Protein AF-A0AAD7K8E9-F1 (afdb_monomer_lite)

Structure (mmCIF, N/CA/C/O backbone):
data_AF-A0AAD7K8E9-F1
#
_entry.id   AF-A0AAD7K8E9-F1
#
loop_
_atom_site.group_PDB
_atom_site.id
_atom_site.type_symbol
_atom_site.label_atom_id
_atom_site.label_alt_id
_atom_site.label_comp_id
_atom_site.label_asym_id
_atom_site.label_entity_id
_atom_site.label_seq_id
_atom_site.pdbx_PDB_ins_code
_atom_site.Cartn_x
_atom_site.Cartn_y
_atom_site.Cartn_z
_atom_site.occupancy
_atom_site.B_iso_or_equiv
_atom_site.auth_seq_id
_atom_site.auth_comp_id
_atom_site.auth_asym_id
_atom_site.auth_atom_id
_atom_site.pdbx_PDB_model_num
ATOM 1 N N . MET A 1 1 ? -33.299 -12.833 -4.048 1.00 32.44 1 MET A N 1
ATOM 2 C CA . MET A 1 1 ? -33.836 -13.201 -2.725 1.00 32.44 1 MET A CA 1
ATOM 3 C C . MET A 1 1 ? -32.684 -13.857 -1.992 1.00 32.44 1 MET A C 1
ATOM 5 O O . MET A 1 1 ? -32.262 -14.912 -2.446 1.00 32.44 1 MET A O 1
ATOM 9 N N . SER A 1 2 ? -32.072 -13.195 -1.006 1.00 44.09 2 SER A N 1
ATOM 10 C CA . SER A 1 2 ? -31.057 -13.861 -0.183 1.00 44.09 2 SER A CA 1
ATOM 11 C C . SER A 1 2 ? -31.758 -14.942 0.630 1.00 44.09 2 SER A C 1
ATOM 13 O O . SER A 1 2 ? -32.840 -14.692 1.163 1.00 44.09 2 SER A O 1
ATOM 15 N N . SER A 1 3 ? -31.179 -16.137 0.688 1.00 56.62 3 SER A N 1
ATOM 16 C CA . SER A 1 3 ? -31.556 -17.136 1.682 1.00 56.62 3 SER A CA 1
ATOM 17 C C . SER A 1 3 ? -31.539 -16.486 3.066 1.00 56.62 3 SER A C 1
ATOM 19 O O . SER A 1 3 ? -30.613 -15.748 3.400 1.00 56.62 3 SER A O 1
ATOM 21 N N . GLU A 1 4 ? -32.598 -16.696 3.836 1.00 80.88 4 GLU A N 1
ATOM 22 C CA . GLU A 1 4 ? -32.698 -16.224 5.213 1.00 80.88 4 GLU A CA 1
ATOM 23 C C . GLU A 1 4 ? -31.592 -16.890 6.049 1.00 80.88 4 GLU A C 1
ATOM 25 O O . GLU A 1 4 ? -31.503 -18.118 6.077 1.00 80.88 4 GLU A O 1
ATOM 30 N N . ILE A 1 5 ? -30.719 -16.092 6.677 1.00 91.88 5 ILE A N 1
ATOM 31 C CA . ILE A 1 5 ? -29.638 -16.601 7.535 1.00 91.88 5 ILE A CA 1
ATOM 32 C C . ILE A 1 5 ? -30.280 -17.080 8.832 1.00 91.88 5 ILE A C 1
ATOM 34 O O . ILE A 1 5 ? -30.789 -16.263 9.601 1.00 91.88 5 ILE A O 1
ATOM 38 N N . LYS A 1 6 ? -30.265 -18.390 9.092 1.00 92.06 6 LYS A N 1
ATOM 39 C CA . LYS A 1 6 ? -30.862 -18.923 10.316 1.00 92.06 6 LYS A CA 1
ATOM 40 C C . LYS A 1 6 ? -29.873 -18.804 11.482 1.00 92.06 6 LYS A C 1
ATOM 42 O O . LYS A 1 6 ? -28.782 -19.362 11.397 1.00 92.06 6 LYS A O 1
ATOM 47 N N . PRO A 1 7 ? -30.241 -18.143 12.596 1.00 92.88 7 PRO A N 1
ATOM 48 C CA . PRO A 1 7 ? -29.360 -17.964 13.755 1.00 92.88 7 PRO A CA 1
ATOM 49 C C . PRO A 1 7 ? -28.724 -19.255 14.289 1.00 92.88 7 PRO A C 1
ATOM 51 O O . PRO A 1 7 ? -27.572 -19.252 14.704 1.00 92.88 7 PRO A O 1
ATOM 54 N N . ASN A 1 8 ? -29.456 -20.369 14.250 1.00 93.25 8 ASN A N 1
ATOM 55 C CA . ASN A 1 8 ? -29.001 -21.671 14.739 1.00 93.25 8 ASN A CA 1
ATOM 56 C C . ASN A 1 8 ? -28.002 -22.386 13.810 1.00 93.25 8 ASN A C 1
ATOM 58 O O . ASN A 1 8 ? -27.451 -23.403 14.218 1.00 93.25 8 ASN A O 1
ATOM 62 N N . GLU A 1 9 ? -27.793 -21.894 12.586 1.00 95.44 9 GLU A N 1
ATOM 63 C CA . GLU A 1 9 ? -26.790 -22.409 11.641 1.00 95.44 9 GLU A CA 1
ATOM 64 C C . GLU A 1 9 ? -25.442 -21.669 11.783 1.00 95.44 9 GLU A C 1
ATOM 66 O O . GLU A 1 9 ? -24.432 -22.119 11.251 1.00 95.44 9 GLU A O 1
ATOM 71 N N . ILE A 1 10 ? -25.395 -20.551 12.523 1.00 97.38 10 ILE A N 1
ATOM 72 C CA . ILE A 1 10 ? -24.183 -19.738 12.701 1.00 97.38 10 ILE A CA 1
ATOM 73 C C . ILE A 1 10 ? -23.233 -20.406 13.704 1.00 97.38 10 ILE A C 1
ATOM 75 O O . ILE A 1 10 ? -23.506 -20.433 14.906 1.00 97.38 10 ILE A O 1
ATOM 79 N N . VAL A 1 11 ? -22.073 -20.857 13.224 1.00 97.19 11 VAL A N 1
ATOM 80 C CA . VAL A 1 11 ? -20.990 -21.409 14.055 1.00 97.19 11 VAL A CA 1
ATOM 81 C C . VAL A 1 11 ? -20.091 -20.293 14.587 1.00 97.19 11 VAL A C 1
ATOM 83 O O . VAL A 1 11 ? -19.791 -20.248 15.779 1.00 97.19 11 VAL A O 1
ATOM 86 N N . TYR A 1 12 ? -19.674 -19.369 13.721 1.00 97.12 12 TYR A N 1
ATOM 87 C CA . TYR A 1 12 ? -18.878 -18.201 14.101 1.00 97.12 12 TYR A CA 1
ATOM 88 C C . TYR A 1 12 ? -19.124 -17.026 13.148 1.00 97.12 12 TYR A C 1
ATOM 90 O O . TYR A 1 12 ? -19.746 -17.171 12.093 1.00 97.12 12 TYR A O 1
ATOM 98 N N . ILE A 1 13 ? -18.648 -15.841 13.535 1.00 98.06 13 ILE A N 1
ATOM 99 C CA . ILE A 1 13 ? -18.761 -14.620 12.734 1.00 98.06 13 ILE A CA 1
ATOM 100 C C . ILE A 1 13 ? -17.400 -13.961 12.564 1.00 98.06 13 ILE A C 1
ATOM 102 O O . ILE A 1 13 ? -16.527 -14.097 13.419 1.00 98.06 13 ILE A O 1
ATOM 106 N N . GLU A 1 14 ? -17.233 -13.201 11.488 1.00 97.75 14 GLU A N 1
ATOM 107 C CA . GLU A 1 14 ? -15.978 -12.511 11.201 1.00 97.75 14 GLU A CA 1
ATOM 108 C C . GLU A 1 14 ? -16.188 -11.142 10.563 1.00 97.75 14 GLU A C 1
ATOM 110 O O . GLU A 1 14 ? -17.123 -10.933 9.787 1.00 97.75 14 GLU A O 1
ATOM 115 N N . THR A 1 15 ? -15.283 -10.214 10.878 1.00 98.00 15 THR A N 1
ATOM 116 C CA . THR A 1 15 ? -15.298 -8.844 10.351 1.00 98.00 15 THR A CA 1
ATOM 117 C C . THR A 1 15 ? -14.431 -8.733 9.094 1.00 98.00 15 THR A C 1
ATOM 119 O O . THR A 1 15 ? -13.275 -9.160 9.090 1.00 98.00 15 THR A O 1
ATOM 122 N N . TYR A 1 16 ? -14.977 -8.110 8.045 1.00 98.25 16 TYR A N 1
ATOM 123 C CA . TYR A 1 16 ? -14.315 -7.874 6.761 1.00 98.25 16 TYR A CA 1
ATOM 124 C C . TYR A 1 16 ? -14.437 -6.405 6.309 1.00 98.25 16 TYR A C 1
ATOM 126 O O . TYR A 1 16 ? -15.488 -5.804 6.535 1.00 98.25 16 TYR A O 1
ATOM 134 N N . PRO A 1 17 ? -13.423 -5.821 5.640 1.00 98.12 17 PRO A N 1
ATOM 135 C CA . PRO A 1 17 ? -12.126 -6.425 5.324 1.00 98.12 17 PRO A CA 1
ATOM 136 C C . PRO A 1 17 ? -11.317 -6.736 6.589 1.00 98.12 17 PRO A C 1
ATOM 138 O O . PRO A 1 17 ? -11.486 -6.088 7.619 1.00 98.12 17 PRO A O 1
ATOM 141 N N . ARG A 1 18 ? -10.427 -7.730 6.514 1.00 96.94 18 ARG A N 1
ATOM 142 C CA . ARG A 1 18 ? -9.560 -8.107 7.648 1.00 96.94 18 ARG A CA 1
ATOM 143 C C . ARG A 1 18 ? -8.596 -6.989 8.040 1.00 96.94 18 ARG A C 1
ATOM 145 O O . ARG A 1 18 ? -8.265 -6.832 9.213 1.00 96.94 18 ARG A O 1
ATOM 152 N N . ILE A 1 19 ? -8.187 -6.200 7.048 1.00 98.25 19 ILE A N 1
ATOM 153 C CA . ILE A 1 19 ? -7.403 -4.978 7.195 1.00 98.25 19 ILE A CA 1
ATOM 154 C C . ILE A 1 19 ? -8.067 -3.919 6.310 1.00 98.25 19 ILE A C 1
ATOM 156 O O . ILE A 1 19 ? -8.016 -4.003 5.082 1.00 98.25 19 ILE A O 1
ATOM 160 N N . GLY A 1 20 ? -8.745 -2.952 6.920 1.00 98.25 20 GLY A N 1
ATOM 161 C CA . GLY A 1 20 ? -9.331 -1.807 6.230 1.00 98.25 20 GLY A CA 1
ATOM 162 C C . GLY A 1 20 ? -8.300 -0.709 5.984 1.00 98.25 20 GLY A C 1
ATOM 163 O O . GLY A 1 20 ? -7.465 -0.446 6.848 1.00 98.25 20 GLY A O 1
ATOM 164 N N . ILE A 1 21 ? -8.388 -0.043 4.831 1.00 98.31 21 ILE A N 1
ATOM 165 C CA . ILE A 1 21 ? -7.566 1.125 4.491 1.00 98.31 21 ILE A CA 1
ATOM 166 C C . ILE A 1 21 ? -8.451 2.370 4.369 1.00 98.31 21 ILE A C 1
ATOM 168 O O . ILE A 1 21 ? -9.294 2.479 3.473 1.00 98.31 21 ILE A O 1
ATOM 172 N N . ALA A 1 22 ? -8.227 3.333 5.258 1.00 98.44 22 ALA A N 1
ATOM 173 C CA . ALA A 1 22 ? -8.827 4.661 5.228 1.00 98.44 22 ALA A CA 1
ATOM 174 C C . ALA A 1 22 ? -7.764 5.707 4.855 1.00 98.44 22 ALA A C 1
ATOM 176 O O . ALA A 1 22 ? -6.598 5.560 5.214 1.00 98.44 22 ALA A O 1
ATOM 177 N N . ARG A 1 23 ? -8.144 6.767 4.132 1.00 98.19 23 ARG A N 1
ATOM 178 C CA . ARG A 1 23 ? -7.200 7.796 3.651 1.00 98.19 23 ARG A CA 1
ATOM 179 C C . ARG A 1 23 ? -7.622 9.212 4.015 1.00 98.19 23 ARG A C 1
ATOM 181 O O . ARG A 1 23 ? -8.779 9.584 3.796 1.00 98.19 23 ARG A O 1
ATOM 188 N N . VAL A 1 24 ? -6.688 9.973 4.583 1.00 98.38 24 VAL A N 1
ATOM 189 C CA . VAL A 1 24 ? -6.914 11.336 5.084 1.00 98.38 24 VAL A CA 1
ATOM 190 C C . VAL A 1 24 ? -7.391 12.296 3.989 1.00 98.38 24 VAL A C 1
ATOM 192 O O . VAL A 1 24 ? -7.129 12.104 2.803 1.00 98.38 24 VAL A O 1
ATOM 195 N N . GLY A 1 25 ? -8.112 13.340 4.396 1.00 97.31 25 GLY A N 1
ATOM 196 C CA . GLY A 1 25 ? -8.749 14.308 3.503 1.00 97.31 25 GLY A CA 1
ATOM 197 C C . GLY A 1 25 ? -9.218 15.542 4.275 1.00 97.31 25 GLY A C 1
ATOM 198 O O . GLY A 1 25 ? -9.856 15.414 5.321 1.00 97.31 25 GLY A O 1
ATOM 199 N N . ASN A 1 26 ? -8.931 16.744 3.771 1.00 96.62 26 ASN A N 1
ATOM 200 C CA . ASN A 1 26 ? -9.268 17.994 4.460 1.00 96.62 26 ASN A CA 1
ATOM 201 C C . ASN A 1 26 ? -10.729 18.451 4.246 1.00 96.62 26 ASN A C 1
ATOM 203 O O . ASN A 1 26 ? -11.132 19.492 4.769 1.00 96.62 26 ASN A O 1
ATOM 207 N N . SER A 1 27 ? -11.530 17.691 3.495 1.00 95.12 27 SER A N 1
ATOM 208 C CA . SER A 1 27 ? -12.977 17.885 3.375 1.00 95.12 27 SER A CA 1
ATOM 209 C C . SER A 1 27 ? -13.747 17.236 4.534 1.00 95.12 27 SER A C 1
ATOM 211 O O . SER A 1 27 ? -13.306 16.273 5.169 1.00 95.12 27 SER A O 1
ATOM 213 N N . LYS A 1 28 ? -14.959 17.743 4.783 1.00 91.69 28 LYS A N 1
ATOM 214 C CA . LYS A 1 28 ? -15.947 17.065 5.635 1.00 91.69 28 LYS A CA 1
ATOM 215 C C . LYS A 1 28 ? -16.613 15.892 4.910 1.00 91.69 28 LYS A C 1
ATOM 217 O O . LYS A 1 28 ? -17.028 14.943 5.578 1.00 91.69 28 LYS A O 1
ATOM 222 N N . GLU A 1 29 ? -16.687 15.955 3.582 1.00 93.69 29 GLU A N 1
ATOM 223 C CA . GLU A 1 29 ? -17.210 14.896 2.724 1.00 93.69 29 GLU A CA 1
ATOM 224 C C . GLU A 1 29 ? -16.249 13.703 2.647 1.00 93.69 29 GLU A C 1
ATOM 226 O O . GLU A 1 29 ? -15.046 13.801 2.919 1.00 93.69 29 GLU A O 1
ATOM 231 N N . TYR A 1 30 ? -16.801 12.548 2.288 1.00 94.25 30 TYR A N 1
ATOM 232 C CA . TYR A 1 30 ? -16.062 11.301 2.165 1.00 94.25 30 TYR A CA 1
ATOM 233 C C . TYR A 1 30 ? -16.670 10.410 1.084 1.00 94.25 30 TYR A C 1
ATOM 235 O O . TYR A 1 30 ? -17.833 10.569 0.720 1.00 94.25 30 TYR A O 1
ATOM 243 N N . TYR A 1 31 ? -15.885 9.443 0.625 1.00 93.31 31 TYR A N 1
ATOM 244 C CA . TYR A 1 31 ? -16.333 8.320 -0.194 1.00 93.31 31 TYR A CA 1
ATOM 245 C C . TYR A 1 31 ? -15.913 7.001 0.464 1.00 93.31 31 TYR A C 1
ATOM 247 O O . TYR A 1 31 ? -15.071 6.987 1.364 1.00 93.31 31 TYR A O 1
ATOM 255 N N . ILE A 1 32 ? -16.514 5.888 0.049 1.00 93.19 32 ILE A N 1
ATOM 256 C CA . ILE A 1 32 ? -16.154 4.552 0.545 1.00 93.19 32 ILE A CA 1
ATOM 257 C C . ILE A 1 32 ? -14.995 4.015 -0.299 1.00 93.19 32 ILE A C 1
ATOM 259 O O . ILE A 1 32 ? -15.019 4.130 -1.523 1.00 93.19 32 ILE A O 1
ATOM 263 N N . GLY A 1 33 ? -13.980 3.450 0.357 1.00 91.31 33 GLY A N 1
ATOM 264 C CA . GLY A 1 33 ? -12.866 2.780 -0.312 1.00 91.31 33 GLY A CA 1
ATOM 265 C C . GLY A 1 33 ? -13.294 1.579 -1.174 1.00 91.31 33 GLY A C 1
ATOM 266 O O . GLY A 1 33 ? -14.463 1.190 -1.179 1.00 91.31 33 GLY A O 1
ATOM 267 N N . PRO A 1 34 ? -12.355 0.972 -1.916 1.00 90.62 34 PRO A N 1
ATOM 268 C CA . PRO A 1 34 ? -12.656 -0.146 -2.806 1.00 90.62 34 PRO A CA 1
ATOM 269 C C . PRO A 1 34 ? -13.181 -1.368 -2.035 1.00 90.62 34 PRO A C 1
ATOM 271 O O . PRO A 1 34 ? -12.559 -1.841 -1.089 1.00 90.62 34 PRO A O 1
ATOM 274 N N . GLU A 1 35 ? -14.312 -1.913 -2.487 1.00 92.94 35 GLU A N 1
ATOM 275 C CA . GLU A 1 35 ? -14.889 -3.172 -1.981 1.00 92.94 35 GLU A CA 1
ATOM 276 C C . GLU A 1 35 ? -14.875 -4.294 -3.036 1.00 92.94 35 GLU A C 1
ATOM 278 O O . GLU A 1 35 ? -15.185 -5.441 -2.726 1.00 92.94 35 GLU A O 1
ATOM 283 N N . ILE A 1 36 ? -14.512 -3.977 -4.285 1.00 93.06 36 ILE A N 1
ATOM 284 C CA . ILE A 1 36 ? -14.490 -4.915 -5.413 1.00 93.06 36 ILE A CA 1
ATOM 285 C C . ILE A 1 36 ? -13.065 -4.974 -5.983 1.00 93.06 36 ILE A C 1
ATOM 287 O O . ILE A 1 36 ? -12.576 -3.942 -6.450 1.00 93.06 36 ILE A O 1
ATOM 291 N N . PRO A 1 37 ? -12.404 -6.148 -5.986 1.00 91.94 37 PRO A N 1
ATOM 292 C CA . PRO A 1 37 ? -11.078 -6.312 -6.578 1.00 91.94 37 PRO A CA 1
ATOM 293 C C . PRO A 1 37 ? -11.040 -5.947 -8.065 1.00 91.94 37 PRO A C 1
ATOM 295 O O . PRO A 1 37 ? -11.972 -6.236 -8.818 1.00 91.94 37 PRO A O 1
ATOM 298 N N . GLY A 1 38 ? -9.948 -5.323 -8.497 1.00 85.25 38 GLY A N 1
ATOM 299 C CA . GLY A 1 38 ? -9.708 -4.880 -9.869 1.00 85.25 38 GLY A CA 1
ATOM 300 C C . GLY A 1 38 ? -10.554 -3.686 -10.321 1.00 85.25 38 GLY A C 1
ATOM 301 O O . GLY A 1 38 ? -10.448 -3.278 -11.479 1.00 85.25 38 GLY A O 1
ATOM 302 N N . ARG A 1 39 ? -11.406 -3.124 -9.451 1.00 81.19 39 ARG A N 1
ATOM 303 C CA . ARG A 1 39 ? -12.244 -1.965 -9.776 1.00 81.19 39 ARG A CA 1
ATOM 304 C C . ARG A 1 39 ? -11.461 -0.668 -9.583 1.00 81.19 39 ARG A C 1
ATOM 306 O O . ARG A 1 39 ? -10.821 -0.457 -8.558 1.00 81.19 39 ARG A O 1
ATOM 313 N N . ASN A 1 40 ? -11.551 0.219 -10.568 1.00 72.00 40 ASN A N 1
ATOM 314 C CA . ASN A 1 40 ? -10.751 1.443 -10.658 1.00 72.00 40 ASN A CA 1
ATOM 315 C C . ASN A 1 40 ? -11.591 2.703 -10.914 1.00 72.00 40 ASN A C 1
ATOM 317 O O . ASN A 1 40 ? -11.086 3.704 -11.429 1.00 72.00 40 ASN A O 1
ATOM 321 N N . ASP A 1 41 ? -12.876 2.646 -10.572 1.00 68.38 41 ASP A N 1
ATOM 322 C CA . ASP A 1 41 ? -13.802 3.748 -10.795 1.00 68.38 41 ASP A CA 1
ATOM 323 C C . ASP A 1 41 ? -13.436 4.962 -9.933 1.00 68.38 41 ASP A C 1
ATOM 325 O O . ASP A 1 41 ? -12.991 4.843 -8.788 1.00 68.38 41 ASP A O 1
ATOM 329 N N . THR A 1 42 ? -13.656 6.153 -10.489 1.00 69.75 42 THR A N 1
ATOM 330 C CA . THR A 1 42 ? -13.606 7.395 -9.711 1.00 69.75 42 THR A CA 1
ATOM 331 C C . THR A 1 42 ? -14.885 7.489 -8.873 1.00 69.75 42 THR A C 1
ATOM 333 O O . THR A 1 42 ? -15.963 7.225 -9.415 1.00 69.75 42 THR A O 1
ATOM 336 N N . PRO A 1 43 ? -14.802 7.846 -7.578 1.00 69.00 43 PRO A N 1
ATOM 337 C CA . PRO A 1 43 ? -15.986 8.075 -6.756 1.00 69.00 43 PRO A CA 1
ATOM 338 C C . PRO A 1 43 ? -16.941 9.070 -7.431 1.00 69.00 43 PRO A C 1
ATOM 340 O O . PRO A 1 43 ? -16.483 10.090 -7.935 1.00 69.00 43 PRO A O 1
ATOM 343 N N . ASP A 1 44 ? -18.243 8.769 -7.444 1.00 57.16 44 ASP A N 1
ATOM 344 C CA . ASP A 1 44 ? -19.325 9.660 -7.899 1.00 57.16 44 ASP A CA 1
ATOM 345 C C . ASP A 1 44 ? -19.174 10.248 -9.325 1.00 57.16 44 ASP A C 1
ATOM 347 O O . ASP A 1 44 ? -19.478 11.413 -9.558 1.00 57.16 44 ASP A O 1
ATOM 351 N N . ALA A 1 45 ? -18.763 9.443 -10.316 1.00 45.47 45 ALA A N 1
ATOM 352 C CA . ALA A 1 45 ? -18.521 9.860 -11.713 1.00 45.47 45 ALA A CA 1
ATOM 353 C C . ALA A 1 45 ? -19.764 10.322 -12.533 1.00 45.47 45 ALA A C 1
ATOM 355 O O . ALA A 1 45 ? -19.780 10.217 -13.760 1.00 45.47 45 ALA A O 1
ATOM 356 N N . GLY A 1 46 ? -20.820 10.819 -11.882 1.00 35.41 46 GLY A N 1
ATOM 357 C CA . GLY A 1 46 ? -22.058 11.283 -12.517 1.00 35.41 46 GLY A CA 1
ATOM 358 C C . GLY A 1 46 ? -22.007 12.712 -13.068 1.00 35.41 46 GLY A C 1
ATOM 359 O O . GLY A 1 46 ? -22.807 13.045 -13.942 1.00 35.41 46 GLY A O 1
ATOM 360 N N . THR A 1 47 ? -21.075 13.557 -12.616 1.00 33.53 47 THR A N 1
ATOM 361 C CA . THR A 1 47 ? -20.879 14.911 -13.157 1.00 33.53 47 THR A CA 1
ATOM 362 C C . THR A 1 47 ? -19.391 15.252 -13.242 1.00 33.53 47 THR A C 1
ATOM 364 O O . THR A 1 47 ? -18.583 14.809 -12.433 1.00 33.53 47 THR A O 1
ATOM 367 N N . ALA A 1 48 ? -18.996 16.035 -14.249 1.00 37.09 48 ALA A N 1
ATOM 368 C CA . ALA A 1 48 ? -17.597 16.387 -14.514 1.00 37.09 48 ALA A CA 1
ATOM 369 C C . ALA A 1 48 ? -16.933 17.259 -13.418 1.00 37.09 48 ALA A C 1
ATOM 371 O O . ALA A 1 48 ? -15.757 17.598 -13.558 1.00 37.09 48 ALA A O 1
ATOM 372 N N . GLU A 1 49 ? -17.661 17.591 -12.345 1.00 40.19 49 GLU A N 1
ATOM 373 C CA . GLU A 1 49 ? -17.220 18.428 -11.222 1.00 40.19 49 GLU A CA 1
ATOM 374 C C . GLU A 1 49 ? -17.208 17.694 -9.859 1.00 40.19 49 GLU A C 1
ATOM 376 O O . GLU A 1 49 ? -16.838 18.300 -8.857 1.00 40.19 49 GLU A O 1
ATOM 381 N N . GLU A 1 50 ? -17.524 16.391 -9.797 1.00 53.94 50 GLU A N 1
ATOM 382 C CA . GLU A 1 50 ? -17.559 15.605 -8.550 1.00 53.94 50 GLU A CA 1
ATOM 383 C C . GLU A 1 50 ? -16.614 14.385 -8.619 1.00 53.94 50 GLU A C 1
ATOM 385 O O . GLU A 1 50 ? -16.563 13.663 -9.613 1.00 53.94 50 GLU A O 1
ATOM 390 N N . GLY A 1 51 ? -15.799 14.185 -7.572 1.00 76.62 51 GLY A N 1
ATOM 391 C CA . GLY A 1 51 ? -14.796 13.113 -7.512 1.00 76.62 51 GLY A CA 1
ATOM 392 C C . GLY A 1 51 ? -14.064 13.047 -6.168 1.00 76.62 51 GLY A C 1
ATOM 393 O O . GLY A 1 51 ? -14.677 13.154 -5.107 1.00 76.62 51 GLY A O 1
ATOM 394 N N . PHE A 1 52 ? -12.731 12.920 -6.201 1.00 87.12 52 PHE A N 1
ATOM 395 C CA . PHE A 1 52 ? -11.857 12.880 -5.011 1.00 87.12 52 PHE A CA 1
ATOM 396 C C . PHE A 1 52 ? -11.763 14.202 -4.230 1.00 87.12 52 PHE A C 1
ATOM 398 O O . PHE A 1 52 ? -11.212 14.226 -3.127 1.00 87.12 52 PHE A O 1
ATOM 405 N N . LYS A 1 53 ? -12.283 15.301 -4.785 1.00 88.56 53 LYS A N 1
ATOM 406 C CA . LYS A 1 53 ? -12.384 16.604 -4.122 1.00 88.56 53 LYS A CA 1
ATOM 407 C C . LYS A 1 53 ? -13.842 17.057 -4.053 1.00 88.56 53 LYS A C 1
ATOM 409 O O . LYS A 1 53 ? -14.652 16.646 -4.882 1.00 88.56 53 LYS A O 1
ATOM 414 N N . ASP A 1 54 ? -14.169 17.844 -3.037 1.00 88.38 54 ASP A N 1
ATOM 415 C CA . ASP A 1 54 ? -15.463 18.513 -2.917 1.00 88.38 54 ASP A CA 1
ATOM 416 C C . ASP A 1 54 ? -15.522 19.789 -3.773 1.00 88.38 54 ASP A C 1
ATOM 418 O O . ASP A 1 54 ? -14.539 20.194 -4.402 1.00 88.38 5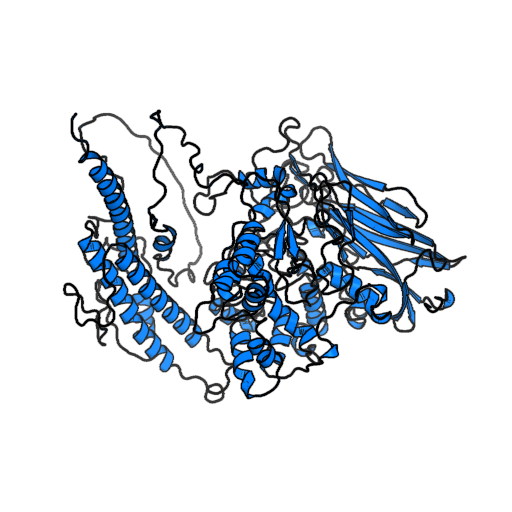4 ASP A O 1
ATOM 422 N N . LYS A 1 55 ? -16.686 20.441 -3.773 1.00 86.88 55 LYS A N 1
ATOM 423 C CA . LYS A 1 55 ? -16.937 21.697 -4.499 1.00 86.88 55 LYS A CA 1
ATOM 424 C C . LYS A 1 55 ? -16.022 22.862 -4.089 1.00 86.88 55 LYS A C 1
ATOM 426 O O . LYS A 1 55 ? -15.848 23.798 -4.862 1.00 86.88 55 LYS A O 1
ATOM 431 N N . ASP A 1 56 ? -15.447 22.809 -2.885 1.00 87.31 56 ASP A N 1
ATOM 432 C CA . ASP A 1 56 ? -14.510 23.807 -2.359 1.00 87.31 56 ASP A CA 1
ATOM 433 C C . ASP A 1 56 ? -13.049 23.395 -2.638 1.00 87.31 56 ASP A C 1
ATOM 435 O O . ASP A 1 56 ? -12.109 23.983 -2.097 1.00 87.31 56 ASP A O 1
ATOM 439 N N . MET A 1 57 ? -12.845 22.377 -3.483 1.00 86.69 57 MET A N 1
ATOM 440 C CA . MET A 1 57 ? -11.553 21.820 -3.882 1.00 86.69 57 MET A CA 1
ATOM 441 C C . MET A 1 57 ? -10.751 21.217 -2.721 1.00 86.69 57 MET A C 1
ATOM 443 O O . MET A 1 57 ? -9.521 21.109 -2.795 1.00 86.69 57 MET A O 1
ATOM 447 N N . LYS A 1 58 ? -11.430 20.784 -1.654 1.00 91.75 58 LYS A N 1
ATOM 448 C CA . LYS A 1 58 ? -10.826 20.023 -0.555 1.00 91.75 58 LYS A CA 1
ATOM 449 C C . LYS A 1 58 ? -10.888 18.535 -0.854 1.00 91.75 58 LYS A C 1
ATOM 451 O O . LYS A 1 58 ? -11.859 18.040 -1.410 1.00 91.75 58 LYS A O 1
ATOM 456 N N . VAL A 1 59 ? -9.860 17.799 -0.454 1.00 93.75 59 VAL A N 1
ATOM 457 C CA . VAL A 1 59 ? -9.761 16.350 -0.645 1.00 93.75 59 VAL A CA 1
ATOM 458 C C . VAL A 1 59 ? -10.776 15.636 0.245 1.00 93.75 59 VAL A C 1
ATOM 460 O O . VAL A 1 59 ? -10.740 15.777 1.471 1.00 93.75 59 VAL A O 1
ATOM 463 N N . LYS A 1 60 ? -11.673 14.856 -0.367 1.00 95.00 60 LYS A N 1
ATOM 464 C CA . LYS A 1 60 ? -12.611 13.974 0.339 1.00 95.00 60 LYS A CA 1
ATOM 465 C C . LYS A 1 60 ? -11.842 12.866 1.050 1.00 95.00 60 LYS A C 1
ATOM 467 O O . LYS A 1 60 ? -10.888 12.312 0.506 1.00 95.00 60 LYS A O 1
ATOM 472 N N . ARG A 1 61 ? -12.279 12.508 2.256 1.00 96.06 61 ARG A N 1
ATOM 473 C CA . ARG A 1 61 ? -11.715 11.362 2.985 1.00 96.06 61 ARG A CA 1
ATOM 474 C C . ARG A 1 61 ? -12.133 10.047 2.324 1.00 96.06 61 ARG A C 1
ATOM 476 O O . ARG A 1 61 ? -13.274 9.921 1.886 1.00 96.06 61 ARG A O 1
ATOM 483 N N . GLN A 1 62 ? -11.249 9.052 2.315 1.00 96.50 62 GLN A N 1
ATOM 484 C CA . GLN A 1 62 ? -11.629 7.670 2.012 1.00 96.50 62 GLN A CA 1
ATOM 485 C C . GLN A 1 62 ? -11.989 6.962 3.319 1.00 96.50 62 GLN A C 1
ATOM 487 O O . GLN A 1 62 ? -11.122 6.776 4.174 1.00 96.50 62 GLN A O 1
ATOM 492 N N . ALA A 1 63 ? -13.246 6.554 3.466 1.00 97.62 63 ALA A N 1
ATOM 493 C CA . ALA A 1 63 ? -13.710 5.754 4.591 1.00 97.62 63 ALA A CA 1
ATOM 494 C C . ALA A 1 63 ? -13.493 4.257 4.327 1.00 97.62 63 ALA A C 1
ATOM 496 O O . ALA A 1 63 ? -13.755 3.772 3.223 1.00 97.62 63 ALA A O 1
ATOM 497 N N . ALA A 1 64 ? -13.086 3.514 5.354 1.00 98.25 64 ALA A N 1
ATOM 498 C CA . ALA A 1 64 ? -13.122 2.055 5.329 1.00 98.25 64 ALA A CA 1
ATOM 499 C C . ALA A 1 64 ? -14.480 1.577 5.858 1.00 98.25 64 ALA A C 1
ATOM 501 O O . ALA A 1 64 ? -14.867 1.939 6.974 1.00 98.25 64 ALA A O 1
ATOM 502 N N . ARG A 1 65 ? -15.204 0.776 5.065 1.00 98.50 65 ARG A N 1
ATOM 503 C CA . ARG A 1 65 ? -16.462 0.150 5.486 1.00 98.50 65 ARG A CA 1
ATOM 504 C C . ARG A 1 65 ? -16.216 -1.280 5.953 1.00 98.50 65 ARG A C 1
ATOM 506 O O . ARG A 1 65 ? -15.687 -2.084 5.194 1.00 98.50 65 ARG A O 1
ATOM 513 N N . PHE A 1 66 ? -16.650 -1.590 7.169 1.00 98.75 66 PHE A N 1
ATOM 514 C CA . PHE A 1 66 ? -16.575 -2.926 7.749 1.00 98.75 66 PHE A CA 1
ATOM 515 C C . PHE A 1 66 ? -17.951 -3.588 7.798 1.00 98.75 66 PHE A C 1
ATOM 517 O O . PHE A 1 66 ? -18.957 -2.966 8.146 1.00 98.75 66 PHE A O 1
ATOM 524 N N . ARG A 1 67 ? -17.974 -4.874 7.458 1.00 98.25 67 ARG A N 1
ATOM 525 C CA . ARG A 1 67 ? -19.139 -5.762 7.410 1.00 98.25 67 ARG A CA 1
ATOM 526 C C . ARG A 1 67 ? -18.860 -6.993 8.267 1.00 98.25 67 ARG A C 1
ATOM 528 O O . ARG A 1 67 ? -17.699 -7.350 8.458 1.00 98.25 67 ARG A O 1
ATOM 535 N N . VAL A 1 68 ? -19.907 -7.656 8.747 1.00 98.50 68 VAL A N 1
ATOM 536 C CA . VAL A 1 68 ? -19.787 -8.927 9.475 1.00 98.50 68 VAL A CA 1
ATOM 537 C C . VAL A 1 68 ? -20.386 -10.041 8.631 1.00 98.50 68 VAL A C 1
ATOM 539 O O . VAL A 1 68 ? -21.482 -9.874 8.106 1.00 98.50 68 VAL A O 1
ATOM 542 N N . TYR A 1 69 ? -19.691 -11.168 8.512 1.00 98.25 69 TYR A N 1
ATOM 543 C CA . TYR A 1 69 ? -20.192 -12.374 7.849 1.00 98.25 69 TYR A CA 1
ATOM 544 C C . TYR A 1 69 ? -20.356 -13.510 8.849 1.00 98.25 69 TYR A C 1
ATOM 546 O O . TYR A 1 69 ? -19.515 -13.680 9.732 1.00 98.25 69 TYR A O 1
ATOM 554 N N . ALA A 1 70 ? -21.428 -14.282 8.689 1.00 98.19 70 ALA A N 1
ATOM 555 C CA . ALA A 1 70 ? -21.656 -15.528 9.403 1.00 98.19 70 ALA A CA 1
ATOM 556 C C . ALA A 1 70 ? -21.113 -16.721 8.620 1.00 98.19 70 ALA A C 1
ATOM 558 O O . ALA A 1 70 ? -21.222 -16.777 7.391 1.00 98.19 70 ALA A O 1
ATOM 559 N N . PHE A 1 71 ? -20.581 -17.684 9.364 1.00 97.69 71 PHE A N 1
ATOM 560 C CA . PHE A 1 71 ? -20.030 -18.922 8.842 1.00 97.69 71 PHE A CA 1
ATOM 561 C C . PHE A 1 71 ? -20.701 -20.119 9.511 1.00 97.69 71 PHE A C 1
ATOM 563 O O . PHE A 1 71 ? -20.914 -20.114 10.727 1.00 97.69 71 PHE A O 1
ATOM 570 N N . GLY A 1 72 ? -21.044 -21.115 8.699 1.00 96.88 72 GLY A N 1
ATOM 571 C CA . GLY A 1 72 ? -21.633 -22.376 9.132 1.00 96.88 72 GLY A CA 1
ATOM 572 C C . GLY A 1 72 ? -20.577 -23.438 9.419 1.00 96.88 72 GLY A C 1
ATOM 573 O O . GLY A 1 72 ? -19.395 -23.144 9.645 1.00 96.88 72 GLY A O 1
ATOM 574 N N . GLU A 1 73 ? -21.003 -24.698 9.393 1.00 94.12 73 GLU A N 1
ATOM 575 C CA . GLU A 1 73 ? -20.076 -25.823 9.480 1.00 94.12 73 GLU A CA 1
ATOM 576 C C . GLU A 1 73 ? -19.148 -25.836 8.252 1.00 94.12 73 GLU A C 1
ATOM 578 O O . GLU A 1 73 ? -19.491 -25.361 7.172 1.00 94.12 73 GLU A O 1
ATOM 583 N N . ASN A 1 74 ? -17.925 -26.351 8.406 1.00 91.31 74 ASN A N 1
ATOM 584 C CA . ASN A 1 74 ? -16.920 -26.391 7.330 1.00 91.31 74 ASN A CA 1
ATOM 585 C C . ASN A 1 74 ? -16.552 -25.018 6.723 1.00 91.31 74 ASN A C 1
ATOM 587 O O . ASN A 1 74 ? -16.051 -24.963 5.601 1.00 91.31 74 ASN A O 1
ATOM 591 N N . HIS A 1 75 ? -16.755 -23.924 7.467 1.00 94.00 75 HIS A N 1
ATOM 592 C CA . HIS A 1 75 ? -16.425 -22.555 7.050 1.00 94.00 75 HIS A CA 1
ATOM 593 C C . HIS A 1 75 ? -17.212 -22.058 5.824 1.00 94.00 75 HIS A C 1
ATOM 595 O O . HIS A 1 75 ? -16.755 -21.167 5.105 1.00 94.00 75 HIS A O 1
ATOM 601 N N . GLU A 1 76 ? -18.403 -22.609 5.581 1.00 95.19 76 GLU A N 1
ATOM 602 C CA . GLU A 1 76 ? -19.304 -22.122 4.536 1.00 95.19 76 GLU A CA 1
ATOM 603 C C . GLU A 1 76 ? -19.818 -20.709 4.858 1.00 95.19 76 GLU A C 1
ATOM 605 O O . GLU A 1 76 ? -20.212 -20.420 5.988 1.00 95.19 76 GLU A O 1
ATOM 610 N N . VAL A 1 77 ? -19.811 -19.808 3.872 1.00 97.19 77 VAL A N 1
ATOM 611 C CA . VAL A 1 77 ? -20.295 -18.431 4.055 1.00 97.19 77 VAL A CA 1
ATOM 612 C C . VAL A 1 77 ? -21.824 -18.429 4.017 1.00 97.19 77 VAL A C 1
ATOM 614 O O . VAL A 1 77 ? -22.417 -18.622 2.958 1.00 97.19 77 VAL A O 1
ATOM 617 N N . LEU A 1 78 ? -22.466 -18.167 5.159 1.00 97.25 78 LEU A N 1
ATOM 618 C CA . LEU A 1 78 ? -23.931 -18.093 5.266 1.00 97.25 78 LEU A CA 1
ATOM 619 C C . LEU A 1 78 ? -24.471 -16.741 4.786 1.00 97.25 78 LEU A C 1
ATOM 621 O O . LEU A 1 78 ? -25.568 -16.657 4.234 1.00 97.25 78 LEU A O 1
ATOM 625 N N . GLY A 1 79 ? -23.682 -15.681 4.980 1.00 97.19 79 GLY A N 1
ATOM 626 C CA . GLY A 1 79 ? -23.933 -14.350 4.437 1.00 97.19 79 GLY A CA 1
ATOM 627 C C . GLY A 1 79 ? -23.614 -13.208 5.393 1.00 97.19 79 GLY A C 1
ATOM 628 O O . GLY A 1 79 ? -23.122 -13.411 6.503 1.00 97.19 79 GLY A O 1
ATOM 629 N N . GLU A 1 80 ? -23.859 -11.986 4.926 1.00 97.50 80 GLU A N 1
ATOM 630 C CA . GLU A 1 80 ? -23.615 -10.763 5.691 1.00 97.50 80 GLU A CA 1
ATOM 631 C C . GLU A 1 80 ? -24.679 -10.576 6.788 1.00 97.50 80 GLU A C 1
ATOM 633 O O . GLU A 1 80 ? -25.877 -10.587 6.502 1.00 97.50 80 GLU A O 1
ATOM 638 N N . LEU A 1 81 ? -24.248 -10.345 8.028 1.00 97.88 81 LEU A N 1
ATOM 639 C CA . LEU A 1 81 ? -25.108 -9.975 9.152 1.00 97.88 81 LEU A CA 1
ATOM 640 C C . LEU A 1 81 ? -25.267 -8.453 9.205 1.00 97.88 81 LEU A C 1
ATOM 642 O O . LEU A 1 81 ? -24.276 -7.728 9.329 1.00 97.88 81 LEU A O 1
ATOM 646 N N . ASN A 1 82 ? -26.502 -7.959 9.124 1.00 96.81 82 ASN A N 1
ATOM 647 C CA . ASN A 1 82 ? -26.801 -6.530 9.131 1.00 96.81 82 ASN A CA 1
ATOM 648 C C . ASN A 1 82 ? -28.219 -6.240 9.656 1.00 96.81 82 ASN A C 1
ATOM 650 O O . ASN A 1 82 ? -28.970 -7.130 10.051 1.00 96.81 82 ASN A O 1
ATOM 654 N N . SER A 1 83 ? -28.596 -4.964 9.697 1.00 95.44 83 SER A N 1
ATOM 655 C CA . SER A 1 83 ? -29.918 -4.579 10.198 1.00 95.44 83 SER A CA 1
ATOM 656 C C . SER A 1 83 ? -31.077 -4.942 9.257 1.00 95.44 83 SER A C 1
ATOM 658 O O . SER A 1 83 ? -32.199 -5.080 9.741 1.00 95.44 83 SER A O 1
ATOM 660 N N . ASP A 1 84 ? -30.837 -5.178 7.959 1.00 94.12 84 ASP A N 1
ATOM 661 C CA . ASP A 1 84 ? -31.898 -5.570 7.011 1.00 94.12 84 ASP A CA 1
ATOM 662 C C . ASP A 1 84 ? -32.397 -7.001 7.251 1.00 94.12 84 ASP A C 1
ATOM 664 O O . ASP A 1 84 ? -33.549 -7.312 6.953 1.00 94.12 84 ASP A O 1
ATOM 668 N N . ASN A 1 85 ? -31.543 -7.880 7.784 1.00 93.62 85 ASN A N 1
ATOM 669 C CA . ASN A 1 85 ? -31.890 -9.262 8.118 1.00 93.62 85 ASN A CA 1
ATOM 670 C C . ASN A 1 85 ? -32.060 -9.497 9.628 1.00 93.62 85 ASN A C 1
ATOM 672 O O . ASN A 1 85 ? -31.988 -10.632 10.089 1.00 93.62 85 ASN A O 1
ATOM 676 N N . GLY A 1 86 ? -32.346 -8.431 10.388 1.00 94.12 86 GLY A N 1
ATOM 677 C CA . GLY A 1 86 ? -32.785 -8.515 11.785 1.00 94.12 86 GLY A CA 1
ATOM 678 C C . GLY A 1 86 ? -31.668 -8.597 12.827 1.00 94.12 86 GLY A C 1
ATOM 679 O O . GLY A 1 86 ? -31.967 -8.762 14.010 1.00 94.12 86 GLY A O 1
ATOM 680 N N . PHE A 1 87 ? -30.398 -8.467 12.433 1.00 97.06 87 PHE A N 1
ATOM 681 C CA . PHE A 1 87 ? -29.269 -8.512 13.362 1.00 97.06 87 PHE A CA 1
ATOM 682 C C . PHE A 1 87 ? -28.928 -7.120 13.916 1.00 97.06 87 PHE A C 1
ATOM 684 O O . PHE A 1 87 ? -28.885 -6.110 13.204 1.00 97.06 87 PHE A O 1
ATOM 691 N N . GLU A 1 88 ? -28.628 -7.070 15.213 1.00 97.38 88 GLU A N 1
ATOM 692 C CA . GLU A 1 88 ? -28.148 -5.875 15.904 1.00 97.38 88 GLU A CA 1
ATOM 693 C C . GLU A 1 88 ? -26.625 -5.917 16.028 1.00 97.38 88 GLU A C 1
ATOM 695 O O . GLU A 1 88 ? -26.076 -6.850 16.614 1.00 97.38 88 GLU A O 1
ATOM 700 N N . LEU A 1 89 ? -25.931 -4.896 15.519 1.00 98.19 89 LEU A N 1
ATOM 701 C CA . LEU A 1 89 ? -24.471 -4.821 15.569 1.00 98.19 89 LEU A CA 1
ATOM 702 C C . LEU A 1 89 ? -24.029 -3.772 16.590 1.00 98.19 89 LEU A C 1
ATOM 704 O O . LEU A 1 89 ? -24.626 -2.703 16.731 1.00 98.19 89 LEU A O 1
ATOM 708 N N . ALA A 1 90 ? -22.939 -4.060 17.286 1.00 98.31 90 ALA A N 1
ATOM 709 C CA . ALA A 1 90 ? -22.193 -3.101 18.078 1.00 98.31 90 ALA A CA 1
ATOM 710 C C . ALA A 1 90 ? -20.713 -3.226 17.730 1.00 98.31 90 ALA A C 1
ATOM 712 O O . ALA A 1 90 ? -20.137 -4.309 17.803 1.00 98.31 90 ALA A O 1
ATOM 713 N N . TRP A 1 91 ? -20.113 -2.107 17.361 1.00 98.69 91 TRP A N 1
ATOM 714 C CA . TRP A 1 91 ? -18.729 -2.016 16.933 1.00 98.69 91 TRP A CA 1
ATOM 715 C C . TRP A 1 91 ? -17.878 -1.401 18.032 1.00 98.69 91 TRP A C 1
ATOM 717 O O . TRP A 1 91 ? -18.328 -0.474 18.706 1.00 98.69 91 TRP A O 1
ATOM 727 N N . GLU A 1 92 ? -16.652 -1.886 18.171 1.00 98.62 92 GLU A N 1
ATOM 728 C CA . GLU A 1 92 ? -15.592 -1.285 18.972 1.00 98.62 92 GLU A CA 1
ATOM 729 C C . GLU A 1 92 ? -14.393 -0.989 18.070 1.00 98.62 92 GLU A C 1
ATOM 731 O O . GLU A 1 92 ? -13.947 -1.860 17.321 1.00 98.62 92 GLU A O 1
ATOM 736 N N . VAL A 1 93 ? -13.888 0.242 18.136 1.00 98.81 93 VAL A N 1
ATOM 737 C CA . VAL A 1 93 ? -12.728 0.707 17.371 1.00 98.81 93 VAL A CA 1
ATOM 738 C C . VAL A 1 93 ? -11.738 1.362 18.321 1.00 98.81 93 VAL A C 1
ATOM 740 O O . VAL A 1 93 ? -12.110 2.241 19.096 1.00 98.81 93 VAL A O 1
ATOM 743 N N . GLU A 1 94 ? -10.474 0.961 18.247 1.00 98.75 94 GLU A N 1
ATOM 744 C CA . GLU A 1 94 ? -9.390 1.552 19.032 1.00 98.75 94 GLU A CA 1
ATOM 745 C C . GLU A 1 94 ? -8.199 1.841 18.126 1.00 98.75 94 GLU A C 1
ATOM 747 O O . GLU A 1 94 ? -7.624 0.915 17.557 1.00 98.75 94 GLU A O 1
ATOM 752 N N . VAL A 1 95 ? -7.832 3.118 17.999 1.00 98.88 95 VAL A N 1
ATOM 753 C CA . VAL A 1 95 ? -6.725 3.594 17.155 1.00 98.88 95 VAL A CA 1
ATOM 754 C C . VAL A 1 95 ? -5.683 4.330 17.989 1.00 98.88 95 VAL A C 1
ATOM 756 O O . VAL A 1 95 ? -6.010 4.918 19.021 1.00 98.88 95 VAL A O 1
ATOM 759 N N . ALA A 1 96 ? -4.436 4.344 17.523 1.00 98.88 96 ALA A N 1
ATOM 760 C CA . ALA A 1 96 ? -3.396 5.201 18.080 1.00 98.88 96 ALA A CA 1
ATOM 761 C C . ALA A 1 96 ? -2.402 5.657 17.005 1.00 98.88 96 ALA A C 1
ATOM 763 O O . ALA A 1 96 ? -2.185 4.970 16.007 1.00 98.88 96 ALA A O 1
ATOM 764 N N . ASN A 1 97 ? -1.764 6.804 17.237 1.00 98.81 97 ASN A N 1
ATOM 765 C CA . ASN A 1 97 ? -0.563 7.225 16.523 1.00 98.81 97 ASN A CA 1
ATOM 766 C C . ASN A 1 97 ? 0.633 7.146 17.481 1.00 98.81 97 ASN A C 1
ATOM 768 O O . ASN A 1 97 ? 0.722 7.898 18.456 1.00 98.81 97 ASN A O 1
ATOM 772 N N . LYS A 1 98 ? 1.552 6.216 17.200 1.00 98.62 98 LYS A N 1
ATOM 773 C CA . LYS A 1 98 ? 2.788 6.006 17.970 1.00 98.62 98 LYS A CA 1
ATOM 774 C C . LYS A 1 98 ? 4.040 6.505 17.250 1.00 98.62 98 LYS A C 1
ATOM 776 O O . LYS A 1 98 ? 5.145 6.321 17.756 1.00 98.62 98 LYS A O 1
ATOM 781 N N . LYS A 1 99 ? 3.911 7.168 16.094 1.00 98.31 99 LYS A N 1
ATOM 782 C CA . LYS A 1 99 ? 5.069 7.712 15.372 1.00 98.31 99 LYS A CA 1
ATOM 783 C C . LYS A 1 99 ? 5.945 8.606 16.255 1.00 98.31 99 LYS A C 1
ATOM 785 O O . LYS A 1 99 ? 7.154 8.386 16.234 1.00 98.31 99 LYS A O 1
ATOM 790 N N . PRO A 1 100 ? 5.415 9.556 17.056 1.00 98.00 100 PRO A N 1
ATOM 791 C CA . PRO A 1 100 ? 6.270 10.453 17.835 1.00 98.00 100 PRO A CA 1
ATOM 792 C C . PRO A 1 100 ? 6.977 9.761 19.006 1.00 98.00 100 PRO A C 1
ATOM 794 O O . PRO A 1 100 ? 7.990 10.263 19.498 1.00 98.00 100 PRO A O 1
ATOM 797 N N . SER A 1 101 ? 6.455 8.628 19.487 1.00 97.69 101 SER A N 1
ATOM 798 C CA . SER A 1 101 ? 7.044 7.897 20.612 1.00 97.69 101 SER A CA 1
ATOM 799 C C . SER A 1 101 ? 8.172 6.954 20.194 1.00 97.69 101 SER A C 1
ATOM 801 O O . SER A 1 101 ? 8.935 6.508 21.052 1.00 97.69 101 SER A O 1
ATOM 803 N N . TYR A 1 102 ? 8.283 6.670 18.895 1.00 96.62 102 TYR A N 1
ATOM 804 C CA . TYR A 1 102 ? 9.158 5.641 18.357 1.00 96.62 102 TYR A CA 1
ATOM 805 C C . TYR A 1 102 ? 10.569 6.137 18.016 1.00 96.62 102 TYR A C 1
ATOM 807 O O . TYR A 1 102 ? 10.956 7.280 18.279 1.00 96.62 102 TYR A O 1
ATOM 815 N N . TYR A 1 103 ? 11.365 5.228 17.465 1.00 95.50 103 TYR A N 1
ATOM 816 C CA . TYR A 1 103 ? 12.738 5.470 17.053 1.00 95.50 103 TYR A CA 1
ATOM 817 C C . TYR A 1 103 ? 12.841 6.183 15.702 1.00 95.50 103 TYR A C 1
ATOM 819 O O . TYR A 1 103 ? 11.940 6.084 14.871 1.00 95.50 103 TYR A O 1
ATOM 827 N N . THR A 1 104 ? 13.963 6.873 15.491 1.00 93.69 104 THR A N 1
ATOM 828 C CA . THR A 1 104 ? 14.334 7.494 14.218 1.00 93.69 104 THR A CA 1
ATOM 829 C C . THR A 1 104 ? 14.485 6.443 13.126 1.00 93.69 104 THR A C 1
ATOM 831 O O . THR A 1 104 ? 15.000 5.346 13.384 1.00 93.69 104 THR A O 1
ATOM 834 N N . PHE A 1 105 ? 14.060 6.773 11.912 1.00 91.75 105 PHE A N 1
ATOM 835 C CA . PHE A 1 105 ? 14.158 5.884 10.767 1.00 91.75 105 PHE A CA 1
ATOM 836 C C . PHE A 1 105 ? 15.571 5.911 10.172 1.00 91.75 105 PHE A C 1
ATOM 838 O O . PHE A 1 105 ? 16.122 6.962 9.864 1.00 91.75 105 PHE A O 1
ATOM 845 N N . MET A 1 106 ? 16.154 4.730 9.974 1.00 85.50 106 MET A N 1
ATOM 846 C CA . MET A 1 106 ? 17.470 4.566 9.339 1.00 85.50 106 MET A CA 1
ATOM 847 C C . MET A 1 106 ? 17.493 3.457 8.279 1.00 85.50 106 MET A C 1
ATOM 849 O O . MET A 1 106 ? 18.550 3.144 7.747 1.00 85.50 106 MET A O 1
ATOM 853 N N . GLY A 1 107 ? 16.337 2.859 7.969 1.00 84.25 107 GLY A N 1
ATOM 854 C CA . GLY A 1 107 ? 16.252 1.633 7.176 1.00 84.25 107 GLY A CA 1
ATOM 855 C C . GLY A 1 107 ? 16.364 0.363 8.011 1.00 84.25 107 GLY A C 1
ATOM 856 O O . GLY A 1 107 ? 17.101 0.317 8.992 1.00 84.25 107 GLY A O 1
ATOM 857 N N . ARG A 1 108 ? 15.647 -0.694 7.616 1.00 81.38 108 ARG A N 1
ATOM 858 C CA . ARG A 1 108 ? 15.609 -1.961 8.371 1.00 81.38 108 ARG A CA 1
ATOM 859 C C . ARG A 1 108 ? 16.877 -2.802 8.255 1.00 81.38 108 ARG A C 1
ATOM 861 O O . ARG A 1 108 ? 17.140 -3.633 9.112 1.00 81.38 108 ARG A O 1
ATOM 868 N N . THR A 1 109 ? 17.642 -2.607 7.183 1.00 79.44 109 THR A N 1
ATOM 869 C CA . THR A 1 109 ? 18.855 -3.383 6.899 1.00 79.44 109 THR A CA 1
ATOM 870 C C . THR A 1 109 ? 20.070 -2.872 7.671 1.00 79.44 109 THR A C 1
ATOM 872 O O . THR A 1 109 ? 21.111 -3.528 7.677 1.00 79.44 109 THR A O 1
ATOM 875 N N . GLN A 1 110 ? 19.957 -1.717 8.338 1.00 81.12 110 GLN A N 1
ATOM 876 C CA . GLN A 1 110 ? 21.050 -1.168 9.130 1.00 81.12 110 GLN A CA 1
ATOM 877 C C . GLN A 1 110 ? 21.234 -1.960 10.435 1.00 81.12 110 GLN A C 1
ATOM 879 O O . GLN A 1 110 ? 20.244 -2.263 11.112 1.00 81.12 110 GLN A O 1
ATOM 884 N N . PRO A 1 111 ? 22.482 -2.279 10.834 1.00 81.81 111 PRO A N 1
ATOM 885 C CA . PRO A 1 111 ? 22.752 -2.976 12.086 1.00 81.81 111 PRO A CA 1
ATOM 886 C C . PRO A 1 111 ? 22.087 -2.287 13.283 1.00 81.81 111 PRO A C 1
ATOM 888 O O . PRO A 1 111 ? 22.346 -1.118 13.546 1.00 81.81 111 PRO A O 1
ATOM 891 N N . GLY A 1 112 ? 21.239 -3.034 14.000 1.00 81.44 112 GLY A N 1
ATOM 892 C CA . GLY A 1 112 ? 20.437 -2.606 15.157 1.00 81.44 112 GLY A CA 1
ATOM 893 C C . GLY A 1 112 ? 19.494 -1.422 14.925 1.00 81.44 112 GLY A C 1
ATOM 894 O O . GLY A 1 112 ? 19.176 -0.688 15.865 1.00 81.44 112 GLY A O 1
ATOM 895 N N . ALA A 1 113 ? 18.991 -1.280 13.697 1.00 85.00 113 ALA A N 1
ATOM 896 C CA . ALA A 1 113 ? 17.834 -0.447 13.410 1.00 85.00 113 ALA A CA 1
ATOM 897 C C . ALA A 1 113 ? 16.694 -0.723 14.406 1.00 85.00 113 ALA A C 1
ATOM 899 O O . ALA A 1 113 ? 16.380 -1.870 14.723 1.00 85.00 113 ALA A O 1
ATOM 900 N N . PHE A 1 114 ? 16.070 0.347 14.903 1.00 86.12 114 PHE A N 1
ATOM 901 C CA . PHE A 1 114 ? 14.943 0.283 15.844 1.00 86.12 114 PHE A CA 1
ATOM 902 C C . PHE A 1 114 ? 15.250 -0.409 17.192 1.00 86.12 114 PHE A C 1
ATOM 904 O O . PHE A 1 114 ? 14.327 -0.843 17.880 1.00 86.12 114 PHE A O 1
ATOM 911 N N . GLN A 1 115 ? 16.525 -0.486 17.601 1.00 84.56 115 GLN A N 1
ATOM 912 C CA . GLN A 1 115 ? 16.944 -1.048 18.892 1.00 84.56 115 GLN A CA 1
ATOM 913 C C . GLN A 1 115 ? 17.537 0.020 19.820 1.00 84.56 115 GLN A C 1
ATOM 915 O O . GLN A 1 115 ? 18.408 0.800 19.425 1.00 84.56 115 GLN A O 1
ATOM 920 N N . ALA A 1 116 ? 17.107 0.029 21.086 1.00 82.31 116 ALA A N 1
ATOM 921 C CA . ALA A 1 116 ? 17.642 0.932 22.104 1.00 82.31 116 ALA A CA 1
ATOM 922 C C . ALA A 1 116 ? 19.180 0.857 22.182 1.00 82.31 116 ALA A C 1
ATOM 924 O O . ALA A 1 116 ? 19.756 -0.227 22.217 1.00 82.31 116 ALA A O 1
ATOM 925 N N . GLY A 1 117 ? 19.842 2.018 22.219 1.00 83.62 117 GLY A N 1
ATOM 926 C CA . GLY A 1 117 ? 21.306 2.122 22.252 1.00 83.62 117 GLY A CA 1
ATOM 927 C C . GLY A 1 117 ? 21.985 2.096 20.879 1.00 83.62 117 GLY A C 1
ATOM 928 O O . GLY A 1 117 ? 23.151 2.471 20.797 1.00 83.62 117 GLY A O 1
ATOM 929 N N . ASN A 1 118 ? 21.266 1.725 19.814 1.00 85.56 118 ASN A N 1
ATOM 930 C CA . ASN A 1 118 ? 21.765 1.772 18.434 1.00 85.56 118 ASN A CA 1
ATOM 931 C C . ASN A 1 118 ? 20.922 2.674 17.510 1.00 85.56 118 ASN A C 1
ATOM 933 O O . ASN A 1 118 ? 21.340 3.054 16.423 1.00 85.56 118 ASN A O 1
ATOM 937 N N . THR A 1 119 ? 19.747 3.093 17.976 1.00 85.75 119 THR A N 1
ATOM 938 C CA . THR A 1 119 ? 18.935 4.135 17.345 1.00 85.75 119 THR A CA 1
ATOM 939 C C . THR A 1 119 ? 18.585 5.238 18.343 1.00 85.75 119 THR A C 1
ATOM 941 O O . THR A 1 119 ? 18.660 5.051 19.563 1.00 85.75 119 THR A O 1
ATOM 944 N N . THR A 1 120 ? 18.177 6.393 17.821 1.00 92.31 120 THR A N 1
ATOM 945 C CA . THR A 1 120 ? 17.715 7.530 18.622 1.00 92.31 120 THR A CA 1
ATOM 946 C C . THR A 1 120 ? 16.189 7.522 18.693 1.00 92.31 120 THR A C 1
ATOM 948 O O . THR A 1 120 ? 15.513 7.033 17.795 1.00 92.31 120 THR A O 1
ATOM 951 N N . LEU A 1 121 ? 15.608 8.038 19.774 1.00 95.25 121 LEU A N 1
ATOM 952 C CA . LEU A 1 121 ? 14.165 8.293 19.853 1.00 95.25 121 LEU A CA 1
ATOM 953 C C . LEU A 1 121 ? 13.822 9.563 19.065 1.00 95.25 121 LEU A C 1
ATOM 955 O O . LEU A 1 121 ? 14.561 10.537 19.154 1.00 95.25 121 LEU A O 1
ATOM 959 N N . ARG A 1 122 ? 12.682 9.602 18.365 1.00 95.25 122 ARG A N 1
ATOM 960 C CA . ARG A 1 122 ? 12.247 10.792 17.601 1.00 95.25 122 ARG A CA 1
ATOM 961 C C . ARG A 1 122 ? 12.091 12.047 18.454 1.00 95.25 122 ARG A C 1
ATOM 963 O O . ARG A 1 122 ? 12.422 13.139 18.015 1.00 95.25 122 ARG A O 1
ATOM 970 N N . ASN A 1 123 ? 11.611 11.883 19.685 1.00 96.00 123 ASN A N 1
ATOM 971 C CA . ASN A 1 123 ? 11.487 12.950 20.679 1.00 96.00 123 ASN A CA 1
ATOM 972 C C . ASN A 1 123 ? 12.460 12.702 21.846 1.00 96.00 123 ASN A C 1
ATOM 974 O O . ASN A 1 123 ? 12.024 12.362 22.950 1.00 96.00 123 ASN A O 1
ATOM 978 N N . PRO A 1 124 ? 13.783 12.828 21.637 1.00 94.75 124 PRO A N 1
ATOM 979 C CA . PRO A 1 124 ? 14.788 12.279 22.548 1.00 94.75 124 PRO A CA 1
ATOM 980 C C . PRO A 1 124 ? 14.839 12.974 23.913 1.00 94.75 124 PRO A C 1
ATOM 982 O O . PRO A 1 124 ? 15.442 12.444 24.835 1.00 94.75 124 PRO A O 1
ATOM 985 N N . THR A 1 125 ? 14.217 14.143 24.072 1.00 95.19 125 THR A N 1
ATOM 986 C CA . THR A 1 125 ? 14.180 14.898 25.336 1.00 95.19 125 THR A CA 1
ATOM 987 C C . THR A 1 125 ? 12.939 14.610 26.183 1.00 95.19 125 THR A C 1
ATOM 989 O O . THR A 1 125 ? 12.918 14.911 27.375 1.00 95.19 125 THR A O 1
ATOM 992 N N . VAL A 1 126 ? 11.904 14.016 25.594 1.00 96.38 126 VAL A N 1
ATOM 993 C CA . VAL A 1 126 ? 10.645 13.680 26.272 1.00 96.38 126 VAL A CA 1
ATOM 994 C C . VAL A 1 126 ? 10.794 12.273 26.829 1.00 96.38 126 VAL A C 1
ATOM 996 O O . VAL A 1 126 ? 11.221 11.410 26.083 1.00 96.38 126 VAL A O 1
ATOM 999 N N . GLN A 1 127 ? 10.514 12.012 28.109 1.00 96.94 127 GLN A N 1
ATOM 1000 C CA . GLN A 1 127 ? 10.530 10.659 28.714 1.00 96.94 127 GLN A CA 1
ATOM 1001 C C . GLN A 1 127 ? 11.689 9.715 28.254 1.00 96.94 127 GLN A C 1
ATOM 1003 O O . GLN A 1 127 ? 11.437 8.558 27.910 1.00 96.94 127 GLN A O 1
ATOM 1008 N N . PRO A 1 128 ? 12.960 10.171 28.195 1.00 94.75 128 PRO A N 1
ATOM 1009 C CA . PRO A 1 128 ? 14.051 9.503 27.459 1.00 94.75 128 PRO A CA 1
ATOM 1010 C C . PRO A 1 128 ? 14.432 8.107 27.960 1.00 94.75 128 PRO A C 1
ATOM 1012 O O . PRO A 1 128 ? 15.044 7.336 27.229 1.00 94.75 128 PRO A O 1
ATOM 1015 N N . THR A 1 129 ? 14.099 7.787 29.209 1.00 94.50 129 THR A N 1
ATOM 1016 C CA . THR A 1 129 ? 14.425 6.506 29.845 1.00 94.50 129 THR A CA 1
ATOM 1017 C C . THR A 1 129 ? 13.359 5.435 29.624 1.00 94.50 129 THR A C 1
ATOM 1019 O O . THR A 1 129 ? 13.578 4.292 30.012 1.00 94.50 129 THR A O 1
ATOM 1022 N N . LEU A 1 130 ? 12.200 5.796 29.062 1.00 95.81 130 LEU A N 1
ATOM 1023 C CA . LEU A 1 130 ? 11.096 4.867 28.825 1.00 95.81 130 LEU A CA 1
ATOM 1024 C C . LEU A 1 130 ? 11.199 4.231 27.431 1.00 95.81 130 LEU A C 1
ATOM 1026 O O . LEU A 1 130 ? 11.569 4.922 26.473 1.00 95.81 130 LEU A O 1
ATOM 1030 N N . PRO A 1 131 ? 10.833 2.945 27.284 1.00 95.12 131 PRO A N 1
ATOM 1031 C CA . PRO A 1 131 ? 10.718 2.314 25.975 1.00 95.12 131 PRO A CA 1
ATOM 1032 C C . PRO A 1 131 ? 9.589 2.958 25.143 1.00 95.12 131 PRO A C 1
ATOM 1034 O O . PRO A 1 131 ? 8.669 3.551 25.711 1.00 95.12 131 PRO A O 1
ATOM 1037 N N . PRO A 1 132 ? 9.609 2.827 23.801 1.00 96.12 132 PRO A N 1
ATOM 1038 C CA . PRO A 1 132 ? 8.668 3.505 22.905 1.00 96.12 132 PRO A CA 1
ATOM 1039 C C . PRO A 1 132 ? 7.181 3.398 23.258 1.00 96.12 132 PRO A C 1
ATOM 1041 O O . PRO A 1 132 ? 6.446 4.376 23.126 1.00 96.12 132 PRO A O 1
ATOM 1044 N N . ASP A 1 133 ? 6.741 2.225 23.713 1.00 96.31 133 ASP A N 1
ATOM 1045 C CA . ASP A 1 133 ? 5.335 1.946 24.019 1.00 96.31 133 ASP A CA 1
ATOM 1046 C C . ASP A 1 133 ? 4.881 2.468 25.397 1.00 96.31 133 ASP A C 1
ATOM 1048 O O . ASP A 1 133 ? 3.686 2.478 25.679 1.00 96.31 133 ASP A O 1
ATOM 1052 N N . GLU A 1 134 ? 5.802 2.955 26.235 1.00 97.25 134 GLU A N 1
ATOM 1053 C CA . GLU A 1 134 ? 5.508 3.536 27.558 1.00 97.25 134 GLU A CA 1
ATOM 1054 C C . GLU A 1 134 ? 5.596 5.071 27.570 1.00 97.25 134 GLU A C 1
ATOM 1056 O O . GLU A 1 134 ? 5.315 5.718 28.580 1.00 97.25 134 GLU A O 1
ATOM 1061 N N . ARG A 1 135 ? 5.965 5.684 26.440 1.00 97.81 135 ARG A N 1
ATOM 1062 C CA . ARG A 1 135 ? 6.169 7.134 26.320 1.00 97.81 135 ARG A CA 1
ATOM 1063 C C . ARG A 1 135 ? 4.854 7.880 26.095 1.00 97.81 135 ARG A C 1
ATOM 1065 O O . ARG A 1 135 ? 4.602 8.430 25.022 1.00 97.81 135 ARG A O 1
ATOM 1072 N N . THR A 1 136 ? 4.004 7.882 27.116 1.00 97.50 136 THR A N 1
ATOM 1073 C CA . THR A 1 136 ? 2.642 8.441 27.095 1.00 97.50 136 THR A CA 1
ATOM 1074 C C . THR A 1 136 ? 2.555 9.918 26.711 1.00 97.50 136 THR A C 1
ATOM 1076 O O . THR A 1 136 ? 1.546 10.317 26.142 1.00 97.50 136 THR A O 1
ATOM 1079 N N . ASP A 1 137 ? 3.599 10.725 26.935 1.00 98.00 137 ASP A N 1
ATOM 1080 C CA . ASP A 1 137 ? 3.616 12.132 26.500 1.00 98.00 137 ASP A CA 1
ATOM 1081 C C . ASP A 1 137 ? 3.789 12.262 24.968 1.00 98.00 137 ASP A C 1
ATOM 1083 O O . ASP A 1 137 ? 3.540 13.329 24.399 1.00 98.00 137 ASP A O 1
ATOM 1087 N N . CYS A 1 138 ? 4.194 11.181 24.290 1.00 98.19 138 CYS A N 1
ATOM 1088 C CA . CYS A 1 138 ? 4.390 11.112 22.843 1.00 98.19 138 CYS A CA 1
ATOM 1089 C C . CYS A 1 138 ? 3.332 10.278 22.096 1.00 98.19 138 CYS A C 1
ATOM 1091 O O . CYS A 1 138 ? 3.244 10.391 20.875 1.00 98.19 138 CYS A O 1
ATOM 1093 N N . ILE A 1 139 ? 2.575 9.417 22.782 1.00 98.62 139 ILE A N 1
ATOM 1094 C CA . ILE A 1 139 ? 1.580 8.531 22.159 1.00 98.62 139 ILE A CA 1
ATOM 1095 C C . ILE A 1 139 ? 0.232 9.244 22.082 1.00 98.62 139 ILE A C 1
ATOM 1097 O O . ILE A 1 139 ? -0.310 9.660 23.102 1.00 98.62 139 ILE A O 1
ATOM 1101 N N . ILE A 1 140 ? -0.353 9.304 20.887 1.00 98.81 140 ILE A N 1
ATOM 1102 C CA . ILE A 1 140 ? -1.700 9.843 20.687 1.00 98.81 140 ILE A CA 1
ATOM 1103 C C . ILE A 1 140 ? -2.680 8.670 20.672 1.00 98.81 140 ILE A C 1
ATOM 1105 O O . ILE A 1 140 ? -2.740 7.924 19.695 1.00 98.81 140 ILE A O 1
ATOM 1109 N N . ALA A 1 141 ? -3.450 8.504 21.746 1.00 98.25 141 ALA A N 1
ATOM 1110 C CA . ALA A 1 141 ? -4.419 7.416 21.888 1.00 98.25 141 ALA A CA 1
ATOM 1111 C C . ALA A 1 141 ? -5.749 7.925 22.492 1.00 98.25 141 ALA A C 1
ATOM 1113 O O . ALA A 1 141 ? -5.792 8.258 23.675 1.00 98.25 141 ALA A O 1
ATOM 1114 N N . PRO A 1 142 ? -6.849 7.971 21.715 1.00 98.19 142 PRO A N 1
ATOM 1115 C CA . PRO A 1 142 ? -8.193 8.330 22.194 1.00 98.19 142 PRO A CA 1
ATOM 1116 C C . PRO A 1 142 ? -8.858 7.278 23.104 1.00 98.19 142 PRO A C 1
ATOM 1118 O O . PRO A 1 142 ? -9.928 7.542 23.671 1.00 98.19 142 PRO A O 1
ATOM 1121 N N . GLY A 1 143 ? -8.279 6.074 23.177 1.00 98.12 143 GLY A N 1
ATOM 1122 C CA . GLY A 1 143 ? -8.892 4.878 23.760 1.00 98.12 143 GLY A CA 1
ATOM 1123 C C . GLY A 1 143 ? -10.016 4.284 22.893 1.00 98.12 143 GLY A C 1
ATOM 1124 O O . GLY A 1 143 ? -10.399 4.878 21.877 1.00 98.12 143 GLY A O 1
ATOM 1125 N N . PRO A 1 144 ? -10.570 3.122 23.284 1.00 98.31 144 PRO A N 1
ATOM 1126 C CA . PRO A 1 144 ? -11.611 2.438 22.522 1.00 98.31 144 PRO A CA 1
ATOM 1127 C C . PRO A 1 144 ? -12.907 3.258 22.460 1.00 98.31 144 PRO A C 1
ATOM 1129 O O . PRO A 1 144 ? -13.358 3.831 23.457 1.00 98.31 144 PRO A O 1
ATOM 1132 N N . LYS A 1 145 ? -13.531 3.295 21.280 1.00 98.62 145 LYS A N 1
ATOM 1133 C CA . LYS A 1 145 ? -14.846 3.897 21.022 1.00 98.62 145 LYS A CA 1
ATOM 1134 C C . LYS A 1 145 ? -15.828 2.828 20.575 1.00 98.62 145 LYS A C 1
ATOM 1136 O O . LYS A 1 145 ? -15.463 1.934 19.819 1.00 98.62 145 LYS A O 1
ATOM 1141 N N . THR A 1 146 ? -17.083 2.944 21.007 1.00 98.31 146 THR A N 1
ATOM 1142 C CA . THR A 1 146 ? -18.140 1.992 20.647 1.00 98.31 146 THR A CA 1
ATOM 1143 C C . THR A 1 146 ? -19.314 2.669 19.954 1.00 98.31 146 THR A C 1
ATOM 1145 O O . THR A 1 146 ? -19.685 3.789 20.302 1.00 98.31 146 THR A O 1
ATOM 1148 N N . ILE A 1 147 ? -19.917 1.991 18.975 1.00 98.50 147 ILE A N 1
ATOM 1149 C CA . ILE A 1 147 ? -21.095 2.483 18.249 1.00 98.50 147 ILE A CA 1
ATOM 1150 C C . ILE A 1 147 ? -22.048 1.338 17.893 1.00 98.50 147 ILE A C 1
ATOM 1152 O O . ILE A 1 147 ? -21.621 0.265 17.476 1.00 98.50 147 ILE A O 1
ATOM 1156 N N . LYS A 1 148 ? -23.356 1.552 18.071 1.00 97.75 148 LYS A N 1
ATOM 1157 C CA . LYS A 1 148 ? -24.406 0.572 17.735 1.00 97.75 148 LYS A CA 1
ATOM 1158 C C . LYS A 1 148 ? -24.956 0.799 16.325 1.00 97.75 148 LYS A C 1
ATOM 1160 O O . LYS A 1 148 ? -24.961 1.935 15.856 1.00 97.75 148 LYS A O 1
ATOM 1165 N N . SER A 1 149 ? -25.481 -0.254 15.698 1.00 93.12 149 SER A N 1
ATOM 1166 C CA . SER A 1 149 ? -26.019 -0.256 14.327 1.00 93.12 149 SER A CA 1
ATOM 1167 C C . SER A 1 149 ? -27.136 0.757 14.077 1.00 93.12 149 SER A C 1
ATOM 1169 O O . SER A 1 149 ? -27.296 1.219 12.958 1.00 93.12 149 SER A O 1
ATOM 1171 N N . ASN A 1 150 ? -27.887 1.141 15.110 1.00 92.44 150 ASN A N 1
ATOM 1172 C CA . ASN A 1 150 ? -28.973 2.120 15.020 1.00 92.44 150 ASN A CA 1
ATOM 1173 C C . ASN A 1 150 ? -28.550 3.559 15.380 1.00 92.44 150 ASN A C 1
ATOM 1175 O O . ASN A 1 150 ? -29.399 4.452 15.469 1.00 92.44 150 ASN A O 1
ATOM 1179 N N . SER A 1 151 ? -27.259 3.792 15.638 1.00 95.19 151 SER A N 1
ATOM 1180 C CA . SER A 1 151 ? -26.752 5.113 16.000 1.00 95.19 151 SER A CA 1
ATOM 1181 C C . SER A 1 151 ? -26.863 6.088 14.829 1.00 95.19 151 SER A C 1
ATOM 1183 O O . SER A 1 151 ? -26.478 5.786 13.706 1.00 95.19 151 SER A O 1
ATOM 1185 N N . LYS A 1 152 ? -27.317 7.310 15.116 1.00 93.62 152 LYS A N 1
ATOM 1186 C CA . LYS A 1 152 ? -27.271 8.444 14.174 1.00 93.62 152 LYS A CA 1
ATOM 1187 C C . LYS A 1 152 ? -26.096 9.388 14.440 1.00 93.62 152 LYS A C 1
ATOM 1189 O O . LYS A 1 152 ? -25.993 10.432 13.803 1.00 93.62 152 LYS A O 1
ATOM 1194 N N . GLN A 1 153 ? -25.256 9.060 15.419 1.00 95.31 153 GLN A N 1
ATOM 1195 C CA . GLN A 1 153 ? -24.133 9.892 15.834 1.00 95.31 153 GLN A CA 1
ATOM 1196 C C . GLN A 1 153 ? -22.866 9.534 15.059 1.00 95.31 153 GLN A C 1
ATOM 1198 O O . GLN A 1 153 ? -22.620 8.369 14.747 1.00 95.31 153 GLN A O 1
ATOM 1203 N N . THR A 1 154 ? -22.045 10.550 14.822 1.00 97.50 154 THR A N 1
ATOM 1204 C CA . THR A 1 154 ? -20.627 10.389 14.499 1.00 97.50 154 THR A CA 1
ATOM 1205 C C . THR A 1 154 ? -19.844 10.541 15.799 1.00 97.50 154 THR A C 1
ATOM 1207 O O . THR A 1 154 ? -20.091 11.487 16.546 1.00 97.50 154 THR A O 1
ATOM 1210 N N . ILE A 1 155 ? -18.932 9.613 16.080 1.00 98.50 155 ILE A N 1
ATOM 1211 C CA . ILE A 1 155 ? -18.106 9.625 17.291 1.00 98.50 155 ILE A CA 1
ATOM 1212 C C . ILE A 1 155 ? -16.673 9.955 16.897 1.00 98.50 155 ILE A C 1
ATOM 1214 O O . ILE A 1 155 ? -16.042 9.204 16.155 1.00 98.50 155 ILE A O 1
ATOM 1218 N N . ASP A 1 156 ? -16.165 11.066 17.416 1.00 98.50 156 ASP A N 1
ATOM 1219 C CA . ASP A 1 156 ? -14.799 11.514 17.176 1.00 98.50 156 ASP A CA 1
ATOM 1220 C C . ASP A 1 156 ? -13.778 10.734 18.021 1.00 98.50 156 ASP A C 1
ATOM 1222 O O . ASP A 1 156 ? -14.010 10.372 19.181 1.00 98.50 156 ASP A O 1
ATOM 1226 N N . MET A 1 157 ? -12.617 10.485 17.421 1.00 98.56 157 MET A N 1
ATOM 1227 C CA . MET A 1 157 ? -11.468 9.806 18.011 1.00 98.56 157 MET A CA 1
ATOM 1228 C C . MET A 1 157 ? -10.336 10.819 18.212 1.00 98.56 157 MET A C 1
ATOM 1230 O O . MET A 1 157 ? -9.364 10.851 17.460 1.00 98.56 157 MET A O 1
ATOM 1234 N N . THR A 1 158 ? -10.472 11.669 19.230 1.00 98.62 158 THR A N 1
ATOM 1235 C CA . THR A 1 158 ? -9.466 12.682 19.589 1.00 98.62 158 THR A CA 1
ATOM 1236 C C . THR A 1 158 ? -8.579 12.181 20.722 1.00 98.62 158 THR A C 1
ATOM 1238 O O . THR A 1 158 ? -9.080 11.769 21.769 1.00 98.62 158 THR A O 1
ATOM 1241 N N . GLY A 1 159 ? -7.267 12.190 20.494 1.00 98.12 159 GLY A N 1
ATOM 1242 C CA . GLY A 1 159 ? -6.244 11.905 21.497 1.00 98.12 159 GLY A CA 1
ATOM 1243 C C . GLY A 1 159 ? -5.478 13.174 21.859 1.00 98.12 159 GLY A C 1
ATOM 1244 O O . GLY A 1 159 ? -5.814 14.266 21.402 1.00 98.12 159 GLY A O 1
ATOM 1245 N N . HIS A 1 160 ? -4.421 13.025 22.651 1.00 97.81 160 HIS A N 1
ATOM 1246 C CA . HIS A 1 160 ? -3.607 14.151 23.096 1.00 97.81 160 HIS A CA 1
ATOM 1247 C C . HIS A 1 160 ? -2.127 13.893 22.820 1.00 97.81 160 HIS A C 1
ATOM 1249 O O . HIS A 1 160 ? -1.647 12.779 23.013 1.00 97.81 160 HIS A O 1
ATOM 1255 N N . PHE A 1 161 ? -1.403 14.931 22.412 1.00 98.06 161 PHE A N 1
ATOM 1256 C CA . PHE A 1 161 ? 0.052 14.915 22.289 1.00 98.06 161 PHE A CA 1
ATOM 1257 C C . PHE A 1 161 ? 0.649 15.997 23.179 1.00 98.06 161 PHE A C 1
ATOM 1259 O O . PHE A 1 161 ? 0.252 17.156 23.086 1.00 98.06 161 PHE A O 1
ATOM 1266 N N . LYS A 1 162 ? 1.606 15.649 24.041 1.00 97.25 162 LYS A N 1
ATOM 1267 C CA . LYS A 1 162 ? 2.295 16.631 24.888 1.00 97.25 162 LYS A CA 1
ATOM 1268 C C . LYS A 1 162 ? 3.680 16.979 24.362 1.00 97.25 162 LYS A C 1
ATOM 1270 O O . LYS A 1 162 ? 4.063 18.142 24.451 1.00 97.25 162 LYS A O 1
ATOM 1275 N N . GLY A 1 163 ? 4.410 16.009 23.811 1.00 95.44 163 GLY A N 1
ATOM 1276 C CA . GLY A 1 163 ? 5.786 16.211 23.356 1.00 95.44 163 GLY A CA 1
ATOM 1277 C C . GLY A 1 163 ? 6.624 16.895 24.439 1.00 95.44 163 GLY A C 1
ATOM 1278 O O . GLY A 1 163 ? 6.513 16.559 25.620 1.00 95.44 163 GLY A O 1
ATOM 1279 N N . SER A 1 164 ? 7.439 17.880 24.061 1.00 94.56 164 SER A N 1
ATOM 1280 C CA . SER A 1 164 ? 8.163 18.706 25.037 1.00 94.56 164 SER A CA 1
ATOM 1281 C C . SER A 1 164 ? 7.375 19.919 25.544 1.00 94.56 164 SER A C 1
ATOM 1283 O O . SER A 1 164 ? 7.924 20.729 26.295 1.00 94.56 164 SER A O 1
ATOM 1285 N N . ALA A 1 165 ? 6.112 20.094 25.144 1.00 93.19 165 ALA A N 1
ATOM 1286 C CA . ALA A 1 165 ? 5.313 21.231 25.580 1.00 93.19 165 ALA A CA 1
ATOM 1287 C C . ALA A 1 165 ? 4.861 21.101 27.041 1.00 93.19 165 ALA A C 1
ATOM 1289 O O . ALA A 1 165 ? 4.773 20.024 27.636 1.00 93.19 165 ALA A O 1
ATOM 1290 N N . LYS A 1 166 ? 4.523 22.250 27.639 1.00 91.06 166 LYS A N 1
ATOM 1291 C CA . LYS A 1 166 ? 4.032 22.320 29.026 1.00 91.06 166 LYS A CA 1
ATOM 1292 C C . LYS A 1 166 ? 2.645 21.698 29.193 1.00 91.06 166 LYS A C 1
ATOM 1294 O O . LYS A 1 166 ? 2.325 21.212 30.275 1.00 91.06 166 LYS A O 1
ATOM 1299 N N . LYS A 1 167 ? 1.812 21.773 28.156 1.00 93.06 167 LYS A N 1
ATOM 1300 C CA . LYS A 1 167 ? 0.438 21.270 28.140 1.00 93.06 167 LYS A CA 1
ATOM 1301 C C . LYS A 1 167 ? 0.228 20.419 26.888 1.00 93.06 167 LYS A C 1
ATOM 1303 O O . LYS A 1 167 ? 0.799 20.764 25.856 1.00 93.06 167 LYS A O 1
ATOM 1308 N N . PRO A 1 168 ? -0.578 19.351 26.979 1.00 95.75 168 PRO A N 1
ATOM 1309 C CA . PRO A 1 168 ? -0.968 18.590 25.807 1.00 95.75 168 PRO A CA 1
ATOM 1310 C C . PRO A 1 168 ? -1.817 19.425 24.844 1.00 95.75 168 PRO A C 1
ATOM 1312 O O . PRO A 1 168 ? -2.557 20.313 25.272 1.00 95.75 168 PRO A O 1
ATOM 1315 N N . VAL A 1 169 ? -1.717 19.098 23.558 1.00 95.81 169 VAL A N 1
ATOM 1316 C CA . VAL A 1 169 ? -2.597 19.562 22.485 1.00 95.81 169 VAL A CA 1
ATOM 1317 C C . VAL A 1 169 ? -3.490 18.418 22.019 1.00 95.81 169 VAL A C 1
ATOM 1319 O O . VAL A 1 169 ? -3.080 17.255 22.030 1.00 95.81 169 VAL A O 1
ATOM 1322 N N . ASP A 1 170 ? -4.704 18.750 21.598 1.00 97.56 170 ASP A N 1
ATOM 1323 C CA . ASP A 1 170 ? -5.632 17.779 21.026 1.00 97.56 170 ASP A CA 1
ATOM 1324 C C . ASP A 1 170 ? -5.199 17.408 19.608 1.00 97.56 170 ASP A C 1
ATOM 1326 O O . ASP A 1 170 ? -4.814 18.271 18.819 1.00 97.56 170 ASP A O 1
ATOM 1330 N N . VAL A 1 171 ? -5.286 16.119 19.283 1.00 98.31 171 VAL A N 1
ATOM 1331 C CA . VAL A 1 171 ? -5.013 15.590 17.945 1.00 98.31 171 VAL A CA 1
ATOM 1332 C C . VAL A 1 171 ? -6.187 14.716 17.517 1.00 98.31 171 VAL A C 1
ATOM 1334 O O . VAL A 1 171 ? -6.492 13.696 18.139 1.00 98.31 171 VAL A O 1
ATOM 1337 N N . TYR A 1 172 ? -6.864 15.128 16.448 1.00 98.50 172 TYR A N 1
ATOM 1338 C CA . TYR A 1 172 ? -8.001 14.415 15.874 1.00 98.50 172 TYR A CA 1
ATOM 1339 C C . TYR A 1 172 ? -7.523 13.280 14.964 1.00 98.50 172 TYR A C 1
ATOM 1341 O O . TYR A 1 172 ? -7.030 13.553 13.877 1.00 98.50 172 TYR A O 1
ATOM 1349 N N . LEU A 1 173 ? -7.694 12.016 15.368 1.00 98.75 173 LEU A N 1
ATOM 1350 C CA . LEU A 1 173 ? -7.278 10.855 14.563 1.00 98.75 173 LEU A CA 1
ATOM 1351 C C . LEU A 1 173 ? -8.360 10.351 13.593 1.00 98.75 173 LEU A C 1
ATOM 1353 O O . LEU A 1 173 ? -8.102 9.459 12.784 1.00 98.75 173 LEU A O 1
ATOM 1357 N N . GLY A 1 174 ? -9.572 10.906 13.661 1.00 98.44 174 GLY A N 1
ATOM 1358 C CA . GLY A 1 174 ? -10.690 10.520 12.805 1.00 98.44 174 GLY A CA 1
ATOM 1359 C C . GLY A 1 174 ? -11.999 10.349 13.565 1.00 98.44 174 GLY A C 1
ATOM 1360 O O . GLY A 1 174 ? -12.162 10.837 14.682 1.00 98.44 174 GLY A O 1
ATOM 1361 N N . SER A 1 175 ? -12.951 9.650 12.957 1.00 98.69 175 SER A N 1
ATOM 1362 C CA . SER A 1 175 ? -14.250 9.354 13.564 1.00 98.69 175 SER A CA 1
ATOM 1363 C C . SER A 1 175 ? -14.851 8.043 13.076 1.00 98.69 175 SER A C 1
ATOM 1365 O O . SER A 1 175 ? -14.460 7.497 12.045 1.00 98.69 175 SER A O 1
ATOM 1367 N N . ILE A 1 176 ? -15.830 7.541 13.825 1.00 98.75 176 ILE A N 1
ATOM 1368 C CA . ILE A 1 176 ? -16.626 6.369 13.461 1.00 98.75 176 ILE A CA 1
ATOM 1369 C C . ILE A 1 176 ? -18.102 6.736 13.343 1.00 98.75 176 ILE A C 1
ATOM 1371 O O . ILE A 1 176 ? -18.625 7.556 14.101 1.00 98.75 176 ILE A O 1
ATOM 1375 N N . LYS A 1 177 ? -18.784 6.105 12.393 1.00 98.25 177 LYS A N 1
ATOM 1376 C CA . LYS A 1 177 ? -20.241 6.165 12.231 1.00 98.25 177 LYS A CA 1
ATOM 1377 C C . LYS A 1 177 ? -20.749 4.847 11.647 1.00 98.25 177 LYS A C 1
ATOM 1379 O O . LYS A 1 177 ? -19.950 4.000 11.259 1.00 98.25 177 LYS A O 1
ATOM 1384 N N . VAL A 1 178 ? -22.062 4.680 11.561 1.00 97.88 178 VAL A N 1
ATOM 1385 C CA . VAL A 1 178 ? -22.686 3.520 10.907 1.00 97.88 178 VAL A CA 1
ATOM 1386 C C . VAL A 1 178 ? -23.480 3.951 9.676 1.00 97.88 178 VAL A C 1
ATOM 1388 O O . VAL A 1 178 ? -23.944 5.095 9.611 1.00 97.88 178 VAL A O 1
ATOM 1391 N N . ASP A 1 179 ? -23.573 3.072 8.677 1.00 96.00 179 ASP A N 1
ATOM 1392 C CA . ASP A 1 179 ? -24.491 3.247 7.547 1.00 96.00 179 ASP A CA 1
ATOM 1393 C C . ASP A 1 179 ? -25.907 2.739 7.872 1.00 96.00 179 ASP A C 1
ATOM 1395 O O . ASP A 1 179 ? -26.196 2.308 8.989 1.00 96.00 179 ASP A O 1
ATOM 1399 N N . ASP A 1 180 ? -26.813 2.845 6.903 1.00 95.38 180 ASP A N 1
ATOM 1400 C CA . ASP A 1 180 ? -28.224 2.468 7.022 1.00 95.38 180 ASP A CA 1
ATOM 1401 C C . ASP A 1 180 ? -28.447 0.977 7.316 1.00 95.38 180 ASP A C 1
ATOM 1403 O O . ASP A 1 180 ? -29.472 0.617 7.892 1.00 95.38 180 ASP A O 1
ATOM 1407 N N . LYS A 1 181 ? -27.468 0.126 6.997 1.00 96.00 181 LYS A N 1
ATOM 1408 C CA . LYS A 1 181 ? -27.484 -1.314 7.282 1.00 96.00 181 LYS A CA 1
ATOM 1409 C C . LYS A 1 181 ? -26.771 -1.664 8.590 1.00 96.00 181 LYS A C 1
ATOM 1411 O O . LYS A 1 181 ? -26.645 -2.841 8.926 1.00 96.00 181 LYS A O 1
ATOM 1416 N N . GLY A 1 182 ? -26.289 -0.671 9.338 1.00 97.44 182 GLY A N 1
ATOM 1417 C CA . GLY A 1 182 ? -25.550 -0.884 10.581 1.00 97.44 182 GLY A CA 1
ATOM 1418 C C . GLY A 1 182 ? -24.085 -1.281 10.384 1.00 97.44 182 GLY A C 1
ATOM 1419 O O . GLY A 1 182 ? -23.438 -1.716 11.345 1.00 97.44 182 GLY A O 1
ATOM 1420 N N . ARG A 1 183 ? -23.543 -1.141 9.166 1.00 98.19 183 ARG A N 1
ATOM 1421 C CA . ARG A 1 183 ? -22.127 -1.399 8.867 1.00 98.19 183 ARG A CA 1
ATOM 1422 C C . ARG A 1 183 ? -21.285 -0.248 9.394 1.00 98.19 183 ARG A C 1
ATOM 1424 O O . ARG A 1 183 ? -21.693 0.910 9.324 1.00 98.19 183 ARG A O 1
ATOM 1431 N N . LEU A 1 184 ? -20.099 -0.550 9.907 1.00 98.75 184 LEU A N 1
ATOM 1432 C CA . LEU A 1 184 ? -19.198 0.466 10.440 1.00 98.75 184 LEU A CA 1
ATOM 1433 C C . LEU A 1 184 ? -18.490 1.206 9.305 1.00 98.75 184 LEU A C 1
ATOM 1435 O O . LEU A 1 184 ? -17.935 0.589 8.402 1.00 98.75 184 LEU A O 1
ATOM 1439 N N . LEU A 1 185 ? -18.448 2.530 9.401 1.00 98.75 185 LEU A N 1
ATOM 1440 C CA . LEU A 1 185 ? -17.588 3.403 8.613 1.00 98.75 185 LEU A CA 1
ATOM 1441 C C . LEU A 1 185 ? -16.533 4.003 9.542 1.00 98.75 185 LEU A C 1
ATOM 1443 O O . LEU A 1 185 ? -16.879 4.731 10.477 1.00 98.75 185 LEU A O 1
ATOM 1447 N N . VAL A 1 186 ? -15.257 3.734 9.263 1.00 98.81 186 VAL A N 1
ATOM 1448 C CA . VAL A 1 186 ? -14.133 4.415 9.918 1.00 98.81 186 VAL A CA 1
ATOM 1449 C C . VAL A 1 186 ? -13.606 5.495 8.982 1.00 98.81 186 VAL A C 1
ATOM 1451 O O . VAL A 1 186 ? -13.155 5.204 7.871 1.00 98.81 186 VAL A O 1
ATOM 1454 N N . LEU A 1 187 ? -13.695 6.748 9.426 1.00 98.62 187 LEU A N 1
ATOM 1455 C CA . LEU A 1 187 ? -13.163 7.911 8.733 1.00 98.62 187 LEU A CA 1
ATOM 1456 C C . LEU A 1 187 ? -11.8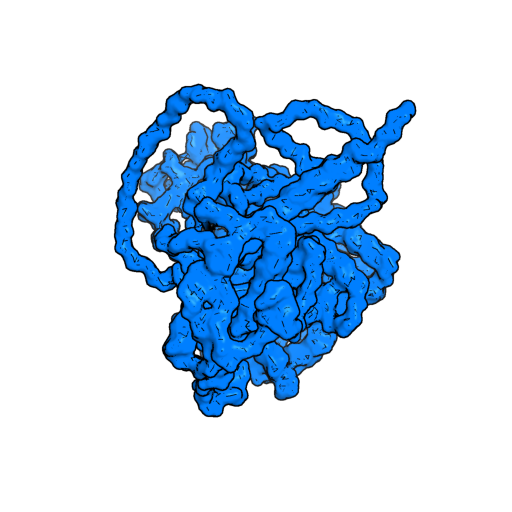42 8.321 9.395 1.00 98.62 187 LEU A C 1
ATOM 1458 O O . LEU A 1 187 ? -11.796 8.442 10.619 1.00 98.62 187 LEU A O 1
ATOM 1462 N N . PRO A 1 188 ? -10.788 8.584 8.615 1.00 98.38 188 PRO A N 1
ATOM 1463 C CA . PRO A 1 188 ? -9.499 9.001 9.147 1.00 98.38 188 PRO A CA 1
ATOM 1464 C C . PRO A 1 188 ? -9.509 10.495 9.514 1.00 98.38 188 PRO A C 1
ATOM 1466 O O . PRO A 1 188 ? -10.518 11.198 9.334 1.00 98.38 188 PRO A O 1
ATOM 1469 N N . GLY A 1 189 ? -8.364 10.974 10.006 1.00 98.12 189 GLY A N 1
ATOM 1470 C CA . GLY A 1 189 ? -8.078 12.391 10.211 1.00 98.12 189 GLY A CA 1
ATOM 1471 C C . GLY A 1 189 ? -8.183 13.242 8.938 1.00 98.12 189 GLY A C 1
ATOM 1472 O O . GLY A 1 189 ? -8.539 12.783 7.845 1.00 98.12 189 GLY A O 1
ATOM 1473 N N . HIS A 1 190 ? -7.876 14.525 9.087 1.00 98.06 190 HIS A N 1
ATOM 1474 C CA . HIS A 1 190 ? -8.000 15.528 8.035 1.00 98.06 190 HIS A CA 1
ATOM 1475 C C . HIS A 1 190 ? -6.725 15.746 7.208 1.00 98.06 190 HIS A C 1
ATOM 1477 O O . HIS A 1 190 ? -6.735 16.564 6.288 1.00 98.06 190 HIS A O 1
ATOM 1483 N N . GLY A 1 191 ? -5.655 15.001 7.490 1.00 97.56 191 GLY A N 1
ATOM 1484 C CA . GLY A 1 191 ? -4.336 15.159 6.877 1.00 97.56 191 GLY A CA 1
ATOM 1485 C C . GLY A 1 191 ? -3.578 16.346 7.469 1.00 97.56 191 GLY A C 1
ATOM 1486 O O . GLY A 1 191 ? -2.774 16.982 6.783 1.00 97.56 191 GLY A O 1
ATOM 1487 N N . SER A 1 192 ? -3.891 16.693 8.718 1.00 96.38 192 SER A N 1
ATOM 1488 C CA . SER A 1 192 ? -3.282 17.782 9.467 1.00 96.38 192 SER A CA 1
ATOM 1489 C C . SER A 1 192 ? -1.950 17.346 10.065 1.00 96.38 192 SER A C 1
ATOM 1491 O O . SER A 1 192 ? -1.828 16.286 10.680 1.00 96.38 192 SER A O 1
ATOM 1493 N N . SER A 1 193 ? -0.938 18.195 9.911 1.00 97.44 193 SER A N 1
ATOM 1494 C CA . SER A 1 193 ? 0.368 18.011 10.539 1.00 97.44 193 SER A CA 1
ATOM 1495 C C . SER A 1 193 ? 0.947 19.359 10.927 1.00 97.44 193 SER A C 1
ATOM 1497 O O . SER A 1 193 ? 0.756 20.339 10.205 1.00 97.44 193 SER A O 1
ATOM 1499 N N . TYR A 1 194 ? 1.586 19.420 12.089 1.00 96.31 194 TYR A N 1
ATOM 1500 C CA . TYR A 1 194 ? 2.109 20.658 12.664 1.00 96.31 194 TYR A CA 1
ATOM 1501 C C . TYR A 1 194 ? 3.141 20.360 13.751 1.00 96.31 194 TYR A C 1
ATOM 1503 O O . TYR A 1 194 ? 3.145 19.278 14.345 1.00 96.31 194 TYR A O 1
ATOM 1511 N N . CYS A 1 195 ? 3.998 21.339 14.017 1.00 95.69 195 CYS A N 1
ATOM 1512 C CA . CYS A 1 195 ? 4.906 21.354 15.153 1.00 95.69 195 CYS A CA 1
ATOM 1513 C C . CYS A 1 195 ? 4.255 22.063 16.345 1.00 95.69 195 CYS A C 1
ATOM 1515 O O . CYS A 1 195 ? 3.611 23.099 16.183 1.00 95.69 195 CYS A O 1
ATOM 1517 N N . ILE A 1 196 ? 4.441 21.527 17.553 1.00 95.06 196 ILE A N 1
ATOM 1518 C CA . ILE A 1 196 ? 3.892 22.129 18.780 1.00 95.06 196 ILE A CA 1
ATOM 1519 C C . ILE A 1 196 ? 4.831 23.138 19.459 1.00 95.06 196 ILE A C 1
ATOM 1521 O O . ILE A 1 196 ? 4.438 23.741 20.458 1.00 95.06 196 ILE A O 1
ATOM 1525 N N . ASP A 1 197 ? 6.060 23.312 18.961 1.00 91.19 197 ASP A N 1
ATOM 1526 C CA . ASP A 1 197 ? 7.068 24.174 19.599 1.00 91.19 197 ASP A CA 1
ATOM 1527 C C . ASP A 1 197 ? 6.647 25.644 19.637 1.00 91.19 197 ASP A C 1
ATOM 1529 O O . ASP A 1 197 ? 6.843 26.326 20.645 1.00 91.19 197 ASP A O 1
ATOM 1533 N N . ASN A 1 198 ? 6.047 26.126 18.548 1.00 89.62 198 ASN A N 1
ATOM 1534 C CA . ASN A 1 198 ? 5.545 27.486 18.439 1.00 89.62 198 ASN A CA 1
ATOM 1535 C C . ASN A 1 198 ? 4.147 27.491 17.803 1.00 89.62 198 ASN A C 1
ATOM 1537 O O . ASN A 1 198 ? 4.037 27.377 16.587 1.00 89.62 198 ASN A O 1
ATOM 1541 N N . PRO A 1 199 ? 3.070 27.675 18.585 1.00 85.25 199 PRO A N 1
ATOM 1542 C CA . PRO A 1 199 ? 1.713 27.739 18.041 1.00 85.25 199 PRO A CA 1
ATOM 1543 C C . PRO A 1 199 ? 1.482 28.856 17.008 1.00 85.25 199 PRO A C 1
ATOM 1545 O O . PRO A 1 199 ? 0.593 28.721 16.174 1.00 85.25 199 PRO A O 1
ATOM 1548 N N . GLU A 1 200 ? 2.271 29.937 17.048 1.00 90.25 200 GLU A N 1
ATOM 1549 C CA . GLU A 1 200 ? 2.197 31.038 16.072 1.00 90.25 200 GLU A CA 1
ATOM 1550 C C . GLU A 1 200 ? 2.893 30.697 14.740 1.00 90.25 200 GLU A C 1
ATOM 1552 O O . GLU A 1 200 ? 2.654 31.353 13.729 1.00 90.25 200 GLU A O 1
ATOM 1557 N N . ASP A 1 201 ? 3.748 29.670 14.733 1.00 90.31 201 ASP A N 1
ATOM 1558 C CA . ASP A 1 201 ? 4.424 29.133 13.548 1.00 90.31 201 ASP A CA 1
ATOM 1559 C C . ASP A 1 201 ? 4.329 27.595 13.552 1.00 90.31 201 ASP A C 1
ATOM 1561 O O . ASP A 1 201 ? 5.285 26.903 13.914 1.00 90.31 201 ASP A O 1
ATOM 1565 N N . PRO A 1 202 ? 3.157 27.033 13.197 1.00 90.75 202 PRO A N 1
ATOM 1566 C CA . PRO A 1 202 ? 2.904 25.595 13.284 1.00 90.75 202 PRO A CA 1
ATOM 1567 C C . PRO A 1 202 ? 3.644 24.777 12.216 1.00 90.75 202 PRO A C 1
ATOM 1569 O O . PRO A 1 202 ? 3.624 23.546 12.273 1.00 90.75 202 PRO A O 1
ATOM 1572 N N . TRP A 1 203 ? 4.290 25.426 11.243 1.00 93.06 203 TRP A N 1
ATOM 1573 C CA . TRP A 1 203 ? 4.998 24.771 10.142 1.00 93.06 203 TRP A CA 1
ATOM 1574 C C . TRP A 1 203 ? 6.415 25.322 9.984 1.00 93.06 203 TRP A C 1
ATOM 1576 O O . TRP A 1 203 ? 6.750 25.837 8.911 1.00 93.06 203 TRP A O 1
ATOM 1586 N N . PRO A 1 204 ? 7.269 25.178 11.016 1.00 91.38 204 PRO A N 1
ATOM 1587 C CA . PRO A 1 204 ? 8.668 25.530 10.874 1.00 91.38 204 PRO A CA 1
ATOM 1588 C C . PRO A 1 204 ? 9.304 24.687 9.762 1.00 91.38 204 PRO A C 1
ATOM 1590 O O . PRO A 1 204 ? 8.773 23.664 9.312 1.00 91.38 204 PRO A O 1
ATOM 1593 N N . LEU A 1 205 ? 10.475 25.116 9.310 1.00 88.19 205 LEU A N 1
ATOM 1594 C CA . LEU A 1 205 ? 11.200 24.408 8.267 1.00 88.19 205 LEU A CA 1
ATOM 1595 C C . LEU A 1 205 ? 11.533 22.976 8.707 1.00 88.19 205 LEU A C 1
ATOM 1597 O O . LEU A 1 205 ? 12.146 22.764 9.753 1.00 88.19 205 LEU A O 1
ATOM 1601 N N . ILE A 1 206 ? 11.130 22.003 7.894 1.00 87.50 206 ILE A N 1
ATOM 1602 C CA . ILE A 1 206 ? 11.459 20.595 8.086 1.00 87.50 206 ILE A CA 1
ATOM 1603 C C . ILE A 1 206 ? 12.930 20.396 7.725 1.00 87.50 206 ILE A C 1
ATOM 1605 O O . ILE A 1 206 ? 13.411 20.908 6.714 1.00 87.50 206 ILE A O 1
ATOM 1609 N N . LEU A 1 207 ? 13.655 19.679 8.583 1.00 80.25 207 LEU A N 1
ATOM 1610 C CA . LEU A 1 207 ? 15.106 19.505 8.459 1.00 80.25 207 LEU A CA 1
ATOM 1611 C C . LEU A 1 207 ? 15.503 18.071 8.102 1.00 80.25 207 LEU A C 1
ATOM 1613 O O . LEU A 1 207 ? 16.624 17.859 7.647 1.00 80.25 207 LEU A O 1
ATOM 1617 N N . THR A 1 208 ? 14.610 17.096 8.296 1.00 85.19 208 THR A N 1
ATOM 1618 C CA . THR A 1 208 ? 14.850 15.696 7.923 1.00 85.19 208 THR A CA 1
ATOM 1619 C C . THR A 1 208 ? 13.636 15.089 7.222 1.00 85.19 208 THR A C 1
ATOM 1621 O O . THR A 1 208 ? 12.494 15.495 7.451 1.00 85.19 208 THR A O 1
ATOM 1624 N N . ASP A 1 209 ? 13.881 14.074 6.393 1.00 83.62 209 ASP A N 1
ATOM 1625 C CA . ASP A 1 209 ? 12.841 13.413 5.598 1.00 83.62 209 ASP A CA 1
ATOM 1626 C C . ASP A 1 209 ? 11.842 12.627 6.465 1.00 83.62 209 ASP A C 1
ATOM 1628 O O . ASP A 1 209 ? 10.652 12.574 6.144 1.00 83.62 209 ASP A O 1
ATOM 1632 N N . PHE A 1 210 ? 12.303 12.055 7.583 1.00 90.94 210 PHE A N 1
ATOM 1633 C CA . PHE A 1 210 ? 11.546 11.066 8.359 1.00 90.94 210 PHE A CA 1
ATOM 1634 C C . PHE A 1 210 ? 11.231 11.470 9.797 1.00 90.94 210 PHE A C 1
ATOM 1636 O O . PHE A 1 210 ? 10.214 11.035 10.336 1.00 90.94 210 PHE A O 1
ATOM 1643 N N . ASP A 1 211 ? 12.105 12.246 10.438 1.00 92.75 211 ASP A N 1
ATOM 1644 C CA . ASP A 1 211 ? 12.161 12.337 11.894 1.00 92.75 211 ASP A CA 1
ATOM 1645 C C . ASP A 1 211 ? 12.261 13.790 12.349 1.00 92.75 211 ASP A C 1
ATOM 1647 O O . ASP A 1 211 ? 13.343 14.381 12.419 1.00 92.75 211 ASP A O 1
ATOM 1651 N N . ASN A 1 212 ? 11.112 14.371 12.681 1.00 92.75 212 ASN A N 1
ATOM 1652 C CA . ASN A 1 212 ? 11.022 15.759 13.107 1.00 92.75 212 ASN A CA 1
ATOM 1653 C C . ASN A 1 212 ? 10.484 15.820 14.554 1.00 92.75 212 ASN A C 1
ATOM 1655 O O . ASN A 1 212 ? 9.321 15.477 14.787 1.00 92.75 212 ASN A O 1
ATOM 1659 N N . PRO A 1 213 ? 11.308 16.204 15.552 1.00 93.25 213 PRO A N 1
ATOM 1660 C CA . PRO A 1 213 ? 10.868 16.330 16.943 1.00 93.25 213 PRO A CA 1
ATOM 1661 C C . PRO A 1 213 ? 9.701 17.311 17.095 1.00 93.25 213 PRO A C 1
ATOM 1663 O O . PRO A 1 213 ? 9.624 18.295 16.368 1.00 93.25 213 PRO A O 1
ATOM 1666 N N . ASN A 1 214 ? 8.802 17.045 18.045 1.00 94.75 214 ASN A N 1
ATOM 1667 C CA . ASN A 1 214 ? 7.601 17.836 18.349 1.00 94.75 214 ASN A CA 1
ATOM 1668 C C . ASN A 1 214 ? 6.607 18.035 17.194 1.00 94.75 214 ASN A C 1
ATOM 1670 O O . ASN A 1 214 ? 5.614 18.748 17.355 1.00 94.75 214 ASN A O 1
ATOM 1674 N N . TRP A 1 215 ? 6.810 17.356 16.067 1.00 96.38 215 TRP A N 1
ATOM 1675 C CA . TRP A 1 215 ? 5.797 17.233 15.033 1.00 96.38 215 TRP A CA 1
ATOM 1676 C C . TRP A 1 215 ? 4.774 16.155 15.377 1.00 96.38 215 TRP A C 1
ATOM 1678 O O . TRP A 1 215 ? 5.091 15.123 15.972 1.00 96.38 215 TRP A O 1
ATOM 1688 N N . VAL A 1 216 ? 3.542 16.390 14.938 1.00 96.38 216 VAL A N 1
ATOM 1689 C CA . VAL A 1 216 ? 2.457 15.408 14.925 1.00 96.38 216 VAL A CA 1
ATOM 1690 C C . VAL A 1 216 ? 1.838 15.322 13.542 1.00 96.38 216 VAL A C 1
ATOM 1692 O O . VAL A 1 216 ? 1.837 16.294 12.784 1.00 96.38 216 VAL A O 1
ATOM 1695 N N . ASP A 1 217 ? 1.273 14.159 13.236 1.00 98.19 217 ASP A N 1
ATOM 1696 C CA . ASP A 1 217 ? 0.305 13.988 12.162 1.00 98.19 217 ASP A CA 1
ATOM 1697 C C . ASP A 1 217 ? -0.922 13.218 12.669 1.00 98.19 217 ASP A C 1
ATOM 1699 O O . ASP A 1 217 ? -0.936 12.700 13.789 1.00 98.19 217 ASP A O 1
ATOM 1703 N N . ASP A 1 218 ? -1.971 13.174 11.856 1.00 98.06 218 ASP A N 1
ATOM 1704 C CA . ASP A 1 218 ? -3.248 12.543 12.188 1.00 98.06 218 ASP A CA 1
ATOM 1705 C C . ASP A 1 218 ? -3.473 11.190 11.494 1.00 98.06 218 ASP A C 1
ATOM 1707 O O . ASP A 1 218 ? -4.599 10.689 11.422 1.00 98.06 218 ASP A O 1
ATOM 1711 N N . THR A 1 219 ? -2.394 10.569 11.008 1.00 98.56 219 THR A N 1
ATOM 1712 C CA . THR A 1 219 ? -2.429 9.166 10.576 1.00 98.56 219 THR A CA 1
ATOM 1713 C C . THR A 1 219 ? -2.408 8.244 11.791 1.00 98.56 219 THR A C 1
ATOM 1715 O O . THR A 1 219 ? -1.905 8.611 12.851 1.00 98.56 219 THR A O 1
ATOM 1718 N N . CYS A 1 220 ? -2.990 7.055 11.680 1.00 98.81 220 CYS A N 1
ATOM 1719 C CA . CYS A 1 220 ? -3.039 6.101 12.787 1.00 98.81 220 CYS A CA 1
ATOM 1720 C C . CYS A 1 220 ? -3.339 4.687 12.293 1.00 98.81 220 CYS A C 1
ATOM 1722 O O . CYS A 1 220 ? -3.714 4.476 11.142 1.00 98.81 220 CYS A O 1
ATOM 1724 N N . ASP A 1 221 ? -3.225 3.715 13.186 1.00 98.88 221 ASP A N 1
ATOM 1725 C CA . ASP A 1 221 ? -3.732 2.367 12.962 1.00 98.88 221 ASP A CA 1
ATOM 1726 C C . ASP A 1 221 ? -4.324 1.789 14.246 1.00 98.88 221 ASP A C 1
ATOM 1728 O O . ASP A 1 221 ? -4.140 2.334 15.343 1.00 98.88 221 ASP A O 1
ATOM 1732 N N . GLY A 1 222 ? -5.101 0.720 14.105 1.00 98.50 222 GLY A N 1
ATOM 1733 C CA . GLY A 1 222 ? -5.907 0.224 15.203 1.00 98.50 222 GLY A CA 1
ATOM 1734 C C . GLY A 1 222 ? -6.651 -1.072 14.949 1.00 98.50 222 GLY A C 1
ATOM 1735 O O . GLY A 1 222 ? -6.522 -1.713 13.906 1.00 98.50 222 GLY A O 1
ATOM 1736 N N . THR A 1 223 ? -7.473 -1.420 15.933 1.00 98.62 223 THR A N 1
ATOM 1737 C CA . THR A 1 223 ? -8.295 -2.630 15.956 1.00 98.62 223 THR A CA 1
ATOM 1738 C C . THR A 1 223 ? -9.770 -2.300 15.747 1.00 98.62 223 THR A C 1
ATOM 1740 O O . THR A 1 223 ? -10.246 -1.230 16.132 1.00 98.62 223 THR A O 1
ATOM 1743 N N . VAL A 1 224 ? -10.494 -3.241 15.142 1.00 98.62 224 VAL A N 1
ATOM 1744 C CA . VAL A 1 224 ? -11.938 -3.204 14.901 1.00 98.62 224 VAL A CA 1
ATOM 1745 C C . VAL A 1 224 ? -12.533 -4.541 15.330 1.00 98.62 224 VAL A C 1
ATOM 1747 O O . VAL A 1 224 ? -12.089 -5.601 14.884 1.00 98.62 224 VAL A O 1
ATOM 1750 N N . ARG A 1 225 ? -13.546 -4.502 16.195 1.00 97.81 225 ARG A N 1
ATOM 1751 C CA . ARG A 1 225 ? -14.251 -5.685 16.707 1.00 97.81 225 ARG A CA 1
ATOM 1752 C C . ARG A 1 225 ? -15.757 -5.484 16.614 1.00 97.81 225 ARG A C 1
ATOM 1754 O O . ARG A 1 225 ? -16.248 -4.375 16.828 1.00 97.81 225 ARG A O 1
ATOM 1761 N N . ALA A 1 226 ? -16.487 -6.555 16.319 1.00 98.25 226 ALA A N 1
ATOM 1762 C CA . ALA A 1 226 ? -17.940 -6.541 16.247 1.00 98.25 226 ALA A CA 1
ATOM 1763 C C . ALA A 1 226 ? -18.552 -7.509 17.260 1.00 98.25 226 ALA A C 1
ATOM 1765 O O . ALA A 1 226 ? -18.102 -8.643 17.422 1.00 98.25 226 ALA A O 1
ATOM 1766 N N . ARG A 1 227 ? -19.629 -7.068 17.900 1.00 98.38 227 ARG A N 1
ATOM 1767 C CA . ARG A 1 227 ? -20.573 -7.908 18.634 1.00 98.38 227 ARG A CA 1
ATOM 1768 C C . ARG A 1 227 ? -21.893 -7.880 17.881 1.00 98.38 227 ARG A C 1
ATOM 1770 O O . ARG A 1 227 ? -22.418 -6.796 17.631 1.00 98.38 227 ARG A O 1
ATOM 1777 N N . VAL A 1 228 ? -22.430 -9.047 17.552 1.00 98.31 228 VAL A N 1
ATOM 1778 C CA . VAL A 1 228 ? -23.700 -9.175 16.830 1.00 98.31 228 VAL A CA 1
ATOM 1779 C C . VAL A 1 228 ? -24.694 -9.943 17.682 1.00 98.31 228 VAL A C 1
ATOM 1781 O O . VAL A 1 228 ? -24.335 -10.957 18.272 1.00 98.31 228 VAL A O 1
ATOM 1784 N N . SER A 1 229 ? -25.931 -9.465 17.758 1.00 97.56 229 SER A N 1
ATOM 1785 C CA . SER A 1 229 ? -27.010 -10.101 18.513 1.00 97.56 229 SER A CA 1
ATOM 1786 C C . SER A 1 229 ? -28.244 -10.310 17.637 1.00 97.56 229 SER A C 1
ATOM 1788 O O . SER A 1 229 ? -28.553 -9.479 16.783 1.00 97.56 229 SER A O 1
ATOM 1790 N N . HIS A 1 230 ? -28.964 -11.405 17.875 1.00 95.94 230 HIS A N 1
ATOM 1791 C CA . HIS A 1 230 ? -30.271 -11.676 17.276 1.00 95.94 230 HIS A CA 1
ATOM 1792 C C . HIS A 1 230 ? -31.156 -12.394 18.301 1.00 95.94 230 HIS A C 1
ATOM 1794 O O . HIS A 1 230 ? -30.900 -13.537 18.682 1.00 95.94 230 HIS A O 1
ATOM 1800 N N . GLY A 1 231 ? -32.191 -11.716 18.802 1.00 92.06 231 GLY A N 1
ATOM 1801 C CA . GLY A 1 231 ? -32.995 -12.237 19.908 1.00 92.06 231 GLY A CA 1
ATOM 1802 C C . GLY A 1 231 ? -32.154 -12.449 21.174 1.00 92.06 231 GLY A C 1
ATOM 1803 O O . GLY A 1 231 ? -31.707 -11.484 21.789 1.00 92.06 231 GLY A O 1
ATOM 1804 N N . LYS A 1 232 ? -31.967 -13.709 21.588 1.00 92.12 232 LYS A N 1
ATOM 1805 C CA . LYS A 1 232 ? -31.151 -14.076 22.764 1.00 92.12 232 LYS A CA 1
ATOM 1806 C C . LYS A 1 232 ? -29.713 -14.454 22.411 1.00 92.12 232 LYS A C 1
ATOM 1808 O O . LYS A 1 232 ? -28.873 -14.500 23.307 1.00 92.12 232 LYS A O 1
ATOM 1813 N N . ASP A 1 233 ? -29.440 -14.718 21.139 1.00 96.25 233 ASP A N 1
ATOM 1814 C CA . ASP A 1 233 ? -28.142 -15.192 20.682 1.00 96.25 233 ASP A CA 1
ATOM 1815 C C . ASP A 1 233 ? -27.186 -14.012 20.490 1.00 96.25 233 ASP A C 1
ATOM 1817 O O . ASP A 1 233 ? -27.597 -12.894 20.157 1.00 96.25 233 ASP A O 1
ATOM 1821 N N . THR A 1 234 ? -25.899 -14.227 20.764 1.00 97.38 234 THR A N 1
ATOM 1822 C CA . THR A 1 234 ? -24.856 -13.208 20.602 1.00 97.38 234 THR A CA 1
ATOM 1823 C C . THR A 1 234 ? -23.547 -13.850 20.171 1.00 97.38 234 THR A C 1
ATOM 1825 O O . THR A 1 234 ? -23.085 -14.805 20.791 1.00 97.38 234 THR A O 1
ATOM 1828 N N . TRP A 1 235 ? -22.927 -13.264 19.152 1.00 98.25 235 TRP A N 1
ATOM 1829 C CA . TRP A 1 235 ? -21.637 -13.668 18.609 1.00 98.25 235 TRP A CA 1
ATOM 1830 C C . TRP A 1 235 ? -20.648 -12.502 18.658 1.00 98.25 235 TRP A C 1
ATOM 1832 O O . TRP A 1 235 ? -21.033 -11.328 18.657 1.00 98.25 235 TRP A O 1
ATOM 1842 N N . TYR A 1 236 ? -19.362 -12.837 18.669 1.00 98.00 236 TYR A N 1
ATOM 1843 C CA . TYR A 1 236 ? -18.255 -11.886 18.649 1.00 98.00 236 TYR A CA 1
ATOM 1844 C C . TYR A 1 236 ? -17.353 -12.216 17.467 1.00 98.00 236 TYR A C 1
ATOM 1846 O O . TYR A 1 236 ? -17.005 -13.380 17.276 1.00 98.00 236 TYR A O 1
ATOM 1854 N N . SER A 1 237 ? -16.994 -11.208 16.676 1.00 96.06 237 SER A N 1
ATOM 1855 C CA . SER A 1 237 ? -15.998 -11.389 15.625 1.00 96.06 237 SER A CA 1
ATOM 1856 C C . SER A 1 237 ? -14.599 -11.419 16.222 1.00 96.06 237 SER A C 1
ATOM 1858 O O . SER A 1 237 ? -14.336 -10.751 17.228 1.00 96.06 237 SER A O 1
ATOM 1860 N N . ASP A 1 238 ? -13.670 -12.083 15.539 1.00 92.12 238 ASP A N 1
ATOM 1861 C CA . ASP A 1 238 ? -12.254 -11.843 15.792 1.00 92.12 238 ASP A CA 1
ATOM 1862 C C . ASP A 1 238 ? -11.858 -10.409 15.386 1.00 92.12 238 ASP A C 1
ATOM 1864 O O . ASP A 1 238 ? -12.619 -9.666 14.747 1.00 92.12 238 ASP A O 1
ATOM 1868 N N . THR A 1 239 ? -10.656 -10.005 15.799 1.00 95.19 239 THR A N 1
ATOM 1869 C CA . THR A 1 239 ? -10.106 -8.671 15.544 1.00 95.19 239 THR A CA 1
ATOM 1870 C C . THR A 1 239 ? -9.783 -8.471 14.062 1.00 95.19 239 THR A C 1
ATOM 1872 O O . THR A 1 239 ? -8.896 -9.124 13.511 1.00 95.19 239 THR A O 1
ATOM 1875 N N . ALA A 1 240 ? -10.458 -7.510 13.432 1.00 97.81 240 ALA A N 1
ATOM 1876 C CA . ALA A 1 240 ? -10.004 -6.874 12.200 1.00 97.81 240 ALA A CA 1
ATOM 1877 C C . ALA A 1 240 ? -9.170 -5.628 12.534 1.00 97.81 240 ALA A C 1
ATOM 1879 O O . ALA A 1 240 ? -9.131 -5.179 13.680 1.00 97.81 240 ALA A O 1
ATOM 1880 N N . HIS A 1 241 ? -8.494 -5.061 11.539 1.00 98.56 241 HIS A N 1
ATOM 1881 C CA . HIS A 1 241 ? -7.636 -3.893 11.729 1.00 98.56 241 HIS A CA 1
ATOM 1882 C C . HIS A 1 241 ? -7.988 -2.764 10.771 1.00 98.56 241 HIS A C 1
ATOM 1884 O O . HIS A 1 241 ? -8.569 -2.987 9.709 1.00 98.56 241 HIS A O 1
ATOM 1890 N N . ILE A 1 242 ? -7.616 -1.547 11.149 1.00 98.75 242 ILE A N 1
ATOM 1891 C CA . ILE A 1 242 ? -7.762 -0.341 10.338 1.00 98.75 242 ILE A CA 1
ATOM 1892 C C . ILE A 1 242 ? -6.418 0.373 10.250 1.00 98.75 242 ILE A C 1
ATOM 1894 O O . ILE A 1 242 ? -5.738 0.545 11.258 1.00 98.75 242 ILE A O 1
ATOM 1898 N N . VAL A 1 243 ? -6.054 0.802 9.046 1.00 98.88 243 VAL A N 1
ATOM 1899 C CA . VAL A 1 243 ? -4.916 1.686 8.788 1.00 98.88 243 VAL A CA 1
ATOM 1900 C C . VAL A 1 243 ? -5.453 2.977 8.174 1.00 98.88 243 VAL A C 1
ATOM 1902 O O . VAL A 1 243 ? -6.040 2.968 7.091 1.00 98.88 243 VAL A O 1
ATOM 1905 N N . CYS A 1 244 ? -5.264 4.090 8.877 1.00 98.75 244 CYS A N 1
ATOM 1906 C CA . CYS A 1 244 ? -5.598 5.444 8.451 1.00 98.75 244 CYS A CA 1
ATOM 1907 C C . CYS A 1 244 ? -4.325 6.126 7.938 1.00 98.75 244 CYS A C 1
ATOM 1909 O O . CYS A 1 244 ? -3.449 6.492 8.719 1.00 98.75 244 CYS A O 1
ATOM 1911 N N . THR A 1 245 ? -4.220 6.294 6.624 1.00 97.62 245 THR A N 1
ATOM 1912 C CA . THR A 1 245 ? -2.976 6.667 5.937 1.00 97.62 245 THR A CA 1
ATOM 1913 C C . THR A 1 245 ? -3.179 7.812 4.935 1.00 97.62 245 THR A C 1
ATOM 1915 O O . THR A 1 245 ? -4.223 8.465 4.901 1.00 97.62 245 THR A O 1
ATOM 1918 N N . THR A 1 246 ? -2.154 8.096 4.141 1.00 96.31 246 THR A N 1
ATOM 1919 C CA . THR A 1 246 ? -2.075 9.188 3.173 1.00 96.31 246 THR A CA 1
ATOM 1920 C C . THR A 1 246 ? -3.076 9.011 2.016 1.00 96.31 246 THR A C 1
ATOM 1922 O O . THR A 1 246 ? -3.538 7.891 1.739 1.00 96.31 246 THR A O 1
ATOM 1925 N N . PRO A 1 247 ? -3.441 10.096 1.303 1.00 95.00 247 PRO A N 1
ATOM 1926 C CA . PRO A 1 247 ? -4.234 9.990 0.083 1.00 95.00 247 PRO A CA 1
ATOM 1927 C C . PRO A 1 247 ? -3.505 9.175 -0.991 1.00 95.00 247 PRO A C 1
ATOM 1929 O O . PRO A 1 247 ? -2.291 9.273 -1.146 1.00 95.00 247 PRO A O 1
ATOM 1932 N N . LYS A 1 248 ? -4.264 8.424 -1.795 1.00 92.38 248 LYS A N 1
ATOM 1933 C CA . LYS A 1 248 ? -3.756 7.766 -3.003 1.00 92.38 248 LYS A CA 1
ATOM 1934 C C . LYS A 1 248 ? -4.145 8.602 -4.212 1.00 92.38 248 LYS A C 1
ATOM 1936 O O . LYS A 1 248 ? -5.303 8.585 -4.622 1.00 92.38 248 LYS A O 1
ATOM 1941 N N . TYR A 1 249 ? -3.185 9.323 -4.783 1.00 92.19 249 TYR A N 1
ATOM 1942 C CA . TYR A 1 249 ? -3.460 10.254 -5.882 1.00 92.19 249 TYR A CA 1
ATOM 1943 C C . TYR A 1 249 ? -3.675 9.568 -7.228 1.00 92.19 249 TYR A C 1
ATOM 1945 O O . TYR A 1 249 ? -4.195 10.202 -8.137 1.00 92.19 249 TYR A O 1
ATOM 1953 N N . ALA A 1 250 ? -3.330 8.285 -7.360 1.00 89.00 250 ALA A N 1
ATOM 1954 C CA . ALA A 1 250 ? -3.564 7.489 -8.562 1.00 89.00 250 ALA A CA 1
ATOM 1955 C C . ALA A 1 250 ? -4.292 6.178 -8.232 1.00 89.00 250 ALA A C 1
ATOM 1957 O O . ALA A 1 250 ? -3.739 5.087 -8.338 1.00 89.00 250 ALA A O 1
ATOM 1958 N N . SER A 1 251 ? -5.552 6.287 -7.807 1.00 77.25 251 SER A N 1
ATOM 1959 C CA . SER A 1 251 ? -6.410 5.171 -7.370 1.00 77.25 251 SER A CA 1
ATOM 1960 C C . SER A 1 251 ? -6.461 3.994 -8.354 1.00 77.25 251 SER A C 1
ATOM 1962 O O . SER A 1 251 ? -6.369 2.846 -7.929 1.00 77.25 251 SER A O 1
ATOM 1964 N N . ALA A 1 252 ? -6.513 4.278 -9.659 1.00 76.19 252 ALA A N 1
ATOM 1965 C CA . ALA A 1 252 ? -6.580 3.287 -10.736 1.00 76.19 252 ALA A CA 1
ATOM 1966 C C . ALA A 1 252 ? -5.244 2.591 -11.070 1.00 76.19 252 ALA A C 1
ATOM 1968 O O . ALA A 1 252 ? -5.199 1.755 -11.974 1.00 76.19 252 ALA A O 1
ATOM 1969 N N . ILE A 1 253 ? -4.150 2.957 -10.394 1.00 87.88 253 ILE A N 1
ATOM 1970 C CA . ILE A 1 253 ? -2.803 2.468 -10.691 1.00 87.88 253 ILE A CA 1
ATOM 1971 C C . ILE A 1 253 ? -2.282 1.658 -9.503 1.00 87.88 253 ILE A C 1
ATOM 1973 O O . ILE A 1 253 ? -2.374 2.050 -8.337 1.00 87.88 253 ILE A O 1
ATOM 1977 N N . TYR A 1 254 ? -1.738 0.488 -9.817 1.00 90.19 254 TYR A N 1
ATOM 1978 C CA . TYR A 1 254 ? -1.314 -0.521 -8.855 1.00 90.19 254 TYR A CA 1
ATOM 1979 C C . TYR A 1 254 ? 0.212 -0.599 -8.791 1.00 90.19 254 TYR A C 1
ATOM 1981 O O . TYR A 1 254 ? 0.891 -0.460 -9.811 1.00 90.19 254 TYR A O 1
ATOM 1989 N N . ALA A 1 255 ? 0.750 -0.846 -7.596 1.00 92.56 255 ALA A N 1
ATOM 1990 C CA . ALA A 1 255 ? 2.167 -1.144 -7.424 1.00 92.56 255 ALA A CA 1
ATOM 1991 C C . ALA A 1 255 ? 2.502 -2.521 -8.023 1.00 92.56 255 ALA A C 1
ATOM 1993 O O . ALA A 1 255 ? 1.630 -3.394 -8.035 1.00 92.56 255 ALA A O 1
ATOM 1994 N N . PRO A 1 256 ? 3.751 -2.774 -8.469 1.00 93.69 256 PRO A N 1
ATOM 1995 C CA . PRO A 1 256 ? 4.164 -4.105 -8.920 1.00 93.69 256 PRO A CA 1
ATOM 1996 C C . PRO A 1 256 ? 3.937 -5.181 -7.853 1.00 93.69 256 PRO A C 1
ATOM 1998 O O . PRO A 1 256 ? 3.516 -6.286 -8.187 1.00 93.69 256 PRO A O 1
ATOM 2001 N N . THR A 1 257 ? 4.121 -4.815 -6.584 1.00 95.75 257 THR A N 1
ATOM 2002 C CA . THR A 1 257 ? 3.841 -5.632 -5.404 1.00 95.75 257 THR A CA 1
ATOM 2003 C C . THR A 1 257 ? 2.980 -4.815 -4.443 1.00 95.75 257 THR A C 1
ATOM 2005 O O . THR A 1 257 ? 3.376 -3.723 -4.036 1.00 95.75 257 THR A O 1
ATOM 2008 N N . THR A 1 258 ? 1.806 -5.335 -4.098 1.00 96.56 258 THR A N 1
ATOM 2009 C CA . THR A 1 258 ? 0.816 -4.752 -3.173 1.00 96.56 258 THR A CA 1
ATOM 2010 C C . THR A 1 258 ? 0.896 -5.424 -1.797 1.00 96.56 258 THR A C 1
ATOM 2012 O O . THR A 1 258 ? 1.517 -6.483 -1.680 1.00 96.56 258 THR A O 1
ATOM 2015 N N . LEU A 1 259 ? 0.260 -4.882 -0.747 1.00 97.50 259 LEU A N 1
ATOM 2016 C CA . LEU A 1 259 ? 0.243 -5.583 0.554 1.00 97.50 259 LEU A CA 1
ATOM 2017 C C . LEU A 1 259 ? -0.490 -6.927 0.484 1.00 97.50 259 LEU A C 1
ATOM 2019 O O . LEU A 1 259 ? -0.157 -7.837 1.240 1.00 97.50 259 LEU A O 1
ATOM 2023 N N . TYR A 1 260 ? -1.453 -7.075 -0.432 1.00 97.31 260 TYR A N 1
ATOM 2024 C CA . TYR A 1 260 ? -2.084 -8.371 -0.680 1.00 97.31 260 TYR A CA 1
ATOM 2025 C C . TYR A 1 260 ? -1.058 -9.393 -1.188 1.00 97.31 260 TYR A C 1
ATOM 2027 O O . TYR A 1 260 ? -1.021 -10.517 -0.696 1.00 97.31 260 TYR A O 1
ATOM 2035 N N . ASP A 1 261 ? -0.186 -8.987 -2.119 1.00 97.69 261 ASP A N 1
ATOM 2036 C CA . ASP A 1 261 ? 0.863 -9.852 -2.676 1.00 97.69 261 ASP A CA 1
ATOM 2037 C C . ASP A 1 261 ? 1.902 -10.245 -1.606 1.00 97.69 261 ASP A C 1
ATOM 2039 O O . ASP A 1 261 ? 2.339 -11.396 -1.557 1.00 97.69 261 ASP A O 1
ATOM 2043 N N . VAL A 1 262 ? 2.277 -9.309 -0.723 1.00 97.50 262 VAL A N 1
ATOM 2044 C CA . VAL A 1 262 ? 3.185 -9.571 0.411 1.00 97.50 262 VAL A CA 1
ATOM 2045 C C . VAL A 1 262 ? 2.577 -10.599 1.363 1.00 97.50 262 VAL A C 1
ATOM 2047 O O . VAL A 1 262 ? 3.213 -11.604 1.687 1.00 97.50 262 VAL A O 1
ATOM 2050 N N . MET A 1 263 ? 1.323 -10.383 1.760 1.00 97.44 263 MET A N 1
ATOM 2051 C CA . MET A 1 263 ? 0.606 -11.277 2.661 1.00 97.44 263 MET A CA 1
ATOM 2052 C C . MET A 1 263 ? 0.436 -12.673 2.048 1.00 97.44 263 MET A C 1
ATOM 2054 O O . MET A 1 263 ? 0.741 -13.674 2.695 1.00 97.44 263 MET A O 1
ATOM 2058 N N . GLU A 1 264 ? 0.032 -12.756 0.778 1.00 97.06 264 GLU A N 1
ATOM 2059 C CA . GLU A 1 264 ? -0.099 -14.027 0.062 1.00 97.06 264 GLU A CA 1
ATOM 2060 C C . GLU A 1 264 ? 1.236 -14.788 0.015 1.00 97.06 264 GLU A C 1
ATOM 2062 O O . GLU A 1 264 ? 1.281 -15.995 0.269 1.00 97.06 264 GLU A O 1
ATOM 2067 N N . ASN A 1 265 ? 2.339 -14.079 -0.239 1.00 97.50 265 ASN A N 1
ATOM 2068 C CA . ASN A 1 265 ? 3.675 -14.659 -0.252 1.00 97.50 265 ASN A CA 1
ATOM 2069 C C . ASN A 1 265 ? 4.094 -15.217 1.119 1.00 97.50 265 ASN A C 1
ATOM 2071 O O . ASN A 1 265 ? 4.641 -16.317 1.174 1.00 97.50 265 ASN A O 1
ATOM 2075 N N . ILE A 1 266 ? 3.820 -14.513 2.222 1.00 97.75 266 ILE A N 1
ATOM 2076 C CA . ILE A 1 266 ? 4.152 -14.981 3.582 1.00 97.75 266 ILE A CA 1
ATOM 2077 C C . ILE A 1 266 ? 3.380 -16.263 3.925 1.00 97.75 266 ILE A C 1
ATOM 2079 O O . ILE A 1 266 ? 3.974 -17.235 4.402 1.00 97.75 266 ILE A O 1
ATOM 2083 N N . TYR A 1 267 ? 2.079 -16.313 3.623 1.00 97.88 267 TYR A N 1
ATOM 2084 C CA . TYR A 1 267 ? 1.267 -17.517 3.838 1.00 97.88 267 TYR A CA 1
ATOM 2085 C C . TYR A 1 267 ? 1.750 -18.686 2.968 1.00 97.88 267 TYR A C 1
ATOM 2087 O O . TYR A 1 267 ? 1.869 -19.813 3.458 1.00 97.88 267 TYR A O 1
ATOM 2095 N N . ALA A 1 268 ? 2.083 -18.432 1.698 1.00 96.75 268 ALA A N 1
ATOM 2096 C CA . ALA A 1 268 ? 2.631 -19.449 0.802 1.00 96.75 268 ALA A CA 1
ATOM 2097 C C . ALA A 1 268 ? 3.981 -19.985 1.300 1.00 96.75 268 ALA A C 1
ATOM 2099 O O . ALA A 1 268 ? 4.160 -21.201 1.382 1.00 96.75 268 ALA A O 1
ATOM 2100 N N . LYS A 1 269 ? 4.895 -19.099 1.715 1.00 96.25 269 LYS A N 1
ATOM 2101 C CA . LYS A 1 269 ? 6.177 -19.473 2.329 1.00 96.25 269 LYS A CA 1
ATOM 2102 C C . LYS A 1 269 ? 5.979 -20.358 3.545 1.00 96.25 269 LYS A C 1
ATOM 2104 O O . LYS A 1 269 ? 6.604 -21.411 3.644 1.00 96.25 269 LYS A O 1
ATOM 2109 N N . LYS A 1 270 ? 5.093 -19.961 4.461 1.00 97.06 270 LYS A N 1
ATOM 2110 C CA . LYS A 1 270 ? 4.822 -20.745 5.667 1.00 97.06 270 LYS A CA 1
ATOM 2111 C C . LYS A 1 270 ? 4.278 -22.129 5.323 1.00 97.06 270 LYS A C 1
ATOM 2113 O O . LYS A 1 270 ? 4.761 -23.117 5.868 1.00 97.06 270 LYS A O 1
ATOM 2118 N N . LYS A 1 271 ? 3.308 -22.207 4.408 1.00 95.88 271 LYS A N 1
ATOM 2119 C CA . LYS A 1 271 ? 2.700 -23.471 3.970 1.00 95.88 271 LYS A CA 1
ATOM 2120 C C . LYS A 1 271 ? 3.706 -24.397 3.278 1.00 95.88 271 LYS A C 1
ATOM 2122 O O . LYS A 1 271 ? 3.634 -25.607 3.459 1.00 95.88 271 LYS A O 1
ATOM 2127 N N . GLY A 1 272 ? 4.634 -23.830 2.510 1.00 95.31 272 GLY A N 1
ATOM 2128 C CA . GLY A 1 272 ? 5.700 -24.552 1.814 1.00 95.31 272 GLY A CA 1
ATOM 2129 C C . GLY A 1 272 ? 6.953 -24.808 2.651 1.00 95.31 272 GLY A C 1
ATOM 2130 O O . GLY A 1 272 ? 7.964 -25.228 2.099 1.00 95.31 272 GLY A O 1
ATOM 2131 N N . ASN A 1 273 ? 6.927 -24.534 3.964 1.00 94.12 273 ASN A N 1
ATOM 2132 C CA . ASN A 1 273 ? 8.092 -24.632 4.852 1.00 94.12 273 ASN A CA 1
ATOM 2133 C C . ASN A 1 273 ? 9.334 -23.890 4.314 1.00 94.12 273 ASN A C 1
ATOM 2135 O O . ASN A 1 273 ? 10.452 -24.391 4.394 1.00 94.12 273 ASN A O 1
ATOM 2139 N N . GLY A 1 274 ? 9.126 -22.699 3.753 1.00 91.44 274 GLY A N 1
ATOM 2140 C CA . GLY A 1 274 ? 10.159 -21.866 3.137 1.00 91.44 274 GLY A CA 1
ATOM 2141 C C . GLY A 1 274 ? 10.257 -22.012 1.617 1.00 91.44 274 GLY A C 1
ATOM 2142 O O . GLY A 1 274 ? 10.650 -21.057 0.959 1.00 91.44 274 GLY A O 1
ATOM 2143 N N . ASP A 1 275 ? 9.822 -23.134 1.038 1.00 91.06 275 ASP A N 1
ATOM 2144 C CA . ASP A 1 275 ? 9.812 -23.333 -0.413 1.00 91.06 275 ASP A CA 1
ATOM 2145 C C . ASP A 1 275 ? 8.436 -23.008 -1.009 1.00 91.06 275 ASP A C 1
ATOM 2147 O O . ASP A 1 275 ? 7.534 -23.851 -1.052 1.00 91.06 275 ASP A O 1
ATOM 2151 N N . VAL A 1 276 ? 8.274 -21.787 -1.532 1.00 92.75 276 VAL A N 1
ATOM 2152 C CA . VAL A 1 276 ? 7.025 -21.375 -2.198 1.00 92.75 276 VAL A CA 1
ATOM 2153 C C . VAL A 1 276 ? 6.698 -22.222 -3.429 1.00 92.75 276 VAL A C 1
ATOM 2155 O O . VAL A 1 276 ? 5.529 -22.347 -3.791 1.00 92.75 276 VAL A O 1
ATOM 2158 N N . SER A 1 277 ? 7.700 -22.811 -4.092 1.00 89.75 277 SER A N 1
ATOM 2159 C CA . SER A 1 277 ? 7.491 -23.562 -5.332 1.00 89.75 277 SER A CA 1
ATOM 2160 C C . SER A 1 277 ? 6.727 -24.863 -5.089 1.00 89.75 277 SER A C 1
ATOM 2162 O O . SER A 1 277 ? 5.933 -25.271 -5.938 1.00 89.75 277 SER A O 1
ATOM 2164 N N . SER A 1 278 ? 6.874 -25.440 -3.891 1.00 92.50 278 SER A N 1
ATOM 2165 C CA . SER A 1 278 ? 6.155 -26.636 -3.444 1.00 92.50 278 SER A CA 1
ATOM 2166 C C . SER A 1 278 ? 4.640 -26.434 -3.298 1.00 92.50 278 SER A C 1
ATOM 2168 O O . SER A 1 278 ? 3.881 -27.401 -3.359 1.00 92.50 278 SER A O 1
ATOM 2170 N N . VAL A 1 279 ? 4.184 -25.185 -3.136 1.00 94.12 279 VAL A N 1
ATOM 2171 C CA . VAL A 1 279 ? 2.765 -24.842 -2.931 1.00 94.12 279 VAL A CA 1
ATOM 2172 C C . VAL A 1 279 ? 2.132 -24.121 -4.120 1.00 94.12 279 VAL A C 1
ATOM 2174 O O . VAL A 1 279 ? 0.932 -23.837 -4.091 1.00 94.12 279 VAL A O 1
ATOM 2177 N N . VAL A 1 280 ? 2.897 -23.837 -5.181 1.00 94.56 280 VAL A N 1
ATOM 2178 C CA . VAL A 1 280 ? 2.347 -23.244 -6.406 1.00 94.56 280 VAL A CA 1
ATOM 2179 C C . VAL A 1 280 ? 1.533 -24.293 -7.165 1.00 94.56 280 VAL A C 1
ATOM 2181 O O . VAL A 1 280 ? 2.073 -25.169 -7.844 1.00 94.56 280 VAL A O 1
ATOM 2184 N N . GLY A 1 281 ? 0.208 -24.170 -7.068 1.00 92.12 281 GLY A N 1
ATOM 2185 C CA . GLY A 1 281 ? -0.756 -24.992 -7.798 1.00 92.12 281 GLY A CA 1
ATOM 2186 C C . GLY A 1 281 ? -0.803 -24.712 -9.307 1.00 92.12 281 GLY A C 1
ATOM 2187 O O . GLY A 1 281 ? 0.185 -24.308 -9.929 1.00 92.12 281 GLY A O 1
ATOM 2188 N N . GLU A 1 282 ? -1.965 -24.955 -9.913 1.00 95.62 282 GLU A N 1
ATOM 2189 C CA . GLU A 1 282 ? -2.238 -24.586 -11.307 1.00 95.62 282 GLU A CA 1
ATOM 2190 C C . GLU A 1 282 ? -2.199 -23.061 -11.463 1.00 95.62 282 GLU A C 1
ATOM 2192 O O . GLU A 1 282 ? -2.915 -22.348 -10.756 1.00 95.62 282 GLU A O 1
ATOM 2197 N N . VAL A 1 283 ? -1.365 -22.570 -12.384 1.00 97.50 283 VAL A N 1
ATOM 2198 C CA . VAL A 1 283 ? -1.256 -21.141 -12.700 1.00 97.50 283 VAL A CA 1
ATOM 2199 C C . VAL A 1 283 ? -2.313 -20.780 -13.733 1.00 97.50 283 VAL A C 1
ATOM 2201 O O . VAL A 1 283 ? -2.358 -21.378 -14.805 1.00 97.50 283 VAL A O 1
ATOM 2204 N N . GLU A 1 284 ? -3.146 -19.787 -13.432 1.00 96.88 284 GLU A N 1
ATOM 2205 C CA . GLU A 1 284 ? -4.151 -19.259 -14.358 1.00 96.88 284 GLU A CA 1
ATOM 2206 C C . GLU A 1 284 ? -3.734 -17.858 -14.814 1.00 96.88 284 GLU A C 1
ATOM 2208 O O . GLU A 1 284 ? -3.411 -16.997 -13.995 1.00 96.88 284 GLU A O 1
ATOM 2213 N N . TYR A 1 285 ? -3.716 -17.627 -16.128 1.00 97.25 285 TYR A N 1
ATOM 2214 C CA . TYR A 1 285 ? -3.150 -16.412 -16.718 1.00 97.25 285 TYR A CA 1
ATOM 2215 C C . TYR A 1 285 ? -3.774 -15.121 -16.177 1.00 97.25 285 TYR A C 1
ATOM 2217 O O . TYR A 1 285 ? -3.044 -14.206 -15.795 1.00 97.25 285 TYR A O 1
ATOM 2225 N N . TRP A 1 286 ? -5.103 -15.032 -16.127 1.00 93.94 286 TRP A N 1
ATOM 2226 C CA . TRP A 1 286 ? -5.791 -13.808 -15.715 1.00 93.94 286 TRP A CA 1
ATOM 2227 C C . TRP A 1 286 ? -5.698 -13.552 -14.212 1.00 93.94 286 TRP A C 1
ATOM 2229 O O . TRP A 1 286 ? -5.577 -12.402 -13.799 1.00 93.94 286 TRP A O 1
ATOM 2239 N N . ARG A 1 287 ? -5.715 -14.613 -13.404 1.00 92.25 287 ARG A N 1
ATOM 2240 C CA . ARG A 1 287 ? -5.614 -14.543 -11.945 1.00 92.25 287 ARG A CA 1
ATOM 2241 C C . ARG A 1 287 ? -4.196 -14.242 -11.462 1.00 92.25 287 ARG A C 1
ATOM 2243 O O . ARG A 1 287 ? -4.038 -13.430 -10.557 1.00 92.25 287 ARG A O 1
ATOM 2250 N N . ASP A 1 288 ? -3.192 -14.911 -12.030 1.00 95.12 288 ASP A N 1
ATOM 2251 C CA . ASP A 1 288 ? -1.850 -14.993 -11.435 1.00 95.12 288 ASP A CA 1
ATOM 2252 C C . ASP A 1 288 ? -0.773 -14.211 -12.200 1.00 95.12 288 ASP A C 1
ATOM 2254 O O . ASP A 1 288 ? 0.264 -13.881 -11.625 1.00 95.12 288 ASP A O 1
ATOM 2258 N N . ILE A 1 289 ? -0.976 -13.950 -13.498 1.00 96.81 289 ILE A N 1
ATOM 2259 C CA . ILE A 1 289 ? 0.056 -13.382 -14.384 1.00 96.81 289 ILE A CA 1
ATOM 2260 C C . ILE A 1 289 ? -0.335 -12.003 -14.899 1.00 96.81 289 ILE A C 1
ATOM 2262 O O . ILE A 1 289 ? 0.503 -11.100 -14.942 1.00 96.81 289 ILE A O 1
ATOM 2266 N N . TRP A 1 290 ? -1.597 -11.829 -15.289 1.00 94.00 290 TRP A N 1
ATOM 2267 C CA . TRP A 1 290 ? -2.072 -10.621 -15.952 1.00 94.00 290 TRP A CA 1
ATOM 2268 C C . TRP A 1 290 ? -1.784 -9.355 -15.150 1.00 94.00 290 TRP A C 1
ATOM 2270 O O . TRP A 1 290 ? -1.285 -8.385 -15.716 1.00 94.00 290 TRP A O 1
ATOM 2280 N N . ASP A 1 291 ? -1.997 -9.395 -13.834 1.00 89.81 291 ASP A N 1
ATOM 2281 C CA . ASP A 1 291 ? -1.721 -8.275 -12.937 1.00 89.81 291 ASP A CA 1
ATOM 2282 C C . ASP A 1 291 ? -0.269 -7.790 -13.040 1.00 89.81 291 ASP A C 1
ATOM 2284 O O . ASP A 1 291 ? -0.032 -6.595 -13.214 1.00 89.81 291 ASP A O 1
ATOM 2288 N N . LEU A 1 292 ? 0.706 -8.700 -13.045 1.00 93.19 292 LEU A N 1
ATOM 2289 C CA . LEU A 1 292 ? 2.124 -8.353 -13.183 1.00 93.19 292 LEU A CA 1
ATOM 2290 C C . LEU A 1 292 ? 2.468 -7.792 -14.568 1.00 93.19 292 LEU A C 1
ATOM 2292 O O . LEU A 1 292 ? 3.343 -6.935 -14.680 1.00 93.19 292 LEU A O 1
ATOM 2296 N N . ILE A 1 293 ? 1.777 -8.248 -15.615 1.00 93.31 293 ILE A N 1
ATOM 2297 C CA . ILE A 1 293 ? 1.987 -7.785 -16.991 1.00 93.31 293 ILE A CA 1
ATOM 2298 C C . ILE A 1 293 ? 1.369 -6.398 -17.220 1.00 93.31 293 ILE A C 1
ATOM 2300 O O . ILE A 1 293 ? 1.983 -5.564 -17.882 1.00 93.31 293 ILE A O 1
ATOM 2304 N N . GLN A 1 294 ? 0.184 -6.114 -16.670 1.00 91.06 294 GLN A N 1
ATOM 2305 C CA . GLN A 1 294 ? -0.494 -4.829 -16.883 1.00 91.06 294 GLN A CA 1
ATOM 2306 C C . GLN A 1 294 ? 0.093 -3.682 -16.049 1.00 91.06 294 GLN A C 1
ATOM 2308 O O . GLN A 1 294 ? 0.181 -2.553 -16.531 1.00 91.06 294 GLN A O 1
ATOM 2313 N N . ARG A 1 295 ? 0.531 -3.953 -14.811 1.00 91.38 295 ARG A N 1
ATOM 2314 C CA . ARG A 1 295 ? 1.041 -2.944 -13.862 1.00 91.38 295 ARG A CA 1
ATOM 2315 C C . ARG A 1 295 ? 2.130 -2.014 -14.429 1.00 91.38 295 ARG A C 1
ATOM 2317 O O . ARG A 1 295 ? 1.971 -0.808 -14.263 1.00 91.38 295 ARG A O 1
ATOM 2324 N N . PRO A 1 296 ? 3.192 -2.472 -15.126 1.00 91.50 296 PRO A N 1
ATOM 2325 C CA . PRO A 1 296 ? 4.204 -1.563 -15.680 1.00 91.50 296 PRO A CA 1
ATOM 2326 C C . PRO A 1 296 ? 3.656 -0.624 -16.767 1.00 91.50 296 PRO A C 1
ATOM 2328 O O . PRO A 1 296 ? 4.124 0.508 -16.877 1.00 91.50 296 PRO A O 1
ATOM 2331 N N . VAL A 1 297 ? 2.645 -1.059 -17.528 1.00 90.88 297 VAL A N 1
ATOM 2332 C CA . VAL A 1 297 ? 1.944 -0.205 -18.502 1.00 90.88 297 VAL A CA 1
ATOM 2333 C C . VAL A 1 297 ? 1.060 0.810 -17.778 1.00 90.88 297 VAL A C 1
ATOM 2335 O O . VAL A 1 297 ? 1.028 1.970 -18.151 1.00 90.88 297 VAL A O 1
ATOM 2338 N N . LEU A 1 298 ? 0.388 0.430 -16.689 1.00 89.75 298 LEU A N 1
ATOM 2339 C CA . LEU A 1 298 ? -0.386 1.387 -15.887 1.00 89.75 298 LEU A CA 1
ATOM 2340 C C . LEU A 1 298 ? 0.515 2.425 -15.201 1.00 89.75 298 LEU A C 1
ATOM 2342 O O . LEU A 1 298 ? 0.199 3.611 -15.183 1.00 89.75 298 LEU A O 1
ATOM 2346 N N . LEU A 1 299 ? 1.664 1.994 -14.681 1.00 91.75 299 LEU A N 1
ATOM 2347 C CA . LEU A 1 299 ? 2.655 2.866 -14.051 1.00 91.75 299 LEU A CA 1
ATOM 2348 C C . LEU A 1 299 ? 3.258 3.887 -15.017 1.00 91.75 299 LEU A C 1
ATOM 2350 O O . LEU A 1 299 ? 3.708 4.941 -14.567 1.00 91.75 299 LEU A O 1
ATOM 2354 N N . SER A 1 300 ? 3.236 3.628 -16.329 1.00 91.38 300 SER A N 1
ATOM 2355 C CA . SER A 1 300 ? 3.736 4.577 -17.326 1.00 91.38 300 SER A CA 1
ATOM 2356 C C . SER A 1 300 ? 3.034 5.929 -17.250 1.00 91.38 300 SER A C 1
ATOM 2358 O O . SER A 1 300 ? 3.636 6.936 -17.594 1.00 91.38 300 SER A O 1
ATOM 2360 N N . TRP A 1 301 ? 1.788 5.968 -16.771 1.00 90.38 301 TRP A N 1
ATOM 2361 C CA . TRP A 1 301 ? 0.986 7.186 -16.644 1.00 90.38 301 TRP A CA 1
ATOM 2362 C C . TRP A 1 301 ? 1.398 8.106 -15.495 1.00 90.38 301 TRP A C 1
ATOM 2364 O O . TRP A 1 301 ? 0.990 9.265 -15.465 1.00 90.38 301 TRP A O 1
ATOM 2374 N N . VAL A 1 302 ? 2.188 7.591 -14.553 1.00 91.69 302 VAL A N 1
ATOM 2375 C CA . VAL A 1 302 ? 2.569 8.290 -13.318 1.00 91.69 302 VAL A CA 1
ATOM 2376 C C . VAL A 1 302 ? 4.069 8.265 -13.048 1.00 91.69 302 VAL A C 1
ATOM 2378 O O . VAL A 1 302 ? 4.521 8.885 -12.091 1.00 91.69 302 VAL A O 1
ATOM 2381 N N . ASN A 1 303 ? 4.862 7.587 -13.878 1.00 91.69 303 ASN A N 1
ATOM 2382 C CA . ASN A 1 303 ? 6.306 7.481 -13.714 1.00 91.69 303 ASN A CA 1
ATOM 2383 C C . ASN A 1 303 ? 7.028 7.643 -15.057 1.00 91.69 303 ASN A C 1
ATOM 2385 O O . ASN A 1 303 ? 6.757 6.922 -16.018 1.00 91.69 303 ASN A O 1
ATOM 2389 N N . GLY A 1 304 ? 7.975 8.584 -15.120 1.00 87.00 304 GLY A N 1
ATOM 2390 C CA . GLY A 1 304 ? 8.684 8.922 -16.357 1.00 87.00 304 GLY A CA 1
ATOM 2391 C C . GLY A 1 304 ? 9.549 7.780 -16.902 1.00 87.00 304 GLY A C 1
ATOM 2392 O O . GLY A 1 304 ? 9.646 7.601 -18.115 1.00 87.00 304 GLY A O 1
ATOM 2393 N N . GLN A 1 305 ? 10.140 6.966 -16.026 1.00 86.44 305 GLN A N 1
ATOM 2394 C CA . GLN A 1 305 ? 10.967 5.819 -16.403 1.00 86.44 305 GLN A CA 1
ATOM 2395 C C . GLN A 1 305 ? 10.102 4.697 -16.989 1.00 86.44 305 GLN A C 1
ATOM 2397 O O . GLN A 1 305 ? 10.404 4.184 -18.069 1.00 86.44 305 GLN A O 1
ATOM 2402 N N . ALA A 1 306 ? 8.985 4.367 -16.332 1.00 90.69 306 ALA A N 1
ATOM 2403 C CA . ALA A 1 306 ? 7.992 3.440 -16.866 1.00 90.69 306 ALA A CA 1
ATOM 2404 C C . ALA A 1 306 ? 7.431 3.946 -18.205 1.00 90.69 306 ALA A C 1
ATOM 2406 O O . ALA A 1 306 ? 7.321 3.168 -19.151 1.00 90.69 306 ALA A O 1
ATOM 2407 N N . ASN A 1 307 ? 7.177 5.252 -18.340 1.00 89.06 307 ASN A N 1
ATOM 2408 C CA . ASN A 1 307 ? 6.764 5.874 -19.600 1.00 89.06 307 ASN A CA 1
ATOM 2409 C C . ASN A 1 307 ? 7.779 5.694 -20.733 1.00 89.06 307 ASN A C 1
ATOM 2411 O O . ASN A 1 307 ? 7.392 5.439 -21.871 1.00 89.06 307 ASN A O 1
ATOM 2415 N N . GLY A 1 308 ? 9.078 5.746 -20.436 1.00 87.94 308 GLY A N 1
ATOM 2416 C CA . GLY A 1 308 ? 10.131 5.515 -21.427 1.00 87.94 308 GLY A CA 1
ATOM 2417 C C . GLY A 1 308 ? 10.142 4.097 -22.016 1.00 87.94 308 GLY A C 1
ATOM 2418 O O . GLY A 1 308 ? 10.518 3.926 -23.176 1.00 87.94 308 GLY A O 1
ATOM 2419 N N . GLY A 1 309 ? 9.718 3.083 -21.251 1.00 87.38 309 GLY A N 1
ATOM 2420 C CA . GLY A 1 309 ? 9.757 1.671 -21.666 1.00 87.38 309 GLY A CA 1
ATOM 2421 C C . GLY A 1 309 ? 8.403 1.046 -22.023 1.00 87.38 309 GLY A C 1
ATOM 2422 O O . GLY A 1 309 ? 8.339 0.192 -22.912 1.00 87.38 309 GLY A O 1
ATOM 2423 N N . HIS A 1 310 ? 7.333 1.476 -21.354 1.00 91.19 310 HIS A N 1
ATOM 2424 C CA . HIS A 1 310 ? 6.012 0.839 -21.360 1.00 91.19 310 HIS A CA 1
ATOM 2425 C C . HIS A 1 310 ? 4.865 1.764 -21.789 1.00 91.19 310 HIS A C 1
ATOM 2427 O O . HIS A 1 310 ? 3.756 1.273 -21.981 1.00 91.19 310 HIS A O 1
ATOM 2433 N N . GLY A 1 311 ? 5.117 3.068 -21.956 1.00 89.25 311 GLY A N 1
ATOM 2434 C CA . GLY A 1 311 ? 4.098 4.032 -22.377 1.00 89.25 311 GLY A CA 1
ATOM 2435 C C . GLY A 1 311 ? 3.633 3.874 -23.834 1.00 89.25 311 GLY A C 1
ATOM 2436 O O . GLY A 1 311 ? 4.127 3.007 -24.569 1.00 89.25 311 GLY A O 1
ATOM 2437 N N . PRO A 1 312 ? 2.702 4.734 -24.291 1.00 86.75 312 PRO A N 1
ATOM 2438 C CA . PRO A 1 312 ? 2.231 4.752 -25.674 1.00 86.75 312 PRO A CA 1
ATOM 2439 C C . PRO A 1 312 ? 3.389 4.800 -26.681 1.00 86.75 312 PRO A C 1
ATOM 2441 O O . PRO A 1 312 ? 4.321 5.593 -26.552 1.00 86.75 312 PRO A O 1
ATOM 2444 N N . GLY A 1 313 ? 3.355 3.926 -27.687 1.00 85.12 313 GLY A N 1
ATOM 2445 C CA . GLY A 1 313 ? 4.394 3.843 -28.714 1.00 85.12 313 GLY A CA 1
ATOM 2446 C C . GLY A 1 313 ? 5.721 3.232 -28.252 1.00 85.12 313 GLY A C 1
ATOM 2447 O O . GLY A 1 313 ? 6.680 3.245 -29.023 1.00 85.12 313 GLY A O 1
ATOM 2448 N N . ARG A 1 314 ? 5.816 2.680 -27.033 1.00 88.44 314 ARG A N 1
ATOM 2449 C CA . ARG A 1 314 ? 7.029 2.006 -26.536 1.00 88.44 314 ARG A CA 1
ATOM 2450 C C . ARG A 1 314 ? 6.965 0.493 -26.710 1.00 88.44 314 ARG A C 1
ATOM 2452 O O . ARG A 1 314 ? 5.896 -0.108 -26.771 1.00 88.44 314 ARG A O 1
ATOM 2459 N N . MET A 1 315 ? 8.133 -0.143 -26.806 1.00 86.88 315 MET A N 1
ATOM 2460 C CA . MET A 1 315 ? 8.255 -1.584 -27.076 1.00 86.88 315 MET A CA 1
ATOM 2461 C C . MET A 1 315 ? 7.556 -2.449 -26.011 1.00 86.88 315 MET A C 1
ATOM 2463 O O . MET A 1 315 ? 6.995 -3.489 -26.345 1.00 86.88 315 MET A O 1
ATOM 2467 N N . GLY A 1 316 ? 7.583 -2.021 -24.744 1.00 88.44 316 GLY A N 1
ATOM 2468 C CA . GLY A 1 316 ? 7.008 -2.738 -23.606 1.00 88.44 316 GLY A CA 1
ATOM 2469 C C . GLY A 1 316 ? 5.543 -2.414 -23.312 1.00 88.44 316 GLY A C 1
ATOM 2470 O O . GLY A 1 316 ? 5.076 -2.757 -22.228 1.00 88.44 316 GLY A O 1
ATOM 2471 N N . ASN A 1 317 ? 4.821 -1.741 -24.215 1.00 91.00 317 ASN A N 1
ATOM 2472 C CA . ASN A 1 317 ? 3.387 -1.514 -24.045 1.00 91.00 317 ASN A CA 1
ATOM 2473 C C . ASN A 1 317 ? 2.620 -2.824 -24.275 1.00 91.00 317 ASN A C 1
ATOM 2475 O O . ASN A 1 317 ? 2.259 -3.176 -25.401 1.00 91.00 317 ASN A O 1
ATOM 2479 N N . PHE A 1 318 ? 2.396 -3.568 -23.196 1.00 91.88 318 PHE A N 1
ATOM 2480 C CA . PHE A 1 318 ? 1.776 -4.884 -23.263 1.00 91.88 318 PHE A CA 1
ATOM 2481 C C . PHE A 1 318 ? 0.279 -4.847 -23.571 1.00 91.88 318 PHE A C 1
ATOM 2483 O O . PHE A 1 318 ? -0.259 -5.899 -23.889 1.00 91.88 318 PHE A O 1
ATOM 2490 N N . 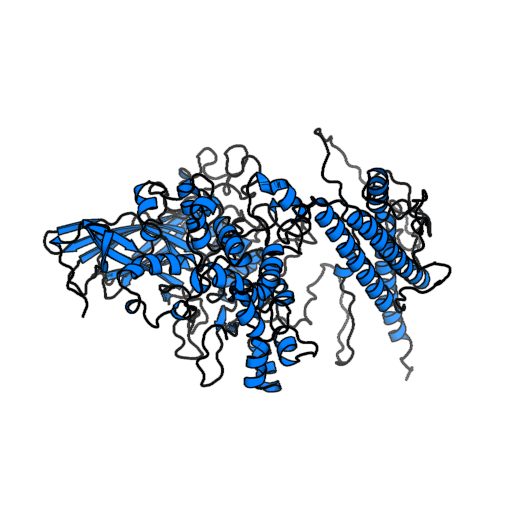PHE A 1 319 ? -0.394 -3.690 -23.563 1.00 88.44 319 PHE A N 1
ATOM 2491 C CA . PHE A 1 319 ? -1.786 -3.587 -24.026 1.00 88.44 319 PHE A CA 1
ATOM 2492 C C . PHE A 1 319 ? -1.945 -3.718 -25.547 1.00 88.44 319 PHE A C 1
ATOM 2494 O O . PHE A 1 319 ? -3.072 -3.868 -26.024 1.00 88.44 319 PHE A O 1
ATOM 2501 N N . ASP A 1 320 ? -0.846 -3.753 -26.308 1.00 88.25 320 ASP A N 1
ATOM 2502 C CA . ASP A 1 320 ? -0.882 -4.091 -27.731 1.00 88.25 320 ASP A CA 1
ATOM 2503 C C . ASP A 1 320 ? -1.506 -5.483 -27.958 1.00 88.25 320 ASP A C 1
ATOM 2505 O O . ASP A 1 320 ? -1.050 -6.467 -27.362 1.00 88.25 320 ASP A O 1
ATOM 2509 N N . PRO A 1 321 ? -2.524 -5.614 -28.833 1.00 88.19 321 PRO A N 1
ATOM 2510 C CA . PRO A 1 321 ? -3.147 -6.900 -29.142 1.00 88.19 321 PRO A CA 1
ATOM 2511 C C . PRO A 1 321 ? -2.158 -7.996 -29.570 1.00 88.19 321 PRO A C 1
ATOM 2513 O O . PRO A 1 321 ? -2.367 -9.170 -29.256 1.00 88.19 321 PRO A O 1
ATOM 2516 N N . GLU A 1 322 ? -1.061 -7.636 -30.244 1.00 89.56 322 GLU A N 1
ATOM 2517 C CA . GLU A 1 322 ? -0.025 -8.595 -30.639 1.00 89.56 322 GLU A CA 1
ATOM 2518 C C . GLU A 1 322 ? 0.798 -9.085 -29.444 1.00 89.56 322 GLU A C 1
ATOM 2520 O O . GLU A 1 322 ? 1.219 -10.245 -29.421 1.00 89.56 322 GLU A O 1
ATOM 2525 N N . TRP A 1 323 ? 1.012 -8.235 -28.435 1.00 92.06 323 TRP A N 1
ATOM 2526 C CA . TRP A 1 323 ? 1.584 -8.663 -27.161 1.00 92.06 323 TRP A CA 1
ATOM 2527 C C . TRP A 1 323 ? 0.616 -9.592 -26.436 1.00 92.06 323 TRP A C 1
ATOM 2529 O O . TRP A 1 323 ? 0.990 -10.724 -26.136 1.00 92.06 323 TRP A O 1
ATOM 2539 N N . GLN A 1 324 ? -0.638 -9.175 -26.242 1.00 91.38 324 GLN A N 1
ATOM 2540 C CA . GLN A 1 324 ? -1.675 -9.979 -25.579 1.00 91.38 324 GLN A CA 1
ATOM 2541 C C . GLN A 1 324 ? -1.757 -11.398 -26.143 1.00 91.38 324 GLN A C 1
ATOM 2543 O O . GLN A 1 324 ? -1.683 -12.376 -25.398 1.00 91.38 324 GLN A O 1
ATOM 2548 N N . LYS A 1 325 ? -1.823 -11.516 -27.475 1.00 92.38 325 LYS A N 1
ATOM 2549 C CA . LYS A 1 325 ? -1.889 -12.800 -28.179 1.00 92.38 325 LYS A CA 1
ATOM 2550 C C . LYS A 1 325 ? -0.723 -13.728 -27.826 1.00 92.38 325 LYS A C 1
ATOM 2552 O O . LYS A 1 325 ? -0.943 -14.920 -27.623 1.00 92.38 325 LYS A O 1
ATOM 2557 N N . LYS A 1 326 ? 0.500 -13.198 -27.746 1.00 94.12 326 LYS A N 1
ATOM 2558 C CA . LYS A 1 326 ? 1.710 -13.977 -27.434 1.00 94.12 326 LYS A CA 1
ATOM 2559 C C . LYS A 1 326 ? 1.786 -14.342 -25.954 1.00 94.12 326 LYS A C 1
ATOM 2561 O O . LYS A 1 326 ? 2.133 -15.473 -25.628 1.00 94.12 326 LYS A O 1
ATOM 2566 N N . LEU A 1 327 ? 1.466 -13.399 -25.065 1.00 95.25 327 LEU A N 1
ATOM 2567 C CA . LEU A 1 327 ? 1.642 -13.562 -23.618 1.00 95.25 327 LEU A CA 1
ATOM 2568 C C . LEU A 1 327 ? 0.632 -14.529 -23.002 1.00 95.25 327 LEU A C 1
ATOM 2570 O O . LEU A 1 327 ? 0.994 -15.251 -22.077 1.00 95.25 327 LEU A O 1
ATOM 2574 N N . GLN A 1 328 ? -0.593 -14.580 -23.528 1.00 95.50 328 GLN A N 1
ATOM 2575 C CA . GLN A 1 328 ? -1.606 -15.534 -23.071 1.00 95.50 328 GLN A CA 1
ATOM 2576 C C . GLN A 1 328 ? -1.483 -16.912 -23.741 1.00 95.50 328 GLN A C 1
ATOM 2578 O O . GLN A 1 328 ? -2.187 -17.834 -23.367 1.00 95.50 328 GLN A O 1
ATOM 2583 N N . SER A 1 329 ? -0.645 -17.094 -24.761 1.00 95.38 329 SER A N 1
ATOM 2584 C CA . SER A 1 329 ? -0.589 -18.368 -25.486 1.00 95.38 329 SER A CA 1
ATOM 2585 C C . SER A 1 329 ? 0.380 -19.354 -24.838 1.00 95.38 329 SER A C 1
ATOM 2587 O O . SER A 1 329 ? 1.500 -18.980 -24.489 1.00 95.38 329 SER A O 1
ATOM 2589 N N . THR A 1 330 ? -0.022 -20.623 -24.739 1.00 94.94 330 THR A N 1
ATOM 2590 C CA . THR A 1 330 ? 0.811 -21.745 -24.271 1.00 94.94 330 THR A CA 1
ATOM 2591 C C . THR A 1 330 ? 1.620 -22.402 -25.396 1.00 94.94 330 THR A C 1
ATOM 2593 O O . THR A 1 330 ? 2.419 -23.297 -25.136 1.00 94.94 330 THR A O 1
ATOM 2596 N N . LEU A 1 331 ? 1.464 -21.953 -26.651 1.00 93.69 331 LEU A N 1
ATOM 2597 C CA . LEU A 1 331 ? 2.152 -22.549 -27.800 1.00 93.69 331 LEU A CA 1
ATOM 2598 C C . LEU A 1 331 ? 3.691 -22.414 -27.689 1.00 93.69 331 LEU A C 1
ATOM 2600 O O . LEU A 1 331 ? 4.177 -21.353 -27.267 1.00 93.69 331 LEU A O 1
ATOM 2604 N N . PRO A 1 332 ? 4.471 -23.432 -28.120 1.00 91.88 332 PRO A N 1
ATOM 2605 C CA . PRO A 1 332 ? 5.939 -23.412 -28.043 1.00 91.88 332 PRO A CA 1
ATOM 2606 C C . PRO A 1 332 ? 6.596 -22.236 -28.780 1.00 91.88 332 PRO A C 1
ATOM 2608 O O . PRO A 1 332 ? 7.589 -21.679 -28.323 1.00 91.88 332 PRO A O 1
ATOM 2611 N N . GLU A 1 333 ? 6.016 -21.787 -29.894 1.00 93.12 333 GLU A N 1
ATOM 2612 C CA . GLU A 1 333 ? 6.520 -20.648 -30.680 1.00 93.12 333 GLU A CA 1
ATOM 2613 C C . GLU A 1 333 ? 6.522 -19.307 -29.923 1.00 93.12 333 GLU A C 1
ATOM 2615 O O . GLU A 1 333 ? 7.229 -18.375 -30.309 1.00 93.12 333 GLU A O 1
ATOM 2620 N N . HIS A 1 334 ? 5.762 -19.198 -28.829 1.00 92.25 334 HIS A N 1
ATOM 2621 C CA . HIS A 1 334 ? 5.715 -18.007 -27.977 1.00 92.25 334 HIS A CA 1
ATOM 2622 C C . HIS A 1 334 ? 6.505 -18.159 -26.671 1.00 92.25 334 HIS A C 1
ATOM 2624 O O . HIS A 1 334 ? 6.673 -17.184 -25.937 1.00 92.25 334 HIS A O 1
ATOM 2630 N N . GLU A 1 335 ? 7.064 -19.341 -26.399 1.00 89.94 335 GLU A N 1
ATOM 2631 C CA . GLU A 1 335 ? 7.862 -19.618 -25.199 1.00 89.94 335 GLU A CA 1
ATOM 2632 C C . GLU A 1 335 ? 9.065 -18.676 -25.081 1.00 89.94 335 GLU A C 1
ATOM 2634 O O . GLU A 1 335 ? 9.290 -18.076 -24.030 1.00 89.94 335 GLU A O 1
ATOM 2639 N N . ALA A 1 336 ? 9.793 -18.458 -26.181 1.00 87.50 336 ALA A N 1
ATOM 2640 C CA . ALA A 1 336 ? 10.933 -17.543 -26.203 1.00 87.50 336 ALA A CA 1
ATOM 2641 C C . ALA A 1 336 ? 10.537 -16.115 -25.790 1.00 87.50 336 ALA A C 1
ATOM 2643 O O . ALA A 1 336 ? 11.278 -15.450 -25.070 1.00 87.50 336 ALA A O 1
ATOM 2644 N N . THR A 1 337 ? 9.351 -15.649 -26.195 1.00 89.62 337 THR A N 1
ATOM 2645 C CA . THR A 1 337 ? 8.831 -14.333 -25.803 1.00 89.62 337 THR A CA 1
ATOM 2646 C C . THR A 1 337 ? 8.573 -14.258 -24.299 1.00 89.62 337 THR A C 1
ATOM 2648 O O . THR A 1 337 ? 9.026 -13.309 -23.655 1.00 89.62 337 THR A O 1
ATOM 2651 N N . ARG A 1 338 ? 7.907 -15.265 -23.719 1.00 94.31 338 ARG A N 1
ATOM 2652 C CA . ARG A 1 338 ? 7.637 -15.301 -22.273 1.00 94.31 338 ARG A CA 1
ATOM 2653 C C . ARG A 1 338 ? 8.936 -15.401 -21.461 1.00 94.31 338 ARG A C 1
ATOM 2655 O O . ARG A 1 338 ? 9.104 -14.688 -20.474 1.00 94.31 338 ARG A O 1
ATOM 2662 N N . LYS A 1 339 ? 9.908 -16.193 -21.928 1.00 88.62 339 LYS A N 1
ATOM 2663 C CA . LYS A 1 339 ? 11.234 -16.326 -21.298 1.00 88.62 339 LYS A CA 1
ATOM 2664 C C . LYS A 1 339 ? 12.074 -15.054 -21.359 1.00 88.62 339 LYS A C 1
ATOM 2666 O O . LYS A 1 339 ? 12.758 -14.753 -20.388 1.00 88.62 339 LYS A O 1
ATOM 2671 N N . ILE A 1 340 ? 11.997 -14.277 -22.441 1.00 87.44 340 ILE A N 1
ATOM 2672 C CA . ILE A 1 340 ? 12.653 -12.959 -22.514 1.00 87.44 340 ILE A CA 1
ATOM 2673 C C . ILE A 1 340 ? 12.098 -12.018 -21.438 1.00 87.44 340 ILE A C 1
ATOM 2675 O O . ILE A 1 340 ? 12.870 -11.297 -20.809 1.00 87.44 340 ILE A O 1
ATOM 2679 N N . ILE A 1 341 ? 10.784 -12.040 -21.197 1.00 90.56 341 ILE A N 1
ATOM 2680 C CA . ILE A 1 341 ? 10.156 -11.222 -20.150 1.00 90.56 341 ILE A CA 1
ATOM 2681 C C . ILE A 1 341 ? 10.571 -11.708 -18.762 1.00 90.56 341 ILE A C 1
ATOM 2683 O O . ILE A 1 341 ? 11.014 -10.894 -17.959 1.00 90.56 341 ILE A O 1
ATOM 2687 N N . LEU A 1 342 ? 10.528 -13.018 -18.494 1.00 93.38 342 LEU A N 1
ATOM 2688 C CA . LEU A 1 342 ? 11.034 -13.568 -17.230 1.00 93.38 342 LEU A CA 1
ATOM 2689 C C . LEU A 1 342 ? 12.511 -13.207 -17.004 1.00 93.38 342 LEU A C 1
ATOM 2691 O O . LEU A 1 342 ? 12.886 -12.842 -15.897 1.00 93.38 342 LEU A O 1
ATOM 2695 N N . GLY A 1 343 ? 13.338 -13.243 -18.052 1.00 86.94 343 GLY A N 1
ATOM 2696 C CA . GLY A 1 343 ? 14.753 -12.873 -17.992 1.00 86.94 343 GLY A CA 1
ATOM 2697 C C . GLY A 1 343 ? 15.009 -11.397 -17.669 1.00 86.94 343 GLY A C 1
ATOM 2698 O O . GLY A 1 343 ? 16.122 -11.048 -17.285 1.00 86.94 343 GLY A O 1
ATOM 2699 N N . ARG A 1 344 ? 13.997 -10.525 -17.787 1.00 90.00 344 ARG A N 1
ATOM 2700 C CA . ARG A 1 344 ? 14.052 -9.144 -17.285 1.00 90.00 344 ARG A CA 1
ATOM 2701 C C . ARG A 1 344 ? 13.720 -9.045 -15.801 1.00 90.00 344 ARG A C 1
ATOM 2703 O O . ARG A 1 344 ? 14.059 -8.033 -15.201 1.00 90.00 344 ARG A O 1
ATOM 2710 N N . MET A 1 345 ? 13.061 -10.036 -15.209 1.00 91.81 345 MET A N 1
ATOM 2711 C CA . MET A 1 345 ? 12.619 -9.973 -13.818 1.00 91.81 345 MET A CA 1
ATOM 2712 C C . MET A 1 345 ? 13.783 -10.239 -12.867 1.00 91.81 345 MET A C 1
ATOM 2714 O O . MET A 1 345 ? 14.507 -11.229 -12.999 1.00 91.81 345 MET A O 1
ATOM 2718 N N . ARG A 1 346 ? 13.941 -9.357 -11.882 1.00 91.69 346 ARG A N 1
ATOM 2719 C CA . ARG A 1 346 ? 14.881 -9.545 -10.781 1.00 91.69 346 ARG A CA 1
ATOM 2720 C C . ARG A 1 346 ? 14.485 -10.777 -9.974 1.00 91.69 346 ARG A C 1
ATOM 2722 O O . ARG A 1 346 ? 13.310 -10.965 -9.659 1.00 91.69 346 ARG A O 1
ATOM 2729 N N . LEU A 1 347 ? 15.474 -11.598 -9.642 1.00 90.25 347 LEU A N 1
ATOM 2730 C CA . LEU A 1 347 ? 15.305 -12.758 -8.778 1.00 90.25 347 LEU A CA 1
ATOM 2731 C C . LEU A 1 347 ? 14.888 -12.294 -7.377 1.00 90.25 347 LEU A C 1
ATOM 2733 O O . LEU A 1 347 ? 15.462 -11.320 -6.885 1.00 90.25 347 LEU A O 1
ATOM 2737 N N . PRO A 1 348 ? 13.918 -12.955 -6.725 1.00 89.88 348 PRO A N 1
ATOM 2738 C CA . PRO A 1 348 ? 13.542 -12.659 -5.344 1.00 89.88 348 PRO A CA 1
ATOM 2739 C C . PRO A 1 348 ? 14.673 -13.035 -4.371 1.00 89.88 348 PRO A C 1
ATOM 2741 O O . PRO A 1 348 ? 15.630 -13.693 -4.768 1.00 89.88 348 PRO A O 1
ATOM 2744 N N . TYR A 1 349 ? 14.616 -12.561 -3.125 1.00 79.31 349 TYR A N 1
ATOM 2745 C CA . TYR A 1 349 ? 15.699 -12.739 -2.152 1.00 79.31 349 TYR A CA 1
ATOM 2746 C C . TYR A 1 349 ? 15.625 -14.125 -1.494 1.00 79.31 349 TYR A C 1
ATOM 2748 O O . TYR A 1 349 ? 14.907 -14.310 -0.517 1.00 79.31 349 TYR A O 1
ATOM 2756 N N . VAL A 1 350 ? 16.373 -15.082 -2.047 1.00 77.69 350 VAL A N 1
ATOM 2757 C CA . VAL A 1 350 ? 16.647 -16.400 -1.443 1.00 77.69 350 VAL A CA 1
ATOM 2758 C C . VAL A 1 350 ? 18.153 -16.658 -1.440 1.00 77.69 350 VAL A C 1
ATOM 2760 O O . VAL A 1 350 ? 18.844 -16.186 -2.354 1.00 77.69 350 VAL A O 1
ATOM 2763 N N . ASP A 1 351 ? 18.654 -17.402 -0.452 1.00 70.56 351 ASP A N 1
ATOM 2764 C CA . ASP A 1 351 ? 20.091 -17.629 -0.227 1.00 70.56 351 ASP A CA 1
ATOM 2765 C C . ASP A 1 351 ? 20.818 -18.112 -1.497 1.00 70.56 351 ASP A C 1
ATOM 2767 O O . ASP A 1 351 ? 21.912 -17.648 -1.819 1.00 70.56 351 ASP A O 1
ATOM 2771 N N . GLU A 1 352 ? 20.192 -18.970 -2.311 1.00 72.25 352 GLU A N 1
ATOM 2772 C CA . GLU A 1 352 ? 20.809 -19.505 -3.533 1.00 72.25 352 GLU A CA 1
ATOM 2773 C C . GLU A 1 352 ? 20.978 -18.466 -4.656 1.00 72.25 352 GLU A C 1
ATOM 2775 O O . GLU A 1 352 ? 21.700 -18.704 -5.628 1.00 72.25 352 GLU A O 1
ATOM 2780 N N . THR A 1 353 ? 20.305 -17.318 -4.560 1.00 74.62 353 THR A N 1
ATOM 2781 C CA . THR A 1 353 ? 20.282 -16.283 -5.607 1.00 74.62 353 THR A CA 1
ATOM 2782 C C . THR A 1 353 ? 21.131 -15.059 -5.291 1.00 74.62 353 THR A C 1
ATOM 2784 O O . THR A 1 353 ? 21.246 -14.191 -6.156 1.00 74.62 353 THR A O 1
ATOM 2787 N N . GLU A 1 354 ? 21.766 -14.980 -4.117 1.00 71.44 354 GLU A N 1
ATOM 2788 C CA . GLU A 1 354 ? 22.514 -13.800 -3.652 1.00 71.44 354 GLU A CA 1
ATOM 2789 C C . GLU A 1 354 ? 23.520 -13.290 -4.704 1.00 71.44 354 GLU A C 1
ATOM 2791 O O . GLU A 1 354 ? 23.478 -12.134 -5.133 1.00 71.44 354 GLU A O 1
ATOM 2796 N N . VAL A 1 355 ? 24.371 -14.185 -5.216 1.00 71.12 355 VAL A N 1
ATOM 2797 C CA . VAL A 1 355 ? 25.380 -13.850 -6.237 1.00 71.12 355 VAL A CA 1
ATOM 2798 C C . VAL A 1 355 ? 24.730 -13.390 -7.545 1.00 71.12 355 VAL A C 1
ATOM 2800 O O . VAL A 1 355 ? 25.184 -12.430 -8.169 1.00 71.12 355 VAL A O 1
ATOM 2803 N N . ALA A 1 356 ? 23.654 -14.056 -7.968 1.00 75.00 356 ALA A N 1
ATOM 2804 C CA . ALA A 1 356 ? 22.943 -13.696 -9.189 1.00 75.00 356 ALA A CA 1
ATOM 2805 C C . ALA A 1 356 ? 22.248 -12.332 -9.053 1.00 75.00 356 ALA A C 1
ATOM 2807 O O . ALA A 1 356 ? 22.267 -11.549 -10.000 1.00 75.00 356 ALA A O 1
ATOM 2808 N N . ARG A 1 357 ? 21.696 -12.012 -7.875 1.00 77.44 357 ARG A N 1
ATOM 2809 C CA . ARG A 1 357 ? 21.048 -10.728 -7.578 1.00 77.44 357 ARG A CA 1
ATOM 2810 C C . ARG A 1 357 ? 22.022 -9.557 -7.622 1.00 77.44 357 ARG A C 1
ATOM 2812 O O . ARG A 1 357 ? 21.670 -8.531 -8.204 1.00 77.44 357 ARG A O 1
ATOM 2819 N N . ARG A 1 358 ? 23.249 -9.720 -7.111 1.00 76.62 358 ARG A N 1
ATOM 2820 C CA . ARG A 1 358 ? 24.336 -8.735 -7.297 1.00 76.62 358 ARG A CA 1
ATOM 2821 C C . ARG A 1 358 ? 24.569 -8.444 -8.772 1.00 76.62 358 ARG A C 1
ATOM 2823 O O . ARG A 1 358 ? 24.567 -7.295 -9.198 1.00 76.62 358 ARG A O 1
ATOM 2830 N N . GLY A 1 359 ? 24.649 -9.505 -9.575 1.00 75.25 359 GLY A N 1
ATOM 2831 C CA . GLY A 1 359 ? 24.739 -9.415 -11.032 1.00 75.25 359 GLY A CA 1
ATOM 2832 C C . GLY A 1 359 ? 23.479 -8.885 -11.725 1.00 75.25 359 GLY A C 1
ATOM 2833 O O . GLY A 1 359 ? 23.507 -8.707 -12.936 1.00 75.25 359 GLY A O 1
ATOM 2834 N N . GLN A 1 360 ? 22.380 -8.642 -11.007 1.00 85.56 360 GLN A N 1
ATOM 2835 C CA . GLN A 1 360 ? 21.176 -8.002 -11.533 1.00 85.56 360 GLN A CA 1
ATOM 2836 C C . GLN A 1 360 ? 21.025 -6.550 -11.071 1.00 85.56 360 GLN A C 1
ATOM 2838 O O . GLN A 1 360 ? 20.117 -5.875 -11.556 1.00 85.56 360 GLN A O 1
ATOM 2843 N N . ALA A 1 361 ? 21.838 -6.053 -10.134 1.00 85.25 361 ALA A N 1
ATOM 2844 C CA . ALA A 1 361 ? 21.685 -4.754 -9.468 1.00 85.25 361 ALA A CA 1
ATOM 2845 C C . ALA A 1 361 ? 21.996 -3.550 -10.384 1.00 85.25 361 ALA A C 1
ATOM 2847 O O . ALA A 1 361 ? 22.909 -2.776 -10.134 1.00 85.25 361 ALA A O 1
ATOM 2848 N N . PHE A 1 362 ? 21.245 -3.402 -11.474 1.00 82.69 362 PHE A N 1
ATOM 2849 C CA . PHE A 1 362 ? 21.283 -2.278 -12.400 1.00 82.69 362 PHE A CA 1
ATOM 2850 C C . PHE A 1 362 ? 19.948 -2.148 -13.149 1.00 82.69 362 PHE A C 1
ATOM 2852 O O . PHE A 1 362 ? 19.061 -3.006 -13.071 1.00 82.69 362 PHE A O 1
ATOM 2859 N N . LYS A 1 363 ? 19.805 -1.052 -13.898 1.00 81.19 363 LYS A N 1
ATOM 2860 C CA . LYS A 1 363 ? 18.541 -0.532 -14.465 1.00 81.19 363 LYS A CA 1
ATOM 2861 C C . LYS A 1 363 ? 17.944 -1.369 -15.605 1.00 81.19 363 LYS A C 1
ATOM 2863 O O . LYS A 1 363 ? 16.881 -1.050 -16.126 1.00 81.19 363 LYS A O 1
ATOM 2868 N N . TYR A 1 364 ? 18.623 -2.438 -16.014 1.00 82.50 364 TYR A N 1
ATOM 2869 C CA . TYR A 1 364 ? 18.121 -3.370 -17.022 1.00 82.50 364 TYR A CA 1
ATOM 2870 C C . TYR A 1 364 ? 17.039 -4.309 -16.473 1.00 82.50 364 TYR A C 1
ATOM 2872 O O . TYR A 1 364 ? 16.190 -4.772 -17.237 1.00 82.50 364 TYR A O 1
ATOM 2880 N N . PHE A 1 365 ? 17.080 -4.623 -15.179 1.00 89.50 365 PHE A N 1
ATOM 2881 C CA . PHE A 1 365 ? 16.166 -5.580 -14.563 1.00 89.50 365 PHE A CA 1
ATOM 2882 C C . PHE A 1 365 ? 14.958 -4.889 -13.928 1.00 89.50 365 PHE A C 1
ATOM 2884 O O . PHE A 1 365 ? 15.037 -3.751 -13.468 1.00 89.50 365 PHE A O 1
ATOM 2891 N N . MET A 1 366 ? 13.842 -5.610 -13.899 1.00 90.62 366 MET A N 1
ATOM 2892 C CA . MET A 1 366 ? 12.538 -5.143 -13.453 1.00 90.62 366 MET A CA 1
ATOM 2893 C C . MET A 1 366 ? 12.140 -5.770 -12.106 1.00 90.62 366 MET A C 1
ATOM 2895 O O . MET A 1 366 ? 12.460 -6.937 -11.864 1.00 90.62 366 MET A O 1
ATOM 2899 N N . PRO A 1 367 ? 11.386 -5.046 -11.263 1.00 91.19 367 PRO A N 1
ATOM 2900 C CA . PRO A 1 367 ? 11.004 -3.645 -11.443 1.00 91.19 367 PRO A CA 1
ATOM 2901 C C . PRO A 1 367 ? 12.208 -2.703 -11.282 1.00 91.19 367 PRO A C 1
ATOM 2903 O O . PRO A 1 367 ? 13.074 -2.914 -10.433 1.00 91.19 367 PRO A O 1
ATOM 2906 N N . TRP A 1 368 ? 12.259 -1.645 -12.097 1.00 89.44 368 TRP A N 1
ATOM 2907 C CA . TRP A 1 368 ? 13.218 -0.557 -11.900 1.00 89.44 368 TRP A CA 1
ATOM 2908 C C . TRP A 1 368 ? 12.671 0.422 -10.852 1.00 89.44 368 TRP A C 1
ATOM 2910 O O . TRP A 1 368 ? 12.269 1.540 -11.157 1.00 89.44 368 TRP A O 1
ATOM 2920 N N . LEU A 1 369 ? 12.645 -0.047 -9.607 1.00 91.06 369 LEU A N 1
ATOM 2921 C CA . LEU A 1 369 ? 12.278 0.711 -8.414 1.00 91.06 369 LEU A CA 1
ATOM 2922 C C . LEU A 1 369 ? 13.373 0.538 -7.353 1.00 91.06 369 LEU A C 1
ATOM 2924 O O . LEU A 1 369 ? 14.086 -0.473 -7.351 1.00 91.06 369 LEU A O 1
ATOM 2928 N N . SER A 1 370 ? 13.486 1.514 -6.454 1.00 91.25 370 SER A N 1
ATOM 2929 C CA . SER A 1 370 ? 14.302 1.408 -5.242 1.00 91.25 370 SER A CA 1
ATOM 2930 C C . SER A 1 370 ? 13.866 0.217 -4.394 1.00 91.25 370 SER A C 1
ATOM 2932 O O . SER A 1 370 ? 12.743 -0.260 -4.515 1.00 91.25 370 SER A O 1
ATOM 2934 N N . GLY A 1 371 ? 14.776 -0.291 -3.573 1.00 90.88 371 GLY A N 1
ATOM 2935 C CA . GLY A 1 371 ? 14.555 -1.385 -2.633 1.00 90.88 371 GLY A CA 1
ATOM 2936 C C . GLY A 1 371 ? 14.592 -0.903 -1.186 1.00 90.88 371 GLY A C 1
ATOM 2937 O O . GLY A 1 371 ? 14.783 0.278 -0.904 1.00 90.88 371 GLY A O 1
ATOM 2938 N N . ASP A 1 372 ? 14.469 -1.842 -0.256 1.00 89.38 372 ASP A N 1
ATOM 2939 C CA . ASP A 1 372 ? 14.503 -1.560 1.183 1.00 89.38 372 ASP A CA 1
ATOM 2940 C C . ASP A 1 372 ? 15.889 -1.133 1.693 1.00 89.38 372 ASP A C 1
ATOM 2942 O O . ASP A 1 372 ? 16.017 -0.657 2.817 1.00 89.38 372 ASP A O 1
ATOM 2946 N N . GLY A 1 373 ? 16.942 -1.314 0.894 1.00 87.38 373 GLY A N 1
ATOM 2947 C CA . GLY A 1 373 ? 18.294 -0.845 1.199 1.00 87.38 373 GLY A CA 1
ATOM 2948 C C . GLY A 1 373 ? 18.510 0.647 0.939 1.00 87.38 373 GLY A C 1
ATOM 2949 O O . GLY A 1 373 ? 19.600 1.154 1.185 1.00 87.38 373 GLY A O 1
ATOM 2950 N N . GLY A 1 374 ? 17.501 1.360 0.431 1.00 87.44 374 GLY A N 1
ATOM 2951 C CA . GLY A 1 374 ? 17.623 2.761 0.053 1.00 87.44 374 GLY A CA 1
ATOM 2952 C C . GLY A 1 374 ? 17.533 2.966 -1.459 1.00 87.44 374 GLY A C 1
ATOM 2953 O O . GLY A 1 374 ? 17.054 2.122 -2.218 1.00 87.44 374 GLY A O 1
ATOM 2954 N N . ARG A 1 375 ? 17.985 4.138 -1.907 1.00 84.12 375 ARG A N 1
ATOM 2955 C CA . ARG A 1 375 ? 17.936 4.535 -3.318 1.00 84.12 375 ARG A CA 1
ATOM 2956 C C . ARG A 1 375 ? 18.770 3.594 -4.188 1.00 84.12 375 ARG A C 1
ATOM 2958 O O . ARG A 1 375 ? 19.922 3.326 -3.854 1.00 84.12 375 ARG A O 1
ATOM 2965 N N . THR A 1 376 ? 18.219 3.201 -5.341 1.00 85.88 376 THR A N 1
ATOM 2966 C CA . THR A 1 376 ? 18.891 2.341 -6.333 1.00 85.88 376 THR A CA 1
ATOM 2967 C C . THR A 1 376 ? 20.345 2.749 -6.578 1.00 85.88 376 THR A C 1
ATOM 2969 O O . THR A 1 376 ? 20.604 3.832 -7.115 1.00 85.88 376 THR A O 1
ATOM 2972 N N . THR A 1 377 ? 21.270 1.861 -6.233 1.00 85.38 377 THR A N 1
ATOM 2973 C CA . THR A 1 377 ? 22.716 2.013 -6.390 1.00 85.38 377 THR A CA 1
ATOM 2974 C C . THR A 1 377 ? 23.242 0.805 -7.149 1.00 85.38 377 THR A C 1
ATOM 2976 O O . THR A 1 377 ? 23.061 -0.333 -6.728 1.00 85.38 377 THR A O 1
ATOM 2979 N N . GLU A 1 378 ? 23.857 1.041 -8.307 1.00 83.94 378 GLU A N 1
ATOM 2980 C CA . GLU A 1 378 ? 24.338 -0.042 -9.166 1.00 83.94 378 GLU A CA 1
ATOM 2981 C C . GLU A 1 378 ? 25.383 -0.904 -8.437 1.00 83.94 378 GLU A C 1
ATOM 2983 O O . GLU A 1 378 ? 26.269 -0.389 -7.756 1.00 83.94 378 GLU A O 1
ATOM 2988 N N . GLY A 1 379 ? 25.243 -2.226 -8.549 1.00 80.56 379 GLY A N 1
ATOM 2989 C CA . GLY A 1 379 ? 26.051 -3.206 -7.821 1.00 80.56 379 GLY A CA 1
ATOM 2990 C C . GLY A 1 379 ? 25.571 -3.536 -6.401 1.00 80.56 379 GLY A C 1
ATOM 2991 O O . GLY A 1 379 ? 26.082 -4.497 -5.834 1.00 80.56 379 GLY A O 1
ATOM 2992 N N . ASP A 1 380 ? 24.590 -2.807 -5.854 1.00 84.75 380 ASP A N 1
ATOM 2993 C CA . ASP A 1 380 ? 23.978 -3.084 -4.547 1.00 84.75 380 ASP A CA 1
ATOM 2994 C C . ASP A 1 380 ? 22.547 -3.624 -4.711 1.00 84.75 380 ASP A C 1
ATOM 2996 O O . ASP A 1 380 ? 21.587 -2.891 -4.964 1.00 84.75 380 ASP A O 1
ATOM 3000 N N . GLU A 1 381 ? 22.393 -4.935 -4.551 1.00 86.00 381 GLU A N 1
ATOM 3001 C CA . GLU A 1 381 ? 21.142 -5.674 -4.697 1.00 86.00 381 GLU A CA 1
ATOM 3002 C C . GLU A 1 381 ? 20.068 -5.330 -3.660 1.00 86.00 381 GLU A C 1
ATOM 3004 O O . GLU A 1 381 ? 18.896 -5.654 -3.884 1.00 86.00 381 GLU A O 1
ATOM 3009 N N . THR A 1 382 ? 20.444 -4.713 -2.537 1.00 86.50 382 THR A N 1
ATOM 3010 C CA . THR A 1 382 ? 19.511 -4.340 -1.462 1.00 86.50 382 THR A CA 1
ATOM 3011 C C . THR A 1 382 ? 18.735 -3.073 -1.815 1.00 86.50 382 THR A C 1
ATOM 3013 O O . THR A 1 382 ? 17.595 -2.885 -1.393 1.00 86.50 382 THR A O 1
ATOM 3016 N N . THR A 1 383 ? 19.319 -2.228 -2.664 1.00 89.31 383 THR A N 1
ATOM 3017 C CA . THR A 1 383 ? 18.740 -0.952 -3.098 1.00 89.31 383 THR A CA 1
ATOM 3018 C C . THR A 1 383 ? 17.809 -1.071 -4.306 1.00 89.31 383 THR A C 1
ATOM 3020 O O . THR A 1 383 ? 17.303 -0.059 -4.789 1.00 89.31 383 THR A O 1
ATOM 3023 N N . PHE A 1 384 ? 17.541 -2.285 -4.799 1.00 91.00 384 PHE A N 1
ATOM 3024 C CA . PHE A 1 384 ? 16.583 -2.539 -5.878 1.00 91.00 384 PHE A CA 1
ATOM 3025 C C . PHE A 1 384 ? 15.451 -3.462 -5.425 1.00 91.00 384 PHE A C 1
ATOM 3027 O O . PHE A 1 384 ? 15.690 -4.532 -4.862 1.00 91.00 384 PHE A O 1
ATOM 3034 N N . SER A 1 385 ? 14.213 -3.094 -5.755 1.00 92.38 385 SER A N 1
ATOM 3035 C CA . SER A 1 385 ? 13.049 -3.944 -5.493 1.00 92.38 385 SER A CA 1
ATOM 3036 C C . SER A 1 385 ? 13.021 -5.181 -6.403 1.00 92.38 385 SER A C 1
ATOM 3038 O O . SER A 1 385 ? 13.499 -5.169 -7.543 1.00 92.38 385 SER A O 1
ATOM 3040 N N . SER A 1 386 ? 12.425 -6.258 -5.892 1.00 92.75 386 SER A N 1
ATOM 3041 C CA . SER A 1 386 ? 12.041 -7.462 -6.631 1.00 92.75 386 SER A CA 1
ATOM 3042 C C . SER A 1 386 ? 10.565 -7.773 -6.382 1.00 92.75 386 SER A C 1
ATOM 3044 O O . SER A 1 386 ? 10.011 -7.401 -5.350 1.00 92.75 386 SER A O 1
ATOM 3046 N N . VAL A 1 387 ? 9.938 -8.504 -7.305 1.00 94.75 387 VAL A N 1
ATOM 3047 C CA . VAL A 1 387 ? 8.650 -9.157 -7.019 1.00 94.75 387 VAL A CA 1
ATOM 3048 C C . VAL A 1 387 ? 8.816 -10.198 -5.905 1.00 94.75 387 VAL A C 1
ATOM 3050 O O . VAL A 1 387 ? 9.935 -10.622 -5.603 1.00 94.75 387 VAL A O 1
ATOM 3053 N N . THR A 1 388 ? 7.707 -10.621 -5.304 1.00 95.94 388 THR A N 1
ATOM 3054 C CA . THR A 1 388 ? 7.719 -11.677 -4.282 1.00 95.94 388 THR A CA 1
ATOM 3055 C C . THR A 1 388 ? 8.142 -13.030 -4.862 1.00 95.94 388 THR A C 1
ATOM 3057 O O . THR A 1 388 ? 8.070 -13.262 -6.074 1.00 95.94 388 THR A O 1
ATOM 3060 N N . GLU A 1 389 ? 8.551 -13.962 -4.000 1.00 96.00 389 GLU A N 1
ATOM 3061 C CA . GLU A 1 389 ? 8.899 -15.321 -4.427 1.00 96.00 389 GLU A CA 1
ATOM 3062 C C . GLU A 1 389 ? 7.712 -16.044 -5.061 1.00 96.00 389 GLU A C 1
ATOM 3064 O O . GLU A 1 389 ? 7.875 -16.693 -6.094 1.00 96.00 389 GLU A O 1
ATOM 3069 N N . LEU A 1 390 ? 6.508 -15.885 -4.503 1.00 96.88 390 LEU A N 1
ATOM 3070 C CA . LEU A 1 390 ? 5.293 -16.473 -5.063 1.00 96.88 390 LEU A CA 1
ATOM 3071 C C . LEU A 1 390 ? 4.973 -15.921 -6.462 1.00 96.88 390 LEU A C 1
ATOM 3073 O O . LEU A 1 390 ? 4.686 -16.693 -7.382 1.00 96.88 390 LEU A O 1
ATOM 3077 N N . GLN A 1 391 ? 5.064 -14.600 -6.648 1.00 97.44 391 GLN A N 1
ATOM 3078 C CA . GLN A 1 391 ? 4.902 -13.966 -7.962 1.00 97.44 391 GLN A CA 1
ATOM 3079 C C . GLN A 1 391 ? 5.944 -14.493 -8.959 1.00 97.44 391 GLN A C 1
ATOM 3081 O O . GLN A 1 391 ? 5.597 -14.857 -10.084 1.00 97.44 391 GLN A O 1
ATOM 3086 N N . TYR A 1 392 ? 7.210 -14.600 -8.545 1.00 96.88 392 TYR A N 1
ATOM 3087 C CA . TYR A 1 392 ? 8.278 -15.119 -9.399 1.00 96.88 392 TYR A CA 1
ATOM 3088 C C . TYR A 1 392 ? 8.073 -16.600 -9.764 1.00 96.88 392 TYR A C 1
ATOM 3090 O O . TYR A 1 392 ? 8.251 -16.987 -10.921 1.00 96.88 392 TYR A O 1
ATOM 3098 N N . ALA A 1 393 ? 7.647 -17.438 -8.814 1.00 96.62 393 ALA A N 1
ATOM 3099 C CA . ALA A 1 393 ? 7.368 -18.855 -9.048 1.00 96.62 393 ALA A CA 1
ATOM 3100 C C . ALA A 1 393 ? 6.223 -19.061 -10.058 1.00 96.62 393 ALA A C 1
ATOM 3102 O O . ALA A 1 393 ? 6.338 -19.895 -10.962 1.00 96.62 393 ALA A O 1
ATOM 3103 N N . ARG A 1 394 ? 5.158 -18.252 -9.971 1.00 98.06 394 ARG A N 1
ATOM 3104 C CA . ARG A 1 394 ? 4.066 -18.222 -10.961 1.00 98.06 394 ARG A CA 1
ATOM 3105 C C . ARG A 1 394 ? 4.562 -17.770 -12.338 1.00 98.06 394 ARG A C 1
ATOM 3107 O O . ARG A 1 394 ? 4.276 -18.433 -13.335 1.00 98.06 394 ARG A O 1
ATOM 3114 N N . LEU A 1 395 ? 5.372 -16.707 -12.401 1.00 97.62 395 LEU A N 1
ATOM 3115 C CA . LEU A 1 395 ? 5.988 -16.235 -13.649 1.00 97.62 395 LEU A CA 1
ATOM 3116 C C . LEU A 1 395 ? 6.881 -17.298 -14.302 1.00 97.62 395 LEU A C 1
ATOM 3118 O O . LEU A 1 395 ? 6.907 -17.399 -15.527 1.00 97.62 395 LEU A O 1
ATOM 3122 N N . LYS A 1 396 ? 7.590 -18.114 -13.515 1.00 96.06 396 LYS A N 1
ATOM 3123 C CA . LYS A 1 396 ? 8.411 -19.216 -14.033 1.00 96.06 396 LYS A CA 1
ATOM 3124 C C . LYS A 1 396 ? 7.560 -20.276 -14.734 1.00 96.06 396 LYS A C 1
ATOM 3126 O O . LYS A 1 396 ? 7.861 -20.629 -15.873 1.00 96.06 396 LYS A O 1
ATOM 3131 N N . LYS A 1 397 ? 6.477 -20.728 -14.094 1.00 97.44 397 LYS A N 1
ATOM 3132 C CA . LYS A 1 397 ? 5.504 -21.652 -14.700 1.00 97.44 397 LYS A CA 1
ATOM 3133 C C . LYS A 1 397 ? 4.885 -21.076 -15.976 1.00 97.44 397 LYS A C 1
ATOM 3135 O O . LYS A 1 397 ? 4.894 -21.730 -17.017 1.00 97.44 397 LYS A O 1
ATOM 3140 N N . TRP A 1 398 ? 4.457 -19.812 -15.939 1.00 97.94 398 TRP A N 1
ATOM 3141 C CA . TRP A 1 398 ? 3.953 -19.104 -17.118 1.00 97.94 398 TRP A CA 1
ATOM 3142 C C . TRP A 1 398 ? 4.972 -19.056 -18.263 1.00 97.94 398 TRP A C 1
ATOM 3144 O O . TRP A 1 398 ? 4.648 -19.376 -19.411 1.00 97.94 398 TRP A O 1
ATOM 3154 N N . ALA A 1 399 ? 6.224 -18.707 -17.967 1.00 96.81 399 ALA A N 1
ATOM 3155 C CA . ALA A 1 399 ? 7.279 -18.642 -18.970 1.00 96.81 399 ALA A CA 1
ATOM 3156 C C . ALA A 1 399 ? 7.542 -20.004 -19.627 1.00 96.81 399 ALA A C 1
ATOM 3158 O O . ALA A 1 399 ? 7.710 -20.071 -20.846 1.00 96.81 399 ALA A O 1
ATOM 3159 N N . ASP A 1 400 ? 7.484 -21.082 -18.844 1.00 94.69 400 ASP A N 1
ATOM 3160 C CA . ASP A 1 400 ? 7.635 -22.461 -19.315 1.00 94.69 400 ASP A CA 1
ATOM 3161 C C . ASP A 1 400 ? 6.379 -23.009 -20.028 1.00 94.69 400 ASP A C 1
ATOM 3163 O O . ASP A 1 400 ? 6.434 -24.081 -20.621 1.00 94.69 400 ASP A O 1
ATOM 3167 N N . GLY A 1 401 ? 5.270 -22.258 -20.059 1.00 95.88 401 GLY A N 1
ATOM 3168 C CA . GLY A 1 401 ? 4.015 -22.688 -20.692 1.00 95.88 401 GLY A CA 1
ATOM 3169 C C . GLY A 1 401 ? 3.127 -23.572 -19.810 1.00 95.88 401 GLY A C 1
ATOM 3170 O O . GLY A 1 401 ? 2.105 -24.052 -20.290 1.00 95.88 401 GLY A O 1
ATOM 3171 N N . ASP A 1 402 ? 3.484 -23.751 -18.535 1.00 96.69 402 ASP A N 1
ATOM 3172 C CA . ASP A 1 402 ? 2.719 -24.492 -17.524 1.00 96.69 402 ASP A CA 1
ATOM 3173 C C . ASP A 1 402 ? 1.672 -23.581 -16.864 1.00 96.69 402 ASP A C 1
ATOM 3175 O O . ASP A 1 402 ? 1.782 -23.183 -15.702 1.00 96.69 402 ASP A O 1
ATOM 3179 N N . PHE A 1 403 ? 0.689 -23.161 -17.654 1.00 97.69 403 PHE A N 1
ATOM 3180 C CA . PHE A 1 403 ? -0.430 -22.355 -17.186 1.00 97.69 403 PHE A CA 1
ATOM 3181 C C . PHE A 1 403 ? -1.675 -22.612 -18.030 1.00 97.69 403 PHE A C 1
ATOM 3183 O O . PHE A 1 403 ? -1.596 -23.044 -19.182 1.00 97.69 403 PHE A O 1
ATOM 3190 N N . VAL A 1 404 ? -2.833 -22.298 -17.464 1.00 97.50 404 VAL A N 1
ATOM 3191 C CA . VAL A 1 404 ? -4.120 -22.355 -18.155 1.00 97.50 404 VAL A CA 1
ATOM 3192 C C . VAL A 1 404 ? -4.656 -20.951 -18.400 1.00 97.50 404 VAL A C 1
ATOM 3194 O O . VAL A 1 404 ? -4.316 -19.991 -17.705 1.00 97.50 404 VAL A O 1
ATOM 3197 N N . VAL A 1 405 ? -5.502 -20.825 -19.417 1.00 96.31 405 VAL A N 1
ATOM 3198 C CA . VAL A 1 405 ? -6.172 -19.570 -19.759 1.00 96.31 405 VAL A CA 1
ATOM 3199 C C . VAL A 1 405 ? -7.654 -19.837 -19.814 1.00 96.31 405 VAL A C 1
ATOM 3201 O O . VAL A 1 405 ? -8.121 -20.598 -20.664 1.00 96.31 405 VAL A O 1
ATOM 3204 N N . ASN A 1 406 ? -8.407 -19.171 -18.949 1.00 93.50 406 ASN A N 1
ATOM 3205 C CA . ASN A 1 406 ? -9.854 -19.193 -19.034 1.00 93.50 406 ASN A CA 1
ATOM 3206 C C . ASN A 1 406 ? -10.366 -17.806 -19.441 1.00 93.50 406 ASN A C 1
ATOM 3208 O O . ASN A 1 406 ? -10.340 -16.892 -18.621 1.00 93.50 406 ASN A O 1
ATOM 3212 N N . PRO A 1 407 ? -10.887 -17.618 -20.668 1.00 87.81 407 PRO A N 1
ATOM 3213 C CA . PRO A 1 407 ? -11.430 -16.329 -21.100 1.00 87.81 407 PRO A CA 1
ATOM 3214 C C . PRO A 1 407 ? -12.526 -15.764 -20.183 1.00 87.81 407 PRO A C 1
ATOM 3216 O O . PRO A 1 407 ? -12.710 -14.551 -20.150 1.00 87.81 407 PRO A O 1
ATOM 3219 N N . LYS A 1 408 ? -13.233 -16.616 -19.420 1.00 87.31 408 LYS A N 1
ATOM 3220 C CA . LYS A 1 408 ? -14.232 -16.182 -18.426 1.00 87.31 408 LYS A CA 1
ATOM 3221 C C . LYS A 1 408 ? -13.612 -15.516 -17.195 1.00 87.31 408 LYS A C 1
ATOM 3223 O O . LYS A 1 408 ? -14.309 -14.776 -16.515 1.00 87.31 408 LYS A O 1
ATOM 3228 N N . ASN A 1 409 ? -12.334 -15.779 -16.923 1.00 86.50 409 ASN A N 1
ATOM 3229 C CA . ASN A 1 409 ? -11.592 -15.206 -15.801 1.00 86.50 409 ASN A CA 1
ATOM 3230 C C . ASN A 1 409 ? -10.908 -13.887 -16.165 1.00 86.50 409 ASN A C 1
ATOM 3232 O O . ASN A 1 409 ? -10.305 -13.262 -15.294 1.00 86.50 409 ASN A O 1
ATOM 3236 N N . ARG A 1 410 ? -10.989 -13.449 -17.430 1.00 87.00 410 ARG A N 1
ATOM 3237 C CA . ARG A 1 410 ? -10.493 -12.132 -17.826 1.00 87.00 410 ARG A CA 1
ATOM 3238 C C . ARG A 1 410 ? -11.108 -11.070 -16.907 1.00 87.00 410 ARG A C 1
ATOM 3240 O O . ARG A 1 410 ? -12.331 -11.092 -16.751 1.00 87.00 410 ARG A O 1
ATOM 3247 N N . PRO A 1 411 ? -10.310 -10.150 -16.327 1.00 83.88 411 PRO A N 1
ATOM 3248 C CA . PRO A 1 411 ? -10.824 -9.191 -15.360 1.00 83.88 411 PRO A CA 1
ATOM 3249 C C . PRO A 1 411 ? -12.011 -8.413 -15.921 1.00 83.88 411 PRO A C 1
ATOM 3251 O O . PRO A 1 411 ? -11.896 -7.699 -16.917 1.00 83.88 411 PRO A O 1
ATOM 3254 N N . ASN A 1 412 ? -13.154 -8.586 -15.269 1.00 84.44 412 ASN A N 1
ATOM 3255 C CA . ASN A 1 412 ? -14.380 -7.851 -15.521 1.00 84.44 412 ASN A CA 1
ATOM 3256 C C . ASN A 1 412 ? -15.091 -7.671 -14.173 1.00 84.44 412 ASN A C 1
ATOM 3258 O O . ASN A 1 412 ? -15.967 -8.474 -13.836 1.00 84.44 412 ASN A O 1
ATOM 3262 N N . PRO A 1 413 ? -14.642 -6.702 -13.351 1.00 85.56 413 PRO A N 1
ATOM 3263 C CA . PRO A 1 413 ? -15.207 -6.479 -12.028 1.00 85.56 413 PRO A CA 1
ATOM 3264 C C . PRO A 1 413 ? -16.723 -6.258 -12.117 1.00 85.56 413 PRO A C 1
ATOM 3266 O O . PRO A 1 413 ? -17.177 -5.520 -12.996 1.00 85.56 413 PRO A O 1
ATOM 3269 N N . PRO A 1 414 ? -17.525 -6.877 -11.235 1.00 87.31 414 PRO A N 1
ATOM 3270 C CA . PRO A 1 414 ? -18.965 -6.684 -11.261 1.00 87.31 414 PRO A CA 1
ATOM 3271 C C . PRO A 1 414 ? -19.351 -5.231 -10.937 1.00 87.31 414 PRO A C 1
ATOM 3273 O O . PRO A 1 414 ? -18.636 -4.536 -10.206 1.00 87.31 414 PRO A O 1
ATOM 3276 N N . PRO A 1 415 ? -20.514 -4.761 -11.428 1.00 84.44 415 PRO A N 1
ATOM 3277 C CA . PRO A 1 415 ? -20.964 -3.391 -11.199 1.00 84.44 415 PRO A CA 1
ATOM 3278 C C . PRO A 1 415 ? -21.342 -3.133 -9.737 1.00 84.44 415 PRO A C 1
ATOM 3280 O O . PRO A 1 415 ? -21.260 -1.991 -9.278 1.00 84.44 415 PRO A O 1
ATOM 3283 N N . ARG A 1 416 ? -21.744 -4.168 -8.991 1.00 90.44 416 ARG A N 1
ATOM 3284 C CA . ARG A 1 416 ? -22.057 -4.087 -7.561 1.00 90.44 416 ARG A CA 1
ATOM 3285 C C . ARG A 1 416 ? -21.341 -5.189 -6.802 1.00 90.44 416 ARG A C 1
ATOM 3287 O O . ARG A 1 416 ? -21.080 -6.263 -7.337 1.00 90.44 416 ARG A O 1
ATOM 3294 N N . PHE A 1 417 ? -21.056 -4.918 -5.535 1.00 92.25 417 PHE A N 1
ATOM 3295 C CA . PHE A 1 417 ? -20.409 -5.884 -4.655 1.00 92.25 417 PHE A CA 1
ATOM 3296 C C . PHE A 1 417 ? -21.288 -7.126 -4.454 1.00 92.25 417 PHE A C 1
ATOM 3298 O O . PHE A 1 417 ? -20.801 -8.249 -4.464 1.00 92.25 417 PHE A O 1
ATOM 3305 N N . GLU A 1 418 ? -22.601 -6.925 -4.364 1.00 92.62 418 GLU A N 1
ATOM 3306 C CA . GLU A 1 418 ? -23.598 -7.978 -4.173 1.00 92.62 418 GLU A CA 1
ATOM 3307 C C . GLU A 1 418 ? -23.703 -8.947 -5.366 1.00 92.62 418 GLU A C 1
ATOM 3309 O O . GLU A 1 418 ? -24.324 -9.999 -5.237 1.00 92.62 418 GLU A O 1
ATOM 3314 N N . ASP A 1 419 ? -23.103 -8.612 -6.516 1.00 93.69 419 ASP A N 1
ATOM 3315 C CA . ASP A 1 419 ? -23.037 -9.491 -7.689 1.00 93.69 419 ASP A CA 1
ATOM 3316 C C . ASP A 1 419 ? -21.818 -10.446 -7.639 1.00 93.69 419 ASP A C 1
ATOM 3318 O O . ASP A 1 419 ? -21.689 -11.333 -8.485 1.00 93.69 419 ASP A O 1
ATOM 3322 N N . ILE A 1 420 ? -20.924 -10.295 -6.650 1.00 94.50 420 ILE A N 1
ATOM 3323 C CA . ILE A 1 420 ? -19.888 -11.286 -6.323 1.00 94.50 420 ILE A CA 1
ATOM 3324 C C . ILE A 1 420 ? -20.569 -12.488 -5.662 1.00 94.50 420 ILE A C 1
ATOM 3326 O O . ILE A 1 420 ? -21.464 -12.320 -4.829 1.00 94.50 420 ILE A O 1
ATOM 3330 N N . LYS A 1 421 ? -20.136 -13.705 -6.010 1.00 95.19 421 LYS A N 1
ATOM 3331 C CA . LYS A 1 421 ? -20.643 -14.932 -5.384 1.00 95.19 421 LYS A CA 1
ATOM 3332 C C . LYS A 1 421 ? -20.480 -14.880 -3.867 1.00 95.19 421 LYS A C 1
ATOM 3334 O O . LYS A 1 421 ? -19.462 -14.396 -3.376 1.00 95.19 421 LYS A O 1
ATOM 3339 N N . LEU A 1 422 ? -21.471 -15.388 -3.140 1.00 96.19 422 LEU A N 1
ATOM 3340 C CA . LEU A 1 422 ? -21.544 -15.271 -1.683 1.00 96.19 422 LEU A CA 1
ATOM 3341 C C . LEU A 1 422 ? -20.282 -15.802 -0.995 1.00 96.19 422 LEU A C 1
ATOM 3343 O O . LEU A 1 422 ? -19.738 -15.146 -0.113 1.00 96.19 422 LEU A O 1
ATOM 3347 N N . GLU A 1 423 ? -19.788 -16.951 -1.450 1.00 96.19 423 GLU A N 1
ATOM 3348 C CA . GLU A 1 423 ? -18.585 -17.599 -0.935 1.00 96.19 423 GLU A CA 1
ATOM 3349 C C . GLU A 1 423 ? -17.300 -16.770 -1.130 1.00 96.19 423 GLU A C 1
ATOM 3351 O O . GLU A 1 423 ? -16.374 -16.869 -0.327 1.00 96.19 423 GLU A O 1
ATOM 3356 N N . ASP A 1 424 ? -17.259 -15.905 -2.148 1.00 96.06 424 ASP A N 1
ATOM 3357 C CA . ASP A 1 424 ? -16.085 -15.103 -2.513 1.00 96.06 424 ASP A CA 1
ATOM 3358 C C . ASP A 1 424 ? -16.117 -13.688 -1.902 1.00 96.06 424 ASP A C 1
ATOM 3360 O O . ASP A 1 424 ? -15.086 -13.012 -1.824 1.00 96.06 424 ASP A O 1
ATOM 3364 N N . GLN A 1 425 ? -17.288 -13.224 -1.452 1.00 97.81 425 GLN A N 1
ATOM 3365 C CA . GLN A 1 425 ? -17.502 -11.864 -0.942 1.00 97.81 425 GLN A CA 1
ATOM 3366 C C . GLN A 1 425 ? -16.536 -11.456 0.193 1.00 97.81 425 GLN A C 1
ATOM 3368 O O . GLN A 1 425 ? -15.963 -10.363 0.108 1.00 97.81 425 GLN A O 1
ATOM 3373 N N . PRO A 1 426 ? -16.277 -12.279 1.232 1.00 97.69 426 PRO A N 1
ATOM 3374 C CA . PRO A 1 426 ? -15.374 -11.882 2.316 1.00 97.69 426 PRO A CA 1
ATOM 3375 C C . PRO A 1 426 ? -13.916 -11.701 1.859 1.00 97.69 426 PRO A C 1
ATOM 3377 O O . PRO A 1 426 ? -13.246 -10.728 2.226 1.00 97.69 426 PRO A O 1
ATOM 3380 N N . VAL A 1 427 ? -13.423 -12.612 1.011 1.00 97.06 427 VAL A N 1
ATOM 3381 C CA . VAL A 1 427 ? -12.074 -12.519 0.429 1.00 97.06 427 VAL A CA 1
ATOM 3382 C C . VAL A 1 427 ? -11.977 -11.299 -0.480 1.00 97.06 427 VAL A C 1
ATOM 3384 O O . VAL A 1 427 ? -10.984 -10.574 -0.419 1.00 97.06 427 VAL A O 1
ATOM 3387 N N . ALA A 1 428 ? -13.017 -11.029 -1.274 1.00 97.06 428 ALA A N 1
ATOM 3388 C CA . ALA A 1 428 ? -13.067 -9.881 -2.167 1.00 97.06 428 ALA A CA 1
ATOM 3389 C C . ALA A 1 428 ? -12.912 -8.550 -1.416 1.00 97.06 428 ALA A C 1
ATOM 3391 O O . ALA A 1 428 ? -12.122 -7.716 -1.852 1.00 97.06 428 ALA A O 1
ATOM 3392 N N . LEU A 1 429 ? -13.567 -8.377 -0.261 1.00 97.69 429 LEU A N 1
ATOM 3393 C CA . LEU A 1 429 ? -13.410 -7.176 0.575 1.00 97.69 429 LEU A CA 1
ATOM 3394 C C . LEU A 1 429 ? -11.960 -6.982 1.033 1.00 97.69 429 LEU A C 1
ATOM 3396 O O . LEU A 1 429 ? -11.408 -5.888 0.922 1.00 97.69 429 LEU A O 1
ATOM 3400 N N . THR A 1 430 ? -11.328 -8.048 1.535 1.00 97.38 430 THR A N 1
ATOM 3401 C CA . THR A 1 430 ? -9.936 -7.980 2.014 1.00 97.38 430 THR A CA 1
ATOM 3402 C C . THR A 1 430 ? -8.969 -7.710 0.868 1.00 97.38 430 THR A C 1
ATOM 3404 O O . THR A 1 430 ? -8.107 -6.841 0.992 1.00 97.38 430 THR A O 1
ATOM 3407 N N . ARG A 1 431 ? -9.138 -8.399 -0.268 1.00 96.56 431 ARG A N 1
ATOM 3408 C CA . ARG A 1 431 ? -8.319 -8.172 -1.459 1.00 96.56 431 ARG A CA 1
ATOM 3409 C C . ARG A 1 431 ? -8.467 -6.741 -1.956 1.00 96.56 431 ARG A C 1
ATOM 3411 O O . ARG A 1 431 ? -7.448 -6.079 -2.087 1.00 96.56 431 ARG A O 1
ATOM 3418 N N . ALA A 1 432 ? -9.693 -6.251 -2.153 1.00 94.94 432 ALA A N 1
ATOM 3419 C CA . ALA A 1 432 ? -9.967 -4.897 -2.641 1.00 94.94 432 ALA A CA 1
ATOM 3420 C C . ALA A 1 432 ? -9.316 -3.813 -1.767 1.00 94.94 432 ALA A C 1
ATOM 3422 O O . ALA A 1 432 ? -8.730 -2.866 -2.289 1.00 94.94 432 ALA A O 1
ATOM 3423 N N . SER A 1 433 ? -9.358 -3.988 -0.442 1.00 95.06 433 SER A N 1
ATOM 3424 C CA . SER A 1 433 ? -8.715 -3.082 0.515 1.00 95.06 433 SER A CA 1
ATOM 3425 C C . SER A 1 433 ? -7.186 -3.042 0.350 1.00 95.06 433 SER A C 1
ATOM 3427 O O . SER A 1 433 ? -6.581 -1.969 0.386 1.00 95.06 433 SER A O 1
ATOM 3429 N N . LEU A 1 434 ? -6.553 -4.202 0.135 1.00 96.50 434 LEU A N 1
ATOM 3430 C CA . LEU A 1 434 ? -5.094 -4.362 0.155 1.00 96.50 434 LEU A CA 1
ATOM 3431 C C . LEU A 1 434 ? -4.415 -4.255 -1.215 1.00 96.50 434 LEU A C 1
ATOM 3433 O O . LEU A 1 434 ? -3.236 -3.930 -1.284 1.00 96.50 434 LEU A O 1
ATOM 3437 N N . GLU A 1 435 ? -5.108 -4.511 -2.322 1.00 92.81 435 GLU A N 1
ATOM 3438 C CA . GLU A 1 435 ? -4.496 -4.395 -3.651 1.00 92.81 435 GLU A CA 1
ATOM 3439 C C . GLU A 1 435 ? -4.210 -2.928 -4.023 1.00 92.81 435 GLU A C 1
ATOM 3441 O O . GLU A 1 435 ? -3.343 -2.646 -4.843 1.00 92.81 435 GLU A O 1
ATOM 3446 N N . TRP A 1 436 ? -4.883 -1.959 -3.394 1.00 90.88 436 TRP A N 1
ATOM 3447 C CA . TRP A 1 436 ? -4.624 -0.537 -3.629 1.00 90.88 436 TRP A CA 1
ATOM 3448 C C . TRP A 1 436 ? -3.374 0.005 -2.920 1.00 90.88 436 TRP A C 1
ATOM 3450 O O . TRP A 1 436 ? -3.054 1.178 -3.127 1.00 90.88 436 TRP A O 1
ATOM 3460 N N . THR A 1 437 ? -2.671 -0.783 -2.113 1.00 95.12 437 THR A N 1
ATOM 3461 C CA . THR A 1 437 ? -1.544 -0.307 -1.297 1.00 95.12 437 THR A CA 1
ATOM 3462 C C . THR A 1 437 ? -0.184 -0.666 -1.892 1.00 95.12 437 THR A C 1
ATOM 3464 O O . THR A 1 437 ? -0.068 -1.503 -2.792 1.00 95.12 437 THR A O 1
ATOM 3467 N N . ILE A 1 438 ? 0.864 -0.027 -1.376 1.00 95.00 438 ILE A N 1
ATOM 3468 C CA . ILE A 1 438 ? 2.249 -0.406 -1.647 1.00 95.00 438 ILE A CA 1
ATOM 3469 C C . ILE A 1 438 ? 2.626 -1.615 -0.788 1.00 95.00 438 ILE A C 1
ATOM 3471 O O . ILE A 1 438 ? 2.560 -1.547 0.435 1.00 95.00 438 ILE A O 1
ATOM 3475 N N . GLY A 1 439 ? 3.067 -2.697 -1.431 1.00 94.44 439 GLY A N 1
ATOM 3476 C CA . GLY A 1 439 ? 3.688 -3.845 -0.766 1.00 94.44 439 GLY A CA 1
ATOM 3477 C C . GLY A 1 439 ? 5.211 -3.840 -0.824 1.00 94.44 439 GLY A C 1
ATOM 3478 O O . GLY A 1 439 ? 5.839 -4.307 0.109 1.00 94.44 439 GLY A O 1
ATOM 3479 N N . ALA A 1 440 ? 5.811 -3.307 -1.892 1.00 91.81 440 ALA A N 1
ATOM 3480 C CA . ALA A 1 440 ? 7.258 -3.121 -1.982 1.00 91.81 440 ALA A CA 1
ATOM 3481 C C . ALA A 1 440 ? 7.614 -1.966 -2.939 1.00 91.81 440 ALA A C 1
ATOM 3483 O O . ALA A 1 440 ? 6.894 -1.757 -3.926 1.00 91.81 440 ALA A O 1
ATOM 3484 N N . PRO A 1 441 ? 8.737 -1.257 -2.710 1.00 91.75 441 PRO A N 1
ATOM 3485 C CA . PRO A 1 441 ? 9.618 -1.345 -1.528 1.00 91.75 441 PRO A CA 1
ATOM 3486 C C . PRO A 1 441 ? 8.988 -0.725 -0.267 1.00 91.75 441 PRO A C 1
ATOM 3488 O O . PRO A 1 441 ? 7.987 -0.020 -0.371 1.00 91.75 441 PRO A O 1
ATOM 3491 N N . LEU A 1 442 ? 9.582 -0.935 0.910 1.00 92.94 442 LEU A N 1
ATOM 3492 C CA . LEU A 1 442 ? 9.093 -0.428 2.201 1.00 92.94 442 LEU A CA 1
ATOM 3493 C C . LEU A 1 442 ? 10.196 0.328 2.975 1.00 92.94 442 LEU A C 1
ATOM 3495 O O . LEU A 1 442 ? 10.612 -0.060 4.069 1.00 92.94 442 LEU A O 1
ATOM 3499 N N . TYR A 1 443 ? 10.662 1.448 2.403 1.00 91.25 443 TYR A N 1
ATOM 3500 C CA . TYR A 1 443 ? 11.677 2.344 2.985 1.00 91.25 443 TYR A CA 1
ATOM 3501 C C . TYR A 1 443 ? 11.235 3.822 3.039 1.00 91.25 443 TYR A C 1
ATOM 3503 O O . TYR A 1 443 ? 11.517 4.570 2.108 1.00 91.25 443 TYR A O 1
ATOM 3511 N N . PRO A 1 444 ? 10.555 4.273 4.104 1.00 91.25 444 PRO A N 1
ATOM 3512 C CA . PRO A 1 444 ? 9.872 3.463 5.095 1.00 91.25 444 PRO A CA 1
ATOM 3513 C C . PRO A 1 444 ? 8.626 2.797 4.515 1.00 91.25 444 PRO A C 1
ATOM 3515 O O . PRO A 1 444 ? 8.267 1.763 5.039 1.00 91.25 444 PRO A O 1
ATOM 3518 N N . GLY A 1 445 ? 7.998 3.321 3.461 1.00 92.25 445 GLY A N 1
ATOM 3519 C CA . GLY A 1 445 ? 6.731 2.839 2.892 1.00 92.25 445 GLY A CA 1
ATOM 3520 C C . GLY A 1 445 ? 5.661 3.939 2.873 1.00 92.25 445 GLY A C 1
ATOM 3521 O O . GLY A 1 445 ? 5.915 5.052 3.325 1.00 92.25 445 GLY A O 1
ATOM 3522 N N . ILE A 1 446 ? 4.460 3.639 2.359 1.00 94.62 446 ILE A N 1
ATOM 3523 C CA . ILE A 1 446 ? 3.326 4.587 2.328 1.00 94.62 446 ILE A CA 1
ATOM 3524 C C . ILE A 1 446 ? 2.270 4.215 3.371 1.00 94.62 446 ILE A C 1
ATOM 3526 O O . ILE A 1 446 ? 2.039 4.963 4.319 1.00 94.62 446 ILE A O 1
ATOM 3530 N N . GLU A 1 447 ? 1.596 3.075 3.191 1.00 96.38 447 GLU A N 1
ATOM 3531 C CA . GLU A 1 447 ? 0.535 2.645 4.106 1.00 96.38 447 GLU A CA 1
ATOM 3532 C C . GLU A 1 447 ? 1.078 1.946 5.347 1.00 96.38 447 GLU A C 1
ATOM 3534 O O . GLU A 1 447 ? 0.635 2.235 6.456 1.00 96.38 447 GLU A O 1
ATOM 3539 N N . LEU A 1 448 ? 2.042 1.054 5.141 1.00 96.19 448 LEU A N 1
ATOM 3540 C CA . LEU A 1 448 ? 2.780 0.324 6.163 1.00 96.19 448 LEU A CA 1
ATOM 3541 C C . LEU A 1 448 ? 4.272 0.450 5.888 1.00 96.19 448 LEU A C 1
ATOM 3543 O O . LEU A 1 448 ? 4.667 0.872 4.799 1.00 96.19 448 LEU A O 1
ATOM 3547 N N . SER A 1 449 ? 5.080 0.069 6.876 1.00 94.94 449 SER A N 1
ATOM 3548 C CA . SER A 1 449 ? 6.514 -0.082 6.687 1.00 94.94 449 SER A CA 1
ATOM 3549 C C . SER A 1 449 ? 6.914 -1.537 6.504 1.00 94.94 449 SER A C 1
ATOM 3551 O O . SER A 1 449 ? 6.065 -2.409 6.333 1.00 94.94 449 SER A O 1
ATOM 3553 N N . TRP A 1 450 ? 8.216 -1.798 6.529 1.00 92.88 450 TRP A N 1
ATOM 3554 C CA . TRP A 1 450 ? 8.812 -3.117 6.348 1.00 92.88 450 TRP A CA 1
ATOM 3555 C C . TRP A 1 450 ? 8.284 -4.182 7.308 1.00 92.88 450 TRP A C 1
ATOM 3557 O O . TRP A 1 450 ? 8.380 -5.367 7.014 1.00 92.88 450 TRP A O 1
ATOM 3567 N N . ASN A 1 451 ? 7.680 -3.778 8.426 1.00 93.81 451 ASN A N 1
ATOM 3568 C CA . ASN A 1 451 ? 6.960 -4.672 9.324 1.00 93.81 451 ASN A CA 1
ATOM 3569 C C . ASN A 1 451 ? 5.825 -5.440 8.617 1.00 93.81 451 ASN A C 1
ATOM 3571 O O . ASN A 1 451 ? 5.417 -6.489 9.101 1.00 93.81 451 ASN A O 1
ATOM 3575 N N . ALA A 1 452 ? 5.336 -4.969 7.467 1.00 96.06 452 ALA A N 1
ATOM 3576 C CA . ALA A 1 452 ? 4.426 -5.722 6.609 1.00 96.06 452 ALA A CA 1
ATOM 3577 C C . ALA A 1 452 ? 5.058 -6.970 5.965 1.00 96.06 452 ALA A C 1
ATOM 3579 O O . ALA A 1 452 ? 4.333 -7.844 5.514 1.00 96.06 452 ALA A O 1
ATOM 3580 N N . GLU A 1 453 ? 6.383 -7.081 5.897 1.00 94.62 453 GLU A N 1
ATOM 3581 C CA . GLU A 1 453 ? 7.051 -8.278 5.371 1.00 94.62 453 GLU A CA 1
ATOM 3582 C C . GLU A 1 453 ? 7.416 -9.295 6.462 1.00 94.62 453 GLU A C 1
ATOM 3584 O O . GLU A 1 453 ? 7.816 -10.416 6.145 1.00 94.62 453 GLU A O 1
ATOM 3589 N N . GLU A 1 454 ? 7.258 -8.930 7.737 1.00 93.44 454 GLU A N 1
ATOM 3590 C CA . GLU A 1 454 ? 7.623 -9.785 8.867 1.00 93.44 454 GLU A CA 1
ATOM 3591 C C . GLU A 1 454 ? 6.535 -10.842 9.132 1.00 93.44 454 GLU A C 1
ATOM 3593 O O . GLU A 1 454 ? 5.365 -10.488 9.328 1.00 93.44 454 GLU A O 1
ATOM 3598 N N . PRO A 1 455 ? 6.873 -12.145 9.174 1.00 95.25 455 PRO A N 1
ATOM 3599 C CA . PRO A 1 455 ? 5.910 -13.211 9.448 1.00 95.25 455 PRO A CA 1
ATOM 3600 C C . PRO A 1 455 ? 5.131 -13.034 10.759 1.00 95.25 455 PRO A C 1
ATOM 3602 O O . PRO A 1 455 ? 3.964 -13.412 10.836 1.00 95.25 455 PRO A O 1
ATOM 3605 N N . GLU A 1 456 ? 5.752 -12.444 11.781 1.00 95.25 456 GLU A N 1
ATOM 3606 C CA . GLU A 1 456 ? 5.191 -12.224 13.119 1.00 95.25 456 GLU A CA 1
ATOM 3607 C C . GLU A 1 456 ? 4.022 -11.232 13.118 1.00 95.25 456 GLU A C 1
ATOM 3609 O O . GLU A 1 456 ? 3.176 -11.270 14.017 1.00 95.25 456 GLU A O 1
ATOM 3614 N N . THR A 1 457 ? 3.941 -10.381 12.090 1.00 97.00 457 THR A N 1
ATOM 3615 C CA . THR A 1 457 ? 2.830 -9.449 11.865 1.00 97.00 457 THR A CA 1
ATOM 3616 C C . THR A 1 457 ? 1.520 -10.187 11.561 1.00 97.00 457 THR A C 1
ATOM 3618 O O . THR A 1 457 ? 0.437 -9.633 11.764 1.00 97.00 457 THR A O 1
ATOM 3621 N N . TYR A 1 458 ? 1.583 -11.453 11.136 1.00 97.94 458 TYR A N 1
ATOM 3622 C CA . TYR A 1 458 ? 0.446 -12.226 10.637 1.00 97.94 458 TYR A CA 1
ATOM 3623 C C . TYR A 1 458 ? 0.107 -13.437 11.512 1.00 97.94 458 TYR A C 1
ATOM 3625 O O . TYR A 1 458 ? 0.962 -14.009 12.189 1.00 97.94 458 TYR A O 1
ATOM 3633 N N . ASP A 1 459 ? -1.158 -13.861 11.485 1.00 97.19 459 ASP A N 1
ATOM 3634 C CA . ASP A 1 459 ? -1.563 -15.133 12.088 1.00 97.19 459 ASP A CA 1
ATOM 3635 C C . ASP A 1 459 ? -1.271 -16.286 11.123 1.00 97.19 459 ASP A C 1
ATOM 3637 O O . ASP A 1 459 ? -1.986 -16.519 10.146 1.00 97.19 459 ASP A O 1
ATOM 3641 N N . LEU A 1 460 ? -0.202 -17.015 11.426 1.00 97.19 460 LEU A N 1
ATOM 3642 C CA . LEU A 1 460 ? 0.279 -18.154 10.651 1.00 97.19 460 LEU A CA 1
ATOM 3643 C C . LEU A 1 460 ? -0.026 -19.499 11.331 1.00 97.19 460 LEU A C 1
ATOM 3645 O O . LEU A 1 460 ? 0.714 -20.473 11.153 1.00 97.19 460 LEU A O 1
ATOM 3649 N N . SER A 1 461 ? -1.088 -19.551 12.141 1.00 96.25 461 SER A N 1
ATOM 3650 C CA . SER A 1 461 ? -1.596 -20.788 12.737 1.00 96.25 461 SER A CA 1
ATOM 3651 C C . SER A 1 461 ? -2.044 -21.799 11.673 1.00 96.25 461 SER A C 1
ATOM 3653 O O . SER A 1 461 ? -2.381 -21.451 10.540 1.00 96.25 461 SER A O 1
ATOM 3655 N N . ALA A 1 462 ? -2.068 -23.084 12.042 1.00 95.75 462 ALA A N 1
ATOM 3656 C CA . ALA A 1 462 ? -2.513 -24.150 11.141 1.00 95.75 462 ALA A CA 1
ATOM 3657 C C . ALA A 1 462 ? -3.961 -23.944 10.655 1.00 95.75 462 ALA A C 1
ATOM 3659 O O . ALA A 1 462 ? -4.271 -24.273 9.513 1.00 95.75 462 ALA A O 1
ATOM 3660 N N . GLU A 1 463 ? -4.817 -23.366 11.503 1.00 93.06 463 GLU A N 1
ATOM 3661 C CA . GLU A 1 463 ? -6.192 -22.996 11.164 1.00 93.06 463 GLU A CA 1
ATOM 3662 C C . GLU A 1 463 ? -6.234 -21.856 10.136 1.00 93.06 463 GLU A C 1
ATOM 3664 O O . GLU A 1 463 ? -6.861 -21.994 9.091 1.00 93.06 463 GLU A O 1
ATOM 3669 N N . ALA A 1 464 ? -5.499 -20.760 10.350 1.00 94.38 464 ALA A N 1
ATOM 3670 C CA . ALA A 1 464 ? -5.446 -19.673 9.370 1.00 94.38 464 ALA A CA 1
ATOM 3671 C C . ALA A 1 464 ? -4.905 -20.146 8.004 1.00 94.38 464 ALA A C 1
ATOM 3673 O O . ALA A 1 464 ? -5.411 -19.749 6.955 1.00 94.38 464 ALA A O 1
ATOM 3674 N N . LEU A 1 465 ? -3.908 -21.038 8.001 1.00 95.44 465 LEU A N 1
ATOM 3675 C CA . LEU A 1 465 ? -3.335 -21.606 6.776 1.00 95.44 465 LEU A CA 1
ATOM 3676 C C . LEU A 1 465 ? -4.305 -22.537 6.028 1.00 95.44 465 LEU A C 1
ATOM 3678 O O . LEU A 1 465 ? -4.254 -22.594 4.794 1.00 95.44 465 LEU A O 1
ATOM 3682 N N . SER A 1 466 ? -5.168 -23.277 6.736 1.00 93.94 466 SER A N 1
ATOM 3683 C CA . SER A 1 466 ? -6.117 -24.211 6.111 1.00 93.94 466 SER A CA 1
ATOM 3684 C C . SER A 1 466 ? -7.259 -23.489 5.388 1.00 93.94 466 SER A C 1
ATOM 3686 O O . SER A 1 466 ? -7.749 -23.991 4.377 1.00 93.94 466 SER A O 1
ATOM 3688 N N . LEU A 1 467 ? -7.613 -22.283 5.840 1.00 94.00 467 LEU A N 1
ATOM 3689 C CA . LEU A 1 467 ? -8.665 -21.437 5.268 1.00 94.00 467 LEU A CA 1
ATOM 3690 C C . LEU A 1 467 ? -8.268 -20.730 3.960 1.00 94.00 467 LEU A C 1
ATOM 3692 O O . LEU A 1 467 ? -9.101 -20.080 3.324 1.00 94.00 467 LEU A O 1
ATOM 3696 N N . GLY A 1 468 ? -6.997 -20.805 3.554 1.00 92.88 468 GLY A N 1
ATOM 3697 C CA . GLY A 1 468 ? -6.500 -20.057 2.399 1.00 92.88 468 GLY A CA 1
ATOM 3698 C C . GLY A 1 468 ? -6.723 -18.543 2.566 1.00 92.88 468 GLY A C 1
ATOM 3699 O O . GLY A 1 468 ? -6.542 -18.024 3.669 1.00 92.88 468 GLY A O 1
ATOM 3700 N N . PRO A 1 469 ? -7.141 -17.811 1.515 1.00 94.12 469 PRO A N 1
ATOM 3701 C CA . PRO A 1 469 ? -7.360 -16.363 1.598 1.00 94.12 469 PRO A CA 1
ATOM 3702 C C . PRO A 1 469 ? -8.395 -15.909 2.643 1.00 94.12 469 PRO A C 1
ATOM 3704 O O . PRO A 1 469 ? -8.342 -14.764 3.084 1.00 94.12 469 PRO A O 1
ATOM 3707 N N . LEU A 1 470 ? -9.323 -16.773 3.080 1.00 95.19 470 LEU A N 1
ATOM 3708 C CA . LEU A 1 470 ? -10.252 -16.447 4.176 1.00 95.19 470 LEU A CA 1
ATOM 3709 C C . LEU A 1 470 ? -9.541 -16.322 5.532 1.00 95.19 470 LEU A C 1
ATOM 3711 O O . LEU A 1 470 ? -10.024 -15.606 6.415 1.00 95.19 470 LEU A O 1
ATOM 3715 N N . GLY A 1 471 ? -8.408 -17.013 5.690 1.00 94.00 471 GLY A N 1
ATOM 3716 C CA . GLY A 1 471 ? -7.591 -17.024 6.899 1.00 94.00 471 GLY A CA 1
ATOM 3717 C C . GLY A 1 471 ? -6.629 -15.847 7.021 1.00 94.00 471 GLY A C 1
ATOM 3718 O O . GLY A 1 471 ? -6.083 -15.645 8.102 1.00 94.00 471 GLY A O 1
ATOM 3719 N N . PHE A 1 472 ? -6.451 -15.053 5.959 1.00 96.06 472 PHE A N 1
ATOM 3720 C CA . PHE A 1 472 ? -5.558 -13.895 5.933 1.00 96.06 472 PHE A CA 1
ATOM 3721 C C . PHE A 1 472 ? -5.931 -12.884 7.023 1.00 96.06 472 PHE A C 1
ATOM 3723 O O . PHE A 1 472 ? -6.919 -12.162 6.902 1.00 96.06 472 PHE A O 1
ATOM 3730 N N . ARG A 1 473 ? -5.122 -12.795 8.084 1.00 95.50 473 ARG A N 1
ATOM 3731 C CA . ARG A 1 473 ? -5.314 -11.826 9.172 1.00 95.50 473 ARG A CA 1
ATOM 3732 C C . ARG A 1 473 ? -3.993 -11.423 9.829 1.00 95.50 473 ARG A C 1
ATOM 3734 O O . ARG A 1 473 ? -3.006 -12.155 9.777 1.00 95.50 473 ARG A O 1
ATOM 3741 N N . LEU A 1 474 ? -3.993 -10.250 10.458 1.00 97.44 474 LEU A N 1
ATOM 3742 C CA . LEU A 1 474 ? -2.897 -9.838 11.333 1.00 97.44 474 LEU A CA 1
ATOM 3743 C C . LEU A 1 474 ? -2.913 -10.650 12.628 1.00 97.44 474 LEU A C 1
ATOM 3745 O O . LEU A 1 474 ? -3.964 -11.129 13.063 1.00 97.44 474 LEU A O 1
ATOM 3749 N N . ASN A 1 475 ? -1.746 -10.778 13.250 1.00 95.88 475 ASN A N 1
ATOM 3750 C CA . ASN A 1 475 ? -1.613 -11.408 14.552 1.00 95.88 475 ASN A CA 1
ATOM 3751 C C . ASN A 1 475 ? -2.407 -10.616 15.606 1.00 95.88 475 ASN A C 1
ATOM 3753 O O . ASN A 1 475 ? -2.338 -9.388 15.661 1.00 95.88 475 ASN A O 1
ATOM 3757 N N . LYS A 1 476 ? -3.135 -11.317 16.484 1.00 91.62 476 LYS A N 1
ATOM 3758 C CA . LYS A 1 476 ? -3.936 -10.708 17.563 1.00 91.62 476 LYS A CA 1
ATOM 3759 C C . LYS A 1 476 ? -3.089 -9.903 18.560 1.00 91.62 476 LYS A C 1
ATOM 3761 O O . LYS A 1 476 ? -3.648 -9.133 19.335 1.00 91.62 476 LYS A O 1
ATOM 3766 N N . SER A 1 477 ? -1.766 -10.090 18.567 1.00 92.44 477 SER A N 1
ATOM 3767 C CA . SER A 1 477 ? -0.839 -9.320 19.398 1.00 92.44 477 SER A CA 1
ATOM 3768 C C . SER A 1 477 ? -0.540 -7.915 18.877 1.00 92.44 477 SER A C 1
ATOM 3770 O O . SER A 1 477 ? 0.016 -7.130 19.642 1.00 92.44 477 SER A O 1
ATOM 3772 N N . VAL A 1 478 ? -0.866 -7.600 17.616 1.00 96.25 478 VAL A N 1
ATOM 3773 C CA . VAL A 1 478 ? -0.645 -6.267 17.033 1.00 96.25 478 VAL A CA 1
ATOM 3774 C C . VAL A 1 478 ? -1.532 -5.251 17.751 1.00 96.25 478 VAL A C 1
ATOM 3776 O O . VAL A 1 478 ? -2.758 -5.370 17.764 1.00 96.25 478 VAL A O 1
ATOM 3779 N N . LYS A 1 479 ? -0.912 -4.248 18.376 1.00 96.81 479 LYS A N 1
ATOM 3780 C CA . LYS A 1 479 ? -1.622 -3.213 19.142 1.00 96.81 479 LYS A CA 1
ATOM 3781 C C . LYS A 1 479 ? -1.865 -1.959 18.298 1.00 96.81 479 LYS A C 1
ATOM 3783 O O . LYS A 1 479 ? -1.112 -1.701 17.359 1.00 96.81 479 LYS A O 1
ATOM 3788 N N . PRO A 1 480 ? -2.847 -1.117 18.670 1.00 98.50 480 PRO A N 1
ATOM 3789 C CA . PRO A 1 480 ? -3.059 0.167 18.012 1.00 98.50 480 PRO A CA 1
ATOM 3790 C C . PRO A 1 480 ? -1.780 1.014 17.923 1.00 98.50 480 PRO A C 1
ATOM 3792 O O . PRO A 1 480 ? -1.055 1.188 18.911 1.00 98.50 480 PRO A O 1
ATOM 3795 N N . GLY A 1 481 ? -1.516 1.546 16.732 1.00 98.38 481 GLY A N 1
ATOM 3796 C CA . GLY A 1 481 ? -0.364 2.381 16.404 1.00 98.38 481 GLY A CA 1
ATOM 3797 C C . GLY A 1 481 ? 0.921 1.613 16.081 1.00 98.38 481 GLY A C 1
ATOM 3798 O O . GLY A 1 481 ? 1.935 2.248 15.796 1.00 98.38 481 GLY A O 1
ATOM 3799 N N . GLU A 1 482 ? 0.946 0.279 16.166 1.00 97.50 482 GLU A N 1
ATOM 3800 C CA . GLU A 1 482 ? 2.164 -0.502 15.904 1.00 97.50 482 GLU A CA 1
ATOM 3801 C C . GLU A 1 482 ? 2.463 -0.684 14.419 1.00 97.50 482 GLU A C 1
ATOM 3803 O O . GLU A 1 482 ? 3.628 -0.860 14.056 1.00 97.50 482 GLU A O 1
ATOM 3808 N N . LEU A 1 483 ? 1.450 -0.600 13.556 1.00 97.62 483 LEU A N 1
ATOM 3809 C CA . LEU A 1 483 ? 1.630 -0.823 12.127 1.00 97.62 483 LEU A CA 1
ATOM 3810 C C . LEU A 1 483 ? 2.284 0.379 11.430 1.00 97.62 483 LEU A C 1
ATOM 3812 O O . LEU A 1 483 ? 3.117 0.192 10.544 1.00 97.62 483 LEU A O 1
ATOM 3816 N N . THR A 1 484 ? 1.946 1.602 11.851 1.00 97.81 484 THR A N 1
ATOM 3817 C CA . THR A 1 484 ? 2.353 2.856 11.187 1.00 97.81 484 THR A CA 1
ATOM 3818 C C . THR A 1 484 ? 3.481 3.610 11.892 1.00 97.81 484 THR A C 1
ATOM 3820 O O . THR A 1 484 ? 4.025 4.557 11.321 1.00 97.81 484 THR A O 1
ATOM 3823 N N . ARG A 1 485 ? 3.894 3.202 13.104 1.00 96.88 485 ARG A N 1
ATOM 3824 C CA . ARG A 1 485 ? 4.913 3.919 13.908 1.00 96.88 485 ARG A CA 1
ATOM 3825 C C . ARG A 1 485 ? 6.266 4.113 13.219 1.00 96.88 485 ARG A C 1
ATOM 3827 O O . ARG A 1 485 ? 6.971 5.064 13.543 1.00 96.88 485 ARG A O 1
ATOM 3834 N N . TYR A 1 486 ? 6.612 3.239 12.276 1.00 95.31 486 TYR A N 1
ATOM 3835 C CA . TYR A 1 486 ? 7.870 3.267 11.521 1.00 95.31 486 TYR A CA 1
ATOM 3836 C C . TYR A 1 486 ? 7.886 4.309 10.390 1.00 95.31 486 TYR A C 1
ATOM 3838 O O . TYR A 1 486 ? 8.957 4.684 9.919 1.00 95.31 486 TYR A O 1
ATOM 3846 N N . LEU A 1 487 ? 6.713 4.774 9.950 1.00 96.31 487 LEU A N 1
ATOM 3847 C CA . LEU A 1 487 ? 6.573 5.723 8.844 1.00 96.31 487 LEU A CA 1
ATOM 3848 C C . LEU A 1 487 ? 7.036 7.127 9.237 1.00 96.31 487 LEU A C 1
ATOM 3850 O O . LEU A 1 487 ? 7.112 7.449 10.424 1.00 96.31 487 LEU A O 1
ATOM 3854 N N . SER A 1 488 ? 7.301 7.966 8.234 1.00 95.62 488 SER A N 1
ATOM 3855 C CA . SER A 1 488 ? 7.729 9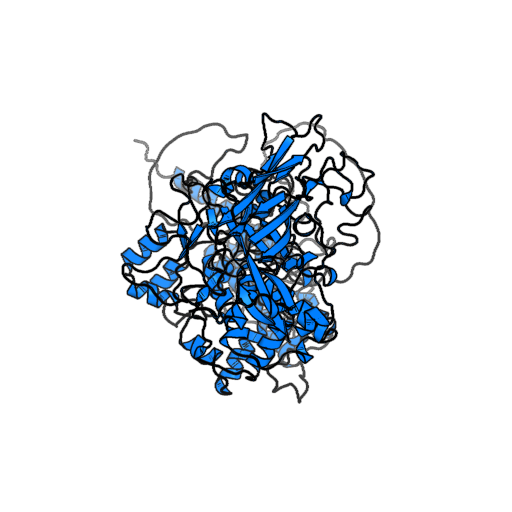.360 8.407 1.00 95.62 488 SER A CA 1
ATOM 3856 C C . SER A 1 488 ? 6.783 10.183 9.288 1.00 95.62 488 SER A C 1
ATOM 3858 O O . SER A 1 488 ? 5.558 9.990 9.266 1.00 95.62 488 SER A O 1
ATOM 3860 N N . LEU A 1 489 ? 7.376 11.110 10.044 1.00 96.00 489 LEU A N 1
ATOM 3861 C CA . LEU A 1 489 ? 6.714 12.092 10.888 1.00 96.00 489 LEU A CA 1
ATOM 3862 C C . LEU A 1 489 ? 7.233 13.511 10.559 1.00 96.00 489 LEU A C 1
ATOM 3864 O O . LEU A 1 489 ? 8.377 13.836 10.898 1.00 96.00 489 LEU A O 1
ATOM 3868 N N . PRO A 1 490 ? 6.402 14.376 9.950 1.00 97.00 490 PRO A N 1
ATOM 3869 C CA . PRO A 1 490 ? 5.062 14.088 9.426 1.00 97.00 490 PRO A CA 1
ATOM 3870 C C . PRO A 1 490 ? 5.115 13.345 8.079 1.00 97.00 490 PRO A C 1
ATOM 3872 O O . PRO A 1 490 ? 6.065 13.508 7.313 1.00 97.00 490 PRO A O 1
ATOM 3875 N N . TRP A 1 491 ? 4.073 12.574 7.748 1.00 97.06 491 TRP A N 1
ATOM 3876 C CA . TRP A 1 491 ? 4.041 11.772 6.512 1.00 97.06 491 TRP A CA 1
ATOM 3877 C C . TRP A 1 491 ? 4.291 12.578 5.224 1.00 97.06 491 TRP A C 1
ATOM 3879 O O . TRP A 1 491 ? 4.876 12.050 4.282 1.00 97.06 491 TRP A O 1
ATOM 3889 N N . GLN A 1 492 ? 3.886 13.853 5.174 1.00 95.56 492 GLN A N 1
ATOM 3890 C CA . GLN A 1 492 ? 4.058 14.741 4.016 1.00 95.56 492 GLN A CA 1
ATOM 3891 C C . GLN A 1 492 ? 5.529 14.975 3.661 1.00 95.56 492 GLN A C 1
ATOM 3893 O O . GLN A 1 492 ? 5.836 15.229 2.498 1.00 95.56 492 GLN A O 1
ATOM 3898 N N . SER A 1 493 ? 6.421 14.897 4.652 1.00 91.19 493 SER A N 1
ATOM 3899 C CA . SER A 1 493 ? 7.855 15.095 4.463 1.00 91.19 493 SER A CA 1
ATOM 3900 C C . SER A 1 493 ? 8.426 14.034 3.527 1.00 91.19 493 SER A C 1
ATOM 3902 O O . SER A 1 493 ? 8.923 14.352 2.446 1.00 91.19 493 SER A O 1
ATOM 3904 N N . ASP A 1 494 ? 8.249 12.764 3.893 1.00 87.81 494 ASP A N 1
ATOM 3905 C CA . ASP A 1 494 ? 8.656 11.652 3.041 1.00 87.81 494 ASP A CA 1
ATOM 3906 C C . ASP A 1 494 ? 7.856 11.653 1.741 1.00 87.81 494 ASP A C 1
ATOM 3908 O O . ASP A 1 494 ? 8.449 11.580 0.675 1.00 87.81 494 ASP A O 1
ATOM 3912 N N . PHE A 1 495 ? 6.542 11.896 1.788 1.00 91.31 495 PHE A N 1
ATOM 3913 C CA . PHE A 1 495 ? 5.689 11.910 0.593 1.00 91.31 495 PHE A CA 1
ATOM 3914 C C . PHE A 1 495 ? 6.185 12.846 -0.526 1.00 91.31 495 PHE A C 1
ATOM 3916 O O . PHE A 1 495 ? 6.022 12.549 -1.714 1.00 91.31 495 PHE A O 1
ATOM 3923 N N . TYR A 1 496 ? 6.820 13.970 -0.178 1.00 88.44 496 TYR A N 1
ATOM 3924 C CA . TYR A 1 496 ? 7.530 14.790 -1.160 1.00 88.44 496 TYR A CA 1
ATOM 3925 C C . TYR A 1 496 ? 8.800 14.099 -1.692 1.00 88.44 496 TYR A C 1
ATOM 3927 O O . TYR A 1 496 ? 9.015 14.049 -2.907 1.00 88.44 496 TYR A O 1
ATOM 3935 N N . MET A 1 497 ? 9.625 13.563 -0.793 1.00 83.25 497 MET A N 1
ATOM 3936 C CA . MET A 1 497 ? 10.910 12.918 -1.083 1.00 83.25 497 MET A CA 1
ATOM 3937 C C . MET A 1 497 ? 10.793 11.605 -1.869 1.00 83.25 497 MET A C 1
ATOM 3939 O O . MET A 1 497 ? 11.742 11.246 -2.570 1.00 83.25 497 MET A O 1
ATOM 3943 N N . CYS A 1 498 ? 9.635 10.934 -1.856 1.00 80.50 498 CYS A N 1
ATOM 3944 C CA . CYS A 1 498 ? 9.354 9.684 -2.581 1.00 80.50 498 CYS A CA 1
ATOM 3945 C C . CYS A 1 498 ? 9.370 9.785 -4.125 1.00 80.50 498 CYS A C 1
ATOM 3947 O O . CYS A 1 498 ? 8.729 8.979 -4.803 1.00 80.50 498 CYS A O 1
ATOM 3949 N N . ARG A 1 499 ? 10.065 10.762 -4.711 1.00 74.81 499 ARG A N 1
ATOM 3950 C CA . ARG A 1 499 ? 10.108 11.003 -6.157 1.00 74.81 499 ARG A CA 1
ATOM 3951 C C . ARG A 1 499 ? 10.996 10.004 -6.916 1.00 74.81 499 ARG A C 1
ATOM 3953 O O . ARG A 1 499 ? 12.030 9.551 -6.422 1.00 74.81 499 ARG A O 1
ATOM 3960 N N . ASN A 1 500 ? 10.640 9.748 -8.173 1.00 69.62 500 ASN A N 1
ATOM 3961 C CA . ASN A 1 500 ? 11.369 9.026 -9.232 1.00 69.62 500 ASN A CA 1
ATOM 3962 C C . ASN A 1 500 ? 11.414 7.486 -9.172 1.00 69.62 500 ASN A C 1
ATOM 3964 O O . ASN A 1 500 ? 11.367 6.865 -10.234 1.00 69.62 500 ASN A O 1
ATOM 3968 N N . TYR A 1 501 ? 11.590 6.863 -8.000 1.00 72.00 501 TYR A N 1
ATOM 3969 C CA . TYR A 1 501 ? 11.952 5.429 -7.925 1.00 72.00 501 TYR A CA 1
ATOM 3970 C C . TYR A 1 501 ? 11.189 4.612 -6.880 1.00 72.00 501 TYR A C 1
ATOM 3972 O O . TYR A 1 501 ? 11.432 3.414 -6.765 1.00 72.00 501 TYR A O 1
ATOM 3980 N N . TRP A 1 502 ? 10.309 5.232 -6.098 1.00 81.06 502 TRP A N 1
ATOM 3981 C CA . TRP A 1 502 ? 9.739 4.599 -4.910 1.00 81.06 502 TRP A CA 1
ATOM 3982 C C . TRP A 1 502 ? 8.316 4.098 -5.157 1.00 81.06 502 TRP A C 1
ATOM 3984 O O . TRP A 1 502 ? 8.122 2.912 -5.424 1.00 81.06 502 TRP A O 1
ATOM 3994 N N . TRP A 1 503 ? 7.323 4.995 -5.117 1.00 87.06 503 TRP A N 1
ATOM 3995 C CA . TRP A 1 503 ? 5.903 4.613 -5.044 1.00 87.06 503 TRP A CA 1
ATOM 3996 C C . TRP A 1 503 ? 4.981 5.387 -5.999 1.00 87.06 503 TRP A C 1
ATOM 3998 O O . TRP A 1 503 ? 3.967 5.944 -5.560 1.00 87.06 503 TRP A O 1
ATOM 4008 N N . PRO A 1 504 ? 5.266 5.388 -7.316 1.00 89.44 504 PRO A N 1
ATOM 4009 C CA . PRO A 1 504 ? 4.515 6.166 -8.304 1.00 89.44 504 PRO A CA 1
ATOM 4010 C C . PRO A 1 504 ? 3.002 5.884 -8.349 1.00 89.44 504 PRO A C 1
ATOM 4012 O O . PRO A 1 504 ? 2.221 6.750 -8.736 1.00 89.44 504 PRO A O 1
ATOM 4015 N N . SER A 1 505 ? 2.558 4.693 -7.931 1.00 90.06 505 SER A N 1
ATOM 4016 C CA . SER A 1 505 ? 1.133 4.330 -7.866 1.00 90.06 505 SER A CA 1
ATOM 4017 C C . SER A 1 505 ? 0.364 4.997 -6.719 1.00 90.06 505 SER A C 1
ATOM 4019 O O . SER A 1 505 ? -0.860 5.080 -6.776 1.00 90.06 505 SER A O 1
ATOM 4021 N N . ALA A 1 506 ? 1.046 5.446 -5.663 1.00 90.88 506 ALA A N 1
ATOM 4022 C CA . ALA A 1 506 ? 0.432 6.190 -4.559 1.00 90.88 506 ALA A CA 1
ATOM 4023 C C . ALA A 1 506 ? 0.680 7.700 -4.697 1.00 90.88 506 ALA A C 1
ATOM 4025 O O . ALA A 1 506 ? -0.249 8.500 -4.547 1.00 90.88 506 ALA A O 1
ATOM 4026 N N . ARG A 1 507 ? 1.923 8.053 -5.047 1.00 91.75 507 ARG A N 1
ATOM 4027 C CA . ARG A 1 507 ? 2.447 9.407 -5.238 1.00 91.75 507 ARG A CA 1
ATOM 4028 C C . ARG A 1 507 ? 3.024 9.520 -6.652 1.00 91.75 507 ARG A C 1
ATOM 4030 O O . ARG A 1 507 ? 4.132 9.042 -6.866 1.00 91.75 507 ARG A O 1
ATOM 4037 N N . PRO A 1 508 ? 2.309 10.109 -7.622 1.00 92.12 508 PRO A N 1
ATOM 4038 C CA . PRO A 1 508 ? 2.808 10.233 -8.989 1.00 92.12 508 PRO A CA 1
ATOM 4039 C C . PRO A 1 508 ? 4.100 11.055 -9.091 1.00 92.12 508 PRO A C 1
ATOM 4041 O O . PRO A 1 508 ? 4.292 12.015 -8.352 1.00 92.12 508 PRO A O 1
ATOM 4044 N N . ASP A 1 509 ? 4.958 10.716 -10.051 1.00 89.12 509 ASP A N 1
ATOM 4045 C CA . ASP A 1 509 ? 6.178 11.461 -10.388 1.00 89.12 509 ASP A CA 1
ATOM 4046 C C . ASP A 1 509 ? 5.972 12.362 -11.607 1.00 89.12 509 ASP A C 1
ATOM 4048 O O . ASP A 1 509 ? 6.261 13.558 -11.585 1.00 89.12 509 ASP A O 1
ATOM 4052 N N . ALA A 1 510 ? 5.462 11.772 -12.688 1.00 88.12 510 ALA A N 1
ATOM 4053 C CA . ALA A 1 510 ? 5.305 12.424 -13.980 1.00 88.12 510 ALA A CA 1
ATOM 4054 C C . ALA A 1 510 ? 3.980 12.008 -14.611 1.00 88.12 510 ALA A C 1
ATOM 4056 O O . ALA A 1 510 ? 3.735 10.817 -14.796 1.00 88.12 510 ALA A O 1
ATOM 4057 N N . ILE A 1 511 ? 3.146 12.984 -14.961 1.00 89.81 511 ILE A N 1
ATOM 4058 C CA . ILE A 1 511 ? 1.736 12.770 -15.300 1.00 89.81 511 ILE A CA 1
ATOM 4059 C C . ILE A 1 511 ? 1.379 13.328 -16.674 1.00 89.81 511 ILE A C 1
ATOM 4061 O O . ILE A 1 511 ? 2.029 14.251 -17.173 1.00 89.81 511 ILE A O 1
ATOM 4065 N N . LEU A 1 512 ? 0.292 12.817 -17.253 1.00 88.19 512 LEU A N 1
ATOM 4066 C CA . LEU A 1 512 ? -0.391 13.451 -18.375 1.00 88.19 512 LEU A CA 1
ATOM 4067 C C . LEU A 1 512 ? -1.368 14.514 -17.846 1.00 88.19 512 LEU A C 1
ATOM 4069 O O . LEU A 1 512 ? -2.315 14.208 -17.117 1.00 88.19 512 LEU A O 1
ATOM 4073 N N . SER A 1 513 ? -1.152 15.778 -18.212 1.00 84.94 513 SER A N 1
ATOM 4074 C CA . SER A 1 513 ? -2.047 16.863 -17.788 1.00 84.94 513 SER A CA 1
ATOM 4075 C C . SER A 1 513 ? -3.308 16.938 -18.653 1.00 84.94 513 SER A C 1
ATOM 4077 O O . SER A 1 513 ? -3.277 16.638 -19.850 1.00 84.94 513 SER A O 1
ATOM 4079 N N . GLN A 1 514 ? -4.407 17.439 -18.079 1.00 83.06 514 GLN A N 1
ATOM 4080 C CA . GLN A 1 514 ? -5.653 17.689 -18.816 1.00 83.06 514 GLN A CA 1
ATOM 4081 C C . GLN A 1 514 ? -5.447 18.600 -20.033 1.00 83.06 514 GLN A C 1
ATOM 4083 O O . GLN A 1 514 ? -6.101 18.411 -21.059 1.00 83.06 514 GLN A O 1
ATOM 4088 N N . LYS A 1 515 ? -4.512 19.556 -19.945 1.00 84.50 515 LYS A N 1
ATOM 4089 C CA . LYS A 1 515 ? -4.153 20.425 -21.067 1.00 84.50 515 LYS A CA 1
ATOM 4090 C C . LYS A 1 515 ? -3.540 19.623 -22.214 1.00 84.50 515 LYS A C 1
ATOM 4092 O O . LYS A 1 515 ? -4.009 19.742 -23.338 1.00 84.50 515 LYS A O 1
ATOM 4097 N N . VAL A 1 516 ? -2.537 18.788 -21.928 1.00 85.94 516 VAL A N 1
ATOM 4098 C CA . VAL A 1 516 ? -1.892 17.957 -22.959 1.00 85.94 516 VAL A CA 1
ATOM 4099 C C . VAL A 1 516 ? -2.920 17.034 -23.604 1.00 85.94 516 VAL A C 1
ATOM 4101 O O . VAL A 1 516 ? -2.990 16.974 -24.827 1.00 85.94 516 VAL A O 1
ATOM 4104 N N . LEU A 1 517 ? -3.784 16.386 -22.815 1.00 86.19 517 LEU A N 1
ATOM 4105 C CA . LEU A 1 517 ? -4.846 15.562 -23.386 1.00 86.19 517 LEU A CA 1
ATOM 4106 C C . LEU A 1 517 ? -5.781 16.371 -24.303 1.00 86.19 517 LEU A C 1
ATOM 4108 O O . LEU A 1 517 ? -6.112 15.916 -25.398 1.00 86.19 517 LEU A O 1
ATOM 4112 N N . SER A 1 518 ? -6.204 17.561 -23.872 1.00 86.56 518 SER A N 1
ATOM 4113 C CA . SER A 1 518 ? -7.061 18.445 -24.671 1.00 86.56 518 SER A CA 1
ATOM 4114 C C . SER A 1 518 ? -6.396 18.841 -25.990 1.00 86.56 518 SER A C 1
ATOM 4116 O O . SER A 1 518 ? -7.030 18.773 -27.040 1.00 86.56 518 SER A O 1
ATOM 4118 N N . ASP A 1 519 ? -5.118 19.216 -25.954 1.00 89.19 519 ASP A N 1
ATOM 4119 C CA . ASP A 1 519 ? -4.360 19.614 -27.142 1.00 89.19 519 ASP A CA 1
ATOM 4120 C C . ASP A 1 519 ? -4.241 18.439 -28.131 1.00 89.19 519 ASP A C 1
ATOM 4122 O O . ASP A 1 519 ? -4.539 18.585 -29.316 1.00 89.19 519 ASP A O 1
ATOM 4126 N N . VAL A 1 520 ? -3.889 17.245 -27.639 1.00 89.19 520 VAL A N 1
ATOM 4127 C CA . VAL A 1 520 ? -3.718 16.037 -28.465 1.00 89.19 520 VAL A CA 1
ATOM 4128 C C . VAL A 1 520 ? -5.046 15.574 -29.065 1.00 89.19 520 VAL A C 1
ATOM 4130 O O . VAL A 1 520 ? -5.116 15.274 -30.256 1.00 89.19 520 VAL A O 1
ATOM 4133 N N . THR A 1 521 ? -6.118 15.532 -28.273 1.00 89.00 521 THR A N 1
ATOM 4134 C CA . THR A 1 521 ? -7.447 15.131 -28.767 1.00 89.00 521 THR A CA 1
ATOM 4135 C C . THR A 1 521 ? -8.021 16.140 -29.758 1.00 89.00 521 THR A C 1
ATOM 4137 O O . THR A 1 521 ? -8.642 15.725 -30.734 1.00 89.00 521 THR A O 1
ATOM 4140 N N . THR A 1 522 ? -7.756 17.437 -29.578 1.00 92.12 522 THR A N 1
ATOM 4141 C CA . THR A 1 522 ? -8.129 18.483 -30.545 1.00 92.12 522 THR A CA 1
ATOM 4142 C C . THR A 1 522 ? -7.346 18.341 -31.849 1.00 92.12 522 THR A C 1
ATOM 4144 O O . THR A 1 522 ? -7.914 18.476 -32.929 1.00 92.12 522 THR A O 1
ATOM 4147 N N . GLN A 1 523 ? -6.047 18.052 -31.761 1.00 94.25 523 GLN A N 1
ATOM 4148 C CA . GLN A 1 523 ? -5.174 17.964 -32.928 1.00 94.25 523 GLN A CA 1
ATOM 4149 C C . GLN A 1 523 ? -5.402 16.692 -33.759 1.00 94.25 523 GLN A C 1
ATOM 4151 O O . GLN A 1 523 ? -5.370 16.759 -34.987 1.00 94.25 523 GLN A O 1
ATOM 4156 N N . TYR A 1 524 ? -5.600 15.537 -33.114 1.00 91.38 524 TYR A N 1
ATOM 4157 C CA . TYR A 1 524 ? -5.609 14.229 -33.787 1.00 91.38 524 TYR A CA 1
ATOM 4158 C C . TYR A 1 524 ? -6.964 13.504 -33.759 1.00 91.38 524 TYR A C 1
ATOM 4160 O O . TYR A 1 524 ? -7.155 12.557 -34.521 1.00 91.38 524 TYR A O 1
ATOM 4168 N N . GLY A 1 525 ? -7.903 13.924 -32.907 1.00 89.69 525 GLY A N 1
ATOM 4169 C CA . GLY A 1 525 ? -9.178 13.237 -32.690 1.00 89.69 525 GLY A CA 1
ATOM 4170 C C . GLY A 1 525 ? -9.075 12.008 -31.775 1.00 89.69 525 GLY A C 1
ATOM 4171 O O . GLY A 1 525 ? -8.018 11.390 -31.623 1.00 89.69 525 GLY A O 1
ATOM 4172 N N . TRP A 1 526 ? -10.202 11.632 -31.160 1.00 85.62 526 TRP A N 1
ATOM 4173 C CA . TRP A 1 526 ? -10.267 10.533 -30.187 1.00 85.62 526 TRP A CA 1
ATOM 4174 C C . TRP A 1 526 ? -9.900 9.169 -30.776 1.00 85.62 526 TRP A C 1
ATOM 4176 O O . TRP A 1 526 ? -9.168 8.422 -30.134 1.00 85.62 526 TRP A O 1
ATOM 4186 N N . ASP A 1 527 ? -10.315 8.854 -32.003 1.00 84.81 527 ASP A N 1
ATOM 4187 C CA . ASP A 1 527 ? -10.018 7.551 -32.618 1.00 84.81 527 ASP A CA 1
ATOM 4188 C C . ASP A 1 527 ? -8.508 7.315 -32.782 1.00 84.81 527 ASP A C 1
ATOM 4190 O O . ASP A 1 527 ? -7.997 6.227 -32.497 1.00 84.81 527 ASP A O 1
ATOM 4194 N N . ALA A 1 528 ? -7.768 8.349 -33.199 1.00 86.25 528 ALA A N 1
ATOM 4195 C CA . ALA A 1 528 ? -6.316 8.280 -33.335 1.00 86.25 528 ALA A CA 1
ATOM 4196 C C . ALA A 1 528 ? -5.625 8.150 -31.971 1.00 86.25 528 ALA A C 1
ATOM 4198 O O . ALA A 1 528 ? -4.686 7.365 -31.833 1.00 86.25 528 ALA A O 1
ATOM 4199 N N . VAL A 1 529 ? -6.117 8.875 -30.960 1.00 86.19 529 VAL A N 1
ATOM 4200 C CA . VAL A 1 529 ? -5.635 8.792 -29.574 1.00 86.19 529 VAL A CA 1
ATOM 4201 C C . VAL A 1 529 ? -5.841 7.390 -29.011 1.00 86.19 529 VAL A C 1
ATOM 4203 O O . VAL A 1 529 ? -4.878 6.776 -28.564 1.00 86.19 529 VAL A O 1
ATOM 4206 N N . LEU A 1 530 ? -7.050 6.834 -29.102 1.00 82.88 530 LEU A N 1
ATOM 4207 C CA . LEU A 1 530 ? -7.360 5.497 -28.588 1.00 82.88 530 LEU A CA 1
ATOM 4208 C C . LEU A 1 530 ? -6.528 4.410 -29.259 1.00 82.88 530 LEU A C 1
ATOM 4210 O O . LEU A 1 530 ? -6.053 3.486 -28.596 1.00 82.88 530 LEU A O 1
ATOM 4214 N N . LYS A 1 531 ? -6.301 4.540 -30.568 1.00 81.62 531 LYS A N 1
ATOM 4215 C CA . LYS A 1 531 ? -5.387 3.657 -31.284 1.00 81.62 531 LYS A CA 1
ATOM 4216 C C . LYS A 1 531 ? -3.965 3.795 -30.737 1.00 81.62 531 LYS A C 1
ATOM 4218 O O . LYS A 1 531 ? -3.329 2.780 -30.485 1.00 81.62 531 LYS A O 1
ATOM 4223 N N . ALA A 1 532 ? -3.482 5.017 -30.514 1.00 83.94 532 ALA A N 1
ATOM 4224 C CA . ALA A 1 532 ? -2.146 5.288 -29.984 1.00 83.94 532 ALA A CA 1
ATOM 4225 C C . ALA A 1 532 ? -1.902 4.726 -28.573 1.00 83.94 532 ALA A C 1
ATOM 4227 O O . ALA A 1 532 ? -0.785 4.286 -28.303 1.00 83.94 532 ALA A O 1
ATOM 4228 N N . LEU A 1 533 ? -2.924 4.676 -27.707 1.00 80.56 533 LEU A N 1
ATOM 4229 C CA . LEU A 1 533 ? -2.795 4.177 -26.327 1.00 80.56 533 LEU A CA 1
ATOM 4230 C C . LEU A 1 533 ? -2.281 2.741 -26.246 1.00 80.56 533 LEU A C 1
ATOM 4232 O O . LEU A 1 533 ? -1.434 2.434 -25.413 1.00 80.56 533 LEU A O 1
ATOM 4236 N N . ASN A 1 534 ? -2.776 1.874 -27.128 1.00 78.81 534 ASN A N 1
ATOM 4237 C CA . ASN A 1 534 ? -2.455 0.448 -27.113 1.00 78.81 534 ASN A CA 1
ATOM 4238 C C . ASN A 1 534 ? -1.383 0.081 -28.143 1.00 78.81 534 ASN A C 1
ATOM 4240 O O . ASN A 1 534 ? -1.111 -1.095 -28.352 1.00 78.81 534 ASN A O 1
ATOM 4244 N N . LEU A 1 535 ? -0.792 1.054 -28.839 1.00 77.00 535 LEU A N 1
ATOM 4245 C CA . LEU A 1 535 ? 0.254 0.761 -29.810 1.00 77.00 535 LEU A CA 1
ATOM 4246 C C . LEU A 1 535 ? 1.595 0.583 -29.100 1.00 77.00 535 LEU A C 1
ATOM 4248 O O . LEU A 1 535 ? 2.080 1.490 -28.420 1.00 77.00 535 LEU A O 1
ATOM 4252 N N . SER A 1 536 ? 2.226 -0.570 -29.318 1.00 79.12 536 SER A N 1
ATOM 4253 C CA . SER A 1 536 ? 3.663 -0.725 -29.102 1.00 79.12 536 SER A CA 1
ATOM 4254 C C . SER A 1 536 ? 4.454 -0.131 -30.274 1.00 79.12 536 SER A C 1
ATOM 4256 O O . SER A 1 536 ? 3.905 0.118 -31.354 1.00 79.12 536 SER A O 1
ATOM 4258 N N . GLN A 1 537 ? 5.749 0.135 -30.067 1.00 71.06 537 GLN A N 1
ATOM 4259 C CA . GLN A 1 537 ? 6.604 0.742 -31.092 1.00 71.06 537 GLN A CA 1
ATOM 4260 C C . GLN A 1 537 ? 6.560 -0.060 -32.405 1.00 71.06 537 GLN A C 1
ATOM 4262 O O . GLN A 1 537 ? 6.997 -1.211 -32.463 1.00 71.06 537 GLN A O 1
ATOM 4267 N N . LYS A 1 538 ? 6.083 0.569 -33.485 1.00 62.06 538 LYS A N 1
ATOM 4268 C CA . LYS A 1 538 ? 6.214 0.064 -34.861 1.00 62.06 538 LYS A CA 1
ATOM 4269 C C . LYS A 1 538 ? 7.312 0.845 -35.583 1.00 62.06 538 LYS A C 1
ATOM 4271 O O . LYS A 1 538 ? 7.780 1.867 -35.098 1.00 62.06 538 LYS A O 1
ATOM 4276 N N . LYS A 1 539 ? 7.758 0.344 -36.740 1.00 54.72 539 LYS A N 1
ATOM 4277 C CA . LYS A 1 539 ? 8.839 0.948 -37.547 1.00 54.72 539 LYS A CA 1
ATOM 4278 C C . LYS A 1 539 ? 8.592 2.415 -37.945 1.00 54.72 539 LYS A C 1
ATOM 4280 O O . LYS A 1 539 ? 9.534 3.068 -38.378 1.00 54.72 539 LYS A O 1
ATOM 4285 N N . GLU A 1 540 ? 7.367 2.917 -37.803 1.00 62.09 540 GLU A N 1
ATOM 4286 C CA . GLU A 1 540 ? 6.978 4.286 -38.138 1.00 62.09 540 GLU A CA 1
ATOM 4287 C C . GLU A 1 540 ? 6.588 5.078 -36.878 1.00 62.09 540 GLU A C 1
ATOM 4289 O O . GLU A 1 540 ? 5.933 4.520 -35.990 1.00 62.09 540 GLU A O 1
ATOM 4294 N N . PRO A 1 541 ? 6.978 6.365 -36.788 1.00 70.38 541 PRO A N 1
ATOM 4295 C CA . PRO A 1 541 ? 6.605 7.234 -35.678 1.00 70.38 541 PRO A CA 1
ATOM 4296 C C . PRO A 1 541 ? 5.087 7.437 -35.618 1.00 70.38 541 PRO A C 1
ATOM 4298 O O . PRO A 1 541 ? 4.407 7.492 -36.643 1.00 70.38 541 PRO A O 1
ATOM 4301 N N . SER A 1 542 ? 4.561 7.581 -34.403 1.00 83.81 542 SER A N 1
ATOM 4302 C CA . SER A 1 542 ? 3.144 7.838 -34.151 1.00 83.81 542 SER A CA 1
ATOM 4303 C C . SER A 1 542 ? 3.017 9.166 -33.404 1.00 83.81 542 SER A C 1
ATOM 4305 O O . SER A 1 542 ? 3.068 9.161 -32.173 1.00 83.81 542 SER A O 1
ATOM 4307 N N . PRO A 1 543 ? 2.803 10.294 -34.111 1.00 88.94 543 PRO A N 1
ATOM 4308 C CA . PRO A 1 543 ? 2.653 11.611 -33.493 1.00 88.94 543 PRO A CA 1
ATOM 4309 C C . PRO A 1 543 ? 1.678 11.676 -32.302 1.00 88.94 543 PRO A C 1
ATOM 4311 O O . PRO A 1 543 ? 2.045 12.278 -31.293 1.00 88.94 543 PRO A O 1
ATOM 4314 N N . PRO A 1 544 ? 0.483 11.037 -32.325 1.00 87.81 544 PRO A N 1
ATOM 4315 C CA . PRO A 1 544 ? -0.383 11.021 -31.144 1.00 87.81 544 PRO A CA 1
ATOM 4316 C C . PRO A 1 544 ? 0.220 10.237 -29.968 1.00 87.81 544 PRO A C 1
ATOM 4318 O O . PRO A 1 544 ? 0.006 10.621 -28.825 1.00 87.81 544 PRO A O 1
ATOM 4321 N N . ALA A 1 545 ? 1.002 9.179 -30.214 1.00 86.19 545 ALA A N 1
ATOM 4322 C CA . ALA A 1 545 ? 1.672 8.435 -29.142 1.00 86.19 545 ALA A CA 1
ATOM 4323 C C . ALA A 1 545 ? 2.824 9.249 -28.532 1.00 86.19 545 ALA A C 1
ATOM 4325 O O . ALA A 1 545 ? 2.937 9.326 -27.311 1.00 86.19 545 ALA A O 1
ATOM 4326 N N . ASP A 1 546 ? 3.624 9.913 -29.372 1.00 86.75 546 ASP A N 1
ATOM 4327 C CA . ASP A 1 546 ? 4.707 10.792 -28.922 1.00 86.75 546 ASP A CA 1
ATOM 4328 C C . ASP A 1 546 ? 4.164 11.970 -28.102 1.00 86.75 546 ASP A C 1
ATOM 4330 O O . ASP A 1 546 ? 4.734 12.335 -27.076 1.00 86.75 546 ASP A O 1
ATOM 4334 N N . ALA A 1 547 ? 3.023 12.532 -28.509 1.00 88.06 547 ALA A N 1
ATOM 4335 C CA . ALA A 1 547 ? 2.387 13.618 -27.778 1.00 88.06 547 ALA A CA 1
ATOM 4336 C C . ALA A 1 547 ? 1.789 13.163 -26.434 1.00 88.06 547 ALA A C 1
ATOM 4338 O O . ALA A 1 547 ? 1.902 13.888 -25.448 1.00 88.06 547 ALA A O 1
ATOM 4339 N N . LEU A 1 548 ? 1.211 11.957 -26.366 1.00 86.62 548 LEU A N 1
ATOM 4340 C CA . LEU A 1 548 ? 0.741 11.357 -25.109 1.00 86.62 548 LEU A CA 1
ATOM 4341 C C . LEU A 1 548 ? 1.888 11.032 -24.145 1.00 86.62 548 LEU A C 1
ATOM 4343 O O . LEU A 1 548 ? 1.685 11.050 -22.938 1.00 86.62 548 LEU A O 1
ATOM 4347 N N . ALA A 1 549 ? 3.094 10.775 -24.654 1.00 84.62 549 ALA A N 1
ATOM 4348 C CA . ALA A 1 549 ? 4.263 10.531 -23.817 1.00 84.62 549 ALA A CA 1
ATOM 4349 C C . ALA A 1 549 ? 4.821 11.809 -23.150 1.00 84.62 549 ALA A C 1
ATOM 4351 O O . ALA A 1 549 ? 5.697 11.706 -22.290 1.00 84.62 549 ALA A O 1
ATOM 4352 N N . ASN A 1 550 ? 4.332 13.006 -23.504 1.00 85.00 550 ASN A N 1
ATOM 4353 C CA . ASN A 1 550 ? 4.800 14.274 -22.938 1.00 85.00 550 ASN A CA 1
ATOM 4354 C C . ASN A 1 550 ? 4.198 14.530 -21.552 1.00 85.00 550 ASN A C 1
ATOM 4356 O O . ASN A 1 550 ? 3.162 15.183 -21.403 1.00 85.00 550 ASN A O 1
ATOM 4360 N N . HIS A 1 551 ? 4.873 14.011 -20.529 1.00 88.56 551 HIS A N 1
ATOM 4361 C CA . HIS A 1 551 ? 4.470 14.170 -19.136 1.00 88.56 551 HIS A CA 1
ATOM 4362 C C . HIS A 1 551 ? 5.109 15.392 -18.473 1.00 88.56 551 HIS A C 1
ATOM 4364 O O . HIS A 1 551 ? 6.212 15.809 -18.824 1.00 88.56 551 HIS A O 1
ATOM 4370 N N . VAL A 1 552 ? 4.426 15.930 -17.464 1.00 85.19 552 VAL A N 1
ATOM 4371 C CA . VAL A 1 552 ? 4.920 17.016 -16.604 1.00 85.19 552 VAL A CA 1
ATOM 4372 C C . VAL A 1 552 ? 5.078 16.530 -15.159 1.00 85.19 552 VAL A C 1
ATOM 4374 O O . VAL A 1 552 ? 4.391 15.579 -14.778 1.00 85.19 552 VAL A O 1
ATOM 4377 N N . PRO A 1 553 ? 5.933 17.163 -14.332 1.00 87.25 553 PRO A N 1
ATOM 4378 C CA . PRO A 1 553 ? 6.031 16.829 -12.912 1.00 87.25 553 PRO A CA 1
ATOM 4379 C C . PRO A 1 553 ? 4.685 16.983 -12.197 1.00 87.25 553 PRO A C 1
ATOM 4381 O O . PRO A 1 553 ? 3.971 17.978 -12.392 1.00 87.25 553 PRO A O 1
ATOM 4384 N N . TRP A 1 554 ? 4.335 16.003 -11.367 1.00 89.62 554 TRP A N 1
ATOM 4385 C CA . TRP A 1 554 ? 3.083 16.024 -10.611 1.00 89.62 554 TRP A CA 1
ATOM 4386 C C . TRP A 1 554 ? 3.101 17.091 -9.511 1.00 89.62 554 TRP A C 1
ATOM 4388 O O . TRP A 1 554 ? 2.173 17.888 -9.417 1.00 89.62 554 TRP A O 1
ATOM 4398 N N . GLU A 1 555 ? 4.197 17.198 -8.756 1.00 86.38 555 GLU A N 1
ATOM 4399 C CA . GLU A 1 555 ? 4.334 18.156 -7.648 1.00 86.38 555 GLU A CA 1
ATOM 4400 C C . GLU A 1 555 ? 4.615 19.610 -8.071 1.00 86.38 555 GLU A C 1
ATOM 4402 O O . GLU A 1 555 ? 5.005 20.441 -7.249 1.00 86.38 555 GLU A O 1
ATOM 4407 N N . ARG A 1 556 ? 4.466 19.945 -9.357 1.00 85.00 556 ARG A N 1
ATOM 4408 C CA . ARG A 1 556 ? 4.753 21.294 -9.866 1.00 85.00 556 ARG A CA 1
ATOM 4409 C C . ARG A 1 556 ? 3.991 22.368 -9.073 1.00 85.00 556 ARG A C 1
ATOM 4411 O O . ARG A 1 556 ? 2.805 22.229 -8.789 1.00 85.00 556 ARG A O 1
ATOM 4418 N N . GLY A 1 557 ? 4.686 23.455 -8.744 1.00 78.06 557 GLY A N 1
ATOM 4419 C CA . GLY A 1 557 ? 4.173 24.510 -7.861 1.00 78.06 557 GLY A CA 1
ATOM 4420 C C . GLY A 1 557 ? 4.603 24.367 -6.395 1.00 78.06 557 GLY A C 1
ATOM 4421 O O . GLY A 1 557 ? 4.438 25.320 -5.643 1.00 78.06 557 GLY A O 1
ATOM 4422 N N . ILE A 1 558 ? 5.195 23.232 -6.008 1.00 83.69 558 ILE A N 1
ATOM 4423 C CA . ILE A 1 558 ? 5.958 23.064 -4.760 1.00 83.69 558 ILE A CA 1
ATOM 4424 C C . ILE A 1 558 ? 7.433 23.424 -5.016 1.00 83.69 558 ILE A C 1
ATOM 4426 O O . ILE A 1 558 ? 7.936 23.210 -6.128 1.00 83.69 558 ILE A O 1
ATOM 4430 N N . HIS A 1 559 ? 8.135 23.970 -4.013 1.00 81.62 559 HIS A N 1
ATOM 4431 C CA . HIS A 1 559 ? 9.580 24.196 -4.097 1.00 81.62 559 HIS A CA 1
ATOM 4432 C C . HIS A 1 559 ? 10.331 22.903 -4.474 1.00 81.62 559 HIS A C 1
ATOM 4434 O O . HIS A 1 559 ? 9.868 21.780 -4.277 1.00 81.62 559 HIS A O 1
ATOM 4440 N N . GLN A 1 560 ? 11.517 23.049 -5.062 1.00 74.00 560 GLN A N 1
ATOM 4441 C CA . GLN A 1 560 ? 12.359 21.909 -5.417 1.00 74.00 560 GLN A CA 1
ATOM 4442 C C . GLN A 1 560 ? 13.477 21.756 -4.393 1.00 74.00 560 GLN A C 1
ATOM 4444 O O . GLN A 1 560 ? 14.301 22.657 -4.245 1.00 74.00 560 GLN A O 1
ATOM 4449 N N . ASN A 1 561 ? 13.542 20.601 -3.728 1.00 67.38 561 ASN A N 1
ATOM 4450 C CA . ASN A 1 561 ? 14.730 20.239 -2.964 1.00 67.38 561 ASN A CA 1
ATOM 4451 C C . ASN A 1 561 ? 15.811 19.764 -3.940 1.00 67.38 561 ASN A C 1
ATOM 4453 O O . ASN A 1 561 ? 15.587 18.852 -4.745 1.00 67.38 561 ASN A O 1
ATOM 4457 N N . TYR A 1 562 ? 17.003 20.346 -3.842 1.00 59.47 562 TYR A N 1
ATOM 4458 C CA . TYR A 1 562 ? 18.182 19.922 -4.602 1.00 59.47 562 TYR A CA 1
ATOM 4459 C C . TYR A 1 562 ? 19.149 19.109 -3.743 1.00 59.47 562 TYR A C 1
ATOM 4461 O O . TYR A 1 562 ? 20.340 19.096 -4.023 1.00 59.47 562 TYR A O 1
ATOM 4469 N N . THR A 1 563 ? 18.662 18.427 -2.709 1.00 56.19 563 THR A N 1
ATOM 4470 C CA . THR A 1 563 ? 19.490 17.698 -1.732 1.00 56.19 563 THR A CA 1
ATOM 4471 C C . THR A 1 563 ? 20.374 16.615 -2.340 1.00 56.19 563 THR A C 1
ATOM 4473 O O . THR A 1 563 ? 21.471 16.372 -1.849 1.00 56.19 563 THR A O 1
ATOM 4476 N N . ASP A 1 564 ? 19.956 16.046 -3.472 1.00 49.44 564 ASP A N 1
ATOM 4477 C CA . ASP A 1 564 ? 20.760 15.132 -4.297 1.00 49.44 564 ASP A CA 1
ATOM 4478 C C . ASP A 1 564 ? 22.048 15.771 -4.850 1.00 49.44 564 ASP A C 1
ATOM 4480 O O . ASP A 1 564 ? 22.982 15.073 -5.243 1.00 49.44 564 ASP A O 1
ATOM 4484 N N . VAL A 1 565 ? 22.076 17.101 -4.928 1.00 49.78 565 VAL A N 1
ATOM 4485 C CA . VAL A 1 565 ? 23.161 17.916 -5.488 1.00 49.78 565 VAL A CA 1
ATOM 4486 C C . VAL A 1 565 ? 23.824 18.771 -4.398 1.00 49.78 565 VAL A C 1
ATOM 4488 O O . VAL A 1 565 ? 25.036 18.971 -4.439 1.00 49.78 565 VAL A O 1
ATOM 4491 N N . TYR A 1 566 ? 23.047 19.230 -3.414 1.00 51.94 566 TYR A N 1
ATOM 4492 C CA . TYR A 1 566 ? 23.445 20.135 -2.335 1.00 51.94 566 TYR A CA 1
ATOM 4493 C C . TYR A 1 566 ? 22.840 19.665 -1.006 1.00 51.94 566 TYR A C 1
ATOM 4495 O O . TYR A 1 566 ? 21.721 20.033 -0.647 1.00 51.94 566 TYR A O 1
ATOM 4503 N N . SER A 1 567 ? 23.567 18.818 -0.277 1.00 56.69 567 SER A N 1
ATOM 4504 C CA . SER A 1 567 ? 23.097 18.187 0.967 1.00 56.69 567 SER A CA 1
ATOM 4505 C C . SER A 1 567 ? 22.903 19.155 2.144 1.00 56.69 567 SER A C 1
ATOM 4507 O O . SER A 1 567 ? 22.395 18.756 3.183 1.00 56.69 567 SER A O 1
ATOM 4509 N N . ASP A 1 568 ? 23.357 20.399 2.011 1.00 56.03 568 ASP A N 1
ATOM 4510 C CA . ASP A 1 568 ? 23.260 21.476 3.000 1.00 56.03 568 ASP A CA 1
ATOM 4511 C C . ASP A 1 568 ? 22.045 22.396 2.786 1.00 56.03 568 ASP A C 1
ATOM 4513 O O . ASP A 1 568 ? 21.795 23.288 3.598 1.00 56.03 568 ASP A O 1
ATOM 4517 N N . GLN A 1 569 ? 21.279 22.191 1.709 1.00 61.06 569 GLN A N 1
ATOM 4518 C CA . GLN A 1 569 ? 20.077 22.972 1.437 1.00 61.06 569 GLN A CA 1
ATOM 4519 C C . GLN A 1 569 ? 18.916 22.550 2.350 1.00 61.06 569 GLN A C 1
ATOM 4521 O O . GLN A 1 569 ? 18.668 21.353 2.511 1.00 61.06 569 GLN A O 1
ATOM 4526 N N . PRO A 1 570 ? 18.157 23.512 2.903 1.00 63.00 570 PRO A N 1
ATOM 4527 C CA . PRO A 1 570 ? 16.966 23.194 3.676 1.00 63.00 570 PRO A CA 1
ATOM 4528 C C . PRO A 1 570 ? 15.870 22.510 2.846 1.00 63.00 570 PRO A C 1
ATOM 4530 O O . PRO A 1 570 ? 15.729 22.765 1.648 1.00 63.00 570 PRO A O 1
ATOM 4533 N N . LEU A 1 571 ? 15.044 21.683 3.498 1.00 79.12 571 LEU A N 1
ATOM 4534 C CA . LEU A 1 571 ? 13.978 20.904 2.856 1.00 79.12 571 LEU A CA 1
ATOM 4535 C C . LEU A 1 571 ? 12.683 21.718 2.694 1.00 79.12 571 LEU A C 1
ATOM 4537 O O . LEU A 1 571 ? 11.617 21.318 3.165 1.00 79.12 571 LEU A O 1
ATOM 4541 N N . PHE A 1 572 ? 12.760 22.874 2.028 1.00 82.44 572 PHE A N 1
ATOM 4542 C CA . PHE A 1 572 ? 11.614 23.779 1.838 1.00 82.44 572 PHE A CA 1
ATOM 4543 C C . PHE A 1 572 ? 10.387 23.069 1.263 1.00 82.44 572 PHE A C 1
ATOM 4545 O O . PHE A 1 572 ? 9.258 23.316 1.681 1.00 82.44 572 PHE A O 1
ATOM 4552 N N . ALA A 1 573 ? 10.611 22.136 0.342 1.00 85.38 573 ALA A N 1
ATOM 4553 C CA . ALA A 1 573 ? 9.538 21.417 -0.316 1.00 85.38 573 ALA A CA 1
ATOM 4554 C C . ALA A 1 573 ? 8.784 20.441 0.605 1.00 85.38 573 ALA A C 1
ATOM 4556 O O . ALA A 1 573 ? 7.603 20.170 0.385 1.00 85.38 573 ALA A O 1
ATOM 4557 N N . ASN A 1 574 ? 9.435 19.941 1.659 1.00 89.56 574 ASN A N 1
ATOM 4558 C CA . ASN A 1 574 ? 8.796 19.074 2.649 1.00 89.56 574 ASN A CA 1
ATOM 4559 C C . ASN A 1 574 ? 7.799 19.901 3.471 1.00 89.56 574 ASN A C 1
ATOM 4561 O O . ASN A 1 574 ? 6.651 19.494 3.654 1.00 89.56 574 ASN A O 1
ATOM 4565 N N . THR A 1 575 ? 8.206 21.102 3.899 1.00 90.38 575 THR A N 1
ATOM 4566 C CA . THR A 1 575 ? 7.319 22.058 4.579 1.00 90.38 575 THR A CA 1
ATOM 4567 C C . THR A 1 575 ? 6.187 22.530 3.662 1.00 90.38 575 THR A C 1
ATOM 4569 O O . THR A 1 575 ? 5.034 22.587 4.091 1.00 90.38 575 THR A O 1
ATOM 4572 N N . ASP A 1 576 ? 6.463 22.795 2.384 1.00 91.19 576 ASP A N 1
ATOM 4573 C CA . ASP A 1 576 ? 5.417 23.110 1.408 1.00 91.19 576 ASP A CA 1
ATOM 4574 C C . ASP A 1 576 ? 4.400 21.978 1.265 1.00 91.19 576 ASP A C 1
ATOM 4576 O O . ASP A 1 576 ? 3.202 22.250 1.168 1.00 91.19 576 ASP A O 1
ATOM 4580 N N . MET A 1 577 ? 4.852 20.720 1.233 1.00 93.00 577 MET A N 1
ATOM 4581 C CA . MET A 1 577 ? 3.969 19.563 1.106 1.00 93.00 577 MET A CA 1
ATOM 4582 C C . MET A 1 577 ? 3.028 19.454 2.307 1.00 93.00 577 MET A C 1
ATOM 4584 O O . MET A 1 577 ? 1.835 19.216 2.116 1.00 93.00 577 MET A O 1
ATOM 4588 N N . VAL A 1 578 ? 3.507 19.726 3.528 1.00 95.00 578 VAL A N 1
ATOM 4589 C CA . VAL A 1 578 ? 2.645 19.829 4.723 1.00 95.00 578 VAL A CA 1
ATOM 4590 C C . VAL A 1 578 ? 1.507 20.825 4.498 1.00 95.00 578 VAL A C 1
ATOM 4592 O O . VAL A 1 578 ? 0.349 20.526 4.793 1.00 95.00 578 VAL A O 1
ATOM 4595 N N . GLN A 1 579 ? 1.815 21.989 3.929 1.00 92.56 579 GLN A N 1
ATOM 4596 C CA . GLN A 1 579 ? 0.841 23.062 3.737 1.00 92.56 579 GLN A CA 1
ATOM 4597 C C . GLN A 1 579 ? -0.052 22.865 2.504 1.00 92.56 579 GLN A C 1
ATOM 4599 O O . GLN A 1 579 ? -1.170 23.381 2.464 1.00 92.56 579 GLN A O 1
ATOM 4604 N N . ASN A 1 580 ? 0.418 22.147 1.481 1.00 93.56 580 ASN A N 1
ATOM 4605 C CA . ASN A 1 580 ? -0.174 22.193 0.143 1.00 93.56 580 ASN A CA 1
ATOM 4606 C C . ASN A 1 580 ? -0.532 20.833 -0.465 1.00 93.56 580 ASN A C 1
ATOM 4608 O O . ASN A 1 580 ? -1.056 20.829 -1.578 1.00 93.56 580 ASN A O 1
ATOM 4612 N N . TRP A 1 581 ? -0.333 19.703 0.226 1.00 94.56 581 TRP A N 1
ATOM 4613 C CA . TRP A 1 581 ? -0.667 18.371 -0.308 1.00 94.56 581 TRP A CA 1
ATOM 4614 C C . TRP A 1 581 ? -2.072 18.331 -0.933 1.00 94.56 581 TRP A C 1
ATOM 4616 O O . TRP A 1 581 ? -2.233 17.933 -2.081 1.00 94.56 581 TRP A O 1
ATOM 4626 N N . HIS A 1 582 ? -3.079 18.871 -0.239 1.00 92.62 582 HIS A N 1
ATOM 4627 C CA . HIS A 1 582 ? -4.482 18.878 -0.667 1.00 92.62 582 HIS A CA 1
ATOM 4628 C C . HIS A 1 582 ? -4.749 19.657 -1.972 1.00 92.62 582 HIS A C 1
ATOM 4630 O O . HIS A 1 582 ? -5.809 19.512 -2.590 1.00 92.62 582 HIS A O 1
ATOM 4636 N N . LYS A 1 583 ? -3.803 20.491 -2.412 1.00 91.31 583 LYS A N 1
ATOM 4637 C CA . LYS A 1 583 ? -3.893 21.274 -3.650 1.00 91.31 583 LYS A CA 1
ATOM 4638 C C . LYS A 1 583 ? -3.404 20.512 -4.884 1.00 91.31 583 LYS A C 1
ATOM 4640 O O . LYS A 1 583 ? -3.706 20.938 -5.997 1.00 91.31 583 LYS A O 1
ATOM 4645 N N . LEU A 1 584 ? -2.712 19.386 -4.709 1.00 90.94 584 LEU A N 1
ATOM 4646 C CA . LEU A 1 584 ? -2.230 18.536 -5.803 1.00 90.94 584 LEU A CA 1
ATOM 4647 C C . LEU A 1 584 ? -3.392 17.824 -6.511 1.00 90.94 584 LEU A C 1
ATOM 4649 O O . LEU A 1 584 ? -4.455 17.608 -5.915 1.00 90.94 584 LEU A O 1
ATOM 4653 N N . GLY A 1 585 ? -3.229 17.515 -7.799 1.00 88.62 585 GLY A N 1
ATOM 4654 C CA . GLY A 1 585 ? -4.274 16.886 -8.603 1.00 88.62 585 GLY A CA 1
ATOM 4655 C C . GLY A 1 585 ? -4.325 15.366 -8.446 1.00 88.62 585 GLY A C 1
ATOM 4656 O O . GLY A 1 585 ? -3.311 14.716 -8.193 1.00 88.62 585 GLY A O 1
ATOM 4657 N N . PHE A 1 586 ? -5.519 14.794 -8.617 1.00 89.38 586 PHE A N 1
ATOM 4658 C CA . PHE A 1 586 ? -5.720 13.342 -8.665 1.00 89.38 586 PHE A CA 1
ATOM 4659 C C . PHE A 1 586 ? -5.661 12.853 -10.108 1.00 89.38 586 PHE A C 1
ATOM 4661 O O . PHE A 1 586 ? -6.163 13.513 -11.018 1.00 89.38 586 PHE A O 1
ATOM 4668 N N . ILE A 1 587 ? -5.076 11.677 -10.295 1.00 87.19 587 ILE A N 1
ATOM 4669 C CA . ILE A 1 587 ? -5.001 10.973 -11.565 1.00 87.19 587 ILE A CA 1
ATOM 4670 C C . ILE A 1 587 ? -6.261 10.131 -11.701 1.00 87.19 587 ILE A C 1
ATOM 4672 O O . ILE A 1 587 ? -6.442 9.132 -11.005 1.00 87.19 587 ILE A O 1
ATOM 4676 N N . VAL A 1 588 ? -7.140 10.569 -12.593 1.00 80.75 588 VAL A N 1
ATOM 4677 C CA . VAL A 1 588 ? -8.452 9.964 -12.812 1.00 80.75 588 VAL A CA 1
ATOM 4678 C C . VAL A 1 588 ? -8.569 9.450 -14.232 1.00 80.75 588 VAL A C 1
ATOM 4680 O O . VAL A 1 588 ? -7.962 9.985 -15.159 1.00 80.75 588 VAL A O 1
ATOM 4683 N N . ARG A 1 589 ? -9.372 8.408 -14.410 1.00 77.62 589 ARG A N 1
ATOM 4684 C CA . ARG A 1 589 ? -9.716 7.891 -15.729 1.00 77.62 589 ARG A CA 1
ATOM 4685 C C . ARG A 1 589 ? -10.533 8.930 -16.500 1.00 77.62 589 ARG A C 1
ATOM 4687 O O . ARG A 1 589 ? -11.501 9.473 -15.971 1.00 77.62 589 ARG A O 1
ATOM 4694 N N . VAL A 1 590 ? -10.178 9.156 -17.761 1.00 74.44 590 VAL A N 1
ATOM 4695 C CA . VAL A 1 590 ? -10.974 9.948 -18.704 1.00 74.44 590 VAL A CA 1
ATOM 4696 C C . VAL A 1 590 ? -11.410 9.065 -19.863 1.00 74.44 590 VAL A C 1
ATOM 4698 O O . VAL A 1 590 ? -10.574 8.514 -20.573 1.00 74.44 590 VAL A O 1
ATOM 4701 N N . ASP A 1 591 ? -12.721 8.950 -20.058 1.00 70.38 591 ASP A N 1
ATOM 4702 C CA . ASP A 1 591 ? -13.302 8.253 -21.202 1.00 70.38 591 ASP A CA 1
ATOM 4703 C C . ASP A 1 591 ? -13.637 9.233 -22.347 1.00 70.38 591 ASP A C 1
ATOM 4705 O O . ASP A 1 591 ? -13.885 10.420 -22.093 1.00 70.38 591 ASP A O 1
ATOM 4709 N N . PRO A 1 592 ? -13.649 8.774 -23.616 1.00 69.81 592 PRO A N 1
ATOM 4710 C CA . PRO A 1 592 ? -14.097 9.588 -24.739 1.00 69.81 592 PRO A CA 1
ATOM 4711 C C . PRO A 1 592 ? -15.553 10.045 -24.561 1.00 69.81 592 PRO A C 1
ATOM 4713 O O . PRO A 1 592 ? -16.373 9.296 -24.023 1.00 69.81 592 PRO A O 1
ATOM 4716 N N . PRO A 1 593 ? -15.928 11.230 -25.075 1.00 66.75 593 PRO A N 1
ATOM 4717 C CA . PRO A 1 593 ? -17.306 11.704 -25.019 1.00 66.75 593 PRO A CA 1
ATOM 4718 C C . PRO A 1 593 ? -18.297 10.670 -25.576 1.00 66.75 593 PRO A C 1
ATOM 4720 O O . PRO A 1 593 ? -18.188 10.248 -26.726 1.00 66.75 593 PRO A O 1
ATOM 4723 N N . GLY A 1 594 ? -19.275 10.271 -24.757 1.00 58.44 594 GLY A N 1
ATOM 4724 C CA . GLY A 1 594 ? -20.336 9.338 -25.150 1.00 58.44 594 GLY A CA 1
ATOM 4725 C C . GLY A 1 594 ? -19.932 7.859 -25.223 1.00 58.44 594 GLY A C 1
ATOM 4726 O O . GLY A 1 594 ? -20.725 7.060 -25.718 1.00 58.44 594 GLY A O 1
ATOM 4727 N N . GLN A 1 595 ? -18.741 7.473 -24.746 1.00 60.31 595 GLN A N 1
ATOM 4728 C CA . GLN A 1 595 ? -18.288 6.077 -24.728 1.00 60.31 595 GLN A CA 1
ATOM 4729 C C . GLN A 1 595 ? -17.843 5.648 -23.326 1.00 60.31 595 GLN A C 1
ATOM 4731 O O . GLN A 1 595 ? -17.049 6.334 -22.699 1.00 60.31 595 GLN A O 1
ATOM 4736 N N . ASN A 1 596 ? -18.280 4.469 -22.876 1.00 56.47 596 ASN A N 1
ATOM 4737 C CA . ASN A 1 596 ? -17.672 3.761 -21.745 1.00 56.47 596 ASN A CA 1
ATOM 4738 C C . ASN A 1 596 ? -16.764 2.670 -22.312 1.00 56.47 596 ASN A C 1
ATOM 4740 O O . ASN A 1 596 ? -17.248 1.630 -22.763 1.00 56.47 596 ASN A O 1
ATOM 4744 N N . LEU A 1 597 ? -15.454 2.908 -22.338 1.00 56.06 597 LEU A N 1
ATOM 4745 C CA . LEU A 1 597 ? -14.519 1.908 -22.851 1.00 56.06 597 LEU A CA 1
ATOM 4746 C C . LEU A 1 597 ? -14.320 0.761 -21.838 1.00 56.06 597 LEU A C 1
ATOM 4748 O O . LEU A 1 597 ? -14.435 0.964 -20.629 1.00 56.06 597 LEU A O 1
ATOM 4752 N N . PRO A 1 598 ? -14.014 -0.469 -22.275 1.00 49.38 598 PRO A N 1
ATOM 4753 C CA . PRO A 1 598 ? -13.589 -1.521 -21.358 1.00 49.38 598 PRO A CA 1
ATOM 4754 C C . PRO A 1 598 ? -12.185 -1.219 -20.798 1.00 49.38 598 PRO A C 1
ATOM 4756 O O . PRO A 1 598 ? -11.316 -0.702 -21.501 1.00 49.38 598 PRO A O 1
ATOM 4759 N N . VAL A 1 599 ? -11.930 -1.577 -19.536 1.00 44.66 599 VAL A N 1
ATOM 4760 C CA . VAL A 1 599 ? -10.567 -1.617 -18.968 1.00 44.66 599 VAL A CA 1
ATOM 4761 C C . VAL A 1 599 ? -9.781 -2.656 -19.791 1.00 44.66 599 VAL A C 1
ATOM 4763 O O . VAL A 1 599 ? -10.195 -3.816 -19.834 1.00 44.66 599 VAL A O 1
ATOM 4766 N N . PRO A 1 600 ? -8.759 -2.254 -20.575 1.00 44.78 600 PRO A N 1
ATOM 4767 C CA . PRO A 1 600 ? -7.607 -1.464 -20.143 1.00 44.78 600 PRO A CA 1
ATOM 4768 C C . PRO A 1 600 ? -7.431 -0.109 -20.852 1.00 44.78 600 PRO A C 1
ATOM 4770 O O . PRO A 1 600 ? -6.358 0.480 -20.765 1.00 44.78 600 PRO A O 1
ATOM 4773 N N . SER A 1 601 ? -8.460 0.427 -21.515 1.00 49.97 601 SER A N 1
ATOM 4774 C CA . SER A 1 601 ? -8.419 1.737 -22.198 1.00 49.97 601 SER A CA 1
ATOM 4775 C C . SER A 1 601 ? -8.409 2.939 -21.239 1.00 49.97 601 SER A C 1
ATOM 4777 O O . SER A 1 601 ? -9.044 3.960 -21.492 1.00 49.97 601 SER A O 1
ATOM 4779 N N . LEU A 1 602 ? -7.715 2.806 -20.111 1.00 56.97 602 LEU A N 1
ATOM 4780 C CA . LEU A 1 602 ? -7.553 3.857 -19.126 1.00 56.97 602 LEU A CA 1
ATOM 4781 C C . LEU A 1 602 ? -6.682 4.950 -19.729 1.00 56.97 602 LEU A C 1
ATOM 4783 O O . LEU A 1 602 ? -5.552 4.693 -20.140 1.00 56.97 602 LEU A O 1
ATOM 4787 N N . LEU A 1 603 ? -7.209 6.169 -19.735 1.00 60.00 603 LEU A N 1
ATOM 4788 C CA . LEU A 1 603 ? -6.444 7.382 -19.965 1.00 60.00 603 LEU A CA 1
ATOM 4789 C C . LEU A 1 603 ? -6.397 8.151 -18.646 1.00 60.00 603 LEU A C 1
ATOM 4791 O O . LEU A 1 603 ? -7.328 8.906 -18.352 1.00 60.00 603 LEU A O 1
ATOM 4795 N N . PRO A 1 604 ? -5.391 7.895 -17.794 1.00 64.19 604 PRO A N 1
ATOM 4796 C CA . PRO A 1 604 ? -5.266 8.560 -16.515 1.00 64.19 604 PRO A CA 1
ATOM 4797 C C . PRO A 1 604 ? -4.772 9.988 -16.744 1.00 64.19 604 PRO A C 1
ATOM 4799 O O . PRO A 1 604 ? -3.751 10.214 -17.392 1.00 64.19 604 PRO A O 1
ATOM 4802 N N . VAL A 1 605 ? -5.517 10.957 -16.228 1.00 58.41 605 VAL A N 1
ATOM 4803 C CA . VAL A 1 605 ? -5.259 12.384 -16.414 1.00 58.41 605 VAL A CA 1
ATOM 4804 C C . VAL A 1 605 ? -5.323 13.066 -15.071 1.00 58.41 605 VAL A C 1
ATOM 4806 O O . VAL A 1 605 ? -6.213 12.792 -14.264 1.00 58.41 605 VAL A O 1
ATOM 4809 N N . GLU A 1 606 ? -4.406 13.994 -14.840 1.00 74.56 606 GLU A N 1
ATOM 4810 C CA . GLU A 1 606 ? -4.506 14.837 -13.663 1.00 74.56 606 GLU A CA 1
ATOM 4811 C C . GLU A 1 606 ? -5.662 15.834 -13.784 1.00 74.56 606 GLU A C 1
ATOM 4813 O O . GLU A 1 606 ? -5.713 16.647 -14.716 1.00 74.56 606 GLU A O 1
ATOM 4818 N N . ARG A 1 607 ? -6.542 15.827 -12.779 1.00 63.12 607 ARG A N 1
ATOM 4819 C CA . ARG A 1 607 ? -7.584 16.838 -12.593 1.00 63.12 607 ARG A CA 1
ATOM 4820 C C . ARG A 1 607 ? -7.471 17.556 -11.253 1.00 63.12 607 ARG A C 1
ATOM 4822 O O . ARG A 1 607 ? -6.960 17.023 -10.268 1.00 63.12 607 ARG A O 1
ATOM 4829 N N . HIS A 1 608 ? -8.020 18.770 -11.237 1.00 62.69 608 HIS A N 1
ATOM 4830 C CA . HIS A 1 608 ? -8.197 19.606 -10.049 1.00 62.69 608 HIS A CA 1
ATOM 4831 C C . HIS A 1 608 ? -6.913 20.034 -9.289 1.00 62.69 608 HIS A C 1
ATOM 4833 O O . HIS A 1 608 ? -6.960 20.103 -8.051 1.00 62.69 608 HIS A O 1
ATOM 4839 N N . PRO A 1 609 ? -5.776 20.358 -9.952 1.00 68.00 609 PRO A N 1
ATOM 4840 C CA . PRO A 1 609 ? -4.688 21.055 -9.271 1.00 68.00 609 PRO A CA 1
ATOM 4841 C C . PRO A 1 609 ? -5.098 22.508 -8.979 1.00 68.00 609 PRO A C 1
ATOM 4843 O O . PRO A 1 609 ? -5.637 23.191 -9.849 1.00 68.00 609 PRO A O 1
ATOM 4846 N N . THR A 1 610 ? -4.841 22.991 -7.763 1.00 61.06 610 THR A N 1
ATOM 4847 C CA . THR A 1 610 ? -5.106 24.392 -7.367 1.00 61.06 610 THR A CA 1
ATOM 4848 C C . THR A 1 610 ? -3.840 25.183 -7.052 1.00 61.06 610 THR A C 1
ATOM 4850 O O . THR A 1 610 ? -3.915 26.379 -6.770 1.00 61.06 610 THR A O 1
ATOM 4853 N N . LEU A 1 611 ? -2.666 24.545 -7.120 1.00 67.88 611 LEU A N 1
ATOM 4854 C CA . LEU A 1 611 ? -1.392 25.251 -7.036 1.00 67.88 611 LEU A CA 1
ATOM 4855 C C . LEU A 1 611 ? -1.169 26.098 -8.297 1.00 67.88 611 LEU A C 1
ATOM 4857 O O . LEU A 1 611 ? -1.341 25.587 -9.409 1.00 67.88 611 LEU A O 1
ATOM 4861 N N . PRO A 1 612 ? -0.776 27.378 -8.154 1.00 51.91 612 PRO A N 1
ATOM 4862 C CA . PRO A 1 612 ? -0.412 28.193 -9.299 1.00 51.91 612 PRO A CA 1
ATOM 4863 C C . PRO A 1 612 ? 0.794 27.569 -10.006 1.00 51.91 612 PRO A C 1
ATOM 4865 O O . PRO A 1 612 ? 1.825 27.281 -9.398 1.00 51.91 612 PRO A O 1
ATOM 4868 N N . ILE A 1 613 ? 0.659 27.363 -11.315 1.00 52.22 613 ILE A N 1
ATOM 4869 C CA . ILE A 1 613 ? 1.778 26.966 -12.164 1.00 52.22 613 ILE A CA 1
ATOM 4870 C C . ILE A 1 613 ? 2.610 28.227 -12.375 1.00 52.22 613 ILE A C 1
ATOM 4872 O O . ILE A 1 613 ? 2.234 29.098 -13.160 1.00 52.22 613 ILE A O 1
ATOM 4876 N N . PHE A 1 614 ? 3.726 28.354 -11.664 1.00 39.16 614 PHE A N 1
ATOM 4877 C CA . PHE A 1 614 ? 4.690 29.401 -11.978 1.00 39.16 614 PHE A CA 1
ATOM 4878 C C . PHE A 1 614 ? 5.211 29.157 -13.399 1.00 39.16 614 PHE A C 1
ATOM 4880 O O . PHE A 1 614 ? 5.716 28.073 -13.704 1.00 39.16 614 PHE A O 1
ATOM 4887 N N . ALA A 1 615 ? 5.041 30.142 -14.284 1.00 32.22 615 ALA A N 1
ATOM 4888 C CA . ALA A 1 615 ? 5.597 30.085 -15.629 1.00 32.22 615 ALA A CA 1
ATOM 4889 C C . ALA A 1 615 ? 7.112 29.839 -15.535 1.00 32.22 615 ALA A C 1
ATOM 4891 O O . ALA A 1 615 ? 7.794 30.443 -14.704 1.00 32.22 615 ALA A O 1
ATOM 4892 N N . GLU A 1 616 ? 7.648 28.964 -16.392 1.00 34.31 616 GLU A N 1
ATOM 4893 C CA . GLU A 1 616 ? 9.070 28.577 -16.391 1.00 34.31 616 GLU A CA 1
ATOM 4894 C C . GLU A 1 616 ? 10.045 29.765 -16.494 1.00 34.31 616 GLU A C 1
ATOM 4896 O O . GLU A 1 616 ? 11.223 29.626 -16.176 1.00 34.31 616 GLU A O 1
ATOM 4901 N N . THR A 1 617 ? 9.553 30.946 -16.866 1.00 28.58 617 THR A N 1
ATOM 4902 C CA . THR A 1 617 ? 10.292 32.203 -16.989 1.00 28.58 617 THR A CA 1
ATOM 4903 C C . THR A 1 617 ? 10.519 32.970 -15.681 1.00 28.58 617 THR A C 1
ATOM 4905 O O . THR A 1 617 ? 11.256 33.949 -15.706 1.00 28.58 617 THR A O 1
ATOM 4908 N N . GLN A 1 618 ? 9.972 32.543 -14.535 1.00 27.38 618 GLN A N 1
ATOM 4909 C CA . GLN A 1 618 ? 10.257 33.169 -13.227 1.00 27.38 618 GLN A CA 1
ATOM 4910 C C . GLN A 1 618 ? 11.188 32.349 -12.316 1.00 27.38 618 GLN A C 1
ATOM 4912 O O . GLN A 1 618 ? 11.312 32.639 -11.129 1.00 27.38 618 GLN A O 1
ATOM 4917 N N . ARG A 1 619 ? 11.925 31.367 -12.861 1.00 33.72 619 ARG A N 1
ATOM 4918 C CA . ARG A 1 619 ? 12.962 30.600 -12.131 1.00 33.72 619 ARG A CA 1
ATOM 4919 C C . ARG A 1 619 ? 14.247 31.401 -11.852 1.00 33.72 619 ARG A C 1
ATOM 4921 O O . ARG A 1 619 ? 15.352 30.888 -12.008 1.00 33.72 619 ARG A O 1
ATOM 4928 N N . GLN A 1 620 ? 14.120 32.650 -11.431 1.00 30.28 620 GLN A N 1
ATOM 4929 C CA . GLN A 1 620 ? 15.194 33.383 -10.776 1.00 30.28 620 GLN A CA 1
ATOM 4930 C C . GLN A 1 620 ? 14.622 34.015 -9.512 1.00 30.28 620 GLN A C 1
ATOM 4932 O O . GLN A 1 620 ? 14.128 35.138 -9.527 1.00 30.28 620 GLN A O 1
ATOM 4937 N N . HIS A 1 621 ? 14.691 33.276 -8.407 1.00 30.27 621 HIS A N 1
ATOM 4938 C CA . HIS A 1 621 ? 14.702 33.896 -7.089 1.00 30.27 621 HIS A CA 1
ATOM 4939 C C . HIS A 1 621 ? 16.142 33.990 -6.577 1.00 30.27 621 HIS A C 1
ATOM 4941 O O . HIS A 1 621 ? 17.003 33.209 -6.987 1.00 30.27 621 HIS A O 1
ATOM 4947 N N . PRO A 1 622 ? 16.425 35.033 -5.786 1.00 27.03 622 PRO A N 1
ATOM 4948 C CA . PRO A 1 622 ? 17.686 35.745 -5.837 1.00 27.03 622 PRO A CA 1
ATOM 4949 C C . PRO A 1 622 ? 18.741 35.071 -4.965 1.00 27.03 622 PRO A C 1
ATOM 4951 O O . PRO A 1 622 ? 18.495 34.739 -3.806 1.00 27.03 622 PRO A O 1
ATOM 4954 N N . HIS A 1 623 ? 19.960 34.971 -5.487 1.00 27.27 623 HIS A N 1
ATOM 4955 C CA . HIS A 1 623 ? 21.131 34.950 -4.621 1.00 27.27 623 HIS A CA 1
ATOM 4956 C C . HIS A 1 623 ? 21.115 36.224 -3.754 1.00 27.27 623 HIS A C 1
ATOM 4958 O O . HIS A 1 623 ? 20.821 37.306 -4.277 1.00 27.27 623 HIS A O 1
ATOM 4964 N N . PRO A 1 624 ? 21.461 36.169 -2.456 1.00 26.73 624 PRO A N 1
ATOM 4965 C CA . PRO A 1 624 ? 21.710 37.372 -1.679 1.00 26.73 624 PRO A CA 1
ATOM 4966 C C . PRO A 1 624 ? 23.053 37.967 -2.120 1.00 26.73 624 PRO A C 1
ATOM 4968 O O . PRO A 1 624 ? 24.064 37.748 -1.468 1.00 26.73 624 PRO A O 1
ATOM 4971 N N . GLN A 1 625 ? 23.047 38.643 -3.273 1.00 28.44 625 GLN A N 1
ATOM 4972 C CA . GLN A 1 625 ? 23.974 39.667 -3.769 1.00 28.44 625 GLN A CA 1
ATOM 4973 C C . GLN A 1 625 ? 23.773 39.791 -5.283 1.00 28.44 625 GLN A C 1
ATOM 4975 O O . GLN A 1 625 ? 24.431 39.089 -6.033 1.00 28.44 625 GLN A O 1
ATOM 4980 N N . GLU A 1 626 ? 22.910 40.695 -5.750 1.00 27.14 626 GLU A N 1
ATOM 4981 C CA . GLU A 1 626 ? 23.152 41.358 -7.038 1.00 27.14 626 GLU A CA 1
ATOM 4982 C C . GLU A 1 626 ? 22.358 42.666 -7.161 1.00 27.14 626 GLU A C 1
ATOM 4984 O O . GLU A 1 626 ? 21.155 42.745 -6.912 1.00 27.14 626 GLU A O 1
ATOM 4989 N N . MET A 1 627 ? 23.089 43.738 -7.477 1.00 23.02 627 MET A N 1
ATOM 4990 C CA . MET A 1 627 ? 22.561 45.074 -7.726 1.00 23.02 627 MET A CA 1
ATOM 4991 C C . MET A 1 627 ? 21.889 45.155 -9.104 1.00 23.02 627 MET A C 1
ATOM 4993 O O . MET A 1 627 ? 22.418 44.685 -10.103 1.00 23.02 627 MET A O 1
ATOM 4997 N N . LYS A 1 628 ? 20.765 45.875 -9.118 1.00 30.70 628 LYS A N 1
ATOM 4998 C CA . LYS A 1 628 ? 19.954 46.381 -10.239 1.00 30.70 628 LYS A CA 1
ATOM 4999 C C . LYS A 1 628 ? 20.659 46.640 -11.589 1.00 30.70 628 LYS A C 1
ATOM 5001 O O . LYS A 1 628 ? 21.626 47.401 -11.652 1.00 30.70 628 LYS A O 1
ATOM 5006 N N . ARG A 1 629 ? 19.990 46.203 -12.666 1.00 26.94 629 ARG A N 1
ATOM 5007 C CA . ARG A 1 629 ? 19.711 46.874 -13.969 1.00 26.94 629 ARG A CA 1
ATOM 5008 C C . ARG A 1 629 ? 19.015 45.823 -14.852 1.00 26.94 629 ARG A C 1
ATOM 5010 O O . ARG A 1 629 ? 19.513 44.713 -14.887 1.00 26.94 629 ARG A O 1
ATOM 5017 N N . GLY A 1 630 ? 17.919 46.004 -15.577 1.00 24.89 630 GLY A N 1
ATOM 5018 C CA . GLY A 1 630 ? 17.068 47.103 -16.037 1.00 24.89 630 GLY A CA 1
ATOM 5019 C C . GLY A 1 630 ? 16.297 46.503 -17.234 1.00 24.89 630 GLY A C 1
ATOM 5020 O O . GLY A 1 630 ? 16.888 45.717 -17.974 1.00 24.89 630 GLY A O 1
ATOM 5021 N N . ASP A 1 631 ? 15.000 46.777 -17.352 1.00 30.34 631 ASP A N 1
ATOM 5022 C CA . ASP A 1 631 ? 14.058 46.128 -18.280 1.00 30.34 631 ASP A CA 1
ATOM 5023 C C . ASP A 1 631 ? 14.381 46.332 -19.776 1.00 30.34 631 ASP A C 1
ATOM 5025 O O . ASP A 1 631 ? 14.750 47.436 -20.164 1.00 30.34 631 ASP A O 1
ATOM 5029 N N . ASP A 1 632 ? 14.175 45.294 -20.606 1.00 25.56 632 ASP A N 1
ATOM 5030 C CA . ASP A 1 632 ? 13.494 45.410 -21.912 1.00 25.56 632 ASP A CA 1
ATOM 5031 C C . ASP A 1 632 ? 13.133 44.035 -22.521 1.00 25.56 632 ASP A C 1
ATOM 5033 O O . ASP A 1 632 ? 13.872 43.053 -22.421 1.00 25.56 632 ASP A O 1
ATOM 5037 N N . VAL A 1 633 ? 11.954 43.969 -23.146 1.00 31.30 633 VAL A N 1
ATOM 5038 C CA . VAL A 1 633 ? 11.294 42.773 -23.703 1.00 31.30 633 VAL A CA 1
ATOM 5039 C C . VAL A 1 633 ? 11.412 42.758 -25.234 1.00 31.30 633 VAL A C 1
ATOM 5041 O O . VAL A 1 633 ? 11.244 43.802 -25.849 1.00 31.30 633 VAL A O 1
ATOM 5044 N N . GLN A 1 634 ? 11.589 41.562 -25.829 1.00 26.86 634 GLN A N 1
ATOM 5045 C CA . GLN A 1 634 ? 10.959 41.030 -27.071 1.00 26.86 634 GLN A CA 1
ATOM 5046 C C . GLN A 1 634 ? 11.933 40.242 -27.972 1.00 26.86 634 GLN A C 1
ATOM 5048 O O . GLN A 1 634 ? 12.715 40.847 -28.694 1.00 26.86 634 GLN A O 1
ATOM 5053 N N . ASN A 1 635 ? 11.801 38.902 -28.012 1.00 24.61 635 ASN A N 1
ATOM 5054 C CA . ASN A 1 635 ? 11.788 38.094 -29.253 1.00 24.61 635 ASN A CA 1
ATOM 5055 C C . ASN A 1 635 ? 11.430 36.607 -28.961 1.00 24.61 635 ASN A C 1
ATOM 5057 O O . ASN A 1 635 ? 12.251 35.897 -28.377 1.00 24.61 635 ASN A O 1
ATOM 5061 N N . PRO A 1 636 ? 10.246 36.090 -29.348 1.00 27.91 636 PRO A N 1
ATOM 5062 C CA . PRO A 1 636 ? 9.894 34.682 -29.212 1.00 27.91 636 PRO A CA 1
ATOM 5063 C C . PRO A 1 636 ? 10.065 33.979 -30.564 1.00 27.91 636 PRO A C 1
ATOM 5065 O O . PRO A 1 636 ? 9.122 33.969 -31.342 1.00 27.91 636 PRO A O 1
ATOM 5068 N N . ASN A 1 637 ? 11.256 33.455 -30.878 1.00 26.58 637 ASN A N 1
ATOM 5069 C CA . ASN A 1 637 ? 11.482 32.399 -31.887 1.00 26.58 637 ASN A CA 1
ATOM 5070 C C . ASN A 1 637 ? 12.984 32.150 -32.086 1.00 26.58 637 ASN A C 1
ATOM 5072 O O . ASN A 1 637 ? 13.569 32.680 -33.020 1.00 26.58 637 ASN A O 1
ATOM 5076 N N . LEU A 1 638 ? 13.605 31.326 -31.238 1.00 22.38 638 LEU A N 1
ATOM 5077 C CA . LEU A 1 638 ? 14.874 30.636 -31.518 1.00 22.38 638 LEU A CA 1
ATOM 5078 C C . LEU A 1 638 ? 14.978 29.438 -30.548 1.00 22.38 638 LEU A C 1
ATOM 5080 O O . LEU A 1 638 ? 14.969 29.656 -29.336 1.00 22.38 638 LEU A O 1
ATOM 5084 N N . PRO A 1 639 ? 15.050 28.177 -31.017 1.00 22.34 639 PRO A N 1
ATOM 5085 C CA . PRO A 1 639 ? 15.271 27.040 -30.130 1.00 22.34 639 PRO A CA 1
ATOM 5086 C C . PRO A 1 639 ? 16.708 27.084 -29.594 1.00 22.34 639 PRO A C 1
ATOM 5088 O O . PRO A 1 639 ? 17.669 26.855 -30.328 1.00 22.34 639 PRO A O 1
ATOM 5091 N N . VAL A 1 640 ? 16.859 27.383 -28.304 1.00 23.41 640 VAL A N 1
ATOM 5092 C CA . VAL A 1 640 ? 18.133 27.256 -27.587 1.00 23.41 640 VAL A CA 1
ATOM 5093 C C . VAL A 1 640 ? 18.274 25.802 -27.139 1.00 23.41 640 VAL A C 1
ATOM 5095 O O . VAL A 1 640 ? 17.609 25.362 -26.204 1.00 23.41 640 VAL A O 1
ATOM 5098 N N . PHE A 1 641 ? 19.144 25.039 -27.802 1.00 23.44 641 PHE A N 1
ATOM 5099 C CA . PHE A 1 641 ? 19.619 23.756 -27.282 1.00 23.44 641 PHE A CA 1
ATOM 5100 C C . PHE A 1 641 ? 20.521 24.025 -26.070 1.00 23.44 641 PHE A C 1
ATOM 5102 O O . PHE A 1 641 ? 21.719 24.261 -26.212 1.00 23.44 641 PHE A O 1
ATOM 5109 N N . ALA A 1 642 ? 19.946 24.019 -24.868 1.00 24.25 642 ALA A N 1
ATOM 5110 C CA . ALA A 1 642 ? 20.720 24.012 -23.635 1.00 24.25 642 ALA A CA 1
ATOM 5111 C C . ALA A 1 642 ? 21.313 22.608 -23.420 1.00 24.25 642 ALA A C 1
ATOM 5113 O O . ALA A 1 642 ? 20.586 21.616 -23.340 1.00 24.25 642 ALA A O 1
ATOM 5114 N N . LEU A 1 643 ? 22.643 22.519 -23.342 1.00 27.69 643 LEU A N 1
ATOM 5115 C CA . LEU A 1 643 ? 23.353 21.315 -22.912 1.00 27.69 643 LEU A CA 1
ATOM 5116 C C . LEU A 1 643 ? 22.873 20.930 -21.505 1.00 27.69 643 LEU A C 1
ATOM 5118 O O . LEU A 1 643 ? 23.059 21.696 -20.564 1.00 27.69 643 LEU A O 1
ATOM 5122 N N . ASN A 1 644 ? 22.267 19.748 -21.363 1.00 28.16 644 ASN A N 1
ATOM 5123 C CA . ASN A 1 644 ? 21.905 19.190 -20.062 1.00 28.16 644 ASN A CA 1
ATOM 5124 C C . ASN A 1 644 ? 23.194 18.824 -19.289 1.00 28.16 644 ASN A C 1
ATOM 5126 O O . ASN A 1 644 ? 23.912 17.919 -19.727 1.00 28.16 644 ASN A O 1
ATOM 5130 N N . PRO A 1 645 ? 23.489 19.451 -18.134 1.00 29.06 645 PRO A N 1
ATOM 5131 C CA . PRO A 1 645 ? 24.669 19.129 -17.328 1.00 29.06 645 PRO A CA 1
ATOM 5132 C C . PRO A 1 645 ? 24.688 17.676 -16.824 1.00 29.06 645 PRO A C 1
ATOM 5134 O O . PRO A 1 645 ? 25.761 17.149 -16.537 1.00 29.06 645 PRO A O 1
ATOM 5137 N N . GLN A 1 646 ? 23.532 16.997 -16.770 1.00 30.03 646 GLN A N 1
ATOM 5138 C CA . GLN A 1 646 ? 23.439 15.586 -16.372 1.00 30.03 646 GLN A CA 1
ATOM 5139 C C . GLN A 1 646 ? 24.115 14.627 -17.364 1.00 30.03 646 GLN A C 1
ATOM 5141 O O . GLN A 1 646 ? 24.570 13.561 -16.959 1.00 30.03 646 GLN A O 1
ATOM 5146 N N . ALA A 1 647 ? 24.247 15.007 -18.642 1.00 31.62 647 ALA A N 1
ATOM 5147 C CA . ALA A 1 647 ? 24.959 14.204 -19.641 1.00 31.62 647 ALA A CA 1
ATOM 5148 C C . ALA A 1 647 ? 26.489 14.199 -19.432 1.00 31.62 647 ALA A C 1
ATOM 5150 O O . ALA A 1 647 ? 27.193 13.365 -19.996 1.00 31.62 647 ALA A O 1
ATOM 5151 N N . LEU A 1 648 ? 27.015 15.130 -18.624 1.00 33.25 648 LEU A N 1
ATOM 5152 C CA . LEU A 1 648 ? 28.436 15.218 -18.275 1.00 33.25 648 LEU A CA 1
ATOM 5153 C C . LEU A 1 648 ? 28.763 14.499 -16.957 1.00 33.25 648 LEU A C 1
ATOM 5155 O O . LEU A 1 648 ? 29.909 14.107 -16.740 1.00 33.25 648 LEU A O 1
ATOM 5159 N N . THR A 1 649 ? 27.778 14.285 -16.080 1.00 33.38 649 THR A N 1
ATOM 5160 C CA . THR A 1 649 ? 27.946 13.510 -14.838 1.00 33.38 649 THR A CA 1
ATOM 5161 C C . THR A 1 649 ? 27.998 12.000 -15.074 1.00 33.38 649 THR A C 1
ATOM 5163 O O . THR A 1 649 ? 28.571 11.294 -14.245 1.00 33.38 649 THR A O 1
ATOM 5166 N N . SER A 1 650 ? 27.480 11.508 -16.205 1.00 34.25 650 SER A N 1
ATOM 5167 C CA . SER A 1 650 ? 27.537 10.096 -16.620 1.00 34.25 650 SER A CA 1
ATOM 5168 C C . SER A 1 650 ? 28.928 9.606 -17.046 1.00 34.25 650 SER A C 1
ATOM 5170 O O . SER A 1 650 ? 29.092 8.420 -17.280 1.00 34.25 650 SER A O 1
ATOM 5172 N N . PHE A 1 651 ? 29.938 10.481 -17.113 1.00 31.72 651 PHE A N 1
ATOM 5173 C CA . PHE A 1 651 ? 31.328 10.116 -17.431 1.00 31.72 651 PHE A CA 1
ATOM 5174 C C . PHE A 1 651 ? 32.153 9.621 -16.227 1.00 31.72 651 PHE A C 1
ATOM 5176 O O . PHE A 1 651 ? 33.338 9.327 -16.376 1.00 31.72 651 PHE A O 1
ATOM 5183 N N . LYS A 1 652 ? 31.576 9.535 -15.017 1.00 30.67 652 LYS A N 1
ATOM 5184 C CA . LYS A 1 652 ? 32.275 8.902 -13.889 1.00 30.67 652 LYS A CA 1
ATOM 5185 C C . LYS A 1 652 ? 32.438 7.412 -14.184 1.00 30.67 652 LYS A C 1
ATOM 5187 O O . LYS A 1 652 ? 31.445 6.693 -14.119 1.00 30.67 652 LYS A O 1
ATOM 5192 N N . ALA A 1 653 ? 33.679 6.983 -14.415 1.00 31.28 653 ALA A N 1
ATOM 5193 C CA . ALA A 1 653 ? 34.098 5.586 -14.364 1.00 31.28 653 ALA A CA 1
ATOM 5194 C C . ALA A 1 653 ? 33.480 4.907 -13.126 1.00 31.28 653 ALA A C 1
ATOM 5196 O O . ALA A 1 653 ? 33.885 5.170 -11.991 1.00 31.28 653 ALA A O 1
ATOM 5197 N N . HIS A 1 654 ? 32.430 4.119 -13.354 1.00 31.95 654 HIS A N 1
ATOM 5198 C CA . HIS A 1 654 ? 31.836 3.216 -12.380 1.00 31.95 654 HIS A CA 1
ATOM 5199 C C . HIS A 1 654 ? 32.521 1.886 -12.576 1.00 31.95 654 HIS A C 1
ATOM 5201 O O . HIS A 1 654 ? 32.146 1.112 -13.446 1.00 31.95 654 HIS A O 1
ATOM 5207 N N . THR A 1 655 ? 33.567 1.646 -11.801 1.00 28.44 655 THR A N 1
ATOM 5208 C CA . THR A 1 655 ? 34.338 0.424 -11.944 1.00 28.44 655 THR A CA 1
ATOM 5209 C C . THR A 1 655 ? 34.496 -0.291 -10.619 1.00 28.44 655 THR A C 1
ATOM 5211 O O . THR A 1 655 ? 34.500 0.305 -9.540 1.00 28.44 655 THR A O 1
ATOM 5214 N N . MET A 1 656 ? 34.495 -1.620 -10.726 1.00 25.55 656 MET A N 1
ATOM 5215 C CA . MET A 1 656 ? 34.500 -2.587 -9.635 1.00 25.55 656 MET A CA 1
ATOM 5216 C C . MET A 1 656 ? 35.646 -2.340 -8.640 1.00 25.55 656 MET A C 1
ATOM 5218 O O . MET A 1 656 ? 36.724 -2.906 -8.780 1.00 25.55 656 MET A O 1
ATOM 5222 N N . SER A 1 657 ? 35.411 -1.553 -7.592 1.00 25.06 657 SER A N 1
ATOM 5223 C CA . SER A 1 657 ? 36.270 -1.527 -6.399 1.00 25.06 657 SER A CA 1
ATOM 5224 C C . SER A 1 657 ? 35.558 -0.898 -5.194 1.00 25.06 657 SER A C 1
ATOM 5226 O O . SER A 1 657 ? 35.996 0.105 -4.636 1.00 25.06 657 SER A O 1
ATOM 5228 N N . ARG A 1 658 ? 34.434 -1.493 -4.780 1.00 24.28 658 ARG A N 1
ATOM 5229 C CA . ARG A 1 658 ? 33.934 -1.404 -3.390 1.00 24.28 658 ARG A CA 1
ATOM 5230 C C . ARG A 1 658 ? 33.753 -2.766 -2.718 1.00 24.28 658 ARG A C 1
ATOM 5232 O O . ARG A 1 658 ? 33.193 -2.849 -1.635 1.00 24.28 658 ARG A O 1
ATOM 5239 N N . ASN A 1 659 ? 34.284 -3.822 -3.328 1.00 25.41 659 ASN A N 1
ATOM 5240 C CA . ASN A 1 659 ? 34.425 -5.113 -2.674 1.00 25.41 659 ASN A CA 1
ATOM 5241 C C . ASN A 1 659 ? 35.900 -5.272 -2.304 1.00 25.41 659 ASN A C 1
ATOM 5243 O O . ASN A 1 659 ? 36.736 -5.352 -3.198 1.00 25.41 659 ASN A O 1
ATOM 5247 N N . ILE A 1 660 ? 36.167 -5.338 -0.995 1.00 25.09 660 ILE A N 1
ATOM 5248 C CA . ILE A 1 660 ? 37.463 -5.438 -0.293 1.00 25.09 660 ILE A CA 1
ATOM 5249 C C . ILE A 1 660 ? 37.989 -4.085 0.223 1.00 25.09 660 ILE A C 1
ATOM 5251 O O . ILE A 1 660 ? 38.819 -3.447 -0.410 1.00 25.09 660 ILE A O 1
ATOM 5255 N N . GLU A 1 661 ? 37.589 -3.712 1.443 1.00 22.61 661 GLU A N 1
ATOM 5256 C CA . GLU A 1 661 ? 38.493 -3.034 2.382 1.00 22.61 661 GLU A CA 1
ATOM 5257 C C . GLU A 1 661 ? 38.183 -3.477 3.823 1.00 22.61 661 GLU A C 1
ATOM 5259 O O . GLU A 1 661 ? 37.058 -3.380 4.313 1.00 22.61 661 GLU A O 1
ATOM 5264 N N . PHE A 1 662 ? 39.202 -4.050 4.465 1.00 21.06 662 PHE A N 1
ATOM 5265 C CA . PHE A 1 662 ? 39.219 -4.483 5.859 1.00 21.06 662 PHE A CA 1
ATOM 5266 C C . PHE A 1 662 ? 39.318 -3.270 6.810 1.00 21.06 662 PHE A C 1
ATOM 5268 O O . PHE A 1 662 ? 39.994 -2.292 6.517 1.00 21.06 662 PHE A O 1
ATOM 5275 N N . CYS A 1 663 ? 38.666 -3.402 7.969 1.00 20.50 663 CYS A N 1
ATOM 5276 C CA . CYS A 1 663 ? 38.750 -2.641 9.225 1.00 20.50 663 CYS A CA 1
ATOM 5277 C C . CYS A 1 663 ? 39.946 -1.680 9.490 1.00 20.50 663 CYS A C 1
ATOM 5279 O O . CYS A 1 663 ? 41.095 -2.090 9.349 1.00 20.50 663 CYS A O 1
ATOM 5281 N N . MET A 1 664 ? 39.618 -0.540 10.154 1.00 20.34 664 MET A N 1
ATOM 5282 C CA . MET A 1 664 ? 40.362 0.234 11.208 1.00 20.34 664 MET A CA 1
ATOM 5283 C C . MET A 1 664 ? 40.769 1.709 10.865 1.00 20.34 664 MET A C 1
ATOM 5285 O O . MET A 1 664 ? 40.717 2.076 9.697 1.00 20.34 664 MET A O 1
ATOM 5289 N N . PRO A 1 665 ? 40.991 2.637 11.847 1.00 24.77 665 PRO A N 1
ATOM 5290 C CA . PRO A 1 665 ? 40.167 3.847 12.046 1.00 24.77 665 PRO A CA 1
ATOM 5291 C C . PRO A 1 665 ? 40.899 5.198 11.812 1.00 24.77 665 PRO A C 1
ATOM 5293 O O . PRO A 1 665 ? 42.115 5.261 11.652 1.00 24.77 665 PRO A O 1
ATOM 5296 N N . ARG A 1 666 ? 40.131 6.305 11.839 1.00 27.34 666 ARG A N 1
ATOM 5297 C CA . ARG A 1 666 ? 40.590 7.714 11.725 1.00 27.34 666 ARG A CA 1
ATOM 5298 C C . ARG A 1 666 ? 41.543 8.151 12.854 1.00 27.34 666 ARG A C 1
ATOM 5300 O O . ARG A 1 666 ? 41.409 7.664 13.976 1.00 27.34 666 ARG A O 1
ATOM 5307 N N . PRO A 1 667 ? 42.359 9.197 12.601 1.00 24.72 667 PRO A N 1
ATOM 5308 C CA . PRO A 1 667 ? 42.392 10.323 13.546 1.00 24.72 667 PRO A CA 1
ATOM 5309 C C . PRO A 1 667 ? 42.470 11.737 12.915 1.00 24.72 667 PRO A C 1
ATOM 5311 O O . PRO A 1 667 ? 43.265 12.021 12.026 1.00 24.72 667 PRO A O 1
ATOM 5314 N N . ASP A 1 668 ? 41.592 12.599 13.428 1.00 24.42 668 ASP A N 1
ATOM 5315 C CA . ASP A 1 668 ? 41.658 14.010 13.851 1.00 24.42 668 ASP A CA 1
ATOM 5316 C C . ASP A 1 668 ? 42.742 15.023 13.379 1.00 24.42 668 ASP A C 1
ATOM 5318 O O . ASP A 1 668 ? 43.943 14.817 13.523 1.00 24.42 668 ASP A O 1
ATOM 5322 N N . ASN A 1 669 ? 42.233 16.248 13.128 1.00 26.30 669 ASN A N 1
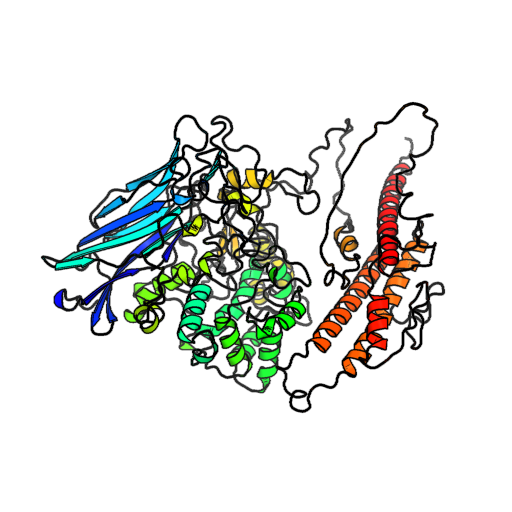ATOM 5323 C CA . ASN A 1 669 ? 42.584 17.549 13.758 1.00 26.30 669 ASN A CA 1
ATOM 5324 C C . ASN A 1 669 ? 43.326 18.689 12.991 1.00 26.30 669 ASN A C 1
ATOM 5326 O O . ASN A 1 669 ? 44.481 18.573 12.608 1.00 26.30 669 ASN A O 1
ATOM 5330 N N . ARG A 1 670 ? 42.667 19.873 13.055 1.00 23.34 670 ARG A N 1
ATOM 5331 C CA . ARG A 1 670 ? 43.153 21.265 13.317 1.00 23.34 670 ARG A CA 1
ATOM 5332 C C . ARG A 1 670 ? 43.602 22.227 12.185 1.00 23.34 670 ARG A C 1
ATOM 5334 O O . ARG A 1 670 ? 44.720 22.195 11.701 1.00 23.34 670 ARG A O 1
ATOM 5341 N N . ALA A 1 671 ? 42.704 23.192 11.933 1.00 27.58 671 ALA A N 1
ATOM 5342 C CA . ALA A 1 671 ? 42.815 24.671 11.907 1.00 27.58 671 ALA A CA 1
ATOM 5343 C C . ALA A 1 671 ? 44.143 25.420 11.608 1.00 27.58 671 ALA A C 1
ATOM 5345 O O . ALA A 1 671 ? 45.128 25.248 12.318 1.00 27.58 671 ALA A O 1
ATOM 5346 N N . SER A 1 672 ? 44.070 26.457 10.746 1.00 25.22 672 SER A N 1
ATOM 5347 C CA . SER A 1 672 ? 44.650 27.807 10.991 1.00 25.22 672 SER A CA 1
ATOM 5348 C C . SER A 1 672 ? 44.132 28.899 10.014 1.00 25.22 672 SER A C 1
ATOM 5350 O O . SER A 1 672 ? 43.734 28.605 8.892 1.00 25.22 672 SER A O 1
ATOM 5352 N N . LYS A 1 673 ? 44.074 30.155 10.501 1.00 25.81 673 LYS A N 1
ATOM 5353 C CA . LYS A 1 673 ? 43.573 31.414 9.878 1.00 25.81 673 LYS A CA 1
ATOM 5354 C C . LYS A 1 673 ? 44.616 32.118 8.963 1.00 25.81 673 LYS A C 1
ATOM 5356 O O . LYS A 1 673 ? 45.801 31.841 9.131 1.00 25.81 673 LYS A O 1
ATOM 5361 N N . PRO A 1 674 ? 44.230 33.088 8.094 1.00 32.56 674 PRO A N 1
ATOM 5362 C CA . PRO A 1 674 ? 45.136 33.765 7.148 1.00 32.56 674 PRO A CA 1
ATOM 5363 C C . PRO A 1 674 ? 45.675 35.134 7.642 1.00 32.56 674 PRO A C 1
ATOM 5365 O O . PRO A 1 674 ? 45.016 35.777 8.465 1.00 32.56 674 PRO A O 1
ATOM 5368 N N . PRO A 1 675 ? 46.809 35.637 7.100 1.00 27.94 675 PRO A N 1
ATOM 5369 C CA . PRO A 1 675 ? 47.201 37.049 7.174 1.00 27.94 675 PRO A CA 1
ATOM 5370 C C . PRO A 1 675 ? 47.248 37.756 5.787 1.00 27.94 675 PRO A C 1
ATOM 5372 O O . PRO A 1 675 ? 47.046 37.108 4.760 1.00 27.94 675 PRO A O 1
ATOM 5375 N N . PRO A 1 676 ? 47.436 39.097 5.747 1.00 30.97 676 PRO A N 1
ATOM 5376 C CA . PRO A 1 676 ? 46.729 39.979 4.813 1.00 30.97 676 PRO A CA 1
ATOM 5377 C C . PRO A 1 676 ? 47.594 40.651 3.726 1.00 30.97 676 PRO A C 1
ATOM 5379 O O . PRO A 1 676 ? 48.782 40.885 3.915 1.00 30.97 676 PRO A O 1
ATOM 5382 N N . GLY A 1 677 ? 46.917 41.116 2.666 1.00 25.34 677 GLY A N 1
ATOM 5383 C CA . GLY A 1 677 ? 47.261 42.344 1.933 1.00 25.34 677 GLY A CA 1
ATOM 5384 C C . GLY A 1 677 ? 48.038 42.199 0.617 1.00 25.34 677 GLY A C 1
ATOM 5385 O O . GLY A 1 677 ? 49.137 41.661 0.590 1.00 25.34 677 GLY A O 1
ATOM 5386 N N . GLY A 1 678 ? 47.494 42.799 -0.454 1.00 24.42 678 GLY A N 1
ATOM 5387 C CA . GLY A 1 678 ? 48.245 43.185 -1.659 1.00 24.42 678 GLY A CA 1
ATOM 5388 C C . GLY A 1 678 ? 47.555 42.851 -2.983 1.00 24.42 678 GLY A C 1
ATOM 5389 O O . GLY A 1 678 ? 47.802 41.800 -3.560 1.00 24.42 678 GLY A O 1
ATOM 5390 N N . ILE A 1 679 ? 46.709 43.756 -3.481 1.00 30.39 679 ILE A N 1
ATOM 5391 C CA . ILE A 1 679 ? 46.075 43.664 -4.805 1.00 30.39 679 ILE A CA 1
ATOM 5392 C C . ILE A 1 679 ? 47.081 44.116 -5.873 1.00 30.39 679 ILE A C 1
ATOM 5394 O O . ILE A 1 679 ? 47.512 45.268 -5.866 1.00 30.39 679 ILE A O 1
ATOM 5398 N N . SER A 1 680 ? 47.397 43.242 -6.829 1.00 25.67 680 SER A N 1
ATOM 5399 C CA . SER A 1 680 ? 47.900 43.622 -8.153 1.00 25.67 680 SER A CA 1
ATOM 5400 C C . SER A 1 680 ? 47.181 42.790 -9.223 1.00 25.67 680 SER A C 1
ATOM 5402 O O . SER A 1 680 ? 46.870 41.617 -9.024 1.00 25.67 680 SER A O 1
ATOM 5404 N N . GLY A 1 681 ? 46.795 43.453 -10.315 1.00 33.03 681 GLY A N 1
ATOM 5405 C CA . GLY A 1 681 ? 45.800 42.979 -11.280 1.00 33.03 681 GLY A CA 1
ATOM 5406 C C . GLY A 1 681 ? 46.216 41.755 -12.095 1.00 33.03 681 GLY A C 1
ATOM 5407 O O . GLY A 1 681 ? 46.829 41.882 -13.151 1.00 33.03 681 GLY A O 1
ATOM 5408 N N . GLY A 1 682 ? 45.766 40.585 -11.650 1.00 25.03 682 GLY A N 1
ATOM 5409 C CA . GLY A 1 682 ? 45.636 39.364 -12.437 1.00 25.03 682 GLY A CA 1
ATOM 5410 C C . GLY A 1 682 ? 44.313 38.674 -12.099 1.00 25.03 682 GLY A C 1
ATOM 5411 O O . GLY A 1 682 ? 43.791 38.839 -10.997 1.00 25.03 682 GLY A O 1
ATOM 5412 N N . ILE A 1 683 ? 43.756 37.920 -13.051 1.00 26.81 683 ILE A N 1
ATOM 5413 C CA . ILE A 1 683 ? 42.631 36.999 -12.810 1.00 26.81 683 ILE A CA 1
ATOM 5414 C C . ILE A 1 683 ? 42.980 36.152 -11.570 1.00 26.81 683 ILE A C 1
ATOM 5416 O O . ILE A 1 683 ? 44.115 35.664 -11.509 1.00 26.81 683 ILE A O 1
ATOM 5420 N N . PRO A 1 684 ? 42.075 35.966 -10.587 1.00 27.70 684 PRO A N 1
ATOM 5421 C CA . PRO A 1 684 ? 42.359 35.111 -9.442 1.00 27.70 684 PRO A CA 1
ATOM 5422 C C . PRO A 1 684 ? 42.791 33.742 -9.959 1.00 27.70 684 PRO A C 1
ATOM 5424 O O . PRO A 1 684 ? 42.082 33.132 -10.763 1.00 27.70 684 PRO A O 1
ATOM 5427 N N . LYS A 1 685 ? 43.960 33.259 -9.524 1.00 31.17 685 LYS A N 1
ATOM 5428 C CA . LYS A 1 685 ? 44.293 31.843 -9.660 1.00 31.17 685 LYS A CA 1
ATOM 5429 C C . LYS A 1 685 ? 43.222 31.085 -8.888 1.00 31.17 685 LYS A C 1
ATOM 5431 O O . LYS A 1 685 ? 43.266 31.015 -7.670 1.00 31.17 685 LYS A O 1
ATOM 5436 N N . SER A 1 686 ? 42.228 30.584 -9.600 1.00 35.56 686 SER A N 1
ATOM 5437 C CA . SER A 1 686 ? 41.320 29.569 -9.092 1.00 35.56 686 SER A CA 1
ATOM 5438 C C . SER A 1 686 ? 42.154 28.390 -8.592 1.00 35.56 686 SER A C 1
ATOM 5440 O O . SER A 1 686 ? 43.072 27.970 -9.303 1.00 35.56 686 SER A O 1
ATOM 5442 N N . ASP A 1 687 ? 41.828 27.876 -7.408 1.00 35.72 687 ASP A N 1
ATOM 5443 C CA . ASP A 1 687 ? 42.475 26.761 -6.702 1.00 35.72 687 ASP A CA 1
ATOM 5444 C C . ASP A 1 687 ? 42.362 25.397 -7.433 1.00 35.72 687 ASP A C 1
ATOM 5446 O O . ASP A 1 687 ? 42.065 24.364 -6.843 1.00 35.72 687 ASP A O 1
ATOM 5450 N N . TRP A 1 688 ? 42.624 25.351 -8.742 1.00 40.44 688 TRP A N 1
ATOM 5451 C CA . TRP A 1 688 ? 42.662 24.126 -9.552 1.00 40.44 688 TRP A CA 1
ATOM 5452 C C . TRP A 1 688 ? 44.061 23.491 -9.621 1.00 40.44 688 TRP A C 1
ATOM 5454 O O . TRP A 1 688 ? 44.243 22.475 -10.288 1.00 40.44 688 TRP A O 1
ATOM 5464 N N . GLY A 1 689 ? 45.055 24.063 -8.931 1.00 34.31 689 GLY A N 1
ATOM 5465 C CA . GLY A 1 689 ? 46.462 23.639 -8.989 1.00 34.31 689 GLY A CA 1
ATOM 5466 C C . GLY A 1 689 ? 46.792 22.310 -8.297 1.00 34.31 689 GLY A C 1
ATOM 5467 O O . GLY A 1 689 ? 47.956 21.930 -8.269 1.00 34.31 689 GLY A O 1
ATOM 5468 N N . GLY A 1 690 ? 45.805 21.612 -7.725 1.00 42.16 690 GLY A N 1
ATOM 5469 C CA . GLY A 1 690 ? 46.026 20.338 -7.031 1.00 42.16 690 GLY A CA 1
ATOM 5470 C C . GLY A 1 690 ? 45.823 19.081 -7.885 1.00 42.16 690 GLY A C 1
ATOM 5471 O O . GLY A 1 690 ? 46.428 18.058 -7.586 1.00 42.16 690 GLY A O 1
ATOM 5472 N N . LYS A 1 691 ? 44.978 19.128 -8.931 1.00 49.50 691 LYS A N 1
ATOM 5473 C CA . LYS A 1 691 ? 44.554 17.924 -9.686 1.00 49.50 691 LYS A CA 1
ATOM 5474 C C . LYS A 1 691 ? 45.270 17.752 -11.033 1.00 49.50 691 LYS A C 1
ATOM 5476 O O . LYS A 1 691 ? 45.417 16.633 -11.509 1.00 49.50 691 LYS A O 1
ATOM 5481 N N . TRP A 1 692 ? 45.736 18.849 -11.629 1.00 51.91 692 TRP A N 1
ATOM 5482 C CA . TRP A 1 692 ? 46.410 18.871 -12.928 1.00 51.91 692 TRP A CA 1
ATOM 5483 C C . TRP A 1 692 ? 47.614 19.817 -12.852 1.00 51.91 692 TRP A C 1
ATOM 5485 O O . TRP A 1 692 ? 47.454 20.960 -12.431 1.00 51.91 692 TRP A O 1
ATOM 5495 N N . GLY A 1 693 ? 48.808 19.382 -13.274 1.00 51.38 693 GLY A N 1
ATOM 5496 C CA . GLY A 1 693 ? 49.972 20.281 -13.375 1.00 51.38 693 GLY A CA 1
ATOM 5497 C C . GLY A 1 693 ? 49.757 21.396 -14.413 1.00 51.38 693 GLY A C 1
ATOM 5498 O O . GLY A 1 693 ? 50.128 22.541 -14.176 1.00 51.38 693 GLY A O 1
ATOM 5499 N N . ASN A 1 694 ? 49.087 21.063 -15.525 1.00 55.34 694 ASN A N 1
ATOM 5500 C CA . ASN A 1 694 ? 48.488 21.959 -16.520 1.00 55.34 694 ASN A CA 1
ATOM 5501 C C . ASN A 1 694 ? 47.180 21.312 -17.026 1.00 55.34 694 ASN A C 1
ATOM 5503 O O . ASN A 1 694 ? 47.146 20.089 -17.164 1.00 55.34 694 ASN A O 1
ATOM 5507 N N . PRO A 1 695 ? 46.107 22.071 -17.322 1.00 61.44 695 PRO A N 1
ATOM 5508 C CA . PRO A 1 695 ? 44.861 21.489 -17.822 1.00 61.44 695 PRO A CA 1
ATOM 5509 C C . PRO A 1 695 ? 45.062 20.852 -19.215 1.00 61.44 695 PRO A C 1
ATOM 5511 O O . PRO A 1 695 ? 45.523 21.548 -20.121 1.00 61.44 695 PRO A O 1
ATOM 5514 N N . PRO A 1 696 ? 44.688 19.573 -19.424 1.00 67.94 696 PRO A N 1
ATOM 5515 C CA . PRO A 1 696 ? 44.970 18.846 -20.672 1.00 67.94 696 PRO A CA 1
ATOM 5516 C C . PRO A 1 696 ? 44.130 19.330 -21.867 1.00 67.94 696 PRO A C 1
ATOM 5518 O O . PRO A 1 696 ? 44.612 19.411 -22.994 1.00 67.94 696 PRO A O 1
ATOM 5521 N N . ILE A 1 697 ? 42.881 19.747 -21.625 1.00 77.00 697 ILE A N 1
ATOM 5522 C CA . ILE A 1 697 ? 41.962 20.224 -22.669 1.00 77.00 697 ILE A CA 1
ATOM 5523 C C . ILE A 1 697 ? 41.621 21.696 -22.437 1.00 77.00 697 ILE A C 1
ATOM 5525 O O . ILE A 1 697 ? 40.831 22.035 -21.548 1.00 77.00 697 ILE A O 1
ATOM 5529 N N . THR A 1 698 ? 42.207 22.572 -23.253 1.00 77.12 698 THR A N 1
ATOM 5530 C CA . THR A 1 698 ? 42.078 24.039 -23.139 1.00 77.12 698 THR A CA 1
ATOM 5531 C C . THR A 1 698 ? 41.440 24.705 -24.355 1.00 77.12 698 THR A C 1
ATOM 5533 O O . THR A 1 698 ? 41.069 25.874 -24.281 1.00 77.12 698 THR A O 1
ATOM 5536 N N . THR A 1 699 ? 41.272 23.983 -25.467 1.00 80.25 699 THR A N 1
ATOM 5537 C CA . THR A 1 699 ? 40.726 24.522 -26.721 1.00 80.25 699 THR A CA 1
ATOM 5538 C C . THR A 1 699 ? 39.612 23.637 -27.279 1.00 80.25 699 THR A C 1
ATOM 5540 O O . THR A 1 699 ? 39.578 22.428 -27.043 1.00 80.25 699 THR A O 1
ATOM 5543 N N . LEU A 1 700 ? 38.701 24.230 -28.058 1.00 78.12 700 LEU A N 1
ATOM 5544 C CA . LEU A 1 700 ? 37.614 23.500 -28.717 1.00 78.12 700 LEU A CA 1
ATOM 5545 C C . LEU A 1 700 ? 38.120 22.413 -29.696 1.00 78.12 700 LEU A C 1
ATOM 5547 O O . LEU A 1 700 ? 37.564 21.314 -29.677 1.00 78.12 700 LEU A O 1
ATOM 5551 N N . PRO A 1 701 ? 39.175 22.639 -30.511 1.00 83.75 701 PRO A N 1
ATOM 5552 C CA . PRO A 1 701 ? 39.792 21.569 -31.298 1.00 83.75 701 PRO A CA 1
ATOM 5553 C C . PRO A 1 701 ? 40.345 20.423 -30.439 1.00 83.75 701 PRO A C 1
ATOM 5555 O O . PRO A 1 701 ? 40.107 19.262 -30.763 1.00 83.75 701 PRO A O 1
ATOM 5558 N N . SER A 1 702 ? 41.004 20.730 -29.312 1.00 81.75 702 SER A N 1
ATOM 5559 C CA . SER A 1 702 ? 41.494 19.701 -28.383 1.00 81.75 702 SER A CA 1
ATOM 5560 C C . SER A 1 702 ? 40.340 18.876 -27.802 1.00 81.75 702 SER A C 1
ATOM 5562 O O . SER A 1 702 ? 40.408 17.649 -27.801 1.00 81.75 702 SER A O 1
ATOM 5564 N N . LEU A 1 703 ? 39.228 19.513 -27.418 1.00 83.06 703 LEU A N 1
ATOM 5565 C CA . LEU A 1 703 ? 38.039 18.806 -26.933 1.00 83.06 703 LEU A CA 1
ATOM 5566 C C . LEU A 1 703 ? 37.443 17.867 -27.995 1.00 83.06 703 LEU A C 1
ATOM 5568 O O . LEU A 1 703 ? 37.102 16.729 -27.684 1.00 83.06 703 LEU A O 1
ATOM 5572 N N . LYS A 1 704 ? 37.349 18.308 -29.257 1.00 85.50 704 LYS A N 1
ATOM 5573 C CA . LYS A 1 704 ? 36.863 17.463 -30.364 1.00 85.50 704 LYS A CA 1
ATOM 5574 C C . LYS A 1 704 ? 37.763 16.248 -30.594 1.00 85.50 704 LYS A C 1
ATOM 5576 O O . LYS A 1 704 ? 37.245 15.144 -30.750 1.00 85.50 704 LYS A O 1
ATOM 5581 N N . LYS A 1 705 ? 39.089 16.440 -30.572 1.00 84.62 705 LYS A N 1
ATOM 5582 C CA . LYS A 1 705 ? 40.080 15.354 -30.667 1.00 84.62 705 LYS A CA 1
ATOM 5583 C C . LYS A 1 705 ? 39.881 14.337 -29.539 1.00 84.62 705 LYS A C 1
ATOM 5585 O O . LYS A 1 705 ? 39.772 13.144 -29.805 1.00 84.62 705 LYS A O 1
ATOM 5590 N N . HIS A 1 706 ? 39.740 14.806 -28.301 1.00 85.00 706 HIS A N 1
ATOM 5591 C CA . HIS A 1 706 ? 39.538 13.950 -27.131 1.00 85.00 706 HIS A CA 1
ATOM 5592 C C . HIS A 1 706 ? 38.187 13.218 -27.140 1.00 85.00 706 HIS A C 1
ATOM 5594 O O . HIS A 1 706 ? 38.120 12.058 -26.757 1.00 85.00 706 HIS A O 1
ATOM 5600 N N . LEU A 1 707 ? 37.110 13.824 -27.640 1.00 85.12 707 LEU A N 1
ATOM 5601 C CA . LEU A 1 707 ? 35.821 13.133 -27.774 1.00 85.12 707 LEU A CA 1
ATOM 5602 C C . LEU A 1 707 ? 35.842 12.054 -28.868 1.00 85.12 707 LEU A C 1
ATOM 5604 O O . LEU A 1 707 ? 35.268 10.983 -28.689 1.00 85.12 707 LEU A O 1
ATOM 5608 N N . HIS A 1 708 ? 36.549 12.291 -29.976 1.00 84.31 708 HIS A N 1
ATOM 5609 C CA . HIS A 1 708 ? 36.827 11.238 -30.958 1.00 84.31 708 HIS A CA 1
ATOM 5610 C C . HIS A 1 708 ? 37.673 10.108 -30.369 1.00 84.31 708 HIS A C 1
ATOM 5612 O O . HIS A 1 708 ? 37.480 8.943 -30.712 1.00 84.31 708 HIS A O 1
ATOM 5618 N N . PHE A 1 709 ? 38.591 10.449 -29.471 1.00 83.62 709 PHE A N 1
ATOM 5619 C CA . PHE A 1 709 ? 39.413 9.479 -28.773 1.00 83.62 709 PHE A CA 1
ATOM 5620 C C . PHE A 1 709 ? 38.614 8.605 -27.812 1.00 83.62 709 PHE A C 1
ATOM 5622 O O . PHE A 1 709 ? 38.784 7.391 -27.828 1.00 83.62 709 PHE A O 1
ATOM 5629 N N . ALA A 1 710 ? 37.683 9.203 -27.065 1.00 85.06 710 ALA A N 1
ATOM 5630 C CA . ALA A 1 710 ? 36.733 8.477 -26.229 1.00 85.06 710 ALA A CA 1
ATOM 5631 C C . ALA A 1 710 ? 35.965 7.454 -27.068 1.00 85.06 710 ALA A C 1
ATOM 5633 O O . ALA A 1 710 ? 35.985 6.267 -26.772 1.00 85.06 710 ALA A O 1
ATOM 5634 N N . MET A 1 711 ? 35.406 7.879 -28.206 1.00 86.06 711 MET A N 1
ATOM 5635 C CA . MET A 1 711 ? 34.734 6.957 -29.123 1.00 86.06 711 MET A CA 1
ATOM 5636 C C . MET A 1 711 ? 35.645 5.814 -29.607 1.00 86.06 711 MET A C 1
ATOM 5638 O O . MET A 1 711 ? 35.186 4.685 -29.744 1.00 86.06 711 MET A O 1
ATOM 5642 N N . ALA A 1 712 ? 36.922 6.083 -29.888 1.00 84.62 712 ALA A N 1
ATOM 5643 C CA . ALA A 1 712 ? 37.864 5.049 -30.315 1.00 84.62 712 ALA A CA 1
ATOM 5644 C C . ALA A 1 712 ? 38.190 4.051 -29.189 1.00 84.62 712 ALA A C 1
ATOM 5646 O O . ALA A 1 712 ? 38.315 2.858 -29.464 1.00 84.62 712 ALA A O 1
ATOM 5647 N N . ILE A 1 713 ? 38.296 4.525 -27.942 1.00 85.75 713 ILE A N 1
ATOM 5648 C CA . ILE A 1 713 ? 38.504 3.686 -26.758 1.00 85.75 713 ILE A CA 1
ATOM 5649 C C . ILE A 1 713 ? 37.317 2.735 -26.584 1.00 85.75 713 ILE A C 1
ATOM 5651 O O . ILE A 1 713 ? 37.517 1.527 -26.699 1.00 85.75 713 ILE A O 1
ATOM 5655 N N . GLU A 1 714 ? 36.100 3.261 -26.446 1.00 87.56 714 GLU A N 1
ATOM 5656 C CA . GLU A 1 714 ? 34.879 2.467 -26.216 1.00 87.56 714 GLU A CA 1
ATOM 5657 C C . GLU A 1 714 ? 34.599 1.481 -27.366 1.00 87.56 714 GLU A C 1
ATOM 5659 O O . GLU A 1 714 ? 34.194 0.336 -27.180 1.00 87.56 714 GLU A O 1
ATOM 5664 N N . LEU A 1 715 ? 34.876 1.886 -28.611 1.00 88.12 715 LEU A N 1
ATOM 5665 C CA . LEU A 1 715 ? 34.743 0.989 -29.760 1.00 88.12 715 LEU A CA 1
ATOM 5666 C C . LEU A 1 715 ? 35.775 -0.156 -29.735 1.00 88.12 715 LEU A C 1
ATOM 5668 O O . LEU A 1 715 ? 35.517 -1.231 -30.278 1.00 88.12 715 LEU A O 1
ATOM 5672 N N . SER A 1 716 ? 36.945 0.065 -29.131 1.00 87.44 716 SER A N 1
ATOM 5673 C CA . SER A 1 716 ? 38.044 -0.906 -29.052 1.00 87.44 716 SER A CA 1
ATOM 5674 C C . SER A 1 716 ? 37.967 -1.860 -27.855 1.00 87.44 716 SER A C 1
ATOM 5676 O O . SER A 1 716 ? 38.688 -2.860 -27.822 1.00 87.44 716 SER A O 1
ATOM 5678 N N . THR A 1 717 ? 37.089 -1.616 -26.891 1.00 88.69 717 THR A N 1
ATOM 5679 C CA . THR A 1 717 ? 36.859 -2.501 -25.738 1.00 88.69 717 THR A CA 1
ATOM 5680 C C . THR A 1 717 ? 35.731 -3.502 -26.021 1.00 88.69 717 THR A C 1
ATOM 5682 O O . THR A 1 717 ? 35.840 -4.675 -25.663 1.00 88.69 717 THR A O 1
ATOM 5685 N N . ILE A 1 718 ? 34.706 -3.115 -26.793 1.00 90.31 718 ILE A N 1
ATOM 5686 C CA . ILE A 1 718 ? 33.558 -3.980 -27.136 1.00 90.31 718 ILE A CA 1
ATOM 5687 C C . ILE A 1 718 ? 33.977 -5.353 -27.722 1.00 90.31 718 ILE A C 1
ATOM 5689 O O . ILE A 1 718 ? 33.549 -6.383 -27.185 1.00 90.31 718 ILE A O 1
ATOM 5693 N N . PRO A 1 719 ? 34.818 -5.449 -28.779 1.00 91.12 719 PRO A N 1
ATOM 5694 C CA . PRO A 1 719 ? 35.221 -6.748 -29.323 1.00 91.12 719 PRO A CA 1
ATOM 5695 C C . PRO A 1 719 ? 36.038 -7.597 -28.346 1.00 91.12 719 PRO A C 1
ATOM 5697 O O . PRO A 1 719 ? 35.964 -8.823 -28.410 1.00 91.12 719 PRO A O 1
ATOM 5700 N N . LEU A 1 720 ? 36.796 -6.968 -27.443 1.00 90.31 720 LEU A N 1
ATOM 5701 C CA . LEU A 1 720 ? 37.609 -7.649 -26.437 1.00 90.31 720 LEU A CA 1
ATOM 5702 C C . LEU A 1 720 ? 36.719 -8.431 -25.458 1.00 90.31 720 LEU A C 1
ATOM 5704 O O . LEU A 1 720 ? 36.940 -9.626 -25.230 1.00 90.31 720 LEU A O 1
ATOM 5708 N N . TYR A 1 721 ? 35.678 -7.772 -24.948 1.00 89.69 721 TYR A N 1
ATOM 5709 C CA . TYR A 1 721 ? 34.688 -8.374 -24.061 1.00 89.69 721 TYR A CA 1
ATOM 5710 C C . TYR A 1 721 ? 33.857 -9.444 -24.776 1.00 89.69 721 TYR A C 1
ATOM 5712 O O . TYR A 1 721 ? 33.689 -10.548 -24.253 1.00 89.69 721 TYR A O 1
ATOM 5720 N N . LEU A 1 722 ? 33.420 -9.177 -26.014 1.00 89.12 722 LEU A N 1
ATOM 5721 C CA . LEU A 1 722 ? 32.670 -10.144 -26.824 1.00 89.12 722 LEU A CA 1
ATOM 5722 C C . LEU A 1 722 ? 33.467 -11.427 -27.096 1.00 89.12 722 LEU A C 1
ATOM 5724 O O . LEU A 1 722 ? 32.907 -12.519 -27.004 1.00 89.12 722 LEU A O 1
ATOM 5728 N N . TYR A 1 723 ? 34.766 -11.325 -27.396 1.00 90.44 723 TYR A N 1
ATOM 5729 C CA . TYR A 1 723 ? 35.611 -12.497 -27.657 1.00 90.44 723 TYR A CA 1
ATOM 5730 C C . TYR A 1 723 ? 35.799 -13.372 -26.416 1.00 90.44 723 TYR A C 1
ATOM 5732 O O . TYR A 1 723 ? 35.735 -14.601 -26.505 1.00 90.44 723 TYR A O 1
ATOM 5740 N N . ALA A 1 724 ? 35.998 -12.750 -25.251 1.00 88.75 724 ALA A N 1
ATOM 5741 C CA . ALA A 1 724 ? 36.087 -13.482 -23.995 1.00 88.75 724 ALA A CA 1
ATOM 5742 C C . ALA A 1 724 ? 34.761 -14.159 -23.663 1.00 88.75 724 ALA A C 1
ATOM 5744 O O . ALA A 1 724 ? 34.750 -15.360 -23.398 1.00 88.75 724 ALA A O 1
ATOM 5745 N N . MET A 1 725 ? 33.652 -13.427 -23.776 1.00 85.94 725 MET A N 1
ATOM 5746 C CA . MET A 1 725 ? 32.308 -13.959 -23.567 1.00 85.94 725 MET A CA 1
ATOM 5747 C C . MET A 1 725 ? 32.031 -15.167 -24.473 1.00 85.94 725 MET A C 1
ATOM 5749 O O . MET A 1 725 ? 31.565 -16.196 -23.996 1.00 85.94 725 MET A O 1
ATOM 5753 N N . TYR A 1 726 ? 32.392 -15.087 -25.759 1.00 86.12 726 TYR A N 1
ATOM 5754 C CA . TYR A 1 726 ? 32.198 -16.174 -26.728 1.00 86.12 726 TYR A CA 1
ATOM 5755 C C . TYR A 1 726 ? 32.977 -17.454 -26.381 1.00 86.12 726 TYR A C 1
ATOM 5757 O O . TYR A 1 726 ? 32.596 -18.552 -26.780 1.00 86.12 726 TYR A O 1
ATOM 5765 N N . SER A 1 727 ? 34.077 -17.333 -25.639 1.00 88.19 727 SER A N 1
ATOM 5766 C CA . SER A 1 727 ? 34.905 -18.479 -25.246 1.00 88.19 727 SER A CA 1
ATOM 5767 C C . SER A 1 727 ? 34.434 -19.200 -23.977 1.00 88.19 727 SER A C 1
ATOM 5769 O O . SER A 1 727 ? 34.975 -20.261 -23.649 1.00 88.19 727 SER A O 1
ATOM 5771 N N . ILE A 1 728 ? 33.453 -18.644 -23.257 1.00 84.06 728 ILE A N 1
ATOM 5772 C CA . ILE A 1 728 ? 32.913 -19.246 -22.036 1.00 84.06 728 ILE A CA 1
ATOM 5773 C C . ILE A 1 728 ? 32.158 -20.521 -22.415 1.00 84.06 728 ILE A C 1
ATOM 5775 O O . ILE A 1 728 ? 31.150 -20.499 -23.122 1.00 84.06 728 ILE A O 1
ATOM 5779 N N . LYS A 1 729 ? 32.665 -21.666 -21.947 1.00 80.19 729 LYS A N 1
ATOM 5780 C CA . LYS A 1 729 ? 32.036 -22.966 -22.182 1.00 80.19 729 LYS A CA 1
ATOM 5781 C C . LYS A 1 729 ? 30.855 -23.138 -21.239 1.00 80.19 729 LYS A C 1
ATOM 5783 O O . LYS A 1 729 ? 31.033 -23.461 -20.068 1.00 80.19 729 LYS A O 1
ATOM 5788 N N . LEU A 1 730 ? 29.653 -22.981 -21.773 1.00 72.25 730 LEU A N 1
ATOM 5789 C CA . LEU A 1 730 ? 28.437 -23.339 -21.055 1.00 72.25 730 LEU A CA 1
ATOM 5790 C C . LEU A 1 730 ? 28.316 -24.877 -20.979 1.00 72.25 730 LEU A C 1
ATOM 5792 O O . LEU A 1 730 ? 28.719 -25.568 -21.922 1.00 72.25 730 LEU A O 1
ATOM 5796 N N . PRO A 1 731 ? 27.763 -25.447 -19.892 1.00 72.31 731 PRO A N 1
ATOM 5797 C CA . PRO A 1 731 ? 27.542 -26.887 -19.788 1.00 72.31 731 PRO A CA 1
ATOM 5798 C C . PRO A 1 731 ? 26.717 -27.408 -20.972 1.00 72.31 731 PRO A C 1
ATOM 5800 O O . PRO A 1 731 ? 25.703 -26.812 -21.331 1.00 72.31 731 PRO A O 1
ATOM 5803 N N . ALA A 1 732 ? 27.116 -28.528 -21.583 1.00 68.50 732 ALA A N 1
ATOM 5804 C CA . ALA A 1 732 ? 26.493 -29.027 -22.817 1.00 68.50 732 ALA A CA 1
ATOM 5805 C C . ALA A 1 732 ? 24.977 -29.288 -22.687 1.00 68.50 732 ALA A C 1
ATOM 5807 O O . ALA A 1 732 ? 24.222 -29.096 -23.638 1.00 68.50 732 ALA A O 1
ATOM 5808 N N . ASN A 1 733 ? 24.525 -29.658 -21.486 1.00 59.91 733 ASN A N 1
ATOM 5809 C CA . ASN A 1 733 ? 23.117 -29.840 -21.123 1.00 59.91 733 ASN A CA 1
ATOM 5810 C C . ASN A 1 733 ? 22.354 -28.524 -20.861 1.00 59.91 733 ASN A C 1
ATOM 5812 O O . ASN A 1 733 ? 21.141 -28.556 -20.679 1.00 59.91 733 ASN A O 1
ATOM 5816 N N . LYS A 1 734 ? 23.047 -27.381 -20.825 1.00 52.38 734 LYS A N 1
ATOM 5817 C CA . LYS A 1 734 ? 22.502 -26.039 -20.575 1.00 52.38 734 LYS A CA 1
ATOM 5818 C C . LYS A 1 734 ? 22.631 -25.088 -21.770 1.00 52.38 734 LYS A C 1
ATOM 5820 O O . LYS A 1 734 ? 21.900 -24.111 -21.821 1.00 52.38 734 LYS A O 1
ATOM 5825 N N . ILE A 1 735 ? 23.458 -25.406 -22.775 1.00 51.59 735 ILE A N 1
ATOM 5826 C CA . ILE A 1 735 ? 23.618 -24.621 -24.024 1.00 51.59 735 ILE A CA 1
ATOM 5827 C C . ILE A 1 735 ? 22.285 -24.389 -24.760 1.00 51.59 735 ILE A C 1
ATOM 5829 O O . ILE A 1 735 ? 22.113 -23.371 -25.424 1.00 51.59 735 ILE A O 1
ATOM 5833 N N . LYS A 1 736 ? 21.339 -25.330 -24.655 1.00 44.59 736 LYS A N 1
ATOM 5834 C CA . LYS A 1 736 ? 20.002 -25.234 -25.266 1.00 44.59 736 LYS A CA 1
ATOM 5835 C C . LYS A 1 736 ? 18.909 -24.813 -24.281 1.00 44.59 736 LYS A C 1
ATOM 5837 O O . LYS A 1 73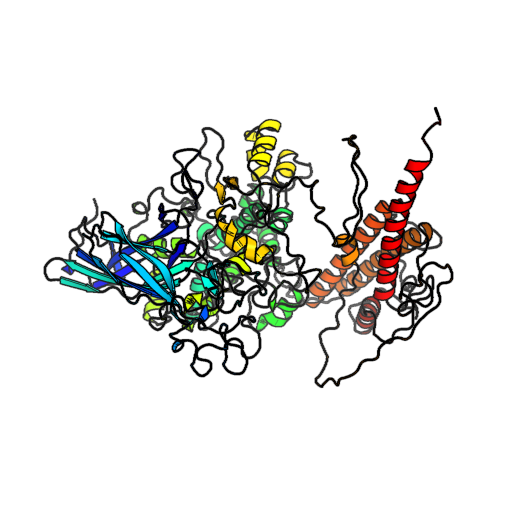6 ? 17.746 -24.795 -24.666 1.00 44.59 736 LYS A O 1
ATOM 5842 N N . ASP A 1 737 ? 19.259 -24.528 -23.025 1.00 44.59 737 ASP A N 1
ATOM 5843 C CA . ASP A 1 737 ? 18.308 -24.114 -21.996 1.00 44.59 737 ASP A CA 1
ATOM 5844 C C . ASP A 1 737 ? 18.262 -22.576 -21.930 1.00 44.59 737 ASP A C 1
ATOM 5846 O O . ASP A 1 737 ? 19.136 -21.970 -21.311 1.00 44.59 737 ASP A O 1
ATOM 5850 N N . PRO A 1 738 ? 17.253 -21.914 -22.525 1.00 41.31 738 PRO A N 1
ATOM 5851 C CA . PRO A 1 738 ? 17.125 -20.455 -22.486 1.00 41.31 738 PRO A CA 1
ATOM 5852 C C . PRO A 1 738 ? 16.900 -19.885 -21.073 1.00 41.31 738 PRO A C 1
ATOM 5854 O O . PRO A 1 738 ? 16.882 -18.669 -20.914 1.00 41.31 738 PRO A O 1
ATOM 5857 N N . ARG A 1 739 ? 16.717 -20.735 -20.049 1.00 38.62 739 ARG A N 1
ATOM 5858 C CA . ARG A 1 739 ? 16.617 -20.340 -18.633 1.00 38.62 739 ARG A CA 1
ATOM 5859 C C . ARG A 1 739 ? 17.979 -20.270 -17.945 1.00 38.62 739 ARG A C 1
ATOM 5861 O O . ARG A 1 739 ? 18.073 -19.740 -16.841 1.00 38.62 739 ARG A O 1
ATOM 5868 N N . PHE A 1 740 ? 19.021 -20.851 -18.543 1.00 44.38 740 PHE A N 1
ATOM 5869 C CA . PHE A 1 740 ? 20.353 -20.857 -17.955 1.00 44.38 740 PHE A CA 1
ATOM 5870 C C . PHE A 1 740 ? 21.032 -19.509 -18.202 1.00 44.38 740 PHE A C 1
ATOM 5872 O O . PHE A 1 740 ? 21.574 -19.248 -19.276 1.00 44.38 740 PHE A O 1
ATOM 5879 N N . TRP A 1 741 ? 20.978 -18.646 -17.190 1.00 52.91 741 TRP A N 1
ATOM 5880 C CA . TRP A 1 741 ? 21.784 -17.436 -17.128 1.00 52.91 741 TRP A CA 1
ATOM 5881 C C . TRP A 1 741 ? 23.124 -17.761 -16.481 1.00 52.91 741 TRP A C 1
ATOM 5883 O O . TRP A 1 741 ? 23.191 -18.074 -15.293 1.00 52.91 741 TRP A O 1
ATOM 5893 N N . ASP A 1 742 ? 24.190 -17.696 -17.272 1.00 63.38 742 ASP A N 1
ATOM 5894 C CA . ASP A 1 742 ? 25.543 -17.789 -16.746 1.00 63.38 742 ASP A CA 1
ATOM 5895 C C . ASP A 1 742 ? 25.962 -16.410 -16.200 1.00 63.38 742 ASP A C 1
ATOM 5897 O O . ASP A 1 742 ? 26.020 -15.444 -16.969 1.00 63.38 742 ASP A O 1
ATOM 5901 N N . PRO A 1 743 ? 26.237 -16.277 -14.890 1.00 55.41 743 PRO A N 1
ATOM 5902 C CA . PRO A 1 743 ? 26.493 -14.981 -14.263 1.00 55.41 743 PRO A CA 1
ATOM 5903 C C . PRO A 1 743 ? 27.748 -14.293 -14.815 1.00 55.41 743 PRO A C 1
ATOM 5905 O O . PRO A 1 743 ? 27.792 -13.066 -14.872 1.00 55.41 743 PRO A O 1
ATOM 5908 N N . VAL A 1 744 ? 28.741 -15.060 -15.280 1.00 63.59 744 VAL A N 1
ATOM 5909 C CA . VAL A 1 744 ? 29.971 -14.518 -15.881 1.00 63.59 744 VAL A CA 1
ATOM 5910 C C . VAL A 1 744 ? 29.668 -13.909 -17.249 1.00 63.59 744 VAL A C 1
ATOM 5912 O O . VAL A 1 744 ? 30.034 -12.767 -17.523 1.00 63.59 744 VAL A O 1
ATOM 5915 N N . THR A 1 745 ? 28.934 -14.639 -18.087 1.00 69.56 745 THR A N 1
ATOM 5916 C CA . THR A 1 745 ? 28.435 -14.156 -19.383 1.00 69.56 745 THR A CA 1
ATOM 5917 C C . THR A 1 745 ? 27.556 -12.920 -19.198 1.00 69.56 745 THR A C 1
ATOM 5919 O O . THR A 1 745 ? 27.658 -11.958 -19.957 1.00 69.56 745 THR A O 1
ATOM 5922 N N . GLY A 1 746 ? 26.723 -12.924 -18.158 1.00 59.72 746 GLY A N 1
ATOM 5923 C CA . GLY A 1 746 ? 25.860 -11.813 -17.802 1.00 59.72 746 GLY A CA 1
ATOM 5924 C C . GLY A 1 746 ? 26.595 -10.539 -17.415 1.00 59.72 746 GLY A C 1
ATOM 5925 O O . GLY A 1 746 ? 26.291 -9.476 -17.954 1.00 59.72 746 GLY A O 1
ATOM 5926 N N . ALA A 1 747 ? 27.588 -10.658 -16.535 1.00 61.69 747 ALA A N 1
ATOM 5927 C CA . ALA A 1 747 ? 28.430 -9.541 -16.127 1.00 61.69 747 ALA A CA 1
ATOM 5928 C C . ALA A 1 747 ? 29.189 -8.943 -17.323 1.00 61.69 747 ALA A C 1
ATOM 5930 O O . ALA A 1 747 ? 29.142 -7.735 -17.536 1.00 61.69 747 ALA A O 1
ATOM 5931 N N . ILE A 1 748 ? 29.807 -9.782 -18.165 1.00 72.25 748 ILE A N 1
ATOM 5932 C CA . ILE A 1 748 ? 30.527 -9.313 -19.361 1.00 72.25 748 ILE A CA 1
ATOM 5933 C C . ILE A 1 748 ? 29.571 -8.629 -20.350 1.00 72.25 748 ILE A C 1
ATOM 5935 O O . ILE A 1 748 ? 29.918 -7.616 -20.954 1.00 72.25 748 ILE A O 1
ATOM 5939 N N . ARG A 1 749 ? 28.346 -9.145 -20.500 1.00 71.81 749 ARG A N 1
ATOM 5940 C CA . ARG A 1 749 ? 27.316 -8.524 -21.341 1.00 71.81 749 ARG A CA 1
ATOM 5941 C C . ARG A 1 749 ? 26.870 -7.157 -20.817 1.00 71.81 749 ARG A C 1
ATOM 5943 O O . ARG A 1 749 ? 26.568 -6.293 -21.637 1.00 71.81 749 ARG A O 1
ATOM 5950 N N . GLY A 1 750 ? 26.830 -6.974 -19.497 1.00 57.50 750 GLY A N 1
ATOM 5951 C CA . GLY A 1 750 ? 26.605 -5.674 -18.858 1.00 57.50 750 GLY A CA 1
ATOM 5952 C C . GLY A 1 750 ? 27.670 -4.661 -19.272 1.00 57.50 750 GLY A C 1
ATOM 5953 O O . GLY A 1 750 ? 27.325 -3.640 -19.856 1.00 57.50 750 GLY A O 1
ATOM 5954 N N . ILE A 1 751 ? 28.948 -5.023 -19.112 1.00 73.19 751 ILE A N 1
ATOM 5955 C CA . ILE A 1 751 ? 30.094 -4.183 -19.507 1.00 73.19 751 ILE A CA 1
ATOM 5956 C C . ILE A 1 751 ? 30.001 -3.803 -20.992 1.00 73.19 751 ILE A C 1
ATOM 5958 O O . ILE A 1 751 ? 30.088 -2.636 -21.348 1.00 73.19 751 ILE A O 1
ATOM 5962 N N . ILE A 1 752 ? 29.722 -4.762 -21.884 1.00 79.94 752 ILE A N 1
ATOM 5963 C CA . ILE A 1 752 ? 29.558 -4.474 -23.323 1.00 79.94 752 ILE A CA 1
ATOM 5964 C C . ILE A 1 752 ? 28.464 -3.428 -23.576 1.00 79.94 752 ILE A C 1
ATOM 5966 O O . ILE A 1 752 ? 28.627 -2.560 -24.433 1.00 79.94 752 ILE A O 1
ATOM 5970 N N . ALA A 1 753 ? 27.332 -3.525 -22.875 1.00 64.62 753 ALA A N 1
ATOM 5971 C CA . ALA A 1 753 ? 26.238 -2.573 -23.032 1.00 64.62 753 ALA A CA 1
ATOM 5972 C C . ALA A 1 753 ? 26.624 -1.167 -22.541 1.00 64.62 753 ALA A C 1
ATOM 5974 O O . ALA A 1 753 ? 26.205 -0.183 -23.154 1.00 64.62 753 ALA A O 1
ATOM 5975 N N . GLU A 1 754 ? 27.434 -1.079 -21.486 1.00 65.88 754 GLU A N 1
ATOM 5976 C CA . GLU A 1 754 ? 27.977 0.175 -20.954 1.00 65.88 754 GLU A CA 1
ATOM 5977 C C . GLU A 1 754 ? 28.949 0.836 -21.941 1.00 65.88 754 GLU A C 1
ATOM 5979 O O . GLU A 1 754 ? 28.738 1.993 -22.300 1.00 65.88 754 GLU A O 1
ATOM 5984 N N . GLU A 1 755 ? 29.897 0.094 -22.519 1.00 80.31 755 GLU A N 1
ATOM 5985 C CA . GLU A 1 755 ? 30.818 0.638 -23.534 1.00 80.31 755 GLU A CA 1
ATOM 5986 C C . GLU A 1 755 ? 30.068 1.141 -24.786 1.00 80.31 755 GLU A C 1
ATOM 5988 O O . GLU A 1 755 ? 30.365 2.192 -25.360 1.00 80.31 755 GLU A O 1
ATOM 5993 N N . MET A 1 756 ? 29.016 0.426 -25.212 1.00 81.19 756 MET A N 1
ATOM 5994 C CA . MET A 1 756 ? 28.156 0.872 -26.319 1.00 81.19 756 MET A CA 1
ATOM 5995 C C . MET A 1 756 ? 27.393 2.164 -25.982 1.00 81.19 756 MET A C 1
ATOM 5997 O O . MET A 1 756 ? 27.165 3.007 -26.863 1.00 81.19 756 MET A O 1
ATOM 6001 N N . LEU A 1 757 ? 27.000 2.337 -24.718 1.00 66.88 757 LEU A N 1
ATOM 6002 C CA . LEU A 1 757 ? 26.372 3.560 -24.231 1.00 66.88 757 LEU A CA 1
ATOM 6003 C C . LEU A 1 757 ? 27.379 4.715 -24.200 1.00 66.88 757 LEU A C 1
ATOM 6005 O O . LEU A 1 757 ? 27.085 5.778 -24.750 1.00 66.88 757 LEU A O 1
ATOM 6009 N N . HIS A 1 758 ? 28.569 4.516 -23.633 1.00 74.50 758 HIS A N 1
ATOM 6010 C CA . HIS A 1 758 ? 29.636 5.518 -23.593 1.00 74.50 758 HIS A CA 1
ATOM 6011 C C . HIS A 1 758 ? 30.048 5.981 -24.994 1.00 74.50 758 HIS A C 1
ATOM 6013 O O . HIS A 1 758 ? 30.120 7.187 -25.245 1.00 74.50 758 HIS A O 1
ATOM 6019 N N . LEU A 1 759 ? 30.206 5.049 -25.942 1.00 83.81 759 LEU A N 1
ATOM 6020 C CA . LEU A 1 759 ? 30.461 5.350 -27.353 1.00 83.81 759 LEU A CA 1
ATOM 6021 C C . LEU A 1 759 ? 29.409 6.312 -27.927 1.00 83.81 759 LEU A C 1
ATOM 6023 O O . LEU A 1 759 ? 29.735 7.285 -28.616 1.00 83.81 759 LEU A O 1
ATOM 6027 N N . THR A 1 760 ? 28.137 6.050 -27.622 1.00 78.44 760 THR A N 1
ATOM 6028 C CA . THR A 1 760 ? 27.005 6.866 -28.076 1.00 78.44 760 THR A CA 1
ATOM 6029 C C . THR A 1 760 ? 27.019 8.250 -27.423 1.00 78.44 760 THR A C 1
ATOM 6031 O O . THR A 1 760 ? 26.838 9.261 -28.105 1.00 78.44 760 THR A O 1
ATOM 6034 N N . LEU A 1 761 ? 27.280 8.321 -26.116 1.00 73.88 761 LEU A N 1
ATOM 6035 C CA . LEU A 1 761 ? 27.354 9.577 -25.367 1.00 73.88 761 LEU A CA 1
ATOM 6036 C C . LEU A 1 761 ? 28.509 10.462 -25.851 1.00 73.88 761 LEU A C 1
ATOM 6038 O O . LEU A 1 761 ? 28.292 11.641 -26.133 1.00 73.88 761 LEU A O 1
ATOM 6042 N N . ALA A 1 762 ? 29.705 9.900 -26.036 1.00 79.88 762 ALA A N 1
ATOM 6043 C CA . ALA A 1 762 ? 30.854 10.615 -26.585 1.00 79.88 762 ALA A CA 1
ATOM 6044 C C . ALA A 1 762 ? 30.558 11.174 -27.988 1.00 79.88 762 ALA A C 1
ATOM 6046 O O . ALA A 1 762 ? 30.848 12.341 -28.268 1.00 79.88 762 ALA A O 1
ATOM 6047 N N . GLY A 1 763 ? 29.895 10.387 -28.844 1.00 78.25 763 GLY A N 1
ATOM 6048 C CA . GLY A 1 763 ? 29.432 10.837 -30.158 1.00 78.25 763 GLY A CA 1
ATOM 6049 C C . GLY A 1 763 ? 28.423 11.988 -30.084 1.00 78.25 763 GLY A C 1
ATOM 6050 O O . GLY A 1 763 ? 28.535 12.964 -30.828 1.00 78.25 763 GLY A O 1
ATOM 6051 N N . ASN A 1 764 ? 27.471 11.933 -29.155 1.00 75.81 764 ASN A N 1
ATOM 6052 C CA . ASN A 1 764 ? 26.487 13.001 -28.971 1.00 75.81 764 ASN A CA 1
ATOM 6053 C C . ASN A 1 764 ? 27.140 14.310 -28.507 1.00 75.81 764 ASN A C 1
ATOM 6055 O O . ASN A 1 764 ? 26.847 15.371 -29.061 1.00 75.81 764 ASN A O 1
ATOM 6059 N N . VAL A 1 765 ? 28.068 14.245 -27.548 1.00 75.62 765 VAL A N 1
ATOM 6060 C CA . VAL A 1 765 ? 28.800 15.431 -27.074 1.00 75.62 765 VAL A CA 1
ATOM 6061 C C . VAL A 1 765 ? 29.684 15.997 -28.184 1.00 75.62 765 VAL A C 1
ATOM 6063 O O . VAL A 1 765 ? 29.679 17.206 -28.414 1.00 75.62 765 VAL A O 1
ATOM 6066 N N . LEU A 1 766 ? 30.376 15.140 -28.940 1.00 81.31 766 LEU A N 1
ATOM 6067 C CA . LEU A 1 766 ? 31.158 15.548 -30.108 1.00 81.31 766 LEU A CA 1
ATOM 6068 C C . LEU A 1 766 ? 30.296 16.291 -31.130 1.00 81.31 766 LEU A C 1
ATOM 6070 O O . LEU A 1 766 ? 30.708 17.333 -31.642 1.00 81.31 766 LEU A O 1
ATOM 6074 N N . LYS A 1 767 ? 29.095 15.780 -31.416 1.00 77.12 767 LYS A N 1
ATOM 6075 C CA . LYS A 1 767 ? 28.145 16.439 -32.313 1.00 77.12 767 LYS A CA 1
ATOM 6076 C C . LYS A 1 767 ? 27.722 17.806 -31.771 1.00 77.12 767 LYS A C 1
ATOM 6078 O O . LYS A 1 767 ? 27.700 18.771 -32.534 1.00 77.12 767 LYS A O 1
ATOM 6083 N N . ALA A 1 768 ? 27.441 17.896 -30.472 1.00 71.56 768 ALA A N 1
ATOM 6084 C CA . ALA A 1 768 ? 27.002 19.125 -29.815 1.00 71.56 768 ALA A CA 1
ATOM 6085 C C . ALA A 1 768 ? 28.063 20.236 -29.850 1.00 71.56 768 ALA A C 1
ATOM 6087 O O . ALA A 1 768 ? 27.732 21.396 -30.076 1.00 71.56 768 ALA A O 1
ATOM 6088 N N . VAL A 1 769 ? 29.349 19.897 -29.725 1.00 75.88 769 VAL A N 1
ATOM 6089 C CA . VAL A 1 769 ? 30.448 20.879 -29.814 1.00 75.88 769 VAL A CA 1
ATOM 6090 C C . VAL A 1 769 ? 30.841 21.223 -31.262 1.00 75.88 769 VAL A C 1
ATOM 6092 O O . VAL A 1 769 ? 31.894 21.814 -31.514 1.00 75.88 769 VAL A O 1
ATOM 6095 N N . GLY A 1 770 ? 30.015 20.847 -32.245 1.00 77.38 770 GLY A N 1
ATOM 6096 C CA . GLY A 1 770 ? 30.230 21.115 -33.669 1.00 77.38 770 GLY A CA 1
ATOM 6097 C C . GLY A 1 770 ? 31.254 20.186 -34.329 1.00 77.38 770 GLY A C 1
ATOM 6098 O O . GLY A 1 770 ? 31.934 20.588 -35.274 1.00 77.38 770 GLY A O 1
ATOM 6099 N N . GLY A 1 771 ? 31.457 18.987 -33.784 1.00 82.00 771 GLY A N 1
ATOM 6100 C CA . GLY A 1 771 ? 32.197 17.893 -34.412 1.00 82.00 771 GLY A CA 1
ATOM 6101 C C . GLY A 1 771 ? 31.285 16.969 -35.228 1.00 82.00 771 GLY A C 1
ATOM 6102 O O . GLY A 1 771 ? 30.065 17.135 -35.271 1.00 82.00 771 GLY A O 1
ATOM 6103 N N . THR A 1 772 ? 31.877 15.981 -35.900 1.00 84.12 772 THR A N 1
ATOM 6104 C CA . THR A 1 772 ? 31.129 14.961 -36.653 1.00 84.12 772 THR A CA 1
ATOM 6105 C C . THR A 1 772 ? 31.548 13.575 -36.178 1.00 84.12 772 THR A C 1
ATOM 6107 O O . THR A 1 772 ? 32.674 13.177 -36.468 1.00 84.12 772 THR A O 1
ATOM 6110 N N . PRO A 1 773 ? 30.668 12.821 -35.495 1.00 83.94 773 PRO A N 1
ATOM 6111 C CA . PRO A 1 773 ? 30.954 11.448 -35.094 1.00 83.94 773 PRO A CA 1
ATOM 6112 C C . PRO A 1 773 ? 31.255 10.585 -36.316 1.00 83.94 773 PRO A C 1
ATOM 6114 O O . PRO A 1 773 ? 30.462 10.524 -37.255 1.00 83.94 773 PRO A O 1
ATOM 6117 N N . LYS A 1 774 ? 32.412 9.923 -36.312 1.00 79.06 774 LYS A N 1
ATOM 6118 C CA . LYS A 1 774 ? 32.830 9.004 -37.373 1.00 79.06 774 LYS A CA 1
ATOM 6119 C C . LYS A 1 774 ? 33.157 7.661 -36.744 1.00 79.06 774 LYS A C 1
ATOM 6121 O O . LYS A 1 774 ? 34.125 7.556 -35.999 1.00 79.06 774 LYS A O 1
ATOM 6126 N N . LEU A 1 775 ? 32.356 6.648 -37.057 1.00 74.88 775 LEU A N 1
ATOM 6127 C CA . LEU A 1 775 ? 32.657 5.258 -36.728 1.00 74.88 775 LEU A CA 1
ATOM 6128 C C . LEU A 1 775 ? 33.445 4.638 -37.887 1.00 74.88 775 LEU A C 1
ATOM 6130 O O . LEU A 1 775 ? 33.165 4.933 -39.048 1.00 74.88 775 LEU A O 1
ATOM 6134 N N . TYR A 1 776 ? 34.424 3.788 -37.575 1.00 68.44 776 TYR A N 1
ATOM 6135 C CA . TYR A 1 776 ? 35.179 2.996 -38.560 1.00 68.44 776 TYR A CA 1
ATOM 6136 C C . TYR A 1 776 ? 35.983 3.788 -39.610 1.00 68.44 776 TYR A C 1
ATOM 6138 O O . TYR A 1 776 ? 36.391 3.228 -40.627 1.00 68.44 776 TYR A O 1
ATOM 6146 N N . ALA A 1 777 ? 36.263 5.072 -39.374 1.00 67.81 777 ALA A N 1
ATOM 6147 C CA . ALA A 1 777 ? 37.240 5.801 -40.179 1.00 67.81 777 ALA A CA 1
ATOM 6148 C C . ALA A 1 777 ? 38.654 5.226 -39.953 1.00 67.81 777 ALA A C 1
ATOM 6150 O O . ALA A 1 777 ? 38.994 4.827 -38.837 1.00 67.81 777 ALA A O 1
ATOM 6151 N N . GLN A 1 778 ? 39.490 5.196 -41.000 1.00 61.12 778 GLN A N 1
ATOM 6152 C CA . GLN A 1 778 ? 40.875 4.722 -40.864 1.00 61.12 778 GLN A CA 1
ATOM 6153 C C . GLN A 1 778 ? 41.682 5.624 -39.917 1.00 61.12 778 GLN A C 1
ATOM 6155 O O . GLN A 1 778 ? 42.375 5.105 -39.042 1.00 61.12 778 GLN A O 1
ATOM 6160 N N . THR A 1 779 ? 41.531 6.949 -40.035 1.00 64.94 779 THR A N 1
ATOM 6161 C CA . THR A 1 779 ? 42.108 7.955 -39.128 1.00 64.94 779 THR A CA 1
ATOM 6162 C C . THR A 1 779 ? 41.214 9.202 -39.000 1.00 64.94 779 THR A C 1
ATOM 6164 O O . THR A 1 779 ? 40.403 9.493 -39.884 1.00 64.94 779 THR A O 1
ATOM 6167 N N . TYR A 1 780 ? 41.363 9.948 -37.900 1.00 58.59 780 TYR A N 1
ATOM 6168 C CA . TYR A 1 780 ? 40.885 11.327 -37.712 1.00 58.59 780 TYR A CA 1
ATOM 6169 C C . TYR A 1 780 ? 41.929 12.095 -36.887 1.00 58.59 780 TYR A C 1
ATOM 6171 O O . TYR A 1 780 ? 42.205 11.669 -35.771 1.00 58.59 780 TYR A O 1
ATOM 6179 N N . ASP A 1 781 ? 42.514 13.178 -37.416 1.00 60.16 781 ASP A N 1
ATOM 6180 C CA . ASP A 1 781 ? 43.599 13.945 -36.764 1.00 60.16 781 ASP A CA 1
ATOM 6181 C C . ASP A 1 781 ? 44.660 13.032 -36.104 1.00 60.16 781 ASP A C 1
ATOM 6183 O O . ASP A 1 781 ? 44.904 13.094 -34.899 1.00 60.16 781 ASP A O 1
ATOM 6187 N N . ASP A 1 782 ? 45.219 12.110 -36.899 1.00 62.12 782 ASP A N 1
ATOM 6188 C CA . ASP A 1 782 ? 46.209 11.084 -36.515 1.00 62.12 782 ASP A CA 1
ATOM 6189 C C . ASP A 1 782 ? 45.740 10.003 -35.516 1.00 62.12 782 ASP A C 1
ATOM 6191 O O . ASP A 1 782 ? 46.490 9.081 -35.187 1.00 62.12 782 ASP A O 1
ATOM 6195 N N . VAL A 1 783 ? 44.473 10.023 -35.089 1.00 59.72 783 VAL A N 1
ATOM 6196 C CA . VAL A 1 783 ? 43.868 8.977 -34.250 1.00 59.72 783 VAL A CA 1
ATOM 6197 C C . VAL A 1 783 ? 43.304 7.859 -35.122 1.00 59.72 783 VAL A C 1
ATOM 6199 O O . VAL A 1 783 ? 42.381 8.070 -35.910 1.00 59.72 783 VAL A O 1
ATOM 6202 N N . LYS A 1 784 ? 43.819 6.637 -34.959 1.00 65.12 784 LYS A N 1
ATOM 6203 C CA . LYS A 1 784 ? 43.260 5.429 -35.583 1.00 65.12 784 LYS A CA 1
ATOM 6204 C C . LYS A 1 784 ? 41.976 5.018 -34.857 1.00 65.12 784 LYS A C 1
ATOM 6206 O O . LYS A 1 784 ? 42.033 4.593 -33.708 1.00 65.12 784 LYS A O 1
ATOM 6211 N N . ILE A 1 785 ? 40.829 5.136 -35.526 1.00 65.50 785 ILE A N 1
ATOM 6212 C CA . ILE A 1 785 ? 39.510 4.842 -34.931 1.00 65.50 785 ILE A CA 1
ATOM 6213 C C . ILE A 1 785 ? 39.115 3.374 -35.136 1.00 65.50 785 ILE A C 1
ATOM 6215 O O . ILE A 1 785 ? 38.410 2.798 -34.313 1.00 65.50 785 ILE A O 1
ATOM 6219 N N . PHE A 1 786 ? 39.566 2.744 -36.224 1.00 77.75 786 PHE A N 1
ATOM 6220 C CA . PHE A 1 786 ? 39.266 1.338 -36.483 1.00 77.75 786 PHE A CA 1
ATOM 6221 C C . PHE A 1 786 ? 40.099 0.416 -35.566 1.00 77.75 786 PHE A C 1
ATOM 6223 O O . PHE A 1 786 ? 41.334 0.412 -35.692 1.00 77.75 786 PHE A O 1
ATOM 6230 N N . PRO A 1 787 ? 39.470 -0.380 -34.676 1.00 79.56 787 PRO A N 1
ATOM 6231 C CA . PRO A 1 787 ? 40.201 -1.242 -33.758 1.00 79.56 787 PRO A CA 1
ATOM 6232 C C . PRO A 1 787 ? 40.902 -2.373 -34.518 1.00 79.56 787 PRO A C 1
ATOM 6234 O O . PRO A 1 787 ? 40.328 -3.026 -35.388 1.00 79.56 787 PRO A O 1
ATOM 6237 N N . THR A 1 788 ? 42.167 -2.619 -34.184 1.00 81.94 788 THR A N 1
ATOM 6238 C CA . THR A 1 788 ? 42.957 -3.726 -34.740 1.00 81.94 788 THR A CA 1
ATOM 6239 C C . THR A 1 788 ? 43.656 -4.447 -33.608 1.00 81.94 788 THR A C 1
ATOM 6241 O O . THR A 1 788 ? 44.453 -3.825 -32.926 1.00 81.94 788 THR A O 1
ATOM 6244 N N . TYR A 1 789 ? 43.426 -5.740 -33.416 1.00 85.25 789 TYR A N 1
ATOM 6245 C CA . TYR A 1 789 ? 44.072 -6.496 -32.339 1.00 85.25 789 TYR A CA 1
ATOM 6246 C C . TYR A 1 789 ? 45.247 -7.305 -32.902 1.00 85.25 789 TYR A C 1
ATOM 6248 O O . TYR A 1 789 ? 45.114 -7.916 -33.958 1.00 85.25 789 TYR A O 1
ATOM 6256 N N . ASN A 1 790 ? 46.424 -7.356 -32.277 1.00 86.38 790 ASN A N 1
ATOM 6257 C CA . ASN A 1 790 ? 46.834 -6.797 -30.982 1.00 86.38 790 ASN A CA 1
ATOM 6258 C C . ASN A 1 790 ? 47.107 -5.282 -31.066 1.00 86.38 790 ASN A C 1
ATOM 6260 O O . ASN A 1 790 ? 47.920 -4.855 -31.884 1.00 86.38 790 ASN A O 1
ATOM 6264 N N . MET A 1 791 ? 46.465 -4.483 -30.209 1.00 84.12 791 MET A N 1
ATOM 6265 C CA . MET A 1 791 ? 46.696 -3.031 -30.114 1.00 84.12 791 MET A CA 1
ATOM 6266 C C . MET A 1 791 ? 47.027 -2.608 -28.694 1.00 84.12 791 MET A C 1
ATOM 6268 O O . MET A 1 791 ? 46.752 -3.323 -27.740 1.00 84.12 791 MET A O 1
ATOM 6272 N N . VAL A 1 792 ? 47.583 -1.411 -28.559 1.00 84.56 792 VAL A N 1
ATOM 6273 C CA . VAL A 1 792 ? 47.650 -0.711 -27.278 1.00 84.56 792 VAL A CA 1
ATOM 6274 C C . VAL A 1 792 ? 46.391 0.139 -27.130 1.00 84.56 792 VAL A C 1
ATOM 6276 O O . VAL A 1 792 ? 45.945 0.741 -28.108 1.00 84.56 792 VAL A O 1
ATOM 6279 N N . MET A 1 793 ? 45.824 0.177 -25.925 1.00 82.25 793 MET A N 1
ATOM 6280 C CA . MET A 1 793 ? 44.715 1.067 -25.592 1.00 82.25 793 MET A CA 1
ATOM 6281 C C . MET A 1 793 ? 45.100 2.515 -25.938 1.00 82.25 793 MET A C 1
ATOM 6283 O O . MET A 1 793 ? 46.157 2.976 -25.489 1.00 82.25 793 MET A O 1
ATOM 6287 N N . PRO A 1 794 ? 44.297 3.229 -26.744 1.00 75.88 794 PRO A N 1
ATOM 6288 C CA . PRO A 1 794 ? 44.643 4.580 -27.160 1.00 75.88 794 PRO A CA 1
ATOM 6289 C C . PRO A 1 794 ? 44.898 5.504 -25.951 1.00 75.88 794 PRO A C 1
ATOM 6291 O O . PRO A 1 794 ? 44.062 5.613 -25.062 1.00 75.88 794 PRO A O 1
ATOM 6294 N N . GLY A 1 795 ? 46.075 6.150 -25.914 1.00 70.94 795 GLY A N 1
ATOM 6295 C CA . GLY A 1 795 ? 46.409 7.266 -24.995 1.00 70.94 795 GLY A CA 1
ATOM 6296 C C . GLY A 1 795 ? 46.639 6.892 -23.545 1.00 70.94 795 GLY A C 1
ATOM 6297 O O . GLY A 1 795 ? 46.706 7.765 -22.681 1.00 70.94 795 GLY A O 1
ATOM 6298 N N . ARG A 1 796 ? 46.786 5.594 -23.290 1.00 76.69 796 ARG A N 1
ATOM 6299 C CA . ARG A 1 796 ? 47.068 5.065 -21.970 1.00 76.69 796 ARG A CA 1
ATOM 6300 C C . ARG A 1 796 ? 48.566 4.915 -21.703 1.00 76.69 796 ARG A C 1
ATOM 6302 O O . ARG A 1 796 ? 49.286 4.304 -22.497 1.00 76.69 796 ARG A O 1
ATOM 6309 N N . VAL A 1 797 ? 49.006 5.388 -20.537 1.00 73.56 797 VAL A N 1
ATOM 6310 C CA . VAL A 1 797 ? 50.379 5.261 -20.024 1.00 73.56 797 VAL A CA 1
ATOM 6311 C C . VAL A 1 797 ? 50.341 4.753 -18.573 1.00 73.56 797 VAL A C 1
ATOM 6313 O O . VAL A 1 797 ? 49.790 5.431 -17.732 1.00 73.56 797 VAL A O 1
ATOM 6316 N N . PRO A 1 798 ? 50.934 3.612 -18.191 1.00 77.06 798 PRO A N 1
ATOM 6317 C CA . PRO A 1 798 ? 51.716 2.707 -19.016 1.00 77.06 798 PRO A CA 1
ATOM 6318 C C . PRO A 1 798 ? 50.847 2.010 -20.063 1.00 77.06 798 PRO A C 1
ATOM 6320 O O . PRO A 1 798 ? 49.653 1.798 -19.868 1.00 77.06 798 PRO A O 1
ATOM 6323 N N . LYS A 1 799 ? 51.470 1.648 -21.187 1.00 83.19 799 LYS A N 1
ATOM 6324 C CA . LYS A 1 799 ? 50.791 1.019 -22.325 1.00 83.19 799 LYS A CA 1
ATOM 6325 C C . LYS A 1 799 ? 50.041 -0.238 -21.877 1.00 83.19 799 LYS A C 1
ATOM 6327 O O . LYS A 1 799 ? 50.662 -1.172 -21.375 1.00 83.19 799 LYS A O 1
ATOM 6332 N N . LEU A 1 800 ? 48.733 -0.281 -22.126 1.00 84.88 800 LEU A N 1
ATOM 6333 C CA . LEU A 1 800 ? 47.918 -1.475 -21.913 1.00 84.88 800 LEU A CA 1
ATOM 6334 C C . LEU A 1 800 ? 47.692 -2.196 -23.241 1.00 84.88 800 LEU A C 1
ATOM 6336 O O . LEU A 1 800 ? 47.063 -1.653 -24.146 1.00 84.88 800 LEU A O 1
ATOM 6340 N N . GLU A 1 801 ? 48.214 -3.413 -23.367 1.00 89.69 801 GLU A N 1
ATOM 6341 C CA . GLU A 1 801 ? 48.071 -4.220 -24.579 1.00 89.69 801 GLU A CA 1
ATOM 6342 C C . GLU A 1 801 ? 46.737 -4.987 -24.578 1.00 89.69 801 GLU A C 1
ATOM 6344 O O . GLU A 1 801 ? 46.501 -5.853 -23.738 1.00 89.69 801 GLU A O 1
ATOM 6349 N N . MET A 1 802 ? 45.882 -4.702 -25.557 1.00 88.44 802 MET A N 1
ATOM 6350 C CA . MET A 1 802 ? 44.593 -5.350 -25.782 1.00 88.44 802 MET A CA 1
ATOM 6351 C C . MET A 1 802 ? 44.732 -6.445 -26.845 1.00 88.44 802 MET A C 1
ATOM 6353 O O . MET A 1 802 ? 45.082 -6.181 -28.003 1.00 88.44 802 MET A O 1
ATOM 6357 N N . LYS A 1 803 ? 44.429 -7.689 -26.458 1.00 90.38 803 LYS A N 1
ATOM 6358 C CA . LYS A 1 803 ? 44.441 -8.862 -27.345 1.00 90.38 803 LYS A CA 1
ATOM 6359 C C . LYS A 1 803 ? 43.120 -9.597 -27.259 1.00 90.38 803 LYS A C 1
ATOM 6361 O O . LYS A 1 803 ? 42.656 -9.878 -26.161 1.00 90.38 803 LYS A O 1
ATOM 6366 N N . LEU A 1 804 ? 42.590 -10.020 -28.403 1.00 92.19 804 LEU A N 1
ATOM 6367 C CA . LEU A 1 804 ? 41.460 -10.943 -28.422 1.00 92.19 804 LEU A CA 1
ATOM 6368 C C . LEU A 1 804 ? 41.907 -12.283 -27.831 1.00 92.19 804 LEU A C 1
ATOM 6370 O O . LEU A 1 804 ? 42.783 -12.962 -28.371 1.00 92.19 804 LEU A O 1
ATOM 6374 N N . ARG A 1 805 ? 41.338 -12.636 -26.682 1.00 88.44 805 ARG A N 1
ATOM 6375 C CA . ARG A 1 805 ? 41.677 -13.835 -25.915 1.00 88.44 805 ARG A CA 1
ATOM 6376 C C . ARG A 1 805 ? 40.408 -14.461 -25.355 1.00 88.44 805 ARG A C 1
ATOM 6378 O O . ARG A 1 805 ? 39.345 -13.849 -25.313 1.00 88.44 805 ARG A O 1
ATOM 6385 N N . GLN A 1 806 ? 40.561 -15.696 -24.903 1.00 90.50 806 GLN A N 1
ATOM 6386 C CA . GLN A 1 806 ? 39.529 -16.411 -24.166 1.00 90.50 806 GLN A CA 1
ATOM 6387 C C . GLN A 1 806 ? 39.313 -15.777 -22.774 1.00 90.50 806 GLN A C 1
ATOM 6389 O O . GLN A 1 806 ? 40.131 -14.974 -22.316 1.00 90.50 806 GLN A O 1
ATOM 6394 N N . ALA A 1 807 ? 38.238 -16.155 -22.086 1.00 86.75 807 ALA A N 1
ATOM 6395 C CA . ALA A 1 807 ? 37.917 -15.800 -20.705 1.00 86.75 807 ALA A CA 1
ATOM 6396 C C . ALA A 1 807 ? 38.850 -16.537 -19.726 1.00 86.75 807 ALA A C 1
ATOM 6398 O O . ALA A 1 807 ? 38.454 -17.438 -18.992 1.00 86.75 807 ALA A O 1
ATOM 6399 N N . ILE A 1 808 ? 40.128 -16.169 -19.760 1.00 84.50 808 ILE A N 1
ATOM 6400 C CA . ILE A 1 808 ? 41.181 -16.653 -18.868 1.00 84.50 808 ILE A CA 1
ATOM 6401 C C . ILE A 1 808 ? 41.676 -15.501 -18.000 1.00 84.50 808 ILE A C 1
ATOM 6403 O O . ILE A 1 808 ? 41.596 -14.340 -18.405 1.00 84.50 808 ILE A O 1
ATOM 6407 N N . LYS A 1 809 ? 42.242 -15.814 -16.831 1.00 81.56 809 LYS A N 1
ATOM 6408 C CA . LYS A 1 809 ? 42.719 -14.809 -15.868 1.00 81.56 809 LYS A CA 1
ATOM 6409 C C . LYS A 1 809 ? 43.560 -13.679 -16.501 1.00 81.56 809 LYS A C 1
ATOM 6411 O O . LYS A 1 809 ? 43.222 -12.529 -16.258 1.00 81.56 809 LYS A O 1
ATOM 6416 N N . PRO A 1 810 ? 44.541 -13.935 -17.392 1.00 83.62 810 PRO A N 1
ATOM 6417 C CA . PRO A 1 810 ? 45.303 -12.855 -18.032 1.00 83.62 810 PRO A CA 1
ATOM 6418 C C . PRO A 1 810 ? 44.471 -11.881 -18.881 1.00 83.62 810 PRO A C 1
ATOM 6420 O O . PRO A 1 810 ? 44.886 -10.747 -19.110 1.00 83.62 810 PRO A O 1
ATOM 6423 N N . ASN A 1 811 ? 43.323 -12.322 -19.405 1.00 88.00 811 ASN A N 1
ATOM 6424 C CA . ASN A 1 811 ? 42.411 -11.455 -20.144 1.00 88.00 811 ASN A CA 1
ATOM 6425 C C . ASN A 1 811 ? 41.539 -10.632 -19.187 1.00 88.00 811 ASN A C 1
ATOM 6427 O O . ASN A 1 811 ? 41.395 -9.434 -19.382 1.00 88.00 811 ASN A O 1
ATOM 6431 N N . PHE A 1 812 ? 41.067 -11.231 -18.092 1.00 82.56 812 PHE A N 1
ATOM 6432 C CA . PHE A 1 812 ? 40.391 -10.485 -17.026 1.00 82.56 812 PHE A CA 1
ATOM 6433 C C . PHE A 1 812 ? 41.307 -9.462 -16.347 1.00 82.56 812 PHE A C 1
ATOM 6435 O O . PHE A 1 812 ? 40.869 -8.353 -16.081 1.00 82.56 812 PHE A O 1
ATOM 6442 N N . ASP A 1 813 ? 42.590 -9.774 -16.155 1.00 81.38 813 ASP A N 1
ATOM 6443 C CA . ASP A 1 813 ? 43.583 -8.809 -15.664 1.00 81.38 813 ASP A CA 1
ATOM 6444 C C . ASP A 1 813 ? 43.729 -7.621 -16.649 1.00 81.38 813 ASP A C 1
ATOM 6446 O O . ASP A 1 813 ? 43.973 -6.490 -16.235 1.00 81.38 813 ASP A O 1
ATOM 6450 N N . THR A 1 814 ? 43.516 -7.851 -17.955 1.00 83.38 814 THR A N 1
ATOM 6451 C CA . THR A 1 814 ? 43.464 -6.781 -18.971 1.00 83.38 814 THR A CA 1
ATOM 6452 C C . THR A 1 814 ? 42.188 -5.947 -18.832 1.00 83.38 814 THR A C 1
ATOM 6454 O O . THR A 1 814 ? 42.258 -4.730 -18.963 1.00 83.38 814 THR A O 1
ATOM 6457 N N . PHE A 1 815 ? 41.046 -6.575 -18.527 1.00 85.62 815 PHE A N 1
ATOM 6458 C CA . PHE A 1 815 ? 39.760 -5.891 -18.316 1.00 85.62 815 PHE A CA 1
ATOM 6459 C C . PHE A 1 815 ? 39.826 -5.018 -17.075 1.00 85.62 815 PHE A C 1
ATOM 6461 O O . PHE A 1 815 ? 39.550 -3.834 -17.147 1.00 85.62 815 PHE A O 1
ATOM 6468 N N . LEU A 1 816 ? 40.310 -5.575 -15.966 1.00 79.81 816 LEU A N 1
ATOM 6469 C CA . LEU A 1 816 ? 40.608 -4.810 -14.762 1.00 79.81 816 LEU A CA 1
ATOM 6470 C C . LEU A 1 816 ? 41.567 -3.671 -15.088 1.00 79.81 816 LEU A C 1
ATOM 6472 O O . LEU A 1 816 ? 41.319 -2.548 -14.690 1.00 79.81 816 LEU A O 1
ATOM 6476 N N . GLY A 1 817 ? 42.599 -3.925 -15.896 1.00 75.38 817 GLY A N 1
ATOM 6477 C CA . GLY A 1 817 ? 43.420 -2.875 -16.484 1.00 75.38 817 GLY A CA 1
ATOM 6478 C C . GLY A 1 817 ? 42.567 -1.739 -17.048 1.00 75.38 817 GLY A C 1
ATOM 6479 O O . GLY A 1 817 ? 42.688 -0.620 -16.558 1.00 75.38 817 GLY A O 1
ATOM 6480 N N . ILE A 1 818 ? 41.714 -2.011 -18.039 1.00 79.38 818 ILE A N 1
ATOM 6481 C CA . ILE A 1 818 ? 40.827 -1.035 -18.706 1.00 79.38 818 ILE A CA 1
ATOM 6482 C C . ILE A 1 818 ? 39.960 -0.282 -17.691 1.00 79.38 818 ILE A C 1
ATOM 6484 O O . ILE A 1 818 ? 39.960 0.948 -17.704 1.00 79.38 818 ILE A O 1
ATOM 6488 N N . GLU A 1 819 ? 39.328 -1.020 -16.784 1.00 70.44 819 GLU A N 1
ATOM 6489 C CA . GLU A 1 819 ? 38.306 -0.524 -15.868 1.00 70.44 819 GLU A CA 1
ATOM 6490 C C . GLU A 1 819 ? 38.868 0.114 -14.580 1.00 70.44 819 GLU A C 1
ATOM 6492 O O . GLU A 1 819 ? 38.153 0.793 -13.864 1.00 70.44 819 GLU A O 1
ATOM 6497 N N . LEU A 1 820 ? 40.139 -0.044 -14.209 1.00 64.31 820 LEU A N 1
ATOM 6498 C CA . LEU A 1 820 ? 40.620 0.467 -12.912 1.00 64.31 820 LEU A CA 1
ATOM 6499 C C . LEU A 1 820 ? 40.368 1.991 -12.743 1.00 64.31 820 LEU A C 1
ATOM 6501 O O . LEU A 1 820 ? 40.809 2.784 -13.587 1.00 64.31 820 LEU A O 1
ATOM 6505 N N . PRO A 1 821 ? 39.672 2.421 -11.666 1.00 55.62 821 PRO A N 1
ATOM 6506 C CA . PRO A 1 821 ? 39.407 3.834 -11.413 1.00 55.62 821 PRO A CA 1
ATOM 6507 C C . PRO A 1 821 ? 40.675 4.565 -10.951 1.00 55.62 821 PRO A C 1
ATOM 6509 O O . PRO A 1 821 ? 41.683 3.949 -10.612 1.00 55.62 821 PRO A O 1
ATOM 6512 N N . GLN A 1 822 ? 40.617 5.900 -10.915 1.00 54.84 822 GLN A N 1
ATOM 6513 C CA . GLN A 1 822 ? 41.713 6.732 -10.406 1.00 54.84 822 GLN A CA 1
ATOM 6514 C C . GLN A 1 822 ? 41.973 6.465 -8.909 1.00 54.84 822 GLN A C 1
ATOM 6516 O O . GLN A 1 822 ? 41.072 6.621 -8.083 1.00 54.84 822 GLN A O 1
ATOM 6521 N N . GLY A 1 823 ? 43.218 6.138 -8.561 1.00 54.16 823 GLY A N 1
ATOM 6522 C CA . GLY A 1 823 ? 43.734 6.079 -7.195 1.00 54.16 823 GLY A CA 1
ATOM 6523 C C . GLY A 1 823 ? 44.165 7.454 -6.666 1.00 54.16 823 GLY A C 1
ATOM 6524 O O . GLY A 1 823 ? 44.473 8.375 -7.423 1.00 54.16 823 GLY A O 1
ATOM 6525 N N . ARG A 1 824 ? 44.196 7.606 -5.335 1.00 43.78 824 ARG A N 1
ATOM 6526 C CA . ARG A 1 824 ? 44.535 8.871 -4.647 1.00 43.78 824 ARG A CA 1
ATOM 6527 C C . ARG A 1 824 ? 46.001 9.304 -4.839 1.00 43.78 824 ARG A C 1
ATOM 6529 O O . ARG A 1 824 ? 46.288 10.485 -4.673 1.00 43.78 824 ARG A O 1
ATOM 6536 N N . ASP A 1 825 ? 46.865 8.368 -5.242 1.00 51.69 825 ASP A N 1
ATOM 6537 C CA . ASP A 1 825 ? 48.314 8.537 -5.428 1.00 51.69 825 ASP A CA 1
ATOM 6538 C C . ASP A 1 825 ? 48.765 8.419 -6.904 1.00 51.69 825 ASP A C 1
ATOM 6540 O O . ASP A 1 825 ? 49.961 8.311 -7.183 1.00 51.69 825 ASP A O 1
ATOM 6544 N N . ASP A 1 826 ? 47.831 8.421 -7.867 1.00 56.97 826 ASP A N 1
ATOM 6545 C CA . ASP A 1 826 ? 48.175 8.320 -9.292 1.00 56.97 826 ASP A CA 1
ATOM 6546 C C . ASP A 1 826 ? 48.898 9.587 -9.799 1.00 56.97 826 ASP A C 1
ATOM 6548 O O . ASP A 1 826 ? 48.510 10.704 -9.434 1.00 56.97 826 ASP A O 1
ATOM 6552 N N . PRO A 1 827 ? 49.897 9.462 -10.698 1.00 58.62 827 PRO A N 1
ATOM 6553 C CA . PRO A 1 827 ? 50.568 10.618 -11.284 1.00 58.62 827 PRO A CA 1
ATOM 6554 C C . PRO A 1 827 ? 49.586 11.534 -12.042 1.00 58.62 827 PRO A C 1
ATOM 6556 O O . PRO A 1 827 ? 48.633 11.038 -12.657 1.00 58.62 827 PRO A O 1
ATOM 6559 N N . PRO A 1 828 ? 49.804 12.864 -12.040 1.00 56.84 828 PRO A N 1
ATOM 6560 C CA . PRO A 1 828 ? 48.964 13.802 -12.782 1.00 56.84 828 PRO A CA 1
ATOM 6561 C C . PRO A 1 828 ? 49.043 13.534 -14.291 1.00 56.84 828 PRO A C 1
ATOM 6563 O O . PRO A 1 828 ? 50.125 13.272 -14.814 1.00 56.84 828 PRO A O 1
ATOM 6566 N N . ALA A 1 829 ? 47.911 13.628 -14.998 1.00 59.81 829 ALA A N 1
ATOM 6567 C CA . ALA A 1 829 ? 47.889 13.384 -16.442 1.00 59.81 829 ALA A CA 1
ATOM 6568 C C . ALA A 1 829 ? 48.712 14.422 -17.224 1.00 59.81 829 ALA A C 1
ATOM 6570 O O . ALA A 1 829 ? 48.787 15.599 -16.851 1.00 59.81 829 ALA A O 1
ATOM 6571 N N . GLY A 1 830 ? 49.294 13.972 -18.337 1.00 59.78 830 GLY A N 1
ATOM 6572 C CA . GLY A 1 830 ? 49.921 14.824 -19.344 1.00 59.78 830 GLY A CA 1
ATOM 6573 C C . GLY A 1 830 ? 48.893 15.424 -20.311 1.00 59.78 830 GLY A C 1
ATOM 6574 O O . GLY A 1 830 ? 47.702 15.142 -20.231 1.00 59.78 830 GLY A O 1
ATOM 6575 N N . ALA A 1 831 ? 49.350 16.251 -21.257 1.00 59.22 831 ALA A N 1
ATOM 6576 C CA . ALA A 1 831 ? 48.465 16.962 -22.192 1.00 59.22 831 ALA A CA 1
ATOM 6577 C C . ALA A 1 831 ? 47.645 16.039 -23.123 1.00 59.22 831 ALA A C 1
ATOM 6579 O O . ALA A 1 831 ? 46.560 16.429 -23.534 1.00 59.22 831 ALA A O 1
ATOM 6580 N N . ASP A 1 832 ? 48.150 14.837 -23.426 1.00 63.84 832 ASP A N 1
ATOM 6581 C CA . ASP A 1 832 ? 47.508 13.810 -24.269 1.00 63.84 832 ASP A CA 1
ATOM 6582 C C . ASP A 1 832 ? 47.793 12.374 -23.730 1.00 63.84 832 ASP A C 1
ATOM 6584 O O . ASP A 1 832 ? 47.632 11.384 -24.444 1.00 63.84 832 ASP A O 1
ATOM 6588 N N . GLU A 1 833 ? 48.253 12.241 -22.477 1.00 69.25 833 GLU A N 1
ATOM 6589 C CA . GLU A 1 833 ? 48.670 10.966 -21.864 1.00 69.25 833 GLU A CA 1
ATOM 6590 C C . GLU A 1 833 ? 47.972 10.750 -20.518 1.00 69.25 833 GLU A C 1
ATOM 6592 O O . GLU A 1 833 ? 48.088 11.582 -19.614 1.00 69.25 833 GLU A O 1
ATOM 6597 N N . TYR A 1 834 ? 47.272 9.621 -20.379 1.00 74.44 834 TYR A N 1
ATOM 6598 C CA . TYR A 1 834 ? 46.414 9.331 -19.229 1.00 74.44 834 TYR A CA 1
ATOM 6599 C C . TYR A 1 834 ? 46.808 8.020 -18.547 1.00 74.44 834 TYR A C 1
ATOM 6601 O O . TYR A 1 834 ? 47.008 6.999 -19.211 1.00 74.44 834 TYR A O 1
ATOM 6609 N N . HIS A 1 835 ? 46.889 8.032 -17.213 1.00 73.44 835 HIS A N 1
ATOM 6610 C CA . HIS A 1 835 ? 47.245 6.848 -16.431 1.00 73.44 835 HIS A CA 1
ATOM 6611 C C . HIS A 1 835 ? 46.070 5.906 -16.183 1.00 73.44 835 HIS A C 1
ATOM 6613 O O . HIS A 1 835 ? 46.244 4.684 -16.153 1.00 73.44 835 HIS A O 1
ATOM 6619 N N . THR A 1 836 ? 44.862 6.461 -16.105 1.00 72.94 836 THR A N 1
ATOM 6620 C CA . THR A 1 836 ? 43.613 5.706 -15.974 1.00 72.94 836 THR A CA 1
ATOM 6621 C C . THR A 1 836 ? 42.539 6.261 -16.904 1.00 72.94 836 THR A C 1
ATOM 6623 O O . THR A 1 836 ? 42.580 7.427 -17.310 1.00 72.94 836 THR A O 1
ATOM 6626 N N . LEU A 1 837 ? 41.542 5.434 -17.226 1.00 72.06 837 LEU A N 1
ATOM 6627 C CA . LEU A 1 837 ? 40.388 5.864 -18.018 1.00 72.06 837 LEU A CA 1
ATOM 6628 C C . LEU A 1 837 ? 39.567 6.936 -17.274 1.00 72.06 837 LEU A C 1
ATOM 6630 O O . LEU A 1 837 ? 39.052 7.872 -17.883 1.00 72.06 837 LEU A O 1
ATOM 6634 N N . GLY A 1 838 ? 39.543 6.869 -15.937 1.00 68.69 838 GLY A N 1
ATOM 6635 C CA . GLY A 1 838 ? 38.952 7.901 -15.084 1.00 68.69 838 GLY A CA 1
ATOM 6636 C C . GLY A 1 838 ? 39.619 9.274 -15.236 1.00 68.69 838 GLY A C 1
ATOM 6637 O O . GLY A 1 838 ? 38.918 10.279 -15.337 1.00 68.69 838 GLY A O 1
ATOM 6638 N N . GLN A 1 839 ? 40.955 9.335 -15.323 1.00 72.56 839 GLN A N 1
ATOM 6639 C CA . GLN A 1 839 ? 41.667 10.594 -15.589 1.00 72.56 839 GLN A CA 1
ATOM 6640 C C . GLN A 1 839 ? 41.306 11.176 -16.960 1.00 72.56 839 GLN A C 1
ATOM 6642 O O . GLN A 1 839 ? 41.076 12.380 -17.082 1.00 72.56 839 GLN A O 1
ATOM 6647 N N . PHE A 1 840 ? 41.229 10.325 -17.983 1.00 77.56 840 PHE A N 1
ATOM 6648 C CA . PHE A 1 840 ? 40.845 10.736 -19.329 1.00 77.56 840 PHE A CA 1
ATOM 6649 C C . PHE A 1 840 ? 39.436 11.346 -19.366 1.00 77.56 840 PHE A C 1
ATOM 6651 O O . PHE A 1 840 ? 39.240 12.441 -19.897 1.00 77.56 840 PHE A O 1
ATOM 6658 N N . TYR A 1 841 ? 38.455 10.690 -18.747 1.00 75.56 841 TYR A N 1
ATOM 6659 C CA . TYR A 1 841 ? 37.078 11.179 -18.766 1.00 75.56 841 TYR A CA 1
ATOM 6660 C C . TYR A 1 841 ? 36.841 12.419 -17.898 1.00 75.56 841 TYR A C 1
ATOM 6662 O O . TYR A 1 841 ? 36.062 13.296 -18.280 1.00 75.56 841 TYR A O 1
ATOM 6670 N N . GLU A 1 842 ? 37.565 12.569 -16.788 1.00 72.38 842 GLU A N 1
ATOM 6671 C CA . GLU A 1 842 ? 37.559 13.815 -16.015 1.00 72.38 842 GLU A CA 1
ATOM 6672 C C . GLU A 1 842 ? 38.162 14.981 -16.818 1.00 72.38 842 GLU A C 1
ATOM 6674 O O . GLU A 1 842 ? 37.609 16.080 -16.812 1.00 72.38 842 GLU A O 1
ATOM 6679 N N . ALA A 1 843 ? 39.223 14.743 -17.597 1.00 75.62 843 ALA A N 1
ATOM 6680 C CA . ALA A 1 843 ? 39.779 15.747 -18.503 1.00 75.62 843 ALA A CA 1
ATOM 6681 C C . ALA A 1 843 ? 38.778 16.179 -19.591 1.00 75.62 843 ALA A C 1
ATOM 6683 O O . ALA A 1 843 ? 38.622 17.380 -19.839 1.00 75.62 843 ALA A O 1
ATOM 6684 N N . VAL A 1 844 ? 38.065 15.224 -20.205 1.00 78.81 844 VAL A N 1
ATOM 6685 C CA . VAL A 1 844 ? 36.994 15.485 -21.189 1.00 78.81 844 VAL A CA 1
ATOM 6686 C C . VAL A 1 844 ? 35.879 16.332 -20.580 1.00 78.81 844 VAL A C 1
ATOM 6688 O O . VAL A 1 844 ? 35.458 17.323 -21.180 1.00 78.81 844 VAL A O 1
ATOM 6691 N N . LYS A 1 845 ? 35.435 15.990 -19.369 1.00 72.12 845 LYS A N 1
ATOM 6692 C CA . LYS A 1 845 ? 34.399 16.722 -18.633 1.00 72.12 845 LYS A CA 1
ATOM 6693 C C . LYS A 1 845 ? 34.822 18.152 -18.297 1.00 72.12 845 LYS A C 1
ATOM 6695 O O . LYS A 1 845 ? 34.059 19.094 -18.535 1.00 72.12 845 LYS A O 1
ATOM 6700 N N . ASP A 1 846 ? 36.040 18.329 -17.796 1.00 72.06 846 ASP A N 1
ATOM 6701 C CA . ASP A 1 846 ? 36.612 19.643 -17.507 1.00 72.06 846 ASP A CA 1
ATOM 6702 C C . ASP A 1 846 ? 36.724 20.486 -18.792 1.00 72.06 846 ASP A C 1
ATOM 6704 O O . ASP A 1 846 ? 36.360 21.666 -18.814 1.00 72.06 846 ASP A O 1
ATOM 6708 N N . GLY A 1 847 ? 37.176 19.879 -19.895 1.00 75.56 847 GLY A N 1
ATOM 6709 C CA . GLY A 1 847 ? 37.259 20.514 -21.211 1.00 75.56 847 GLY A CA 1
ATOM 6710 C C . GLY A 1 847 ? 35.895 20.937 -21.767 1.00 75.56 847 GLY A C 1
ATOM 6711 O O . GLY A 1 847 ? 35.747 22.060 -22.252 1.00 75.56 847 GLY A O 1
ATOM 6712 N N . ALA A 1 848 ? 34.881 20.078 -21.653 1.00 71.69 848 ALA A N 1
ATOM 6713 C CA . ALA A 1 848 ? 33.512 20.366 -22.081 1.00 71.69 848 ALA A CA 1
ATOM 6714 C C . ALA A 1 848 ? 32.859 21.481 -21.249 1.00 71.69 848 ALA A C 1
ATOM 6716 O O . ALA A 1 848 ? 32.197 22.368 -21.798 1.00 71.69 848 ALA A O 1
ATOM 6717 N N . SER A 1 849 ? 33.111 21.495 -19.939 1.00 68.12 849 SER A N 1
ATOM 6718 C CA . SER A 1 849 ? 32.645 22.558 -19.041 1.00 68.12 849 SER A CA 1
ATOM 6719 C C . SER A 1 849 ? 33.252 23.912 -19.432 1.00 68.12 849 SER A C 1
ATOM 6721 O O . SER A 1 849 ? 32.539 24.910 -19.544 1.00 68.12 849 SER A O 1
ATOM 6723 N N . ARG A 1 850 ? 34.554 23.945 -19.758 1.00 67.75 850 ARG A N 1
ATOM 6724 C CA . ARG A 1 850 ? 35.237 25.152 -20.260 1.00 67.75 850 ARG A CA 1
ATOM 6725 C C . ARG A 1 850 ? 34.709 25.618 -21.620 1.00 67.75 850 ARG A C 1
ATOM 6727 O O . ARG A 1 850 ? 34.511 26.816 -21.813 1.00 67.75 850 ARG A O 1
ATOM 6734 N N . ALA A 1 851 ? 34.451 24.698 -22.550 1.00 62.94 851 ALA A N 1
ATOM 6735 C CA . ALA A 1 851 ? 33.893 25.029 -23.863 1.00 62.94 851 ALA A CA 1
ATOM 6736 C C . ALA A 1 851 ? 32.483 25.639 -23.760 1.00 62.94 851 ALA A C 1
ATOM 6738 O O . ALA A 1 851 ? 32.162 26.567 -24.500 1.00 62.94 851 ALA A O 1
ATOM 6739 N N . THR A 1 852 ? 31.680 25.174 -22.800 1.00 55.41 852 THR A N 1
ATOM 6740 C CA . THR A 1 852 ? 30.348 25.726 -22.507 1.00 55.41 852 THR A CA 1
ATOM 6741 C C . THR A 1 852 ? 30.439 27.190 -22.059 1.00 55.41 852 THR A C 1
ATOM 6743 O O . THR A 1 852 ? 29.730 28.041 -22.590 1.00 55.41 852 THR A O 1
ATOM 6746 N N . ILE A 1 853 ? 31.381 27.517 -21.167 1.00 50.69 853 ILE A N 1
ATOM 6747 C CA . ILE A 1 853 ? 31.643 28.898 -20.719 1.00 50.69 853 ILE A CA 1
ATOM 6748 C C . ILE A 1 853 ? 32.104 29.787 -21.888 1.00 50.69 853 ILE A C 1
ATOM 6750 O O . ILE A 1 853 ? 31.645 30.919 -22.030 1.00 50.69 853 ILE A O 1
ATOM 6754 N N . LEU A 1 854 ? 32.970 29.272 -22.767 1.00 45.56 854 LEU A N 1
ATOM 6755 C CA . LEU A 1 854 ? 33.482 30.010 -23.928 1.00 45.56 854 LEU A CA 1
ATOM 6756 C C . LEU A 1 854 ? 32.402 30.307 -24.980 1.00 45.56 854 LEU A C 1
ATOM 6758 O O . LEU A 1 854 ? 32.400 31.405 -25.537 1.00 45.56 854 LEU A O 1
ATOM 6762 N N . LEU A 1 855 ? 31.478 29.370 -25.225 1.00 47.91 855 LEU A N 1
ATOM 6763 C CA . LEU A 1 855 ? 30.327 29.539 -26.127 1.00 47.91 855 LEU A CA 1
ATOM 6764 C C . LEU A 1 855 ? 29.322 30.571 -25.587 1.00 47.91 855 LEU A C 1
ATOM 6766 O O . LEU A 1 855 ? 28.806 31.388 -26.347 1.00 47.91 855 LEU A O 1
ATOM 6770 N N . ILE A 1 856 ? 29.105 30.598 -24.268 1.00 42.38 856 ILE A N 1
ATOM 6771 C CA . ILE A 1 856 ? 28.273 31.613 -23.601 1.00 42.38 856 ILE A CA 1
ATOM 6772 C C . ILE A 1 856 ? 28.918 33.010 -23.719 1.00 42.38 856 ILE A C 1
ATOM 6774 O O . ILE A 1 856 ? 28.247 33.980 -24.071 1.00 42.38 856 ILE A O 1
ATOM 6778 N N . LEU A 1 857 ? 30.235 33.125 -23.506 1.00 35.25 857 LEU A N 1
ATOM 6779 C CA . LEU A 1 857 ? 30.972 34.398 -23.592 1.00 35.25 857 LEU A CA 1
ATOM 6780 C C . LEU A 1 857 ? 31.124 34.937 -25.029 1.00 35.25 857 LEU A C 1
ATOM 6782 O O . LEU A 1 857 ? 31.103 36.154 -25.239 1.00 35.25 857 LEU A O 1
ATOM 6786 N N . THR A 1 858 ? 31.248 34.063 -26.033 1.00 38.50 858 THR A N 1
ATOM 6787 C CA . THR A 1 858 ? 31.261 34.475 -27.451 1.00 38.50 858 THR A CA 1
ATOM 6788 C C . THR A 1 858 ? 29.883 34.923 -27.936 1.00 38.50 858 THR A C 1
ATOM 6790 O O . THR A 1 858 ? 29.811 35.900 -28.683 1.00 38.50 858 THR A O 1
ATOM 6793 N N . HIS A 1 859 ? 28.791 34.324 -27.446 1.00 36.59 859 HIS A N 1
ATOM 6794 C CA . HIS A 1 859 ? 27.441 34.842 -27.698 1.00 36.59 859 HIS A CA 1
ATOM 6795 C C . HIS A 1 859 ? 27.188 36.207 -27.038 1.00 36.59 859 HIS A C 1
ATOM 6797 O O . HIS A 1 859 ? 26.602 37.083 -27.672 1.00 36.59 859 HIS A O 1
ATOM 6803 N N . LEU A 1 860 ? 27.708 36.444 -25.828 1.00 33.22 860 LEU A N 1
ATOM 6804 C CA . LEU A 1 860 ? 27.639 37.756 -25.163 1.00 33.22 860 LEU A CA 1
ATOM 6805 C C . LEU A 1 860 ? 28.470 38.843 -25.874 1.00 33.22 860 LEU A C 1
ATOM 6807 O O . LEU A 1 860 ? 28.125 40.023 -25.817 1.00 33.22 860 LEU A O 1
ATOM 6811 N N . SER A 1 861 ? 29.542 38.461 -26.576 1.00 34.22 861 SER A N 1
ATOM 6812 C CA . SER A 1 861 ? 30.403 39.392 -27.323 1.00 34.22 861 SER A CA 1
ATOM 6813 C C . SER A 1 861 ? 29.819 39.788 -28.687 1.00 34.22 861 SER A C 1
ATOM 6815 O O . SER A 1 861 ? 30.046 40.906 -29.145 1.00 34.22 861 SER A O 1
ATOM 6817 N N . PHE A 1 862 ? 29.018 38.918 -29.314 1.00 33.69 862 PHE A N 1
ATOM 6818 C CA . PHE A 1 862 ? 28.366 39.184 -30.605 1.00 33.69 862 PHE A CA 1
ATOM 6819 C C . PHE A 1 862 ? 27.223 40.213 -30.520 1.00 33.69 862 PHE A C 1
ATOM 6821 O O . PHE A 1 862 ? 26.915 40.867 -31.514 1.00 33.69 862 PHE A O 1
ATOM 6828 N N . HIS A 1 863 ? 26.626 40.418 -29.340 1.00 35.81 863 HIS A N 1
ATOM 6829 C CA . HIS A 1 863 ? 25.579 41.428 -29.138 1.00 35.81 863 HIS A CA 1
ATOM 6830 C C . HIS A 1 863 ? 26.094 42.867 -28.957 1.00 35.81 863 HIS A C 1
ATOM 6832 O O . HIS A 1 863 ? 25.288 43.793 -28.949 1.00 35.81 863 HIS A O 1
ATOM 6838 N N . ARG A 1 864 ? 27.413 43.098 -28.857 1.00 34.75 864 ARG A N 1
ATOM 6839 C CA . ARG A 1 864 ? 27.982 44.457 -28.726 1.00 34.75 864 ARG A CA 1
ATOM 6840 C C . ARG A 1 864 ? 28.421 45.104 -30.044 1.00 34.75 864 ARG A C 1
ATOM 6842 O O . ARG A 1 864 ? 28.700 46.297 -30.049 1.00 34.75 864 ARG A O 1
ATOM 6849 N N . SER A 1 865 ? 28.485 44.363 -31.149 1.00 32.91 865 SER A N 1
ATOM 6850 C CA . SER A 1 865 ? 29.101 44.829 -32.406 1.00 32.91 865 SER A CA 1
ATOM 6851 C C . SER A 1 865 ? 28.123 45.387 -33.451 1.00 32.91 865 SER A C 1
ATOM 6853 O O . SER A 1 865 ? 28.568 45.846 -34.502 1.00 32.91 865 SER A O 1
ATOM 6855 N N . HIS A 1 866 ? 26.812 45.391 -33.189 1.00 34.06 866 HIS A N 1
ATOM 6856 C CA . HIS A 1 866 ? 25.793 45.927 -34.103 1.00 34.06 866 HIS A CA 1
ATOM 6857 C C . HIS A 1 866 ? 24.836 46.890 -33.390 1.00 34.06 866 HIS A C 1
ATOM 6859 O O . HIS A 1 866 ? 23.668 46.591 -33.170 1.00 34.06 866 HIS A O 1
ATOM 6865 N N . ILE A 1 867 ? 25.349 48.073 -33.056 1.00 30.84 867 ILE A N 1
ATOM 6866 C CA . ILE A 1 867 ? 24.548 49.285 -32.854 1.00 30.84 867 ILE A CA 1
ATOM 6867 C C . ILE A 1 867 ? 25.180 50.341 -33.773 1.00 30.84 867 ILE A C 1
ATOM 6869 O O . ILE A 1 867 ? 26.331 50.714 -33.534 1.00 30.84 867 ILE A O 1
ATOM 6873 N N . PRO A 1 868 ? 24.520 50.793 -34.855 1.00 28.25 868 PRO A N 1
ATOM 6874 C CA . PRO A 1 868 ? 24.981 51.968 -35.577 1.00 28.25 868 PRO A CA 1
ATOM 6875 C C . PRO A 1 868 ? 24.731 53.194 -34.695 1.00 28.25 868 PRO A C 1
ATOM 6877 O O . PRO A 1 868 ? 23.624 53.381 -34.196 1.00 28.25 868 PRO A O 1
ATOM 6880 N N . CYS A 1 869 ? 25.754 54.025 -34.501 1.00 32.97 869 CYS A N 1
ATOM 6881 C CA . CYS A 1 869 ? 25.573 55.366 -33.957 1.00 32.97 869 CYS A CA 1
ATOM 6882 C C . CYS A 1 869 ? 24.667 56.177 -34.896 1.00 32.97 869 CYS A C 1
ATOM 6884 O O . CYS A 1 869 ? 25.018 56.375 -36.062 1.00 32.97 869 CYS A O 1
ATOM 6886 N N . GLY A 1 870 ? 23.544 56.653 -34.365 1.00 27.58 870 GLY A N 1
ATOM 6887 C CA . GLY A 1 870 ? 22.596 57.563 -35.001 1.00 27.58 870 GLY A CA 1
ATOM 6888 C C . GLY A 1 870 ? 21.516 57.948 -34.012 1.00 27.58 870 GLY A C 1
ATOM 6889 O O . GLY A 1 870 ? 20.751 57.032 -33.643 1.00 27.58 870 GLY A O 1
#

pLDDT: mean 79.81, std 21.72, range [20.34, 98.88]

InterPro domains:
  IPR012347 Ferritin-like [G3DSA:1.20.1260.10] (693-864)
  IPR026820 Iminophenyl-pyruvate dimer synthase [PF12902] (707-849)
  IPR041168 L-Lysine epsilon oxidase, N-terminal [PF17990] (16-244)
  IPR041173 L-lysine epsilon oxidase, C-terminal [PF18417] (380-509)

Organism: NCBI:txid230809

Radius of gyration: 30.84 Å; chains: 1; bounding box: 86×87×71 Å

Foldseek 3Di:
DQDQQDPVQFPAKAKPPLEFEKAAKQDPAADEFFQFPLDQAFPPPPDPCDGQADPVLIGHIHKYWMWMWTAGPPRFTSFTDWVVSQKKKKKKKWFKALQQLFWFFDFPPDVQGRHPPVTAHLLCVQPNVDHSVPRQLAMFTQGMDMDILPDPDKAWRWGWHRRVHPDIDIATQFIWDHDPGSIIITTGYNFAKFAPPDPVCRQDFDFDLFGHGRMDTNWWKIWMKMWMDHDHDIHIHDIGMYGYFHFFQQQSAFDLAWLVQLLLLLLLCLVVVNDSLNVDDAQECQPQPVSNLCRLLSLLFFALLSVQAQFFQHQSVCLAPVNVVLLQDLDPVSLVVLLVLLVQAQDADDPVCPLVLLLNQDCSHPPQFFASVDDRDRSDSRGGDGRRPNSSSSSVCSSNSRHHYDPVSNDDIDPDLVPPDSRCSRLRRNNSSTRLADPDDPSVGTRFGPVSNDSQQWDNDPVLSVVNSNSTHGDSPDHHNNGPNNGGRVNLSNLQVCERHGCSSRRGFWHAAPVLVVVLCVVPNDVLLLVRRSDYNDPDDRVSRVSLSDTDGQLALADDDPCVPPVPDTSRRSSVSSVCVSQTWHFRFDDDPPDDDDPPSGDTYTDRRPRDRDDPVPPDDDDPDDDDDDDDDDDPDDDDPDDDLVLLVLLAQPFPDPPDDDDDDDDDDDDDDDDDDDDDDDDPPDPPCPQAVDQLADDLVSLLVLLLLQLLLLVQVLLQLVLQLVQDDDDPVCPPPSNDDDSSNSSSVVSNVSSVVSSVSSQVLSVVSVHHDDAPDCDDPNDGSHHDPQDWRAQEPVTQTGHRDYNDPVSVVSVCVQRPADDPPDDRADSRHDHHSSNSSVSSSVNSVNSVVVVVVVVVVVVVPDDDDD

Secondary structure (DSSP, 8-state):
-PPP--GGG--EEEEESSEEEEE--SSS-EEE---STT--PPTTTTSTT-SSB-TTSPBPEEEEEEEEEEE-GGG-EEEEE-GGGT-EEEEEEEEEB-GGGSBPP--TTSTTTT-BTTB-BSSTTSSTTS-GGG-TTT-B----EEEETT----EEEEEEE-TTSSS-EEEEEEEEEE-TTS-EEEEE----EEESS-TT-SSPPP-SSSB-TTEEE--EEEEEEEEEEETTEEEEBPPEEEEEE---TTTT---SS-HHHHHHHHHHHHHTTT-GGGG----BIIIIIHHHHHHHHHHTTT-HHHHHHHSTTSTT-TTSHHHHHHHT---GGGHHHHHHHHTTBPPPS-GGGHHHHHTT-STTSBS-SBBTTBS--TT-GGGB----HHHHHHHHHHHHT--B--GGGS----SSGGGS-TTTHHHHHHHHHHHTS--S--SS-SSS-GGGG-GGGB---HHHHHTGGGG--B-TTPPTTTTTTTS-BSHHHHHHH-TTTT-TTTS-SEE-BHHHHHHHHHHH-HHHHHHHHTPPPPSS--HHHHHHT--EETTBTBPPP-TTT-TTS--HHHHHHHHHGGGSPEEEE-PPTT----TT---EEEE---S----GGG--PPPS-----------------PPPTHHHHTTS---S-SS---------------------SS----S-TTT-SS-S--SHHHHHHHHHHHHHHHHHHHHHHHHHHHT----TTTTT-TT---HHHHHHHHHHHHHHHHHHHHHHHHHHTT----SS-S-BTTB--S--SSEEPTTBSS--EE----SSHHHHHHHHHHHPPPPTTPPPP-SS-BSSHHHHHHHHHHHHHHHHHHHHHHHHHHTTS-----

Sequence (870 aa):
MSSEIKPNEIVYIETYPRIGIARVGNSKEYYIGPEIPGRNDTPDAGTAEEGFKDKDMKVKRQAARFRVYAFGENHEVLGELNSDNGFELAWEVEVANKKPSYYTFMGRTQPGAFQAGNTTLRNPTVQPTLPPDERTDCIIAPGPKTIKSNSKQTIDMTGHFKGSAKKPVDVYLGSIKVDDKGRLLVLPGHGSSYCIDNPEDPWPLILTDFDNPNWVDDTCDGTVRARVSHGKDTWYSDTAHIVCTTPKYASAIYAPTTLYDVMENIYAKKKGNGDVSSVVGEVEYWRDIWDLIQRPVLLSWVNGQANGGHGPGRMGNFFDPEWQKKLQSTLPEHEATRKIILGRMRLPYVDETEVARRGQAFKYFMPWLSGDGGRTTEGDETTFSSVTELQYARLKKWADGDFVVNPKNRPNPPPRFEDIKLEDQPVALTRASLEWTIGAPLYPGIELSWNAEEPETYDLSAEALSLGPLGFRLNKSVKPGELTRYLSLPWQSDFYMCRNYWWPSARPDAILSQKVLSDVTTQYGWDAVLKALNLSQKKEPSPPADALANHVPWERGIHQNYTDVYSDQPLFANTDMVQNWHKLGFIVRVDPPGQNLPVPSLLPVERHPTLPIFAETQRQHPHPQEMKRGDDVQNPNLPVFALNPQALTSFKAHTMSRNIEFCMPRPDNRASKPPPGGISGGIPKSDWGGKWGNPPITTLPSLKKHLHFAMAIELSTIPLYLYAMYSIKLPANKIKDPRFWDPVTGAIRGIIAEEMLHLTLAGNVLKAVGGTPKLYAQTYDDVKIFPTYNMVMPGRVPKLEMKLRQAIKPNFDTFLGIELPQGRDDPPAGADEYHTLGQFYEAVKDGASRATILLILTHLSFHRSHIPCG